Protein AF-A0A9Q0I2R9-F1 (afdb_monomer_lite)

pLDDT: mean 84.95, std 15.35, range [30.67, 98.88]

Foldseek 3Di:
DLLVVLLLLQLVVLLVVQQFDDDDDDDDDDTDGLVLQDFFFFKWFDDLVPLDDDDQLVVVVCVVVDDPVPTDTDGLQCQQPDDPPDPDGFAEEEEAEDPPLCQVSSVSVSSNCVSVVVGDVQASEEAEDELVNVVVCQVFKFFLQRVCCVVRVSCVVSVDPDDLVGAYEYEYEELVPHPAQLPLPPQDQDQDSHDIGGSSSVVSNVLQCSPHVNYHYYYYYYSNRSNSDDSVSGPTYMYGPRDDPVSQLVSLCSVPVDNVVSVFVVQAQCPPVVNVCVVVVVVVLVVLLVVLLVLLVVLLVVLLVVLLVCQVVVVDDQVSVVQLLQADDAVLNLQLQLQSSLLSSVVSVCVVCVPPNVDDQDLSSLVSSCVVSVLVVVPDQDQPPPPPPLLQFADLQRQCLQVVGRCFLGFFAFFDAPDQFAAPVSFAHFQCLPQPDDDVNHGFFQLLVCCVQFQEDALVPFDFDQWWFLLLLLVLVQVLLQAFDFHFNSGQAASPPRHGLQQDPHRGPQWDWRFDDPPDPLCVVPVPDGTHTDGFTRWGRCGGVNVVSPVGDRHTTTGGRHGLFLQSLQAQASHNVLNVVQFDPVAFLLAGDFDPPFAAVPFTAAHFDPCSSAPQQCVCVLVVPVPPDGDGAGRGSRSCCLFFQLSVLVSGLLSRQLSVQSNVLCVQAVPDTNVRSNRVSSLLSSLLCLLCCLPFRVCLALNPVLCVVFVVDDPAADSPFRLRHHPCCSQALSCQSQQQARQWQAFADLVLHADPQQGIGGGLSRGSHNVCCRPVRHSVRSLSNRLAHTTGADDRRRGHYCCAAPRANPSDDHHHGNSSNSLVNLSSNSPFAQQVLCVVLVHDRDWDLVSLCVQLVHNVSSVSQCVNQVGSRRHRNRSSFSSGDDDVSHRTHSSSSSSVSVSSSRNQRNRSLHLVHPSNADPVLSVLSNLSAPQLSCLSRDPRQKGQRRSTTHDHPVPRIDGNVPRDDRDPNSSRDDDPDDDDDDDDDDDDDDDDDDDDDDDGHHDDWWWFKFFQQDQFDDAPAFRQGQGGPGQGVVQADNVRQKGFDAFFAKKKKKWKKKFFQDDKWKFKDKVRHTDDIFDWDDDDRMIITIDMDIDGDDGGIIITMGIHDGSRGIDRRIMMIMIGPDGD

InterPro domains:
  IPR001073 C1q domain [PF00386] (1011-1129)
  IPR001073 C1q domain [PR00007] (1020-1046)
  IPR001073 C1q domain [PR00007] (1047-1066)
  IPR001073 C1q domain [PR00007] (1091-1112)
  IPR001073 C1q domain [PR00007] (1120-1130)
  IPR001073 C1q domain [PS50871] (1005-1132)
  IPR001073 C1q domain [SM00110] (1006-1132)
  IPR007111 NACHT nucleoside triphosphatase [PF05729] (92-258)
  IPR007111 NACHT nucleoside triphosphatase [PS50837] (91-225)
  IPR008983 Tumour necrosis factor-like domain superfamily [G3DSA:2.60.120.40] (1001-1132)
  IPR008983 Tumour necrosis factor-like domain superfamily [SSF49842] (1008-1130)
  IPR010255 Haem peroxidase superfamily [SSF48113] (392-977)
  IPR019791 Haem peroxidase, animal-type [PF03098] (393-951)
  IPR019791 Haem peroxidase, animal-type [PR00457] (417-428)
  IPR019791 Haem peroxidase, animal-type [PR00457] (471-486)
  IPR019791 Haem peroxidase, animal-type [PR00457] (634-652)
  IPR019791 Haem peroxidase, animal-type [PR00457] (652-672)
  IPR019791 Haem peroxidase, animal-type [PR00457] (677-703)
  IPR019791 Haem peroxidase, animal-type [PR00457] (731-741)
  IPR019791 Haem peroxidase, animal-type [PR00457] (858-878)

Sequence (1132 aa):
MVAVECQRKLKSYLKKKFLFVFEGIAKAGQPTGLNDIYTELFITEGDSGEVNKEHEVRLIETAPRKLAKDEIPINCKDIFKPIPGHDQPIKTILTTGVAGIGKTILTHKFTLDWAEGNANHDIHFIFPFTFRELNLVKEKEFSLVELLHHFFIEIKEAGICRFDQFQVVFILDGLDECRLPLDFQNNQICTDVTESTSVDMLLTNLIRGNLLPSAHIWITTRPAAANQIPAECVSMVMEVRGFTDPQKKEYFRKKFGDDKLASKVISHIKTSRSLHIMCAHREFVEHIVKEAMAKVDQDYAYSRQESLARVRRNTVNPSDILRLVKQPTGTSRSAVRAADYMDHAIQLLQKRSLKEHPYLIREEDLTTIADITGCSARLRPPSCRNVPNLERFRTANSECNNKKNSRLGAANIPFTRWLPPKYQDGFSLPIGWDSKKKIHNHFLPLVRKVSNRILNTSNEDLPSDPLYTHLVTIFGQWTDHDLTFTPHIPVIRSFNDGIDCGKTCDTKEPCFPILYPKDDRRILKHPEVKCMPFFRSAAACGSGNTGYLFGGRAVRQQINSLTAFIDSGQVYGSDAGLAKSLRDLTSDEGLLRVNPLYNDSGRELLPFTTMTDNICTNRARITGAKDAKEVPCFLAGDARVSENIALSSLHTLLLREHNRLARALAKLNPHWSGERLYQEARKIMGAYFQVITFRDYLRHIVGPKIIAKRLSTYPGYAENVDPTISNVFATAAYRFAHLAIQPSIFRLDENFKEHSRFGNVKLHTAFYTPWRVIFEGGLDPIIRGLVGQKAKLNTQDHMMNNDLRDRLFEFVDLALDLAALNLQRGRDHGLPGYNDWRKFCKLSQPKDLRELAKVLNNTDLAKDLLDLYGTPDNIDVFVGGVAEPFVQGGRVGELFACIISIQFQRIRQGDRLWWENGGVFTGAQRKSMTKASLARIICDNTGIVEVPQRPFEYRPRGSGYTKCEDIPGFDLSPWKEDVDGVMPPPGERDPPGPPGPRGPPGPPGYTPSVAFSVRLGEKYPKSNVPLVFREVIYNGQGAYDVKKGWFICAIPGVYEFEFRCTFHRISGNVDLLHNGKLVLHSYTTKQNDYVTASGSTLIQLKKGDKVYLVAKFSGNGLSTYSYFTGHLLFTA

Radius of gyration: 38.92 Å; chains: 1; bounding box: 110×74×100 Å

Organism: NCBI:txid630683

Secondary structure (DSSP, 8-state):
-HHHHHHHHHHHHHHHHHSEE-SSSSSSPPPEEHHHH-PPPEEEEE-TT-SS---HHHHHHHGGGS-TTSPPBPPTTSTTSPPTT--S---EEEEE--TTSSHHHHHHHHHHHHHHTSS-TT--EEEEEEHHHHHTSTTSEE-HHHHHHHH-HHHHHTT----TTS-EEEEEE-GGG--S---TTTS-----TTS-EEHHHHHHHHHHTSS-TT-EEEEE--HHHHTTS-GGG-SEEEEEEE--HHHHHHHHHHHHS-HHHHHHHHHHHHT-HHHHHHT-HHHHHHHHHHHHHHHHHHHHHHHHHHHHHHHHTT---HHHHHHHHT---HHHHHHHHHHHHHHHHHHHHHHHHHHH--PPPPHHHHHHHHHHTTHHHHHSPPP-TT-TTTTTS--SS-TTSSSSSTTTT-TTEEPB-SS----SSSSSPPTTSSTT--BTTBPPPPHHHHHHHTSB--SSS-PEEEEEETHHHHHHHHHHHHH---PBPS-SB-TTT--BTTS----BTTB--EEPPTT-HHHHH-TT--EE--BPBPBPTT-GGGGGGGTS-SS--BEE-S-SS-S-HHHH-SSHHHHHHHB--SSSS-PBP--SS--BTTB--PPBPPTTS-SS--HHHHH--TT----PPB--SSTTTTSBHHHHHHHHHHHHHHHHHHHHHHHH-TT--HHHHHHHHHHHHHHHHHHHIIIIIHHHHT-HHHIIIIISS-----TTS--SPBHHHHHTGGGGGGGG--SEE--B-TTSSB-TTS-PEEGGGTBT-THHHHHTT-SHHHHHHHHHSEEEPP-SSS-B-HHHHT-BT-SSS--B-HHHHHHHHHHHTTPPPHHHHHHHTT-----SHHHHHHHHT-HHHHHHHHHHHSSGGGS-HHHHHHHSPPPTTSSS-HHHHHHHHHHHHHHHHT-TT-TTSTTTS-HHHHHHHTT--HHHHHHHHSS--EEESSTTB---TTSSEEETTTSPPP--GGG-----S--PPPPP-PPP-----------------EEEEEE---S-PPTTSB----EEEEEGGG-EETTTTEEE-SS-EEEEEEEEEEEESS---EEEEETTEEEEEPEEEEETTEEEEEEEEEEEE-TT-EEEEEESS--TTB-TT-EEEEEEEEE-

Structure (mmCIF, N/CA/C/O backbone):
data_AF-A0A9Q0I2R9-F1
#
_entry.id   AF-A0A9Q0I2R9-F1
#
loop_
_atom_site.group_PDB
_atom_site.id
_atom_site.type_symbol
_atom_site.label_atom_id
_atom_site.label_alt_id
_atom_site.label_comp_id
_atom_site.label_asym_id
_atom_site.label_entity_id
_atom_site.label_seq_id
_atom_site.pdbx_PDB_ins_code
_atom_site.Cartn_x
_atom_site.Cartn_y
_atom_site.Cartn_z
_atom_site.occupancy
_atom_site.B_iso_or_equiv
_atom_site.auth_seq_id
_atom_site.auth_comp_id
_atom_site.auth_asym_id
_atom_site.auth_atom_id
_atom_site.pdbx_PDB_model_num
ATOM 1 N N . MET A 1 1 ? 73.646 -31.253 -21.928 1.00 52.38 1 MET A N 1
ATOM 2 C CA . MET A 1 1 ? 73.914 -30.741 -23.294 1.00 52.38 1 MET A CA 1
ATOM 3 C C . MET A 1 1 ? 72.635 -30.664 -24.130 1.00 52.38 1 MET A C 1
ATOM 5 O O . MET A 1 1 ? 72.187 -29.554 -24.373 1.00 52.38 1 MET A O 1
ATOM 9 N N . VAL A 1 2 ? 71.993 -31.793 -24.476 1.00 62.22 2 VAL A N 1
ATOM 10 C CA . VAL A 1 2 ? 70.785 -31.855 -25.340 1.00 62.22 2 VAL A CA 1
ATOM 11 C C . VAL A 1 2 ? 69.671 -30.867 -24.948 1.00 62.22 2 VAL A C 1
ATOM 13 O O . VAL A 1 2 ? 69.203 -30.115 -25.797 1.00 62.22 2 VAL A O 1
ATOM 16 N N . ALA A 1 3 ? 69.302 -30.791 -23.663 1.00 64.38 3 ALA A N 1
ATOM 17 C CA . ALA A 1 3 ? 68.243 -29.889 -23.191 1.00 64.38 3 ALA A CA 1
ATOM 18 C C . ALA A 1 3 ? 68.512 -28.395 -23.467 1.00 64.38 3 ALA A C 1
ATOM 20 O O . ALA A 1 3 ? 67.586 -27.663 -23.802 1.00 64.38 3 ALA A O 1
ATOM 21 N N . VAL A 1 4 ? 69.773 -27.951 -23.395 1.00 70.75 4 VAL A N 1
ATOM 22 C CA . VAL A 1 4 ? 70.164 -26.552 -23.657 1.00 70.75 4 VAL A CA 1
ATOM 23 C C . VAL A 1 4 ? 70.052 -26.229 -25.149 1.00 70.75 4 VAL A C 1
ATOM 25 O O . VAL A 1 4 ? 69.542 -25.176 -25.520 1.00 70.75 4 VAL A O 1
ATOM 28 N N . GLU A 1 5 ? 70.459 -27.157 -26.017 1.00 74.25 5 GLU A N 1
ATOM 29 C CA . GLU A 1 5 ? 70.306 -27.014 -27.470 1.00 74.25 5 GLU A CA 1
ATOM 30 C C . GLU A 1 5 ? 68.825 -27.027 -27.887 1.00 74.25 5 GLU A C 1
ATOM 32 O O . GLU A 1 5 ? 68.399 -26.214 -28.707 1.00 74.25 5 GLU A O 1
ATOM 37 N N . CYS A 1 6 ? 68.006 -27.872 -27.254 1.00 76.12 6 CYS A N 1
ATOM 38 C CA . CYS A 1 6 ? 66.557 -27.870 -27.436 1.00 76.12 6 CYS A CA 1
ATOM 39 C C . CYS A 1 6 ? 65.913 -26.552 -26.988 1.00 76.12 6 CYS A C 1
ATOM 41 O O . CYS A 1 6 ? 65.110 -25.974 -27.720 1.00 76.12 6 CYS A O 1
ATOM 43 N N . GLN A 1 7 ? 66.277 -26.048 -25.804 1.00 80.75 7 GLN A N 1
ATOM 44 C CA . GLN A 1 7 ? 65.801 -24.761 -25.301 1.00 80.75 7 GLN A CA 1
ATOM 45 C C . GLN A 1 7 ? 66.193 -23.629 -26.261 1.00 80.75 7 GLN A C 1
ATOM 47 O O . GLN A 1 7 ? 65.362 -22.782 -26.581 1.00 80.75 7 GLN A O 1
ATOM 52 N N . ARG A 1 8 ? 67.423 -23.643 -26.792 1.00 82.75 8 ARG A N 1
ATOM 53 C CA . ARG A 1 8 ? 67.906 -22.681 -27.795 1.00 82.75 8 ARG A CA 1
ATOM 54 C C . ARG A 1 8 ? 67.094 -22.741 -29.097 1.00 82.75 8 ARG A C 1
ATOM 56 O O . ARG A 1 8 ? 66.732 -21.687 -29.625 1.00 82.75 8 ARG A O 1
ATOM 63 N N . LYS A 1 9 ? 66.763 -23.942 -29.592 1.00 82.94 9 LYS A N 1
ATOM 64 C CA . LYS A 1 9 ? 65.861 -24.134 -30.744 1.00 82.94 9 LYS A CA 1
ATOM 65 C C . LYS A 1 9 ? 64.457 -23.589 -30.462 1.00 82.94 9 LYS A C 1
ATOM 67 O O . LYS A 1 9 ? 63.990 -22.741 -31.221 1.00 82.94 9 LYS A O 1
ATOM 72 N N . LEU A 1 10 ? 63.825 -23.988 -29.352 1.00 85.00 10 LEU A N 1
ATOM 73 C CA . LEU A 1 10 ? 62.479 -23.530 -28.984 1.00 85.00 10 LEU A CA 1
ATOM 74 C C . LEU A 1 10 ? 62.432 -22.006 -28.798 1.00 85.00 10 LEU A C 1
ATOM 76 O O . LEU A 1 10 ? 61.540 -21.359 -29.338 1.00 85.00 10 LEU A O 1
ATOM 80 N N . LYS A 1 11 ? 63.416 -21.401 -28.117 1.00 87.56 11 LYS A N 1
ATOM 81 C CA . LYS A 1 11 ? 63.527 -19.936 -28.008 1.00 87.56 11 LYS A CA 1
ATOM 82 C C . LYS A 1 11 ? 63.651 -19.275 -29.384 1.00 87.56 11 LYS A C 1
ATOM 84 O O . LYS A 1 11 ? 62.993 -18.268 -29.627 1.00 87.56 11 LYS A O 1
ATOM 89 N N . SER A 1 12 ? 64.405 -19.855 -30.323 1.00 87.06 12 SER A N 1
ATOM 90 C CA . SER A 1 12 ? 64.471 -19.346 -31.703 1.00 87.06 12 SER A CA 1
ATOM 91 C C . SER A 1 12 ? 63.123 -19.437 -32.436 1.00 87.06 12 SER A C 1
ATOM 93 O O . SER A 1 12 ? 62.744 -18.486 -33.122 1.00 87.06 12 SER A O 1
ATOM 95 N N . TYR A 1 13 ? 62.380 -20.536 -32.272 1.00 87.56 13 TYR A N 1
ATOM 96 C CA . TYR A 1 13 ? 61.043 -20.713 -32.850 1.00 87.56 13 TYR A CA 1
ATOM 97 C C . TYR A 1 13 ? 60.016 -19.748 -32.246 1.00 87.56 13 TYR A C 1
ATOM 99 O O . TYR A 1 13 ? 59.385 -18.994 -32.983 1.00 87.56 13 TYR A O 1
ATOM 107 N N . LEU A 1 14 ? 59.888 -19.690 -30.917 1.00 88.44 14 LEU A N 1
ATOM 108 C CA . LEU A 1 14 ? 58.912 -18.820 -30.253 1.00 88.44 14 LEU A CA 1
ATOM 109 C C . LEU A 1 14 ? 59.252 -17.334 -30.424 1.00 88.44 14 LEU A C 1
ATOM 111 O O . LEU A 1 14 ? 58.341 -16.535 -30.636 1.00 88.44 14 LEU A O 1
ATOM 115 N N . LYS A 1 15 ? 60.542 -16.959 -30.470 1.00 87.94 15 LYS A N 1
ATOM 116 C CA . LYS A 1 15 ? 60.947 -15.615 -30.907 1.00 87.94 15 LYS A CA 1
ATOM 117 C C . LYS A 1 15 ? 60.432 -15.338 -32.321 1.00 87.94 15 LYS A C 1
ATOM 119 O O . LYS A 1 15 ? 59.792 -14.319 -32.526 1.00 87.94 15 LYS A O 1
ATOM 124 N N . LYS A 1 16 ? 60.608 -16.242 -33.291 1.00 84.94 16 LYS A N 1
ATOM 125 C CA . LYS A 1 16 ? 60.047 -16.059 -34.648 1.00 84.94 16 LYS A CA 1
ATOM 126 C C . LYS A 1 16 ? 58.506 -16.026 -34.675 1.00 84.94 16 LYS A C 1
ATOM 128 O O . LYS A 1 16 ? 57.964 -15.266 -35.470 1.00 84.94 16 LYS A O 1
ATOM 133 N N . LYS A 1 17 ? 57.809 -16.798 -33.823 1.00 84.12 17 LYS A N 1
ATOM 134 C CA . LYS A 1 17 ? 56.329 -16.837 -33.742 1.00 84.12 17 LYS A CA 1
ATOM 135 C C . LYS A 1 17 ? 55.731 -15.556 -33.135 1.00 84.12 17 LYS A C 1
ATOM 137 O O . LYS A 1 17 ? 54.643 -15.172 -33.551 1.00 84.12 17 LYS A O 1
ATOM 142 N N . PHE A 1 18 ? 56.422 -14.892 -32.196 1.00 87.31 18 PHE A N 1
ATOM 143 C CA . PHE A 1 18 ? 55.859 -13.774 -31.412 1.00 87.31 18 PHE A CA 1
ATOM 144 C C . PHE A 1 18 ? 56.611 -12.433 -31.481 1.00 87.31 18 PHE A C 1
ATOM 146 O O . PHE A 1 18 ? 56.078 -11.435 -31.002 1.00 87.31 18 PHE A O 1
ATOM 153 N N . LEU A 1 19 ? 57.804 -12.357 -32.090 1.00 81.81 19 LEU A N 1
ATOM 154 C CA . LEU A 1 19 ? 58.538 -11.091 -32.294 1.00 81.81 19 LEU A CA 1
ATOM 155 C C . LEU A 1 19 ? 57.717 -10.067 -33.085 1.00 81.81 19 LEU A C 1
ATOM 157 O O . LEU A 1 19 ? 57.893 -8.866 -32.903 1.00 81.81 19 LEU A O 1
ATOM 161 N N . PHE A 1 20 ? 56.810 -10.547 -33.933 1.00 78.44 20 PHE A N 1
ATOM 162 C CA . PHE A 1 20 ? 55.960 -9.734 -34.783 1.00 78.44 20 PHE A CA 1
ATOM 163 C C . PHE A 1 20 ? 54.481 -10.016 -34.538 1.00 78.44 20 PHE A C 1
ATOM 165 O O . PHE A 1 20 ? 54.082 -11.161 -34.328 1.00 78.44 20 PHE A O 1
ATOM 172 N N . VAL A 1 21 ? 53.657 -8.974 -34.641 1.00 71.44 21 VAL A N 1
ATOM 173 C CA . VAL A 1 21 ? 52.193 -9.082 -34.612 1.00 71.44 21 VAL A CA 1
ATOM 174 C C . VAL A 1 21 ? 51.574 -8.357 -35.806 1.00 71.44 21 VAL A C 1
ATOM 176 O O . VAL A 1 21 ? 52.127 -7.390 -36.329 1.00 71.44 21 VAL A O 1
ATOM 179 N N . PHE A 1 22 ? 50.418 -8.845 -36.256 1.00 59.81 22 PHE A N 1
ATOM 180 C CA . PHE A 1 22 ? 49.693 -8.287 -37.396 1.00 59.81 22 PHE A CA 1
ATOM 181 C C . PHE A 1 22 ? 48.541 -7.405 -36.917 1.00 59.81 22 PHE A C 1
ATOM 183 O O . PHE A 1 22 ? 47.644 -7.871 -36.212 1.00 59.81 22 PHE A O 1
ATOM 190 N N . GLU A 1 23 ? 48.532 -6.139 -37.331 1.00 50.16 23 GLU A N 1
ATOM 191 C CA . GLU A 1 23 ? 47.399 -5.250 -37.079 1.00 50.16 23 GLU A CA 1
ATOM 192 C C . GLU A 1 23 ? 46.245 -5.543 -38.054 1.00 50.16 23 GLU A C 1
ATOM 194 O O . GLU A 1 23 ? 46.217 -5.055 -39.182 1.00 50.16 23 GLU A O 1
ATOM 199 N N . GLY A 1 24 ? 45.272 -6.342 -37.607 1.00 48.12 24 GLY A N 1
ATOM 200 C CA . GLY A 1 24 ? 44.018 -6.595 -38.326 1.00 48.12 24 GLY A CA 1
ATOM 201 C C . GLY A 1 24 ? 43.947 -7.948 -39.042 1.00 48.12 24 GLY A C 1
ATOM 202 O O . GLY A 1 24 ? 44.563 -8.931 -38.633 1.00 48.12 24 GLY A O 1
ATOM 203 N N . ILE A 1 25 ? 43.125 -8.027 -40.095 1.00 35.53 25 ILE A N 1
ATOM 204 C CA . ILE A 1 25 ? 42.903 -9.269 -40.852 1.00 35.53 25 ILE A CA 1
ATOM 205 C C . ILE A 1 25 ? 44.159 -9.597 -41.671 1.00 35.53 25 ILE A C 1
ATOM 207 O O . ILE A 1 25 ? 44.632 -8.771 -42.448 1.00 35.53 25 ILE A O 1
ATOM 211 N N . ALA A 1 26 ? 44.676 -10.819 -41.528 1.00 35.38 26 ALA A N 1
ATOM 212 C CA . ALA A 1 26 ? 45.965 -11.240 -42.075 1.00 35.38 26 ALA A CA 1
ATOM 213 C C . ALA A 1 26 ? 46.028 -11.265 -43.622 1.00 35.38 26 ALA A C 1
ATOM 215 O O . ALA A 1 26 ? 45.866 -12.309 -44.257 1.00 35.38 26 ALA A O 1
ATOM 216 N N . LYS A 1 27 ? 46.332 -10.112 -44.231 1.00 39.31 27 LYS A N 1
ATOM 217 C CA . LYS A 1 27 ? 46.838 -9.978 -45.606 1.00 39.31 27 LYS A CA 1
ATOM 218 C C . LYS A 1 27 ? 47.922 -8.897 -45.689 1.00 39.31 27 LYS A C 1
ATOM 220 O O . LYS A 1 27 ? 47.611 -7.716 -45.713 1.00 39.31 27 LYS A O 1
ATOM 225 N N . ALA A 1 28 ? 49.178 -9.333 -45.799 1.00 41.19 28 ALA A N 1
ATOM 226 C CA . ALA A 1 28 ? 50.309 -8.571 -46.352 1.00 41.19 28 ALA A CA 1
ATOM 227 C C . ALA A 1 28 ? 50.501 -7.107 -45.872 1.00 41.19 28 ALA A C 1
ATOM 229 O O . ALA A 1 28 ? 50.826 -6.232 -46.674 1.00 41.19 28 ALA A O 1
ATOM 230 N N . GLY A 1 29 ? 50.366 -6.850 -44.568 1.00 45.28 29 GLY A N 1
ATOM 231 C CA . GLY A 1 29 ? 50.994 -5.686 -43.928 1.00 45.28 29 GLY A CA 1
ATOM 232 C C . GLY A 1 29 ? 52.466 -5.967 -43.601 1.00 45.28 29 GLY A C 1
ATOM 233 O O . GLY A 1 29 ? 52.852 -7.133 -43.474 1.00 45.28 29 GLY A O 1
ATOM 234 N N . GLN A 1 30 ? 53.293 -4.926 -43.442 1.00 52.25 30 GLN A N 1
ATOM 235 C CA . GLN A 1 30 ? 54.619 -5.116 -42.843 1.00 52.25 30 GLN A CA 1
ATOM 236 C C . GLN A 1 30 ? 54.450 -5.580 -41.383 1.00 52.25 30 GLN A C 1
ATOM 238 O O . GLN A 1 30 ? 53.634 -5.000 -40.667 1.00 52.25 30 GLN A O 1
ATOM 243 N N . PRO A 1 31 ? 55.168 -6.627 -40.943 1.00 60.69 31 PRO A N 1
ATOM 244 C CA . PRO A 1 31 ? 55.051 -7.135 -39.582 1.00 60.69 31 PRO A CA 1
ATOM 245 C C . PRO A 1 31 ? 55.656 -6.140 -38.580 1.00 60.69 31 PRO A C 1
ATOM 247 O O . PRO A 1 31 ? 56.856 -5.869 -38.624 1.00 60.69 31 PRO A O 1
ATOM 250 N N . THR A 1 32 ? 54.838 -5.608 -37.671 1.00 69.62 32 THR A N 1
ATOM 251 C CA . THR A 1 32 ? 55.290 -4.673 -36.628 1.00 69.62 32 THR A CA 1
ATOM 252 C C . THR A 1 32 ? 55.913 -5.445 -35.470 1.00 69.62 32 THR A C 1
ATOM 254 O O . THR A 1 32 ? 55.346 -6.448 -35.025 1.00 69.62 32 THR A O 1
ATOM 257 N N . GLY A 1 33 ? 57.067 -4.994 -34.970 1.00 80.88 33 GLY A N 1
ATOM 258 C CA . GLY A 1 33 ? 57.711 -5.606 -33.813 1.00 80.88 33 GLY A CA 1
ATOM 259 C C . GLY A 1 33 ? 56.843 -5.454 -32.565 1.00 80.88 33 GLY A C 1
ATOM 260 O O . GLY A 1 33 ? 56.408 -4.355 -32.219 1.00 80.88 33 GLY A O 1
ATOM 261 N N . LEU A 1 34 ? 56.578 -6.561 -31.868 1.00 82.56 34 LEU A N 1
ATOM 262 C CA . LEU A 1 34 ? 55.734 -6.559 -30.671 1.00 82.56 34 LEU A CA 1
ATOM 263 C C . LEU A 1 34 ? 56.318 -5.642 -29.585 1.00 82.56 34 LEU A C 1
ATOM 265 O O . LEU A 1 34 ? 55.577 -4.916 -28.930 1.00 82.56 34 LEU A O 1
ATOM 269 N N . ASN A 1 35 ? 57.644 -5.617 -29.441 1.00 81.56 35 ASN A N 1
ATOM 270 C CA . ASN A 1 35 ? 58.344 -4.742 -28.499 1.00 81.56 35 ASN A CA 1
ATOM 271 C C . ASN A 1 35 ? 58.148 -3.242 -28.792 1.00 81.56 35 ASN A C 1
ATOM 273 O O . ASN A 1 35 ? 58.158 -2.447 -27.853 1.00 81.56 35 ASN A O 1
ATOM 277 N N . ASP A 1 36 ? 57.932 -2.864 -30.055 1.00 77.25 36 ASP A N 1
ATOM 278 C CA . ASP A 1 36 ? 57.848 -1.463 -30.484 1.00 77.25 36 ASP A CA 1
ATOM 279 C C . ASP A 1 36 ? 56.483 -0.844 -30.139 1.00 77.25 36 ASP A C 1
ATOM 281 O O . ASP A 1 36 ? 56.400 0.326 -29.765 1.00 77.25 36 ASP A O 1
ATOM 285 N N . ILE A 1 37 ? 55.411 -1.647 -30.209 1.00 75.06 37 ILE A N 1
ATOM 286 C CA . ILE A 1 37 ? 54.027 -1.215 -29.935 1.00 75.06 37 ILE A CA 1
ATOM 287 C C . ILE A 1 37 ? 53.453 -1.707 -28.599 1.00 75.06 37 ILE A C 1
ATOM 289 O O . ILE A 1 37 ? 52.359 -1.285 -28.218 1.00 75.06 37 ILE A O 1
ATOM 293 N N . TYR A 1 38 ? 54.150 -2.583 -27.867 1.00 83.12 38 TYR A N 1
ATOM 294 C CA . TYR A 1 38 ? 53.685 -3.046 -26.559 1.00 83.12 38 TYR A CA 1
ATOM 295 C C . TYR A 1 38 ? 53.783 -1.930 -25.512 1.00 83.12 38 TYR A C 1
ATOM 297 O O . TYR A 1 38 ? 54.872 -1.530 -25.091 1.00 83.12 38 TYR A O 1
ATOM 305 N N . THR A 1 39 ? 52.626 -1.476 -25.038 1.00 83.06 39 THR A N 1
ATOM 306 C CA . THR A 1 39 ? 52.478 -0.773 -23.760 1.00 83.06 39 THR A CA 1
ATOM 307 C C . THR A 1 39 ? 52.018 -1.765 -22.706 1.00 83.06 39 THR A C 1
ATOM 309 O O . THR A 1 39 ? 51.217 -2.656 -22.986 1.00 83.06 39 THR A O 1
ATOM 312 N N . GLU A 1 40 ? 52.531 -1.607 -21.489 1.00 83.12 40 GLU A N 1
ATOM 313 C CA . GLU A 1 40 ? 52.156 -2.455 -20.367 1.00 83.12 40 GLU A CA 1
ATOM 314 C C . GLU A 1 40 ? 50.663 -2.300 -20.043 1.00 83.12 40 GLU A C 1
ATOM 316 O O . GLU A 1 40 ? 50.139 -1.188 -19.950 1.00 83.12 40 GLU A O 1
ATOM 321 N N . LEU A 1 41 ? 49.970 -3.430 -19.916 1.00 83.50 41 LEU A N 1
ATOM 322 C CA . LEU A 1 41 ? 48.560 -3.475 -19.542 1.00 83.50 41 LEU A CA 1
ATOM 323 C C . LEU A 1 41 ? 48.423 -3.307 -18.025 1.00 83.50 41 LEU A C 1
ATOM 325 O O . LEU A 1 41 ? 49.245 -3.805 -17.259 1.00 83.50 41 LEU A O 1
ATOM 329 N N . PHE A 1 42 ? 47.364 -2.635 -17.582 1.00 80.56 42 PHE A N 1
ATOM 330 C CA . PHE A 1 42 ? 46.994 -2.598 -16.173 1.00 80.56 42 PHE A CA 1
ATOM 331 C C . PHE A 1 42 ? 46.318 -3.920 -15.797 1.00 80.56 42 PHE A C 1
ATOM 333 O O . PHE A 1 42 ? 45.262 -4.269 -16.338 1.00 80.56 42 PHE A O 1
ATOM 340 N N . ILE A 1 43 ? 46.965 -4.660 -14.901 1.00 84.44 43 ILE A N 1
ATOM 341 C CA . ILE A 1 43 ? 46.548 -5.979 -14.428 1.00 84.44 43 ILE A CA 1
ATOM 342 C C . ILE A 1 43 ? 46.389 -5.886 -12.915 1.00 84.44 43 ILE A C 1
ATOM 344 O O . ILE A 1 43 ? 47.297 -5.421 -12.225 1.00 84.44 43 ILE A O 1
ATOM 348 N N . THR A 1 44 ? 45.244 -6.332 -12.410 1.00 81.81 44 THR A N 1
ATOM 349 C CA . THR A 1 44 ? 44.938 -6.363 -10.975 1.00 81.81 44 THR A CA 1
ATOM 350 C C . THR A 1 44 ? 44.626 -7.784 -10.533 1.00 81.81 44 THR A C 1
ATOM 352 O O . THR A 1 44 ? 44.071 -8.564 -11.312 1.00 81.81 44 THR A O 1
ATOM 355 N N . GLU A 1 45 ? 44.916 -8.101 -9.274 1.00 77.62 45 GLU A N 1
ATOM 356 C CA . GLU A 1 45 ? 44.404 -9.314 -8.631 1.00 77.62 45 GLU A CA 1
ATOM 357 C C . GLU A 1 45 ? 42.860 -9.319 -8.610 1.00 77.62 45 GLU A C 1
ATOM 359 O O . GLU A 1 45 ? 42.219 -8.275 -8.445 1.00 77.62 45 GLU A O 1
ATOM 364 N N . GLY A 1 46 ? 42.259 -10.488 -8.838 1.00 66.69 46 GLY A N 1
ATOM 365 C CA . GLY A 1 46 ? 40.813 -10.713 -8.785 1.00 66.69 46 GLY A CA 1
ATOM 366 C C . GLY A 1 46 ? 40.417 -11.532 -7.557 1.00 66.69 46 GLY A C 1
ATOM 367 O O . GLY A 1 46 ? 41.186 -12.373 -7.099 1.00 66.69 46 GLY A O 1
ATOM 368 N N . ASP A 1 47 ? 39.207 -11.317 -7.032 1.00 58.59 47 ASP A N 1
ATOM 369 C CA . ASP A 1 47 ? 38.718 -12.063 -5.868 1.00 58.59 47 ASP A CA 1
ATOM 370 C C . ASP A 1 47 ? 38.597 -13.563 -6.181 1.00 58.59 47 ASP A C 1
ATOM 372 O O . ASP A 1 47 ? 37.800 -13.989 -7.020 1.00 58.59 47 ASP A O 1
ATOM 376 N N . SER A 1 48 ? 39.359 -14.384 -5.455 1.00 50.47 48 SER A N 1
ATOM 377 C CA . SER A 1 48 ? 39.413 -15.844 -5.629 1.00 50.47 48 SER A CA 1
ATOM 378 C C . SER A 1 48 ? 38.069 -16.553 -5.401 1.00 50.47 48 SER A C 1
ATOM 380 O O . SER A 1 48 ? 37.873 -17.676 -5.860 1.00 50.47 48 SER A O 1
ATOM 382 N N . GLY A 1 49 ? 37.110 -15.889 -4.746 1.00 49.16 49 GLY A N 1
ATOM 383 C CA . GLY A 1 49 ? 35.740 -16.377 -4.570 1.00 49.16 49 GLY A CA 1
ATOM 384 C C . GLY A 1 49 ? 34.815 -16.224 -5.789 1.00 49.16 49 GLY A C 1
ATOM 385 O O . GLY A 1 49 ? 33.724 -16.793 -5.772 1.00 49.16 49 GLY A O 1
ATOM 386 N N . GLU A 1 50 ? 35.199 -15.483 -6.838 1.00 50.06 50 GLU A N 1
ATOM 387 C CA . GLU A 1 50 ? 34.291 -15.071 -7.931 1.00 50.06 50 GLU A CA 1
ATOM 388 C C . GLU A 1 50 ? 34.453 -15.842 -9.261 1.00 50.06 50 GLU A C 1
ATOM 390 O O . GLU A 1 50 ? 34.055 -15.362 -10.322 1.00 50.06 50 GLU A O 1
ATOM 395 N N . VAL A 1 51 ? 34.950 -17.085 -9.242 1.00 48.09 51 VAL A N 1
ATOM 396 C CA . VAL A 1 51 ? 35.163 -17.916 -10.459 1.00 48.09 51 VAL A CA 1
ATOM 397 C C . VAL A 1 51 ? 33.847 -18.308 -11.191 1.00 48.09 51 VAL A C 1
ATOM 399 O O . VAL A 1 51 ? 33.862 -19.095 -12.136 1.00 48.09 51 VAL A O 1
ATOM 402 N N . ASN A 1 52 ? 32.664 -17.785 -10.816 1.00 47.69 52 ASN A N 1
ATOM 403 C CA . ASN A 1 52 ? 31.410 -18.099 -11.521 1.00 47.69 52 ASN A CA 1
ATOM 404 C C . ASN A 1 52 ? 30.274 -17.046 -11.404 1.00 47.69 52 ASN A C 1
ATOM 406 O O . ASN A 1 52 ? 29.903 -16.643 -10.305 1.00 47.69 52 ASN A O 1
ATOM 410 N N . LYS A 1 53 ? 29.592 -16.797 -12.543 1.00 46.31 53 LYS A N 1
ATOM 411 C CA . LYS A 1 53 ? 28.243 -16.184 -12.728 1.00 46.31 53 LYS A CA 1
ATOM 412 C C . LYS A 1 53 ? 28.087 -14.674 -13.003 1.00 46.31 53 LYS A C 1
ATOM 414 O O . LYS A 1 53 ? 26.972 -14.166 -12.875 1.00 46.31 53 LYS A O 1
ATOM 419 N N . GLU A 1 54 ? 29.105 -13.989 -13.520 1.00 48.22 54 GLU A N 1
ATOM 420 C CA . GLU A 1 54 ? 28.956 -12.633 -14.092 1.00 48.22 54 GLU A CA 1
ATOM 421 C C . GLU A 1 54 ? 28.995 -12.660 -15.640 1.00 48.22 54 GLU A C 1
ATOM 423 O O . GLU A 1 54 ? 29.758 -13.407 -16.252 1.00 48.22 54 GLU A O 1
ATOM 428 N N . HIS A 1 55 ? 28.149 -11.855 -16.295 1.00 43.91 55 HIS A N 1
ATOM 429 C CA . HIS A 1 55 ? 28.121 -11.695 -17.762 1.00 43.91 55 HIS A CA 1
ATOM 430 C C . HIS A 1 55 ? 29.086 -10.572 -18.194 1.00 43.91 55 HIS A C 1
ATOM 432 O O . HIS A 1 55 ? 29.380 -9.703 -17.374 1.00 43.91 55 HIS A O 1
ATOM 438 N N . GLU A 1 56 ? 29.543 -10.526 -19.459 1.00 41.19 56 GLU A N 1
ATOM 439 C CA . GLU A 1 56 ? 30.546 -9.528 -19.917 1.00 41.19 56 GLU A CA 1
ATOM 440 C C . GLU A 1 56 ? 30.162 -8.073 -19.562 1.00 41.19 56 GLU A C 1
ATOM 442 O O . GLU A 1 56 ? 31.023 -7.279 -19.190 1.00 41.19 56 GLU A O 1
ATOM 447 N N . VAL A 1 57 ? 28.864 -7.750 -19.590 1.00 36.00 57 VAL A N 1
ATOM 448 C CA . VAL A 1 57 ? 28.311 -6.435 -19.217 1.00 36.00 57 VAL A CA 1
ATOM 449 C C . VAL A 1 57 ? 28.591 -6.064 -17.752 1.00 36.00 57 VAL A C 1
ATOM 451 O O . VAL A 1 57 ? 28.926 -4.915 -17.465 1.00 36.00 57 VAL A O 1
ATOM 454 N N . ARG A 1 58 ? 28.496 -7.014 -16.810 1.00 38.25 58 ARG A N 1
ATOM 455 C CA . ARG A 1 58 ? 28.570 -6.703 -15.372 1.00 38.25 58 ARG A CA 1
ATOM 456 C C . ARG A 1 58 ? 29.973 -6.414 -14.863 1.00 38.25 58 ARG A C 1
ATOM 458 O O . ARG A 1 58 ? 30.113 -5.576 -13.982 1.00 38.25 58 ARG A O 1
ATOM 465 N N . LEU A 1 59 ? 31.017 -7.004 -15.437 1.00 41.47 59 LEU A N 1
ATOM 466 C CA . LEU A 1 59 ? 32.388 -6.656 -15.033 1.00 41.47 59 LEU A CA 1
ATOM 467 C C . LEU A 1 59 ? 32.777 -5.233 -15.472 1.00 41.47 59 LEU A C 1
ATOM 469 O O . LEU A 1 59 ? 33.546 -4.553 -14.796 1.00 41.47 59 LEU A O 1
ATOM 473 N N . ILE A 1 60 ? 32.112 -4.706 -16.507 1.00 40.31 60 ILE A N 1
ATOM 474 C CA . ILE A 1 60 ? 32.144 -3.279 -16.864 1.00 40.31 60 ILE A CA 1
ATOM 475 C C . ILE A 1 60 ? 31.313 -2.432 -15.860 1.00 40.31 60 ILE A C 1
ATOM 477 O O . ILE A 1 60 ? 31.540 -1.233 -15.711 1.00 40.31 60 ILE A O 1
ATOM 481 N N . GLU A 1 61 ? 30.352 -3.016 -15.131 1.00 35.88 61 GLU A N 1
ATOM 482 C CA . GLU A 1 61 ? 29.582 -2.362 -14.053 1.00 35.88 61 GLU A CA 1
ATOM 483 C C . GLU A 1 61 ? 30.228 -2.415 -12.659 1.00 35.88 61 GLU A C 1
ATOM 485 O O . GLU A 1 61 ? 29.939 -1.532 -11.844 1.00 35.88 61 GLU A O 1
ATOM 490 N N . THR A 1 62 ? 31.058 -3.419 -12.361 1.00 38.25 62 THR A N 1
ATOM 491 C CA . THR A 1 62 ? 31.709 -3.592 -11.050 1.00 38.25 62 THR A CA 1
ATOM 492 C C . THR A 1 62 ? 33.083 -2.935 -10.971 1.00 38.25 62 THR A C 1
ATOM 494 O O . THR A 1 62 ? 33.410 -2.411 -9.906 1.00 38.25 62 THR A O 1
ATOM 497 N N . ALA A 1 63 ? 33.834 -2.843 -12.077 1.00 40.06 63 ALA A N 1
ATOM 498 C CA . ALA A 1 63 ? 35.134 -2.161 -12.119 1.00 40.06 63 ALA A CA 1
ATOM 499 C C . ALA A 1 63 ? 35.142 -0.740 -11.491 1.00 40.06 63 ALA A C 1
ATOM 501 O O . ALA A 1 63 ? 36.076 -0.433 -10.756 1.00 40.06 63 ALA A O 1
ATOM 502 N N . PRO A 1 64 ? 34.110 0.122 -11.652 1.00 43.16 64 PRO A N 1
ATOM 503 C CA . PRO A 1 64 ? 34.085 1.448 -11.018 1.00 43.16 64 PRO A CA 1
ATOM 504 C C . PRO A 1 64 ? 33.732 1.453 -9.517 1.00 43.16 64 PRO A C 1
ATOM 506 O O . PRO A 1 64 ? 33.572 2.532 -8.943 1.00 43.16 64 PRO A O 1
ATOM 509 N N . ARG A 1 65 ? 33.503 0.287 -8.888 1.00 40.12 65 ARG A N 1
ATOM 510 C CA . ARG A 1 65 ? 33.035 0.176 -7.490 1.00 40.12 65 ARG A CA 1
ATOM 511 C C . ARG A 1 65 ? 34.141 -0.136 -6.484 1.00 40.12 65 ARG A C 1
ATOM 513 O O . ARG A 1 65 ? 33.979 0.240 -5.322 1.00 40.12 65 ARG A O 1
ATOM 520 N N . LYS A 1 66 ? 35.239 -0.783 -6.895 1.00 42.75 66 LYS A N 1
ATOM 521 C CA . LYS A 1 66 ? 36.452 -0.852 -6.065 1.00 42.75 66 LYS A CA 1
ATOM 522 C C . LYS A 1 66 ? 37.105 0.532 -6.022 1.00 42.75 66 LYS A C 1
ATOM 524 O O . LYS A 1 66 ? 37.015 1.313 -6.968 1.00 42.75 66 LYS A O 1
ATOM 529 N N . LEU A 1 67 ? 37.710 0.873 -4.888 1.00 39.97 67 LEU A N 1
ATOM 530 C CA . LEU A 1 67 ? 38.434 2.131 -4.737 1.00 39.97 67 LEU A CA 1
ATOM 531 C C . LEU A 1 67 ? 39.876 1.909 -5.188 1.00 39.97 67 LEU A C 1
ATOM 533 O O . LEU A 1 67 ? 40.507 0.946 -4.768 1.00 39.97 67 LEU A O 1
ATOM 537 N N . ALA A 1 68 ? 40.433 2.850 -5.952 1.00 45.47 68 ALA A N 1
ATOM 538 C CA . ALA A 1 68 ? 41.816 2.813 -6.451 1.00 45.47 68 ALA A CA 1
ATOM 539 C C . ALA A 1 68 ? 42.905 2.988 -5.356 1.00 45.47 68 ALA A C 1
ATOM 541 O O . ALA A 1 68 ? 43.980 3.527 -5.613 1.00 45.47 68 ALA A O 1
ATOM 542 N N . LYS A 1 69 ? 42.603 2.591 -4.115 1.00 42.19 69 LYS A N 1
ATOM 543 C CA . LYS A 1 69 ? 43.546 2.374 -3.009 1.00 42.19 69 LYS A CA 1
ATOM 544 C C . LYS A 1 69 ? 43.701 0.894 -2.640 1.00 42.19 69 LYS A C 1
ATOM 546 O O . LYS A 1 69 ? 44.678 0.564 -1.980 1.00 42.19 69 LYS A O 1
ATOM 551 N N . ASP A 1 70 ? 42.765 0.047 -3.068 1.00 48.88 70 ASP A N 1
ATOM 552 C CA . ASP A 1 70 ? 42.627 -1.341 -2.615 1.00 48.88 70 ASP A CA 1
ATOM 553 C C . ASP A 1 70 ? 42.957 -2.348 -3.744 1.00 48.88 70 ASP A C 1
ATOM 555 O O . ASP A 1 70 ? 42.712 -3.544 -3.613 1.00 48.88 70 ASP A O 1
ATOM 559 N N . GLU A 1 71 ? 43.483 -1.868 -4.879 1.00 62.56 71 GLU A N 1
ATOM 560 C CA . GLU A 1 71 ? 43.888 -2.686 -6.029 1.00 62.56 71 GLU A CA 1
ATOM 561 C C . GLU A 1 71 ? 45.409 -2.901 -6.030 1.00 62.56 71 GLU A C 1
ATOM 563 O O . GLU A 1 71 ? 46.173 -1.939 -6.130 1.00 62.56 71 GLU A O 1
ATOM 568 N N . ILE A 1 72 ? 45.850 -4.161 -5.958 1.00 65.88 72 ILE A N 1
ATOM 569 C CA . ILE A 1 72 ? 47.264 -4.538 -6.092 1.00 65.88 72 ILE A CA 1
ATOM 570 C C . ILE A 1 72 ? 47.594 -4.682 -7.591 1.00 65.88 72 ILE A C 1
ATOM 572 O O . ILE A 1 72 ? 47.004 -5.543 -8.255 1.00 65.88 72 ILE A O 1
ATOM 576 N N . PRO A 1 73 ? 48.506 -3.863 -8.155 1.00 74.56 73 PRO A N 1
ATOM 577 C CA . PRO A 1 73 ? 48.928 -3.995 -9.544 1.00 74.56 73 PRO A CA 1
ATOM 578 C C . PRO A 1 73 ? 49.942 -5.135 -9.697 1.00 74.56 73 PRO A C 1
ATOM 580 O O . PRO A 1 73 ? 50.967 -5.159 -9.016 1.00 74.56 73 PRO A O 1
ATOM 583 N N . ILE A 1 74 ? 49.688 -6.056 -10.627 1.00 79.31 74 ILE A N 1
ATOM 584 C CA . ILE A 1 74 ? 50.571 -7.196 -10.913 1.00 79.31 74 ILE A CA 1
ATOM 585 C C . ILE A 1 74 ? 51.415 -6.881 -12.154 1.00 79.31 74 ILE A C 1
ATOM 587 O O . ILE A 1 74 ? 50.870 -6.564 -13.213 1.00 79.31 74 ILE A O 1
ATOM 591 N N . ASN A 1 75 ? 52.745 -6.996 -12.062 1.00 80.12 75 ASN A N 1
ATOM 592 C CA . ASN A 1 75 ? 53.607 -6.893 -13.241 1.00 80.12 75 ASN A CA 1
ATOM 593 C C . ASN A 1 75 ? 53.632 -8.217 -14.025 1.00 80.12 75 ASN A C 1
ATOM 595 O O . ASN A 1 75 ? 53.738 -9.295 -13.442 1.00 80.12 75 ASN A O 1
ATOM 599 N N . CYS A 1 76 ? 53.618 -8.142 -15.359 1.00 78.19 76 CYS A N 1
ATOM 600 C CA . CYS A 1 76 ? 53.667 -9.315 -16.242 1.00 78.19 76 CYS A CA 1
ATOM 601 C C . CYS A 1 76 ? 54.906 -10.214 -16.008 1.00 78.19 76 CYS A C 1
ATOM 603 O O . CYS A 1 76 ? 54.843 -11.423 -16.221 1.00 78.19 76 CYS A O 1
ATOM 605 N N . LYS A 1 77 ? 56.026 -9.654 -15.533 1.00 77.00 77 LYS A N 1
ATOM 606 C CA . LYS A 1 77 ? 57.278 -10.385 -15.245 1.00 77.00 77 LYS A CA 1
ATOM 607 C C . LYS A 1 77 ? 57.316 -11.060 -13.869 1.00 77.00 77 LYS A C 1
ATOM 609 O O . LYS A 1 77 ? 58.272 -11.771 -13.560 1.00 77.00 77 LYS A O 1
ATOM 614 N N . ASP A 1 78 ? 56.296 -10.829 -13.046 1.00 78.25 78 ASP A N 1
ATOM 615 C CA . ASP A 1 78 ? 56.234 -11.282 -11.655 1.00 78.25 78 ASP A CA 1
ATOM 616 C C . ASP A 1 78 ? 55.019 -12.187 -11.378 1.00 78.25 78 ASP A C 1
ATOM 618 O O . ASP A 1 78 ? 54.830 -12.617 -10.249 1.00 78.25 78 ASP A O 1
ATOM 622 N N . ILE A 1 79 ? 54.227 -12.538 -12.402 1.00 84.38 79 ILE A N 1
ATOM 623 C CA . ILE A 1 79 ? 52.932 -13.240 -12.266 1.00 84.38 79 ILE A CA 1
ATOM 624 C C . ILE A 1 79 ? 52.981 -14.580 -11.506 1.00 84.38 79 ILE A C 1
ATOM 626 O O . ILE A 1 79 ? 51.993 -14.951 -10.884 1.00 84.38 79 ILE A O 1
ATOM 630 N N . PHE A 1 80 ? 54.111 -15.295 -11.534 1.00 82.19 80 PHE A N 1
ATOM 631 C CA . PHE A 1 80 ? 54.309 -16.563 -10.812 1.00 82.19 80 PHE A CA 1
ATOM 632 C C . PHE A 1 80 ? 55.090 -16.409 -9.491 1.00 82.19 80 PHE A C 1
ATOM 634 O O . PHE A 1 80 ? 55.369 -17.405 -8.824 1.00 82.19 80 PHE A O 1
ATOM 641 N N . LYS A 1 81 ? 55.462 -15.183 -9.100 1.00 77.94 81 LYS A N 1
ATOM 642 C CA . LYS A 1 81 ? 56.203 -14.904 -7.859 1.00 77.94 81 LYS A CA 1
ATOM 643 C C . LYS A 1 81 ? 55.230 -14.619 -6.706 1.00 77.94 81 LYS A C 1
ATOM 645 O O . LYS A 1 81 ? 54.196 -14.001 -6.950 1.00 77.94 81 LYS A O 1
ATOM 650 N N . PRO A 1 82 ? 55.542 -15.013 -5.457 1.00 66.44 82 PRO A N 1
ATOM 651 C CA . PRO A 1 82 ? 54.658 -14.768 -4.317 1.00 66.44 82 PRO A CA 1
ATOM 652 C C . PRO A 1 82 ? 54.323 -13.281 -4.133 1.00 66.44 82 PRO A C 1
ATOM 654 O O . PRO A 1 82 ? 55.220 -12.436 -4.090 1.00 66.44 82 PRO A O 1
ATOM 657 N N . ILE A 1 83 ? 53.033 -12.969 -3.984 1.00 65.44 83 ILE A N 1
ATOM 658 C CA . ILE A 1 83 ? 52.563 -11.632 -3.600 1.00 65.44 83 ILE A CA 1
ATOM 659 C C . ILE A 1 83 ? 52.791 -11.448 -2.085 1.00 65.44 83 ILE A C 1
ATOM 661 O O . ILE A 1 83 ? 52.550 -12.390 -1.323 1.00 65.44 83 ILE A O 1
ATOM 665 N N . PRO A 1 84 ? 53.241 -10.267 -1.606 1.00 57.59 84 PRO A N 1
ATOM 666 C CA . PRO A 1 84 ? 53.453 -10.023 -0.179 1.00 57.59 84 PRO A CA 1
ATOM 667 C C . PRO A 1 84 ? 52.193 -10.295 0.661 1.00 57.59 84 PRO A C 1
ATOM 669 O O . PRO A 1 84 ? 51.219 -9.551 0.586 1.00 57.59 84 PRO A O 1
ATOM 672 N N . GLY A 1 85 ? 52.234 -11.355 1.475 1.00 57.78 85 GLY A N 1
ATOM 673 C CA . GLY A 1 85 ? 51.116 -11.807 2.314 1.00 57.78 85 GLY A CA 1
ATOM 674 C C . GLY A 1 85 ? 50.488 -13.149 1.912 1.00 57.78 85 GLY A C 1
ATOM 675 O O . GLY A 1 85 ? 49.606 -13.618 2.626 1.00 57.78 85 GLY A O 1
ATOM 676 N N . HIS A 1 86 ? 50.931 -13.785 0.820 1.00 59.28 86 HIS A N 1
ATOM 677 C CA . HIS A 1 86 ? 50.493 -15.128 0.414 1.00 59.28 86 HIS A CA 1
ATOM 678 C C . HIS A 1 86 ? 51.652 -16.142 0.441 1.00 59.28 86 HIS A C 1
ATOM 680 O O . HIS A 1 86 ? 52.516 -16.135 -0.433 1.00 59.28 86 HIS A O 1
ATOM 686 N N . ASP A 1 87 ? 51.623 -17.065 1.408 1.00 54.50 87 ASP A N 1
ATOM 687 C CA . ASP A 1 87 ? 52.659 -18.097 1.608 1.00 54.50 87 ASP A CA 1
ATOM 688 C C . ASP A 1 87 ? 52.508 -19.342 0.700 1.00 54.50 87 ASP A C 1
ATOM 690 O O . ASP A 1 87 ? 53.301 -20.281 0.793 1.00 54.50 87 ASP A O 1
ATOM 694 N N . GLN A 1 88 ? 51.490 -19.397 -0.169 1.00 62.34 88 GLN A N 1
ATOM 695 C CA . GLN A 1 88 ? 51.253 -20.544 -1.060 1.00 62.34 88 GLN A CA 1
ATOM 696 C C . GLN A 1 88 ? 51.852 -20.335 -2.466 1.00 62.34 88 GLN A C 1
ATOM 698 O O . GLN A 1 88 ? 51.724 -19.247 -3.031 1.00 62.34 88 GLN A O 1
ATOM 703 N N . PRO A 1 89 ? 52.465 -21.370 -3.078 1.00 70.19 89 PRO A N 1
ATOM 704 C CA . PRO A 1 89 ? 53.070 -21.263 -4.404 1.00 70.19 89 PRO A CA 1
ATOM 705 C C . PRO A 1 89 ? 52.014 -21.131 -5.514 1.00 70.19 89 PRO A C 1
ATOM 707 O O . PRO A 1 89 ? 51.084 -21.933 -5.615 1.00 70.19 89 PRO A O 1
ATOM 710 N N . ILE A 1 90 ? 52.190 -20.141 -6.394 1.00 81.75 90 ILE A N 1
ATOM 711 C CA . ILE A 1 90 ? 51.273 -19.859 -7.507 1.00 81.75 90 ILE A CA 1
ATOM 712 C C . ILE A 1 90 ? 51.490 -20.885 -8.626 1.00 81.75 90 ILE A C 1
ATOM 714 O O . ILE A 1 90 ? 52.455 -20.803 -9.388 1.00 81.75 90 ILE A O 1
ATOM 718 N N . LYS A 1 91 ? 50.577 -21.853 -8.753 1.00 85.06 91 LYS A N 1
ATOM 719 C CA . LYS A 1 91 ? 50.638 -22.891 -9.792 1.00 85.06 91 LYS A CA 1
ATOM 720 C C . LYS A 1 91 ? 49.823 -22.532 -11.033 1.00 85.06 91 LYS A C 1
ATOM 722 O O . LYS A 1 91 ? 50.377 -22.500 -12.131 1.00 85.06 91 LYS A O 1
ATOM 727 N N . THR A 1 92 ? 48.538 -22.229 -10.853 1.00 90.25 92 THR A N 1
ATOM 728 C CA . THR A 1 92 ? 47.599 -21.965 -11.955 1.00 90.25 92 THR A CA 1
ATOM 729 C C . THR A 1 92 ? 47.048 -20.545 -11.885 1.00 90.25 92 THR A C 1
ATOM 731 O O . THR A 1 92 ? 46.461 -20.153 -10.876 1.00 90.25 92 THR A O 1
ATOM 734 N N . ILE A 1 93 ? 47.191 -19.794 -12.975 1.00 91.31 93 ILE A N 1
ATOM 735 C CA . ILE A 1 93 ? 46.698 -18.423 -13.139 1.00 91.31 93 ILE A CA 1
ATOM 736 C C . ILE A 1 93 ? 45.544 -18.409 -14.142 1.00 91.31 93 ILE A C 1
ATOM 738 O O . ILE A 1 93 ? 45.699 -18.876 -15.273 1.00 91.31 93 ILE A O 1
ATOM 742 N N . LEU A 1 94 ? 44.415 -17.809 -13.761 1.00 91.69 94 LEU A N 1
ATOM 743 C CA . LEU A 1 94 ? 43.276 -17.566 -14.647 1.00 91.69 94 LEU A CA 1
ATOM 744 C C . LEU A 1 94 ? 43.133 -16.065 -14.941 1.00 91.69 94 LEU A C 1
ATOM 746 O O . LEU A 1 94 ? 42.774 -15.273 -14.069 1.00 91.69 94 LEU A O 1
ATOM 750 N N . THR A 1 95 ? 43.402 -15.667 -16.185 1.00 91.44 95 THR A N 1
ATOM 751 C CA . THR A 1 95 ? 43.321 -14.275 -16.643 1.00 91.44 95 THR A CA 1
ATOM 752 C C . THR A 1 95 ? 42.005 -13.991 -17.345 1.00 91.44 95 THR A C 1
ATOM 754 O O . THR A 1 95 ? 41.734 -14.497 -18.439 1.00 91.44 95 THR A O 1
ATOM 757 N N . THR A 1 96 ? 41.215 -13.108 -16.746 1.00 86.81 96 THR A N 1
ATOM 758 C CA . THR A 1 96 ? 39.925 -12.661 -17.273 1.00 86.81 96 THR A CA 1
ATOM 759 C C . THR A 1 96 ? 40.013 -11.263 -17.900 1.00 86.81 96 THR A C 1
ATOM 761 O O . THR A 1 96 ? 40.983 -10.522 -17.722 1.00 86.81 96 THR A O 1
ATOM 764 N N . GLY A 1 97 ? 39.007 -10.915 -18.701 1.00 76.88 97 GLY A N 1
ATOM 765 C CA . GLY A 1 97 ? 38.868 -9.603 -19.339 1.00 76.88 97 GLY A CA 1
ATOM 766 C C . GLY A 1 97 ? 38.026 -9.678 -20.613 1.00 76.88 97 GLY A C 1
ATOM 767 O O . GLY A 1 97 ? 37.861 -10.756 -21.193 1.00 76.88 97 GLY A O 1
ATOM 768 N N . VAL A 1 98 ? 37.485 -8.545 -21.061 1.00 70.94 98 VAL A N 1
ATOM 769 C CA . VAL A 1 98 ? 36.565 -8.472 -22.215 1.00 70.94 98 VAL A CA 1
ATOM 770 C C . VAL A 1 98 ? 37.236 -8.828 -23.556 1.00 70.94 98 VAL A C 1
ATOM 772 O O . VAL A 1 98 ? 38.449 -9.065 -23.641 1.00 70.94 98 VAL A O 1
ATOM 775 N N . ALA A 1 99 ? 36.446 -8.921 -24.628 1.00 67.56 99 ALA A N 1
ATOM 776 C CA . ALA A 1 99 ? 36.969 -9.121 -25.979 1.00 67.56 99 ALA A CA 1
ATOM 777 C C . ALA A 1 99 ? 37.906 -7.965 -26.397 1.00 67.56 99 ALA A C 1
ATOM 779 O O . ALA A 1 99 ? 37.647 -6.803 -26.099 1.00 67.56 99 ALA A O 1
ATOM 780 N N . GLY A 1 100 ? 39.015 -8.279 -27.075 1.00 66.38 100 GLY A N 1
ATOM 781 C CA . GLY A 1 100 ? 39.960 -7.280 -27.598 1.00 66.38 100 GLY A CA 1
ATOM 782 C C . GLY A 1 100 ? 40.848 -6.554 -26.571 1.00 66.38 100 GLY A C 1
ATOM 783 O O . GLY A 1 100 ? 41.759 -5.847 -26.985 1.00 66.38 100 GLY A O 1
ATOM 784 N N . ILE A 1 101 ? 40.667 -6.755 -25.257 1.00 76.31 101 ILE A N 1
ATOM 785 C CA . ILE A 1 101 ? 41.342 -5.973 -24.193 1.00 76.31 101 ILE A CA 1
ATOM 786 C C . ILE A 1 101 ? 42.865 -6.207 -24.047 1.00 76.31 101 ILE A C 1
ATOM 788 O O . ILE A 1 101 ? 43.504 -5.589 -23.203 1.00 76.31 101 ILE A O 1
ATOM 792 N N . GLY A 1 102 ? 43.455 -7.100 -24.852 1.00 80.50 102 GLY A N 1
ATOM 793 C CA . GLY A 1 102 ? 44.906 -7.338 -24.895 1.00 80.50 102 GLY A CA 1
ATOM 794 C C . GLY A 1 102 ? 45.408 -8.666 -24.312 1.00 80.50 102 GLY A C 1
ATOM 795 O O . GLY A 1 102 ? 46.609 -8.902 -24.361 1.00 80.50 102 GLY A O 1
ATOM 796 N N . LYS A 1 103 ? 44.535 -9.563 -23.821 1.00 88.94 103 LYS A N 1
ATOM 797 C CA . LYS A 1 103 ? 44.928 -10.850 -23.188 1.00 88.94 103 LYS A CA 1
ATOM 798 C C . LYS A 1 103 ? 45.957 -11.667 -23.996 1.00 88.94 103 LYS A C 1
ATOM 800 O O . LYS A 1 103 ? 47.014 -11.993 -23.474 1.00 88.94 103 LYS A O 1
ATOM 805 N N . THR A 1 104 ? 45.697 -11.912 -25.280 1.00 87.06 104 THR A N 1
ATOM 806 C CA . THR A 1 104 ? 46.611 -12.647 -26.178 1.00 87.06 104 THR A CA 1
ATOM 807 C C . THR A 1 104 ? 47.923 -11.891 -26.448 1.00 87.06 104 THR A C 1
ATOM 809 O O . THR A 1 104 ? 48.975 -12.486 -26.646 1.00 87.06 104 THR A O 1
ATOM 812 N N . ILE A 1 105 ? 47.900 -10.553 -26.423 1.00 86.50 105 ILE A N 1
ATOM 813 C CA . ILE A 1 105 ? 49.110 -9.729 -26.584 1.00 86.50 105 ILE A CA 1
ATOM 814 C C . ILE A 1 105 ? 50.001 -9.822 -25.335 1.00 86.50 105 ILE A C 1
ATOM 816 O O . ILE A 1 105 ? 51.225 -9.843 -25.455 1.00 86.50 105 ILE A O 1
ATOM 820 N N . LEU A 1 106 ? 49.397 -9.947 -24.149 1.00 88.69 106 LEU A N 1
ATOM 821 C CA . LEU A 1 106 ? 50.093 -10.157 -22.880 1.00 88.69 106 LEU A CA 1
ATOM 822 C C . LEU A 1 106 ? 50.846 -11.501 -22.859 1.00 88.69 106 LEU A C 1
ATOM 824 O O . LEU A 1 106 ? 52.041 -11.531 -22.558 1.00 88.69 106 LEU A O 1
ATOM 828 N N . THR A 1 107 ? 50.183 -12.595 -23.248 1.00 91.19 107 THR A N 1
ATOM 829 C CA . THR A 1 107 ? 50.790 -13.938 -23.312 1.00 91.19 107 THR A CA 1
ATOM 830 C C . THR A 1 107 ? 51.867 -14.046 -24.396 1.00 91.19 107 THR A C 1
ATOM 832 O O . THR A 1 107 ? 52.932 -14.628 -24.157 1.00 91.19 107 THR A O 1
ATOM 835 N N . HIS A 1 108 ? 51.657 -13.416 -25.558 1.00 90.31 108 HIS A N 1
ATOM 836 C CA . HIS A 1 108 ? 52.685 -13.286 -26.597 1.00 90.31 108 HIS A CA 1
ATOM 837 C C . HIS A 1 108 ? 53.920 -12.526 -26.082 1.00 90.31 108 HIS A C 1
ATOM 839 O O . HIS A 1 108 ? 55.045 -12.982 -26.287 1.00 90.31 108 HIS A O 1
ATOM 845 N N . LYS A 1 109 ? 53.735 -11.398 -25.377 1.00 90.31 109 LYS A N 1
ATOM 846 C CA . LYS A 1 109 ? 54.842 -10.577 -24.858 1.00 90.31 109 LYS A CA 1
ATOM 847 C C . LYS A 1 109 ? 55.654 -11.301 -23.782 1.00 90.31 109 LYS A C 1
ATOM 849 O O . LYS A 1 109 ? 56.880 -11.293 -23.860 1.00 90.31 109 LYS A O 1
ATOM 854 N N . PHE A 1 110 ? 55.000 -11.973 -22.834 1.00 91.25 110 PHE A N 1
ATOM 855 C CA . PHE A 1 110 ? 55.674 -12.800 -21.824 1.00 91.25 110 PHE A CA 1
ATOM 856 C C . PHE A 1 110 ? 56.542 -13.895 -22.465 1.00 91.25 110 PHE A C 1
ATOM 858 O O . PHE A 1 110 ? 57.701 -14.087 -22.094 1.00 91.25 110 PHE A O 1
ATOM 865 N N . THR A 1 111 ? 55.995 -14.575 -23.479 1.00 92.06 111 THR A N 1
ATOM 866 C CA . THR A 1 111 ? 56.712 -15.621 -24.220 1.00 92.06 111 THR A CA 1
ATOM 867 C C . THR A 1 111 ? 57.888 -15.048 -25.012 1.00 92.06 111 THR A C 1
ATOM 869 O O . THR A 1 111 ? 58.961 -15.653 -25.041 1.00 92.06 111 THR A O 1
ATOM 872 N N . LEU A 1 112 ? 57.718 -13.872 -25.628 1.00 91.19 112 LEU A N 1
ATOM 873 C CA . LEU A 1 112 ? 58.784 -13.184 -26.352 1.00 91.19 112 LEU A CA 1
ATOM 874 C C . LEU A 1 112 ? 59.920 -12.764 -25.412 1.00 91.19 112 LEU A C 1
ATOM 876 O O . LEU A 1 112 ? 61.063 -13.113 -25.684 1.00 91.19 112 LEU A O 1
ATOM 880 N N . ASP A 1 113 ? 59.637 -12.097 -24.289 1.00 89.38 113 ASP A N 1
ATOM 881 C CA . ASP A 1 113 ? 60.685 -11.663 -23.350 1.00 89.38 113 ASP A CA 1
ATOM 882 C C . ASP A 1 113 ? 61.493 -12.845 -22.792 1.00 89.38 113 ASP A C 1
ATOM 884 O O . ASP A 1 113 ? 62.715 -12.749 -22.663 1.00 89.38 113 ASP A O 1
ATOM 888 N N . TRP A 1 114 ? 60.851 -13.989 -22.543 1.00 91.94 114 TRP A N 1
ATOM 889 C CA . TRP A 1 114 ? 61.550 -15.229 -22.201 1.00 91.94 114 TRP A CA 1
ATOM 890 C C . TRP A 1 114 ? 62.418 -15.764 -23.352 1.00 91.94 114 TRP A C 1
ATOM 892 O O . TRP A 1 114 ? 63.560 -16.184 -23.135 1.00 91.94 114 TRP A O 1
ATOM 902 N N . ALA A 1 115 ? 61.896 -15.756 -24.582 1.00 89.56 115 ALA A N 1
ATOM 903 C CA . ALA A 1 115 ? 62.589 -16.244 -25.773 1.00 89.56 115 ALA A CA 1
ATOM 904 C C . ALA A 1 115 ? 63.776 -15.356 -26.191 1.00 89.56 115 ALA A C 1
ATOM 906 O O . ALA A 1 115 ? 64.755 -15.857 -26.743 1.00 89.56 115 ALA A O 1
ATOM 907 N N . GLU A 1 116 ? 63.716 -14.056 -25.898 1.00 89.25 116 GLU A N 1
ATOM 908 C CA . GLU A 1 116 ? 64.816 -13.106 -26.091 1.00 89.25 116 GLU A CA 1
ATOM 909 C C . GLU A 1 116 ? 65.842 -13.121 -24.949 1.00 89.25 116 GLU A C 1
ATOM 911 O O . GLU A 1 116 ? 66.995 -12.762 -25.176 1.00 89.25 116 GLU A O 1
ATOM 916 N N . GLY A 1 117 ? 65.455 -13.576 -23.751 1.00 85.50 117 GLY A N 1
ATOM 917 C CA . GLY A 1 117 ? 66.296 -13.530 -22.550 1.00 85.50 117 GLY A CA 1
ATOM 918 C C . GLY A 1 117 ? 66.190 -12.216 -21.765 1.00 85.50 117 GLY A C 1
ATOM 919 O O . GLY A 1 117 ? 67.078 -11.907 -20.974 1.00 85.50 117 GLY A O 1
ATOM 920 N N . ASN A 1 118 ? 65.105 -11.460 -21.956 1.00 85.00 118 ASN A N 1
ATOM 921 C CA . ASN A 1 118 ? 64.822 -10.184 -21.289 1.00 85.00 118 ASN A CA 1
ATOM 922 C C . ASN A 1 118 ? 64.187 -10.360 -19.890 1.00 85.00 118 ASN A C 1
ATOM 924 O O . ASN A 1 118 ? 64.152 -9.408 -19.106 1.00 85.00 118 ASN A O 1
ATOM 928 N N . ALA A 1 119 ? 63.614 -11.534 -19.600 1.00 84.38 119 ALA A N 1
ATOM 929 C CA . ALA A 1 119 ? 62.937 -11.874 -18.344 1.00 84.38 119 ALA A CA 1
ATOM 930 C C . ALA A 1 119 ? 62.840 -13.403 -18.154 1.00 84.38 119 ALA A C 1
ATOM 932 O O . ALA A 1 119 ? 63.162 -14.166 -19.070 1.00 84.38 119 ALA A O 1
ATOM 933 N N . ASN A 1 120 ? 62.307 -13.831 -17.002 1.00 85.00 120 ASN A N 1
ATOM 934 C CA . ASN A 1 120 ? 61.845 -15.202 -16.738 1.00 85.00 120 ASN A CA 1
ATOM 935 C C . ASN A 1 120 ? 62.949 -16.278 -16.862 1.00 85.00 120 ASN A C 1
ATOM 937 O O . ASN A 1 120 ? 62.714 -17.375 -17.371 1.00 85.00 120 ASN A O 1
ATOM 941 N N . HIS A 1 121 ? 64.184 -15.952 -16.465 1.00 83.31 121 HIS A N 1
ATOM 942 C CA . HIS A 1 121 ? 65.372 -16.808 -16.636 1.00 83.31 121 HIS A CA 1
ATOM 943 C C . HIS A 1 121 ? 65.324 -18.133 -15.857 1.00 83.31 121 HIS A C 1
ATOM 945 O O . HIS A 1 121 ? 66.047 -19.065 -16.197 1.00 83.31 121 HIS A O 1
ATOM 951 N N . ASP A 1 122 ? 64.465 -18.208 -14.846 1.00 83.88 122 ASP A N 1
ATOM 952 C CA . ASP A 1 122 ? 64.105 -19.377 -14.040 1.00 83.88 122 ASP A CA 1
ATOM 953 C C . ASP A 1 122 ? 63.287 -20.433 -14.815 1.00 83.88 122 ASP A C 1
ATOM 955 O O . ASP A 1 122 ? 63.387 -21.638 -14.556 1.00 83.88 122 ASP A O 1
ATOM 959 N N . ILE A 1 123 ? 62.513 -20.003 -15.815 1.00 89.00 123 ILE A N 1
ATOM 960 C CA . ILE A 1 123 ? 61.659 -20.883 -16.613 1.00 89.00 123 ILE A CA 1
ATOM 961 C C . ILE A 1 123 ? 62.485 -21.589 -17.694 1.00 89.00 123 ILE A C 1
ATOM 963 O O . ILE A 1 123 ? 63.168 -20.972 -18.517 1.00 89.00 123 ILE A O 1
ATOM 967 N N . HIS A 1 124 ? 62.391 -22.915 -17.723 1.00 89.75 124 HIS A N 1
ATOM 968 C CA . HIS A 1 124 ? 63.172 -23.777 -18.605 1.00 89.75 124 HIS A CA 1
ATOM 969 C C . HIS A 1 124 ? 62.508 -23.988 -19.970 1.00 89.75 124 HIS A C 1
ATOM 971 O O . HIS A 1 124 ? 63.216 -24.004 -20.977 1.00 89.75 124 HIS A O 1
ATOM 977 N N . PHE A 1 125 ? 61.176 -24.088 -20.026 1.00 90.94 125 PHE A N 1
ATOM 978 C CA . PHE A 1 125 ? 60.401 -24.189 -21.270 1.00 90.94 125 PHE A CA 1
ATOM 979 C C . PHE A 1 125 ? 59.052 -23.463 -21.141 1.00 90.94 125 PHE A C 1
ATOM 981 O O . PHE A 1 125 ? 58.432 -23.491 -20.080 1.00 90.94 125 PHE A O 1
ATOM 988 N N . ILE A 1 126 ? 58.577 -22.852 -22.232 1.00 93.12 126 ILE A N 1
ATOM 989 C CA . ILE A 1 126 ? 57.215 -22.305 -22.346 1.00 93.12 126 ILE A CA 1
ATOM 990 C C . ILE A 1 126 ? 56.524 -22.976 -23.532 1.00 93.12 126 ILE A C 1
ATOM 992 O O . ILE A 1 126 ? 57.068 -22.978 -24.635 1.00 93.12 126 ILE A O 1
ATOM 996 N N . PHE A 1 127 ? 55.318 -23.500 -23.319 1.00 94.69 127 PHE A N 1
ATOM 997 C CA . PHE A 1 127 ? 54.493 -24.134 -24.347 1.00 94.69 127 PHE A CA 1
ATOM 998 C C . PHE A 1 127 ? 53.157 -23.388 -24.501 1.00 94.69 127 PHE A C 1
ATOM 1000 O O . PHE A 1 127 ? 52.215 -23.641 -23.744 1.00 94.69 127 PHE A O 1
ATOM 1007 N N . PRO A 1 128 ? 53.073 -22.428 -25.444 1.00 94.31 128 PRO A N 1
ATOM 1008 C CA . PRO A 1 128 ? 51.863 -21.658 -25.693 1.00 94.31 128 PRO A CA 1
ATOM 1009 C C . PRO A 1 128 ? 50.966 -22.326 -26.741 1.00 94.31 128 PRO A C 1
ATOM 1011 O O . PRO A 1 128 ? 51.326 -22.426 -27.917 1.00 94.31 128 PRO A O 1
ATOM 1014 N N . PHE A 1 129 ? 49.773 -22.718 -26.308 1.00 94.38 129 PHE A N 1
ATOM 1015 C CA . PHE A 1 129 ? 48.689 -23.235 -27.133 1.00 94.38 129 PHE A CA 1
ATOM 1016 C C . PHE A 1 129 ? 47.524 -22.241 -27.143 1.00 94.38 129 PHE A C 1
ATOM 1018 O O . PHE A 1 129 ? 47.141 -21.708 -26.102 1.00 94.38 129 PHE A O 1
ATOM 1025 N N . THR A 1 130 ? 46.887 -22.045 -28.293 1.00 92.44 130 THR A N 1
ATOM 1026 C CA . THR A 1 130 ? 45.531 -21.484 -28.342 1.00 92.44 130 THR A CA 1
ATOM 1027 C C . THR A 1 130 ? 44.495 -22.607 -28.293 1.00 92.44 130 THR A C 1
ATOM 1029 O O . THR A 1 130 ? 44.695 -23.679 -28.872 1.00 92.44 130 THR A O 1
ATOM 1032 N N . PHE A 1 131 ? 43.325 -22.360 -27.699 1.00 92.31 131 PHE A N 1
ATOM 1033 C CA . PHE A 1 131 ? 42.211 -23.313 -27.807 1.00 92.31 131 PHE A CA 1
ATOM 1034 C C . PHE A 1 131 ? 41.750 -23.509 -29.262 1.00 92.31 131 PHE A C 1
ATOM 1036 O O . PHE A 1 131 ? 41.237 -24.573 -29.600 1.00 92.31 131 PHE A O 1
ATOM 1043 N N . ARG A 1 132 ? 42.015 -22.551 -30.167 1.00 86.75 132 ARG A N 1
ATOM 1044 C CA . ARG A 1 132 ? 41.844 -22.742 -31.620 1.00 86.75 132 ARG A CA 1
ATOM 1045 C C . ARG A 1 132 ? 42.731 -23.857 -32.173 1.00 86.75 132 ARG A C 1
ATOM 1047 O O . ARG A 1 132 ? 42.217 -24.699 -32.899 1.00 86.75 132 ARG A O 1
ATOM 1054 N N . GLU A 1 133 ? 44.023 -23.866 -31.843 1.00 89.12 133 GLU A N 1
ATOM 1055 C CA . GLU A 1 133 ? 44.969 -24.917 -32.250 1.00 89.12 133 GLU A CA 1
ATOM 1056 C C . GLU A 1 133 ? 44.561 -26.281 -31.657 1.00 89.12 133 GLU A C 1
ATOM 1058 O O . GLU A 1 133 ? 44.475 -27.266 -32.389 1.00 89.12 133 GLU A O 1
ATOM 1063 N N . LEU A 1 134 ? 44.201 -26.331 -30.368 1.00 91.38 134 LEU A N 1
ATOM 1064 C CA . LEU A 1 134 ? 43.765 -27.559 -29.681 1.00 91.38 134 LEU A CA 1
ATOM 1065 C C . LEU A 1 134 ? 42.447 -28.128 -30.249 1.00 91.38 134 LEU A C 1
ATOM 1067 O O . LEU A 1 134 ? 42.316 -29.336 -30.449 1.00 91.38 134 LEU A O 1
ATOM 1071 N N . ASN A 1 135 ? 41.488 -27.267 -30.606 1.00 89.75 135 ASN A N 1
ATOM 1072 C CA . ASN A 1 135 ? 40.224 -27.672 -31.233 1.00 89.75 135 ASN A CA 1
ATOM 1073 C C . ASN A 1 135 ? 40.405 -28.392 -32.586 1.00 89.75 135 ASN A C 1
ATOM 1075 O O . ASN A 1 135 ? 39.505 -29.127 -32.992 1.00 89.75 135 ASN A O 1
ATOM 1079 N N . LEU A 1 136 ? 41.524 -28.191 -33.297 1.00 88.75 136 LEU A N 1
ATOM 1080 C CA . LEU A 1 136 ? 41.806 -28.869 -34.574 1.00 88.75 136 LEU A CA 1
ATOM 1081 C C . LEU A 1 136 ? 42.223 -30.335 -34.395 1.00 88.75 136 LEU A C 1
ATOM 1083 O O . LEU A 1 136 ? 42.175 -31.106 -35.353 1.00 88.75 136 LEU A O 1
ATOM 1087 N N . VAL A 1 137 ? 42.631 -30.723 -33.184 1.00 91.00 137 VAL A N 1
ATOM 1088 C CA . VAL A 1 137 ? 43.134 -32.068 -32.869 1.00 91.00 137 VAL A CA 1
ATOM 1089 C C . VAL A 1 137 ? 42.247 -32.832 -31.879 1.00 91.00 137 VAL A C 1
ATOM 1091 O O . VAL A 1 137 ? 42.589 -33.940 -31.489 1.00 91.00 137 VAL A O 1
ATOM 1094 N N . LYS A 1 138 ? 41.078 -32.283 -31.525 1.00 84.25 138 LYS A N 1
ATOM 1095 C CA . LYS A 1 138 ? 40.163 -32.823 -30.502 1.00 84.25 138 LYS A CA 1
ATOM 1096 C C . LYS A 1 138 ? 39.588 -34.223 -30.767 1.00 84.25 138 LYS A C 1
ATOM 1098 O O . LYS A 1 138 ? 39.116 -34.854 -29.834 1.00 84.25 138 LYS A O 1
ATOM 1103 N N . GLU A 1 139 ? 39.603 -34.681 -32.020 1.00 86.00 139 GLU A N 1
ATOM 1104 C CA . GLU A 1 139 ? 39.131 -36.017 -32.443 1.00 86.00 139 GLU A CA 1
ATOM 1105 C C . GLU A 1 139 ? 40.277 -37.053 -32.484 1.00 86.00 139 GLU A C 1
ATOM 1107 O O . GLU A 1 139 ? 40.198 -38.049 -33.201 1.00 86.00 139 GLU A O 1
ATOM 1112 N N . LYS A 1 140 ? 41.397 -36.775 -31.805 1.00 89.56 140 LYS A N 1
ATOM 1113 C CA . LYS A 1 140 ? 42.586 -37.629 -31.751 1.00 89.56 140 LYS A CA 1
ATOM 1114 C C . LYS A 1 140 ? 43.036 -37.822 -30.311 1.00 89.56 140 LYS A C 1
ATOM 1116 O O . LYS A 1 140 ? 42.853 -36.943 -29.469 1.00 89.56 140 LYS A O 1
ATOM 1121 N N . GLU A 1 141 ? 43.690 -38.946 -30.078 1.00 91.75 141 GLU A N 1
ATOM 1122 C CA . GLU A 1 141 ? 44.370 -39.250 -28.826 1.00 91.75 141 GLU A CA 1
ATOM 1123 C C . GLU A 1 141 ? 45.863 -38.926 -28.950 1.00 91.75 141 GLU A C 1
ATOM 1125 O O . GLU A 1 141 ? 46.445 -39.010 -30.036 1.00 91.75 141 GLU A O 1
ATOM 1130 N N . PHE A 1 142 ? 46.452 -38.489 -27.841 1.00 92.50 142 PHE A N 1
ATOM 1131 C CA . PHE A 1 142 ? 47.869 -38.183 -27.686 1.00 92.50 142 PHE A CA 1
ATOM 1132 C C . PHE A 1 142 ? 48.279 -38.466 -26.244 1.00 92.50 142 PHE A C 1
ATOM 1134 O O . PHE A 1 142 ? 47.494 -38.278 -25.316 1.00 92.50 142 PHE A O 1
ATOM 1141 N N . SER A 1 143 ? 49.544 -38.797 -26.026 1.00 93.19 143 SER A N 1
ATOM 1142 C CA . SER A 1 143 ? 50.193 -38.546 -24.740 1.00 93.19 143 SER A CA 1
ATOM 1143 C C . SER A 1 143 ? 50.623 -37.081 -24.625 1.00 93.19 143 SER A C 1
ATOM 1145 O O . SER A 1 143 ? 50.707 -36.362 -25.625 1.00 93.19 143 SER A O 1
ATOM 1147 N N . LEU A 1 144 ? 50.933 -36.601 -23.416 1.00 91.00 144 LEU A N 1
ATOM 1148 C CA . LEU A 1 144 ? 51.398 -35.218 -23.238 1.00 91.00 144 LEU A CA 1
ATOM 1149 C C . LEU A 1 144 ? 52.714 -34.962 -23.998 1.00 91.00 144 LEU A C 1
ATOM 1151 O O . LEU A 1 144 ? 52.899 -33.884 -24.567 1.00 91.00 144 LEU A O 1
ATOM 1155 N N . VAL A 1 145 ? 53.597 -35.968 -24.069 1.00 89.38 145 VAL A N 1
ATOM 1156 C CA . VAL A 1 145 ? 54.819 -35.924 -24.890 1.00 89.38 145 VAL A CA 1
ATOM 1157 C C . VAL A 1 145 ? 54.481 -35.812 -26.382 1.00 89.38 145 VAL A C 1
ATOM 1159 O O . VAL A 1 145 ? 55.031 -34.949 -27.066 1.00 89.38 145 VAL A O 1
ATOM 1162 N N . GLU A 1 146 ? 53.557 -36.628 -26.898 1.00 90.12 146 GLU A N 1
ATOM 1163 C CA . GLU A 1 146 ? 53.169 -36.597 -28.316 1.00 90.12 146 GLU A CA 1
ATOM 1164 C C . GLU A 1 146 ? 52.454 -35.300 -28.710 1.00 90.12 146 GLU A C 1
ATOM 1166 O O . GLU A 1 146 ? 52.706 -34.772 -29.795 1.00 90.12 146 GLU A O 1
ATOM 1171 N N . LEU A 1 147 ? 51.608 -34.748 -27.832 1.00 91.94 147 LEU A N 1
ATOM 1172 C CA . LEU A 1 147 ? 50.938 -33.466 -28.052 1.00 91.94 147 LEU A CA 1
ATOM 1173 C C . LEU A 1 147 ? 51.963 -32.323 -28.151 1.00 91.94 147 LEU A C 1
ATOM 1175 O O . LEU A 1 147 ? 51.893 -31.500 -29.065 1.00 91.94 147 LEU A O 1
ATOM 1179 N N . LEU A 1 148 ? 52.966 -32.308 -27.265 1.00 90.50 148 LEU A N 1
ATOM 1180 C CA . LEU A 1 148 ? 54.087 -31.365 -27.339 1.00 90.50 148 LEU A CA 1
ATOM 1181 C C . LEU A 1 148 ? 54.902 -31.552 -28.625 1.00 90.50 148 LEU A C 1
ATOM 1183 O O . LEU A 1 148 ? 55.178 -30.578 -29.322 1.00 90.50 148 LEU A O 1
ATOM 1187 N N . HIS A 1 149 ? 55.228 -32.793 -28.991 1.00 89.06 149 HIS A N 1
ATOM 1188 C CA . HIS A 1 149 ? 55.946 -33.125 -30.228 1.00 89.06 149 HIS A CA 1
ATOM 1189 C C . HIS A 1 149 ? 55.159 -32.784 -31.507 1.00 89.06 149 HIS A C 1
ATOM 1191 O O . HIS A 1 149 ? 55.772 -32.625 -32.563 1.00 89.06 149 HIS A O 1
ATOM 1197 N N . HIS A 1 150 ? 53.827 -32.681 -31.438 1.00 89.88 150 HIS A N 1
ATOM 1198 C CA . HIS A 1 150 ? 52.974 -32.307 -32.569 1.00 89.88 150 HIS A CA 1
ATOM 1199 C C . HIS A 1 150 ? 52.996 -30.799 -32.855 1.00 89.88 150 HIS A C 1
ATOM 1201 O O . HIS A 1 150 ? 53.059 -30.402 -34.018 1.00 89.88 150 HIS A O 1
ATOM 1207 N N . PHE A 1 151 ? 52.971 -29.963 -31.811 1.00 87.69 151 PHE A N 1
ATOM 1208 C CA . PHE A 1 151 ? 52.943 -28.498 -31.939 1.00 87.69 151 PHE A CA 1
ATOM 1209 C C . PHE A 1 151 ? 54.331 -27.828 -31.855 1.00 87.69 151 PHE A C 1
ATOM 1211 O O . PHE A 1 151 ? 54.484 -26.690 -32.307 1.00 87.69 151 PHE A O 1
ATOM 1218 N N . PHE A 1 152 ? 55.341 -28.530 -31.326 1.00 88.81 152 PHE A N 1
ATOM 1219 C CA . PHE A 1 152 ? 56.721 -28.058 -31.156 1.00 88.81 152 PHE A CA 1
ATOM 1220 C C . PHE A 1 152 ? 57.710 -29.138 -31.633 1.00 88.81 152 PHE A C 1
ATOM 1222 O O . PHE A 1 152 ? 58.265 -29.912 -30.845 1.00 88.81 152 PHE A O 1
ATOM 1229 N N . ILE A 1 153 ? 57.921 -29.215 -32.950 1.00 83.44 153 ILE A N 1
ATOM 1230 C CA . ILE A 1 153 ? 58.752 -30.251 -33.588 1.00 83.44 153 ILE A CA 1
ATOM 1231 C C . ILE A 1 153 ? 60.213 -30.222 -33.102 1.00 83.44 153 ILE A C 1
ATOM 1233 O O . ILE A 1 153 ? 60.866 -31.261 -33.027 1.00 83.44 153 ILE A O 1
ATOM 1237 N N . GLU A 1 154 ? 60.700 -29.058 -32.669 1.00 81.44 154 GLU A N 1
ATOM 1238 C CA . GLU A 1 154 ? 62.027 -28.845 -32.085 1.00 81.44 154 GLU A CA 1
ATOM 1239 C C . GLU A 1 154 ? 62.277 -29.712 -30.838 1.00 81.44 154 GLU A C 1
ATOM 1241 O O . GLU A 1 154 ? 63.416 -30.098 -30.572 1.00 81.44 154 GLU A O 1
ATOM 1246 N N . ILE A 1 155 ? 61.215 -30.042 -30.092 1.00 80.94 155 ILE A N 1
ATOM 1247 C CA . ILE A 1 155 ? 61.258 -30.911 -28.907 1.00 80.94 155 ILE A CA 1
ATOM 1248 C C . ILE A 1 155 ? 61.434 -32.379 -29.318 1.00 80.94 155 ILE A C 1
ATOM 1250 O O . ILE A 1 155 ? 62.210 -33.115 -28.701 1.00 80.94 155 ILE A O 1
ATOM 1254 N N . LYS A 1 156 ? 60.764 -32.782 -30.407 1.00 79.88 156 LYS A N 1
ATOM 1255 C CA . LYS A 1 156 ? 60.876 -34.117 -31.005 1.00 79.88 156 LYS A CA 1
ATOM 1256 C C . LYS A 1 156 ? 62.259 -34.346 -31.610 1.00 79.88 156 LYS A C 1
ATOM 1258 O O . LYS A 1 156 ? 62.870 -35.378 -31.352 1.00 79.88 156 LYS A O 1
ATOM 1263 N N . GLU A 1 157 ? 62.782 -33.369 -32.356 1.00 77.50 157 GLU A N 1
ATOM 1264 C CA . GLU A 1 157 ? 64.146 -33.407 -32.911 1.00 77.50 157 GLU A CA 1
ATOM 1265 C C . GLU A 1 157 ? 65.230 -33.553 -31.835 1.00 77.50 157 GLU A C 1
ATOM 1267 O O . GLU A 1 157 ? 66.286 -34.123 -32.096 1.00 77.50 157 GLU A O 1
ATOM 1272 N N . ALA A 1 158 ? 64.990 -33.020 -30.635 1.00 70.56 158 ALA A N 1
ATOM 1273 C CA . ALA A 1 158 ? 65.909 -33.124 -29.509 1.00 70.56 158 ALA A CA 1
ATOM 1274 C C . ALA A 1 158 ? 65.723 -34.399 -28.665 1.00 70.56 158 ALA A C 1
ATOM 1276 O O . ALA A 1 158 ? 66.466 -34.595 -27.704 1.00 70.56 158 ALA A O 1
ATOM 1277 N N . GLY A 1 159 ? 64.740 -35.251 -28.979 1.00 68.81 159 GLY A N 1
ATOM 1278 C CA . GLY A 1 159 ? 64.466 -36.482 -28.232 1.00 68.81 159 GLY A CA 1
ATOM 1279 C C . GLY A 1 159 ? 64.034 -36.259 -26.777 1.00 68.81 159 GLY A C 1
ATOM 1280 O O . GLY A 1 159 ? 64.242 -37.139 -25.943 1.00 68.81 159 GLY A O 1
ATOM 1281 N N . ILE A 1 160 ? 63.471 -35.091 -26.438 1.00 71.44 160 ILE A N 1
ATOM 1282 C CA . ILE A 1 160 ? 63.023 -34.819 -25.066 1.00 71.44 160 ILE A CA 1
ATOM 1283 C C . ILE A 1 160 ? 61.644 -35.443 -24.846 1.00 71.44 160 ILE A C 1
ATOM 1285 O O . ILE A 1 160 ? 60.641 -34.991 -25.400 1.00 71.44 160 ILE A O 1
ATOM 1289 N N . CYS A 1 161 ? 61.619 -36.470 -23.996 1.00 65.25 161 CYS A N 1
ATOM 1290 C CA . CYS A 1 161 ? 60.418 -37.211 -23.594 1.00 65.25 161 CYS A CA 1
ATOM 1291 C C . CYS A 1 161 ? 60.141 -37.128 -22.079 1.00 65.25 161 CYS A C 1
ATOM 1293 O O . CYS A 1 161 ? 59.319 -37.878 -21.562 1.00 65.25 161 CYS A O 1
ATOM 1295 N N . ARG A 1 162 ? 60.850 -36.251 -21.355 1.00 72.69 162 ARG A N 1
ATOM 1296 C CA . ARG A 1 162 ? 60.694 -36.018 -19.912 1.00 72.69 162 ARG A CA 1
ATOM 1297 C C . ARG A 1 162 ? 60.748 -34.525 -19.604 1.00 72.69 162 ARG A C 1
ATOM 1299 O O . ARG A 1 162 ? 61.658 -33.833 -20.058 1.00 72.69 162 ARG A O 1
ATOM 1306 N N . PHE A 1 163 ? 59.754 -34.056 -18.854 1.00 78.25 163 PHE A N 1
ATOM 1307 C CA . PHE A 1 163 ? 59.520 -32.639 -18.541 1.00 78.25 163 PHE A CA 1
ATOM 1308 C C . PHE A 1 163 ? 59.412 -32.369 -17.030 1.00 78.25 163 PHE A C 1
ATOM 1310 O O . PHE A 1 163 ? 59.426 -31.218 -16.612 1.00 78.25 163 PHE A O 1
ATOM 1317 N N . ASP A 1 164 ? 59.379 -33.430 -16.222 1.00 75.50 164 ASP A N 1
ATOM 1318 C CA . ASP A 1 164 ? 59.389 -33.449 -14.756 1.00 75.50 164 ASP A CA 1
ATOM 1319 C C . ASP A 1 164 ? 60.609 -32.739 -14.145 1.00 75.50 164 ASP A C 1
ATOM 1321 O O . ASP A 1 164 ? 60.510 -32.130 -13.082 1.00 75.50 164 ASP A O 1
ATOM 1325 N N . GLN A 1 165 ? 61.748 -32.775 -14.843 1.00 79.88 165 GLN A N 1
ATOM 1326 C CA . GLN A 1 165 ? 63.037 -32.233 -14.391 1.00 79.88 165 GLN A CA 1
ATOM 1327 C C . GLN A 1 165 ? 63.250 -30.745 -14.732 1.00 79.88 165 GLN A C 1
ATOM 1329 O O . GLN A 1 165 ? 64.353 -30.227 -14.558 1.00 79.88 165 GLN A O 1
ATOM 1334 N N . PHE A 1 166 ? 62.232 -30.057 -15.255 1.00 85.31 166 PHE A N 1
ATOM 1335 C CA . PHE A 1 166 ? 62.343 -28.694 -15.776 1.00 85.31 166 PHE A CA 1
ATOM 1336 C C . PHE A 1 166 ? 61.206 -27.804 -15.268 1.00 85.31 166 PHE A C 1
ATOM 1338 O O . PHE A 1 166 ? 60.072 -28.259 -15.138 1.00 85.31 166 PHE A O 1
ATOM 1345 N N . GLN A 1 167 ? 61.473 -26.508 -15.064 1.00 88.12 167 GLN A N 1
ATOM 1346 C CA . GLN A 1 167 ? 60.400 -25.553 -14.773 1.00 88.12 167 GLN A CA 1
ATOM 1347 C C . GLN A 1 167 ? 59.673 -25.178 -16.069 1.00 88.12 167 GLN A C 1
ATOM 1349 O O . GLN A 1 167 ? 60.200 -24.431 -16.898 1.00 88.12 167 GLN A O 1
ATOM 1354 N N . VAL A 1 168 ? 58.480 -25.738 -16.269 1.00 91.69 168 VAL A N 1
ATOM 1355 C CA . VAL A 1 168 ? 57.684 -25.584 -17.496 1.00 91.69 168 VAL A CA 1
ATOM 1356 C C . VAL A 1 168 ? 56.480 -24.675 -17.251 1.00 91.69 168 VAL A C 1
ATOM 1358 O O . VAL A 1 168 ? 55.783 -24.834 -16.251 1.00 91.69 168 VAL A O 1
ATOM 1361 N N . VAL A 1 169 ? 56.208 -23.760 -18.185 1.00 94.25 169 VAL A N 1
ATOM 1362 C CA . VAL A 1 169 ? 54.962 -22.976 -18.232 1.00 94.25 169 VAL A CA 1
ATOM 1363 C C . VAL A 1 169 ? 54.112 -23.429 -19.417 1.00 94.25 169 VAL A C 1
ATOM 1365 O O . VAL A 1 169 ? 54.552 -23.352 -20.565 1.00 94.25 169 VAL A O 1
ATOM 1368 N N . PHE A 1 170 ? 52.872 -23.829 -19.158 1.00 96.06 170 PHE A N 1
ATOM 1369 C CA . PHE A 1 170 ? 51.851 -24.013 -20.190 1.00 96.06 170 PHE A CA 1
ATOM 1370 C C . PHE A 1 170 ? 50.979 -22.763 -20.272 1.00 96.06 170 PHE A C 1
ATOM 1372 O O . PHE A 1 170 ? 50.443 -22.317 -19.259 1.00 96.06 170 PHE A O 1
ATOM 1379 N N . ILE A 1 171 ? 50.817 -22.205 -21.472 1.00 96.56 171 ILE A N 1
ATOM 1380 C CA . ILE A 1 171 ? 49.895 -21.088 -21.712 1.00 96.56 171 ILE A CA 1
ATOM 1381 C C . ILE A 1 171 ? 48.749 -21.599 -22.584 1.00 96.56 171 ILE A C 1
ATOM 1383 O O . ILE A 1 171 ? 48.999 -22.156 -23.650 1.00 96.56 171 ILE A O 1
ATOM 1387 N N . LEU A 1 172 ? 47.510 -21.415 -22.127 1.00 96.38 172 LEU A N 1
ATOM 1388 C CA . LEU A 1 172 ? 46.275 -21.859 -22.774 1.00 96.38 172 LEU A CA 1
ATOM 1389 C C . LEU A 1 172 ? 45.413 -20.626 -23.101 1.00 96.38 172 LEU A C 1
ATOM 1391 O O . LEU A 1 172 ? 44.623 -20.159 -22.277 1.00 96.38 172 LEU A O 1
ATOM 1395 N N . ASP A 1 173 ? 45.612 -20.050 -24.287 1.00 94.31 173 ASP A N 1
ATOM 1396 C CA . ASP A 1 173 ? 44.998 -18.776 -24.681 1.00 94.31 173 ASP A CA 1
ATOM 1397 C C . ASP A 1 173 ? 43.621 -18.966 -25.349 1.00 94.31 173 ASP A C 1
ATOM 1399 O O . ASP A 1 173 ? 43.459 -19.783 -26.265 1.00 94.31 173 ASP A O 1
ATOM 1403 N N . GLY A 1 174 ? 42.626 -18.190 -24.905 1.00 91.62 174 GLY A N 1
ATOM 1404 C CA . GLY A 1 174 ? 41.296 -18.126 -25.521 1.00 91.62 174 GLY A CA 1
ATOM 1405 C C . GLY A 1 174 ? 40.333 -19.253 -25.131 1.00 91.62 174 GLY A C 1
ATOM 1406 O O . GLY A 1 174 ? 39.682 -19.823 -26.004 1.00 91.62 174 GLY A O 1
ATOM 1407 N N . LEU A 1 175 ? 40.204 -19.566 -23.836 1.00 92.75 175 LEU A N 1
ATOM 1408 C CA . LEU A 1 175 ? 39.241 -20.549 -23.300 1.00 92.75 175 LEU A CA 1
ATOM 1409 C C . LEU A 1 175 ? 37.782 -20.258 -23.712 1.00 92.75 175 LEU A C 1
ATOM 1411 O O . LEU A 1 175 ? 36.995 -21.186 -23.882 1.00 92.75 175 LEU A O 1
ATOM 1415 N N . ASP A 1 176 ? 37.423 -18.995 -23.974 1.00 84.50 176 ASP A N 1
ATOM 1416 C CA . ASP A 1 176 ? 36.117 -18.622 -24.542 1.00 84.50 176 ASP A CA 1
ATOM 1417 C C . ASP A 1 176 ? 35.864 -19.149 -25.969 1.00 84.50 176 ASP A C 1
ATOM 1419 O O . ASP A 1 176 ? 34.742 -19.062 -26.468 1.00 84.50 176 ASP A O 1
ATOM 1423 N N . GLU A 1 177 ? 36.874 -19.743 -26.609 1.00 86.38 177 GLU A N 1
ATOM 1424 C CA . GLU A 1 177 ? 36.773 -20.433 -27.896 1.00 86.38 177 GLU A CA 1
ATOM 1425 C C . GLU A 1 177 ? 36.955 -21.962 -27.790 1.00 86.38 177 GLU A C 1
ATOM 1427 O O . GLU A 1 177 ? 37.018 -22.647 -28.815 1.00 86.38 177 GLU A O 1
ATOM 1432 N N . CYS A 1 178 ? 37.019 -22.520 -26.576 1.00 90.12 178 CYS A N 1
ATOM 1433 C CA . CYS A 1 178 ? 37.119 -23.961 -26.338 1.00 90.12 178 CYS A CA 1
ATOM 1434 C C . CYS A 1 178 ? 35.913 -24.738 -26.910 1.00 90.12 178 CYS A C 1
ATOM 1436 O O . CYS A 1 178 ? 34.770 -24.278 -26.872 1.00 90.12 178 CYS A O 1
ATOM 1438 N N . ARG A 1 179 ? 36.171 -25.935 -27.457 1.00 88.12 179 ARG A N 1
ATOM 1439 C CA . ARG A 1 179 ? 35.156 -26.913 -27.910 1.00 88.12 179 ARG A CA 1
ATOM 1440 C C . ARG A 1 179 ? 35.431 -28.329 -27.389 1.00 88.12 179 ARG A C 1
ATOM 1442 O O . ARG A 1 179 ? 34.931 -29.302 -27.956 1.00 88.12 179 ARG A O 1
ATOM 1449 N N . LEU A 1 180 ? 36.260 -28.429 -26.355 1.00 89.56 180 LEU A N 1
ATOM 1450 C CA . LEU A 1 180 ? 36.503 -29.635 -25.572 1.00 89.56 180 LEU A CA 1
ATOM 1451 C C . LEU A 1 180 ? 35.520 -29.651 -24.380 1.00 89.56 180 LEU A C 1
ATOM 1453 O O . LEU A 1 180 ? 35.159 -28.569 -23.914 1.00 89.56 180 LEU A O 1
ATOM 1457 N N . PRO A 1 181 ? 35.047 -30.820 -23.905 1.00 87.81 181 PRO A N 1
ATOM 1458 C CA . PRO A 1 181 ? 34.127 -30.905 -22.762 1.00 87.81 181 PRO A CA 1
ATOM 1459 C C . PRO A 1 181 ? 34.641 -30.270 -21.460 1.00 87.81 181 PRO A C 1
ATOM 1461 O O . PRO A 1 181 ? 33.841 -29.748 -20.687 1.00 87.81 181 PRO A O 1
ATOM 1464 N N . LEU A 1 182 ? 35.955 -30.336 -21.236 1.00 91.12 182 LEU A N 1
ATOM 1465 C CA . LEU A 1 182 ? 36.677 -30.050 -19.997 1.00 91.12 182 LEU A CA 1
ATOM 1466 C C . LEU A 1 182 ? 36.029 -30.730 -18.782 1.00 91.12 182 LEU A C 1
ATOM 1468 O O . LEU A 1 182 ? 35.763 -30.093 -17.761 1.00 91.12 182 LEU A O 1
ATOM 1472 N N . ASP A 1 183 ? 35.766 -32.039 -18.882 1.00 90.69 183 ASP A N 1
ATOM 1473 C CA . ASP A 1 183 ? 35.059 -32.777 -17.830 1.00 90.69 183 ASP A CA 1
ATOM 1474 C C . ASP A 1 183 ? 35.978 -33.146 -16.657 1.00 90.69 183 ASP A C 1
ATOM 1476 O O . ASP A 1 183 ? 36.413 -34.284 -16.470 1.00 90.69 183 ASP A O 1
ATOM 1480 N N . PHE A 1 184 ? 36.245 -32.160 -15.804 1.00 89.88 184 PHE A N 1
ATOM 1481 C CA . PHE A 1 184 ? 36.951 -32.378 -14.547 1.00 89.88 184 PHE A CA 1
ATOM 1482 C C . PHE A 1 184 ? 36.235 -33.379 -13.618 1.00 89.88 184 PHE A C 1
ATOM 1484 O O . PHE A 1 184 ? 36.894 -33.964 -12.763 1.00 89.88 184 PHE A O 1
ATOM 1491 N N . GLN A 1 185 ? 34.922 -33.604 -13.708 1.00 85.38 185 GLN A N 1
ATOM 1492 C CA . GLN A 1 185 ? 34.243 -34.487 -12.748 1.00 85.38 185 GLN A CA 1
ATOM 1493 C C . GLN A 1 185 ? 34.397 -35.969 -13.101 1.00 85.38 185 GLN A C 1
ATOM 1495 O O . GLN A 1 185 ? 34.599 -36.772 -12.191 1.00 85.38 185 GLN A O 1
ATOM 1500 N N . ASN A 1 186 ? 34.346 -36.320 -14.388 1.00 88.44 186 ASN A N 1
ATOM 1501 C CA . ASN A 1 186 ? 34.301 -37.714 -14.837 1.00 88.44 186 ASN A CA 1
ATOM 1502 C C . ASN A 1 186 ? 35.585 -38.207 -15.532 1.00 88.44 186 ASN A C 1
ATOM 1504 O O . ASN A 1 186 ? 35.767 -39.421 -15.641 1.00 88.44 186 ASN A O 1
ATOM 1508 N N . ASN A 1 187 ? 36.484 -37.319 -15.981 1.00 90.69 187 ASN A N 1
ATOM 1509 C CA . ASN A 1 187 ? 37.753 -37.741 -16.587 1.00 90.69 187 ASN A CA 1
ATOM 1510 C C . ASN A 1 187 ? 38.639 -38.491 -15.578 1.00 90.69 187 ASN A C 1
ATOM 1512 O O . ASN A 1 187 ? 38.808 -38.070 -14.429 1.00 90.69 187 ASN A O 1
ATOM 1516 N N . GLN A 1 188 ? 39.231 -39.599 -16.031 1.00 89.44 188 GLN A N 1
ATOM 1517 C CA . GLN A 1 188 ? 40.082 -40.461 -15.209 1.00 89.44 188 GLN A CA 1
ATOM 1518 C C . GLN A 1 188 ? 41.396 -39.757 -14.839 1.00 89.44 188 GLN A C 1
ATOM 1520 O O . GLN A 1 188 ? 41.866 -38.865 -15.548 1.00 89.44 188 GLN A O 1
ATOM 1525 N N . ILE A 1 189 ? 41.991 -40.153 -13.711 1.00 88.50 189 ILE A N 1
ATOM 1526 C CA . ILE A 1 189 ? 43.259 -39.588 -13.237 1.00 88.50 189 ILE A CA 1
ATOM 1527 C C . ILE A 1 189 ? 44.406 -40.178 -14.062 1.00 88.50 189 ILE A C 1
ATOM 1529 O O . ILE A 1 189 ? 44.735 -41.350 -13.915 1.00 88.50 189 ILE A O 1
ATOM 1533 N N . CYS A 1 190 ? 45.018 -39.341 -14.898 1.00 87.62 190 CYS A N 1
ATOM 1534 C CA . CYS A 1 190 ? 46.179 -39.673 -15.720 1.00 87.62 190 CYS A CA 1
ATOM 1535 C C . CYS A 1 190 ? 47.425 -39.014 -15.112 1.00 87.62 190 CYS A C 1
ATOM 1537 O O . CYS A 1 190 ? 47.445 -37.793 -14.922 1.00 87.62 190 CYS A O 1
ATOM 1539 N N . THR A 1 191 ? 48.452 -39.806 -14.800 1.00 87.75 191 THR A N 1
ATOM 1540 C CA . THR A 1 191 ? 49.713 -39.329 -14.190 1.00 87.75 191 THR A CA 1
ATOM 1541 C C . THR A 1 191 ? 50.954 -39.630 -15.024 1.00 87.75 191 THR A C 1
ATOM 1543 O O . THR A 1 191 ? 51.992 -39.017 -14.791 1.00 87.75 191 THR A O 1
ATOM 1546 N N . ASP A 1 192 ? 50.881 -40.549 -15.990 1.00 87.19 192 ASP A N 1
ATOM 1547 C CA . ASP A 1 192 ? 51.983 -40.793 -16.920 1.00 87.19 192 ASP A CA 1
ATOM 1548 C C . ASP A 1 192 ? 51.887 -39.827 -18.113 1.00 87.19 192 ASP A C 1
ATOM 1550 O O . ASP A 1 192 ? 50.856 -39.715 -18.773 1.00 87.19 192 ASP A O 1
ATOM 1554 N N . VAL A 1 193 ? 52.976 -39.110 -18.399 1.00 86.44 193 VAL A N 1
ATOM 1555 C CA . VAL A 1 193 ? 53.057 -38.161 -19.525 1.00 86.44 193 VAL A CA 1
ATOM 1556 C C . VAL A 1 193 ? 53.183 -38.844 -20.892 1.00 86.44 193 VAL A C 1
ATOM 1558 O O . VAL A 1 193 ? 53.082 -38.163 -21.914 1.00 86.44 193 VAL A O 1
ATOM 1561 N N . THR A 1 194 ? 53.413 -40.161 -20.911 1.00 87.69 194 THR A N 1
ATOM 1562 C CA . THR A 1 194 ? 53.549 -41.021 -22.098 1.00 87.69 194 THR A CA 1
ATOM 1563 C C . THR A 1 194 ? 52.310 -41.878 -22.385 1.00 87.69 194 THR A C 1
ATOM 1565 O O . THR A 1 194 ? 52.234 -42.489 -23.449 1.00 87.69 194 THR A O 1
ATOM 1568 N N . GLU A 1 195 ? 51.311 -41.884 -21.497 1.00 89.88 195 GLU A N 1
ATOM 1569 C CA . GLU A 1 195 ? 50.030 -42.565 -21.716 1.00 89.88 195 GLU A CA 1
ATOM 1570 C C . GLU A 1 195 ? 49.165 -41.781 -22.716 1.00 89.88 195 GLU A C 1
ATOM 1572 O O . GLU A 1 195 ? 48.936 -40.581 -22.551 1.00 89.88 195 GLU A O 1
ATOM 1577 N N . SER A 1 196 ? 48.714 -42.443 -23.787 1.00 92.81 196 SER A N 1
ATOM 1578 C CA . SER A 1 196 ? 47.961 -41.792 -24.866 1.00 92.81 196 SER A CA 1
ATOM 1579 C C . SER A 1 196 ? 46.469 -41.739 -24.534 1.00 92.81 196 SER A C 1
ATOM 1581 O O . SER A 1 196 ? 45.847 -42.769 -24.285 1.00 92.81 196 SER A O 1
ATOM 1583 N N . THR A 1 197 ? 45.904 -40.532 -24.489 1.00 92.88 197 THR A N 1
ATOM 1584 C CA . THR A 1 197 ? 44.538 -40.254 -24.019 1.00 92.88 197 THR A CA 1
ATOM 1585 C C . THR A 1 197 ? 43.888 -39.134 -24.839 1.00 92.88 197 THR A C 1
ATOM 1587 O O . THR A 1 197 ? 44.522 -38.522 -25.702 1.00 92.88 197 THR A O 1
ATOM 1590 N N . SER A 1 198 ? 42.606 -38.837 -24.605 1.00 94.25 198 SER A N 1
ATOM 1591 C CA . SER A 1 198 ? 41.944 -37.715 -25.282 1.00 94.25 198 SER A CA 1
ATOM 1592 C C . SER A 1 198 ? 42.560 -36.366 -24.881 1.00 94.25 198 SER A C 1
ATOM 1594 O O . SER A 1 198 ? 42.968 -36.161 -23.736 1.00 94.25 198 SER A O 1
ATOM 1596 N N . VAL A 1 199 ? 42.566 -35.397 -25.805 1.00 92.94 199 VAL A N 1
ATOM 1597 C CA . VAL A 1 199 ? 43.047 -34.023 -25.531 1.00 92.94 199 VAL A CA 1
ATOM 1598 C C . VAL A 1 199 ? 42.299 -33.383 -24.348 1.00 92.94 199 VAL A C 1
ATOM 1600 O O . VAL A 1 199 ? 42.872 -32.584 -23.611 1.00 92.94 199 VAL A O 1
ATOM 1603 N N . ASP A 1 200 ? 41.042 -33.772 -24.119 1.00 93.56 200 ASP A N 1
ATOM 1604 C CA . ASP A 1 200 ? 40.263 -33.350 -22.952 1.00 93.56 200 ASP A CA 1
ATOM 1605 C C . ASP A 1 200 ? 40.829 -33.899 -21.632 1.00 93.56 200 ASP A C 1
ATOM 1607 O O . ASP A 1 200 ? 41.097 -33.151 -20.684 1.00 93.56 200 ASP A O 1
ATOM 1611 N N . MET A 1 201 ? 41.082 -35.211 -21.587 1.00 91.69 201 MET A N 1
ATOM 1612 C CA . MET A 1 201 ? 41.624 -35.873 -20.405 1.00 91.69 201 MET A CA 1
ATOM 1613 C C . MET A 1 201 ? 43.047 -35.390 -20.098 1.00 91.69 201 MET A C 1
ATOM 1615 O O . MET A 1 201 ? 43.345 -35.118 -18.932 1.00 91.69 201 MET A O 1
ATOM 1619 N N . LEU A 1 202 ? 43.879 -35.161 -21.124 1.00 93.81 202 LEU A N 1
ATOM 1620 C CA . LEU A 1 202 ? 45.177 -34.493 -20.978 1.00 93.81 202 LEU A CA 1
ATOM 1621 C C . LEU A 1 202 ? 45.046 -33.111 -20.321 1.00 93.81 202 LEU A C 1
ATOM 1623 O O . LEU A 1 202 ? 45.708 -32.851 -19.319 1.00 93.81 202 LEU A O 1
ATOM 1627 N N . LEU A 1 203 ? 44.205 -32.216 -20.855 1.00 93.88 203 LEU A N 1
ATOM 1628 C CA . LEU A 1 203 ? 44.101 -30.846 -20.336 1.00 93.88 203 LEU A CA 1
ATOM 1629 C C . LEU A 1 203 ? 43.538 -30.807 -18.912 1.00 93.88 203 LEU A C 1
ATOM 1631 O O . LEU A 1 203 ? 44.087 -30.100 -18.069 1.00 93.88 203 LEU A O 1
ATOM 1635 N N . THR A 1 204 ? 42.501 -31.589 -18.604 1.00 94.50 204 THR A N 1
ATOM 1636 C CA . THR A 1 204 ? 41.944 -31.642 -17.238 1.00 94.50 204 THR A CA 1
ATOM 1637 C C . THR A 1 204 ? 42.945 -32.188 -16.210 1.00 94.50 204 THR A C 1
ATOM 1639 O O . THR A 1 204 ? 43.046 -31.639 -15.110 1.00 94.50 204 THR A O 1
ATOM 1642 N N . ASN A 1 205 ? 43.745 -33.205 -16.558 1.00 93.62 205 ASN A N 1
ATOM 1643 C CA . ASN A 1 205 ? 44.789 -33.738 -15.676 1.00 93.62 205 ASN A CA 1
ATOM 1644 C C . ASN A 1 205 ? 46.022 -32.831 -15.588 1.00 93.62 205 ASN A C 1
ATOM 1646 O O . ASN A 1 205 ? 46.647 -32.757 -14.530 1.00 93.62 205 ASN A O 1
ATOM 1650 N N . LEU A 1 206 ? 46.358 -32.103 -16.655 1.00 92.81 206 LEU A N 1
ATOM 1651 C CA . LEU A 1 206 ? 47.408 -31.089 -16.629 1.00 92.81 206 LEU A CA 1
ATOM 1652 C C . LEU A 1 206 ? 47.008 -29.919 -15.721 1.00 92.81 206 LEU A C 1
ATOM 1654 O O . LEU A 1 206 ? 47.772 -29.580 -14.827 1.00 92.81 206 LEU A O 1
ATOM 1658 N N . ILE A 1 207 ? 45.796 -29.371 -15.876 1.00 93.38 207 ILE A N 1
ATOM 1659 C CA . ILE A 1 207 ? 45.275 -28.240 -15.080 1.00 93.38 207 ILE A CA 1
ATOM 1660 C C . ILE A 1 207 ? 45.130 -28.600 -13.593 1.00 93.38 207 ILE A C 1
ATOM 1662 O O . ILE A 1 207 ? 45.438 -27.779 -12.731 1.00 93.38 207 ILE A O 1
ATOM 1666 N N . ARG A 1 208 ? 44.757 -29.848 -13.277 1.00 90.75 208 ARG A N 1
ATOM 1667 C CA . ARG A 1 208 ? 44.829 -30.401 -11.909 1.00 90.75 208 ARG A CA 1
ATOM 1668 C C . ARG A 1 208 ? 46.253 -30.589 -11.390 1.00 90.75 208 ARG A C 1
ATOM 1670 O O . ARG A 1 208 ? 46.469 -30.655 -10.184 1.00 90.75 208 ARG A O 1
ATOM 1677 N N . GLY A 1 209 ? 47.227 -30.689 -12.289 1.00 88.38 209 GLY A N 1
ATOM 1678 C CA . GLY A 1 209 ? 48.617 -30.954 -11.952 1.00 88.38 209 GLY A CA 1
ATOM 1679 C C . GLY A 1 209 ? 48.948 -32.424 -11.708 1.00 88.38 209 GLY A C 1
ATOM 1680 O O . GLY A 1 209 ? 49.970 -32.681 -11.079 1.00 88.38 209 GLY A O 1
ATOM 1681 N N . ASN A 1 210 ? 48.123 -33.357 -12.193 1.00 90.31 210 ASN A N 1
ATOM 1682 C CA . ASN A 1 210 ? 48.349 -34.803 -12.102 1.00 90.31 210 ASN A CA 1
ATOM 1683 C C . ASN A 1 210 ? 49.475 -35.261 -13.051 1.00 90.31 210 ASN A C 1
ATOM 1685 O O . ASN A 1 210 ? 50.307 -36.072 -12.662 1.00 90.31 210 ASN A O 1
ATOM 1689 N N . LEU A 1 211 ? 49.523 -34.709 -14.273 1.00 88.50 211 LEU A N 1
ATOM 1690 C CA . LEU A 1 211 ? 50.516 -35.072 -15.301 1.00 88.50 211 LEU A CA 1
ATOM 1691 C C . LEU A 1 211 ? 51.895 -34.434 -15.080 1.00 88.50 211 LEU A C 1
ATOM 1693 O O . LEU A 1 211 ? 52.917 -35.077 -15.286 1.00 88.50 211 LEU A O 1
ATOM 1697 N N . LEU A 1 212 ? 51.940 -33.158 -14.683 1.00 88.44 212 LEU A N 1
ATOM 1698 C CA . LEU A 1 212 ? 53.184 -32.441 -14.376 1.00 88.44 212 LEU A CA 1
ATOM 1699 C C . LEU A 1 212 ? 52.998 -31.600 -13.101 1.00 88.44 212 LEU A C 1
ATOM 1701 O O . LEU A 1 212 ? 52.605 -30.433 -13.178 1.00 88.44 212 LEU A O 1
ATOM 1705 N N . PRO A 1 213 ? 53.268 -32.168 -11.909 1.00 86.31 213 PRO A N 1
ATOM 1706 C CA . PRO A 1 213 ? 53.032 -31.489 -10.635 1.00 86.31 213 PRO A CA 1
ATOM 1707 C C . PRO A 1 213 ? 53.816 -30.183 -10.433 1.00 86.31 213 PRO A C 1
ATOM 1709 O O . PRO A 1 213 ? 53.328 -29.307 -9.720 1.00 86.31 213 PRO A O 1
ATOM 1712 N N . SER A 1 214 ? 54.983 -30.041 -11.067 1.00 84.75 214 SER A N 1
ATOM 1713 C CA . SER A 1 214 ? 55.872 -28.870 -11.000 1.00 84.75 214 SER A CA 1
ATOM 1714 C C . SER A 1 214 ? 55.549 -27.757 -12.007 1.00 84.75 214 SER A C 1
ATOM 1716 O O . SER A 1 214 ? 56.074 -26.652 -11.872 1.00 84.75 214 SER A O 1
ATOM 1718 N N . ALA A 1 215 ? 54.708 -28.021 -13.013 1.00 90.25 215 ALA A N 1
ATOM 1719 C CA . ALA A 1 215 ? 54.446 -27.065 -14.084 1.00 90.25 215 ALA A CA 1
ATOM 1720 C C . ALA A 1 215 ? 53.530 -25.913 -13.638 1.00 90.25 215 ALA A C 1
ATOM 1722 O O . ALA A 1 215 ? 52.522 -26.124 -12.956 1.00 90.25 215 ALA A O 1
ATOM 1723 N N . HIS A 1 216 ? 53.857 -24.705 -14.095 1.00 93.19 216 HIS A N 1
ATOM 1724 C CA . HIS A 1 216 ? 52.978 -23.542 -14.028 1.00 93.19 216 HIS A CA 1
ATOM 1725 C C . HIS A 1 216 ? 51.997 -23.539 -15.202 1.00 93.19 216 HIS A C 1
ATOM 1727 O O . HIS A 1 216 ? 52.331 -23.959 -16.315 1.00 93.19 216 HIS A O 1
ATOM 1733 N N . ILE A 1 217 ? 50.793 -23.017 -14.975 1.00 94.94 217 ILE A N 1
ATOM 1734 C CA . ILE A 1 217 ? 49.716 -23.000 -15.968 1.00 94.94 217 ILE A CA 1
ATOM 1735 C C . ILE A 1 217 ? 49.084 -21.613 -16.007 1.00 94.94 217 ILE A C 1
ATOM 1737 O O . ILE A 1 217 ? 48.734 -21.050 -14.973 1.00 94.94 217 ILE A O 1
ATOM 1741 N N . TRP A 1 218 ? 48.919 -21.061 -17.206 1.00 95.19 218 TRP A N 1
ATOM 1742 C CA . TRP A 1 218 ? 48.322 -19.748 -17.429 1.00 95.19 218 TRP A CA 1
ATOM 1743 C C . TRP A 1 218 ? 47.205 -19.841 -18.463 1.00 95.19 218 TRP A C 1
ATOM 1745 O O . TRP A 1 218 ? 47.448 -20.156 -19.624 1.00 95.19 218 TRP A O 1
ATOM 1755 N N . ILE A 1 219 ? 45.972 -19.572 -18.045 1.00 95.44 219 ILE A N 1
ATOM 1756 C CA . ILE A 1 219 ? 44.775 -19.695 -18.878 1.00 95.44 219 ILE A CA 1
ATOM 1757 C C . ILE A 1 219 ? 44.212 -18.297 -19.136 1.00 95.44 219 ILE A C 1
ATOM 1759 O O . ILE A 1 219 ? 43.989 -17.551 -18.183 1.00 95.44 219 ILE A O 1
ATOM 1763 N N . THR A 1 220 ? 43.943 -17.931 -20.393 1.00 94.19 220 THR A N 1
ATOM 1764 C CA . THR A 1 220 ? 43.256 -16.664 -20.713 1.00 94.19 220 THR A CA 1
ATOM 1765 C C . THR A 1 220 ? 41.834 -16.913 -21.200 1.00 94.19 220 THR A C 1
ATOM 1767 O O . THR A 1 220 ? 41.565 -17.853 -21.947 1.00 94.19 220 THR A O 1
ATOM 1770 N N . THR A 1 221 ? 40.895 -16.073 -20.763 1.00 90.19 221 THR A N 1
ATOM 1771 C CA . THR A 1 221 ? 39.465 -16.272 -21.029 1.00 90.19 221 THR A CA 1
ATOM 1772 C C . THR A 1 221 ? 38.683 -14.963 -21.024 1.00 90.19 221 THR A C 1
ATOM 1774 O O . THR A 1 221 ? 39.118 -13.945 -20.474 1.00 90.19 221 THR A O 1
ATOM 1777 N N . ARG A 1 222 ? 37.476 -14.970 -21.588 1.00 82.94 222 ARG A N 1
ATOM 1778 C CA . ARG A 1 222 ? 36.438 -14.009 -21.192 1.00 82.94 222 ARG A CA 1
ATOM 1779 C C . ARG A 1 222 ? 35.726 -14.468 -19.916 1.00 82.94 222 ARG A C 1
ATOM 1781 O O . ARG A 1 222 ? 35.609 -15.676 -19.699 1.00 82.94 222 ARG A O 1
ATOM 1788 N N . PRO A 1 223 ? 35.198 -13.546 -19.090 1.00 75.25 223 PRO A N 1
ATOM 1789 C CA . PRO A 1 223 ? 34.583 -13.908 -17.811 1.00 75.25 223 PRO A CA 1
ATOM 1790 C C . PRO A 1 223 ? 33.428 -14.909 -17.933 1.00 75.25 223 PRO A C 1
ATOM 1792 O O . PRO A 1 223 ? 33.326 -15.831 -17.132 1.00 75.25 223 PRO A O 1
ATOM 1795 N N . ALA A 1 224 ? 32.623 -14.799 -18.996 1.00 68.19 224 ALA A N 1
ATOM 1796 C CA . ALA A 1 224 ? 31.504 -15.703 -19.270 1.00 68.19 224 ALA A CA 1
ATOM 1797 C C . ALA A 1 224 ? 31.910 -17.174 -19.533 1.00 68.19 224 ALA A C 1
ATOM 1799 O O . ALA A 1 224 ? 31.037 -18.037 -19.546 1.00 68.19 224 ALA A O 1
ATOM 1800 N N . ALA A 1 225 ? 33.205 -17.449 -19.738 1.00 77.81 225 ALA A N 1
ATOM 1801 C CA . ALA A 1 225 ? 33.785 -18.784 -19.914 1.00 77.81 225 ALA A CA 1
ATOM 1802 C C . ALA A 1 225 ? 34.821 -19.151 -18.828 1.00 77.81 225 ALA A C 1
ATOM 1804 O O . ALA A 1 225 ? 35.362 -20.253 -18.846 1.00 77.81 225 ALA A O 1
ATOM 1805 N N . ALA A 1 226 ? 35.092 -18.263 -17.860 1.00 82.31 226 ALA A N 1
ATOM 1806 C CA . ALA A 1 226 ? 36.049 -18.526 -16.778 1.00 82.31 226 ALA A CA 1
ATOM 1807 C C . ALA A 1 226 ? 35.637 -19.718 -15.897 1.00 82.31 226 ALA A C 1
ATOM 1809 O O . ALA A 1 226 ? 36.480 -20.459 -15.403 1.00 82.31 226 ALA A O 1
ATOM 1810 N N . ASN A 1 227 ? 34.329 -19.940 -15.779 1.00 77.19 227 ASN A N 1
ATOM 1811 C CA . ASN A 1 227 ? 33.714 -21.013 -15.006 1.00 77.19 227 ASN A CA 1
ATOM 1812 C C . ASN A 1 227 ? 33.824 -22.421 -15.621 1.00 77.19 227 ASN A C 1
ATOM 1814 O O . ASN A 1 227 ? 33.284 -23.361 -15.040 1.00 77.19 227 ASN A O 1
ATOM 1818 N N . GLN A 1 228 ? 34.487 -22.578 -16.772 1.00 84.06 228 GLN A N 1
ATOM 1819 C CA . GLN A 1 228 ? 34.865 -23.896 -17.297 1.00 84.06 228 GLN A CA 1
ATOM 1820 C C . GLN A 1 228 ? 36.027 -24.518 -16.500 1.00 84.06 228 GLN A C 1
ATOM 1822 O O . GLN A 1 228 ? 36.235 -25.725 -16.575 1.00 84.06 228 GLN A O 1
ATOM 1827 N N . ILE A 1 229 ? 36.770 -23.716 -15.724 1.00 88.88 229 ILE A N 1
ATOM 1828 C CA . ILE A 1 229 ? 37.825 -24.191 -14.822 1.00 88.88 229 ILE A CA 1
ATOM 1829 C C . ILE A 1 229 ? 37.290 -24.190 -13.377 1.00 88.88 229 ILE A C 1
ATOM 1831 O O . ILE A 1 229 ? 36.780 -23.158 -12.931 1.00 88.88 229 ILE A O 1
ATOM 1835 N N . PRO A 1 230 ? 37.396 -25.301 -12.622 1.00 87.06 230 PRO A N 1
ATOM 1836 C CA . PRO A 1 230 ? 37.021 -25.338 -11.211 1.00 87.06 230 PRO A CA 1
ATOM 1837 C C . PRO A 1 230 ? 37.890 -24.398 -10.364 1.00 87.06 230 PRO A C 1
ATOM 1839 O O . PRO A 1 230 ? 39.096 -24.287 -10.593 1.00 87.06 230 PRO A O 1
ATOM 1842 N N . ALA A 1 231 ? 37.296 -23.742 -9.364 1.00 81.31 231 ALA A N 1
ATOM 1843 C CA . ALA A 1 231 ? 37.993 -22.755 -8.533 1.00 81.31 231 ALA A CA 1
ATOM 1844 C C . ALA A 1 231 ? 39.156 -23.381 -7.744 1.00 81.31 231 ALA A C 1
ATOM 1846 O O . ALA A 1 231 ? 40.222 -22.789 -7.624 1.00 81.31 231 ALA A O 1
ATOM 1847 N N . GLU A 1 232 ? 38.986 -24.623 -7.291 1.00 82.50 232 GLU A N 1
ATOM 1848 C CA . GLU A 1 232 ? 39.998 -25.436 -6.615 1.00 82.50 232 GLU A CA 1
ATOM 1849 C C . GLU A 1 232 ? 41.220 -25.781 -7.489 1.00 82.50 232 GLU A C 1
ATOM 1851 O O . GLU A 1 232 ? 42.239 -26.227 -6.967 1.00 82.50 232 GLU A O 1
ATOM 1856 N N . CYS A 1 233 ? 41.141 -25.571 -8.808 1.00 86.00 233 CYS A N 1
ATOM 1857 C CA . CYS A 1 233 ? 42.257 -25.740 -9.744 1.00 86.00 233 CYS A CA 1
ATOM 1858 C C . CYS A 1 233 ? 42.982 -24.418 -10.067 1.00 86.00 233 CYS A C 1
ATOM 1860 O O . CYS A 1 233 ? 43.933 -24.429 -10.850 1.00 86.00 233 CYS A O 1
ATOM 1862 N N . VAL A 1 234 ? 42.552 -23.283 -9.500 1.00 87.62 234 VAL A N 1
ATOM 1863 C CA . VAL A 1 234 ? 43.091 -21.940 -9.772 1.00 87.62 234 VAL A CA 1
ATOM 1864 C C . VAL A 1 234 ? 43.776 -21.391 -8.519 1.00 87.62 234 VAL A C 1
ATOM 1866 O O . VAL A 1 234 ? 43.134 -21.157 -7.502 1.00 87.62 234 VAL A O 1
ATOM 1869 N N . SER A 1 235 ? 45.086 -21.145 -8.594 1.00 85.00 235 SER A N 1
ATOM 1870 C CA . SER A 1 235 ? 45.859 -20.537 -7.498 1.00 85.00 235 SER A CA 1
ATOM 1871 C C . SER A 1 235 ? 45.664 -19.022 -7.412 1.00 85.00 235 SER A C 1
ATOM 1873 O O . SER A 1 235 ? 45.752 -18.456 -6.328 1.00 85.00 235 SER A O 1
ATOM 1875 N N . MET A 1 236 ? 45.432 -18.362 -8.552 1.00 84.12 236 MET A N 1
ATOM 1876 C CA . MET A 1 236 ? 45.251 -16.912 -8.643 1.00 84.12 236 MET A CA 1
ATOM 1877 C C . MET A 1 236 ? 44.333 -16.539 -9.811 1.00 84.12 236 MET A C 1
ATOM 1879 O O . MET A 1 236 ? 44.486 -17.045 -10.926 1.00 84.12 236 MET A O 1
ATOM 1883 N N . VAL A 1 237 ? 43.419 -15.597 -9.574 1.00 85.44 237 VAL A N 1
ATOM 1884 C CA . VAL A 1 237 ? 42.660 -14.915 -10.629 1.00 85.44 237 VAL A CA 1
ATOM 1885 C C . VAL A 1 237 ? 43.277 -13.536 -10.848 1.00 85.44 237 VAL A C 1
ATOM 1887 O O . VAL A 1 237 ? 43.574 -12.827 -9.890 1.00 85.44 237 VAL A O 1
ATOM 1890 N N . MET A 1 238 ? 43.439 -13.129 -12.104 1.00 86.25 238 MET A N 1
ATOM 1891 C CA . MET A 1 238 ? 43.819 -11.757 -12.458 1.00 86.25 238 MET A CA 1
ATOM 1892 C C . MET A 1 238 ? 42.897 -11.197 -13.541 1.00 86.25 238 MET A C 1
ATOM 1894 O O . MET A 1 238 ? 42.352 -11.942 -14.362 1.00 86.25 238 MET A O 1
ATOM 1898 N N . GLU A 1 239 ? 42.736 -9.878 -13.573 1.00 85.25 239 GLU A N 1
ATOM 1899 C CA . GLU A 1 239 ? 41.894 -9.195 -14.555 1.00 85.25 239 GLU A CA 1
ATOM 1900 C C . GLU A 1 239 ? 42.693 -8.160 -15.357 1.00 85.25 239 GLU A C 1
ATOM 1902 O O . GLU A 1 239 ? 43.376 -7.302 -14.796 1.00 85.25 239 GLU A O 1
ATOM 1907 N N . VAL A 1 240 ? 42.588 -8.224 -16.689 1.00 82.12 240 VAL A N 1
ATOM 1908 C CA . VAL A 1 240 ? 43.181 -7.232 -17.599 1.00 82.12 240 VAL A CA 1
ATOM 1909 C C . VAL A 1 240 ? 42.213 -6.062 -17.762 1.00 82.12 240 VAL A C 1
ATOM 1911 O O . VAL A 1 240 ? 41.239 -6.144 -18.512 1.00 82.12 240 VAL A O 1
ATOM 1914 N N . ARG A 1 241 ? 42.517 -4.942 -17.098 1.00 73.31 241 ARG A N 1
ATOM 1915 C CA . ARG A 1 241 ? 41.739 -3.689 -17.145 1.00 73.31 241 ARG A CA 1
ATOM 1916 C C . ARG A 1 241 ? 41.983 -2.861 -18.419 1.00 73.31 241 ARG A C 1
ATOM 1918 O O . ARG A 1 241 ? 41.324 -1.844 -18.628 1.00 73.31 241 ARG A O 1
ATOM 1925 N N . GLY A 1 242 ? 42.931 -3.264 -19.268 1.00 76.06 242 GLY A N 1
ATOM 1926 C CA . GLY A 1 242 ? 43.361 -2.508 -20.448 1.00 76.06 242 GLY A CA 1
ATOM 1927 C C . GLY A 1 242 ? 44.463 -1.506 -20.100 1.00 76.06 242 GLY A C 1
ATOM 1928 O O . GLY A 1 242 ? 45.472 -1.886 -19.517 1.00 76.06 242 GLY A O 1
ATOM 1929 N N . PHE A 1 243 ? 44.288 -0.228 -20.447 1.00 76.38 243 PHE A N 1
ATOM 1930 C CA . PHE A 1 243 ? 45.270 0.833 -20.181 1.00 76.38 243 PHE A CA 1
ATOM 1931 C C . PHE A 1 243 ? 44.725 1.892 -19.209 1.00 76.38 243 PHE A C 1
ATOM 1933 O O . PHE A 1 243 ? 43.621 2.408 -19.398 1.00 76.38 243 PHE A O 1
ATOM 1940 N N . THR A 1 244 ? 45.538 2.309 -18.234 1.00 69.25 244 THR A N 1
ATOM 1941 C CA . THR A 1 244 ? 45.338 3.559 -17.469 1.00 69.25 244 THR A CA 1
ATOM 1942 C C . THR A 1 244 ? 45.499 4.801 -18.364 1.00 69.25 244 THR A C 1
ATOM 1944 O O . THR A 1 244 ? 46.060 4.719 -19.454 1.00 69.25 244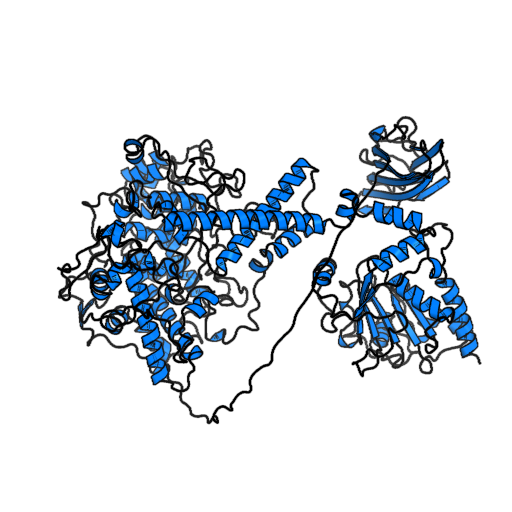 THR A O 1
ATOM 1947 N N . ASP A 1 245 ? 45.046 5.989 -17.941 1.00 64.12 245 ASP A N 1
ATOM 1948 C CA . ASP A 1 245 ? 45.192 7.218 -18.753 1.00 64.12 245 ASP A CA 1
ATOM 1949 C C . ASP A 1 245 ? 46.657 7.598 -19.108 1.00 64.12 245 ASP A C 1
ATOM 1951 O O . ASP A 1 245 ? 46.870 8.118 -20.208 1.00 64.12 245 ASP A O 1
ATOM 1955 N N . PRO A 1 246 ? 47.683 7.320 -18.273 1.00 71.69 246 PRO A N 1
ATOM 1956 C CA . PRO A 1 246 ? 49.089 7.368 -18.686 1.00 71.69 246 PRO A CA 1
ATOM 1957 C C . PRO A 1 246 ? 49.449 6.331 -19.761 1.00 71.69 246 PRO A C 1
ATOM 1959 O O . PRO A 1 246 ? 50.004 6.708 -20.793 1.00 71.69 246 PRO A O 1
ATOM 1962 N N . GLN A 1 247 ? 49.075 5.059 -19.581 1.00 76.88 247 GLN A N 1
ATOM 1963 C CA . GLN A 1 247 ? 49.340 3.992 -20.558 1.00 76.88 247 GLN A CA 1
ATOM 1964 C C . GLN A 1 247 ? 48.619 4.242 -21.895 1.00 76.88 247 GLN A C 1
ATOM 1966 O O . GLN A 1 247 ? 49.203 4.018 -22.945 1.00 76.88 247 GLN A O 1
ATOM 1971 N N . LYS A 1 248 ? 47.407 4.817 -21.912 1.00 71.69 248 LYS A N 1
ATOM 1972 C CA . LYS A 1 248 ? 46.734 5.236 -23.161 1.00 71.69 248 LYS A CA 1
ATOM 1973 C C . LYS A 1 248 ? 47.590 6.235 -23.946 1.00 71.69 248 LYS A C 1
ATOM 1975 O O . LYS A 1 248 ? 47.701 6.120 -25.163 1.00 71.69 248 LYS A O 1
ATOM 1980 N N . LYS A 1 249 ? 48.215 7.205 -23.262 1.00 73.06 249 LYS A N 1
ATOM 1981 C CA . LYS A 1 249 ? 49.144 8.157 -23.897 1.00 73.06 249 LYS A CA 1
ATOM 1982 C C . LYS A 1 249 ? 50.379 7.442 -24.433 1.00 73.06 249 LYS A C 1
ATOM 1984 O O . LYS A 1 249 ? 50.764 7.691 -25.568 1.00 73.06 249 LYS A O 1
ATOM 1989 N N . GLU A 1 250 ? 50.983 6.565 -23.636 1.00 77.94 250 GLU A N 1
ATOM 1990 C CA . GLU A 1 250 ? 52.152 5.775 -24.037 1.00 77.94 250 GLU A CA 1
ATOM 1991 C C . GLU A 1 250 ? 51.865 4.888 -25.259 1.00 77.94 250 GLU A C 1
ATOM 1993 O O . GLU A 1 250 ? 52.639 4.903 -26.212 1.00 77.94 250 GLU A O 1
ATOM 1998 N N . TYR A 1 251 ? 50.719 4.206 -25.281 1.00 77.88 251 TYR A N 1
ATOM 1999 C CA . TYR A 1 251 ? 50.284 3.358 -26.387 1.00 77.88 251 TYR A CA 1
ATOM 2000 C C . TYR A 1 251 ? 50.143 4.152 -27.686 1.00 77.88 251 TYR A C 1
ATOM 2002 O O . TYR A 1 251 ? 50.703 3.764 -28.708 1.00 77.88 251 TYR A O 1
ATOM 2010 N N . PHE A 1 252 ? 49.460 5.303 -27.663 1.00 72.56 252 PHE A N 1
ATOM 2011 C CA . PHE A 1 252 ? 49.356 6.145 -28.858 1.00 72.56 252 PHE A CA 1
ATOM 2012 C C . PHE A 1 252 ? 50.707 6.749 -29.275 1.00 72.56 252 PHE A C 1
ATOM 2014 O O . PHE A 1 252 ? 50.958 6.875 -30.470 1.00 72.56 252 PHE A O 1
ATOM 2021 N N . ARG A 1 253 ? 51.604 7.066 -28.331 1.00 77.50 253 ARG A N 1
ATOM 2022 C CA . ARG A 1 253 ? 52.981 7.499 -28.637 1.00 77.50 253 ARG A CA 1
ATOM 2023 C C . ARG A 1 253 ? 53.772 6.405 -29.351 1.00 77.50 253 ARG A C 1
ATOM 2025 O O . ARG A 1 253 ? 54.291 6.652 -30.432 1.00 77.50 253 ARG A O 1
ATOM 2032 N N . LYS A 1 254 ? 53.803 5.189 -28.796 1.00 76.62 254 LYS A N 1
ATOM 2033 C CA . LYS A 1 254 ? 54.464 4.019 -29.398 1.00 76.62 254 LYS A CA 1
ATOM 2034 C C . LYS A 1 254 ? 53.876 3.665 -30.764 1.00 76.62 254 LYS A C 1
ATOM 2036 O O . LYS A 1 254 ? 54.617 3.493 -31.723 1.00 76.62 254 LYS A O 1
ATOM 2041 N N . LYS A 1 255 ? 52.545 3.642 -30.879 1.00 71.44 255 LYS A N 1
ATOM 2042 C CA . LYS A 1 255 ? 51.835 3.318 -32.125 1.00 71.44 255 LYS A CA 1
ATOM 2043 C C . LYS A 1 255 ? 52.076 4.328 -33.256 1.00 71.44 255 LYS A C 1
ATOM 2045 O O . LYS A 1 255 ? 52.063 3.933 -34.417 1.00 71.44 255 LYS A O 1
ATOM 2050 N N . PHE A 1 256 ? 52.258 5.615 -32.944 1.00 69.94 256 PHE A N 1
ATOM 2051 C CA . PHE A 1 256 ? 52.394 6.672 -33.958 1.00 69.94 256 PHE A CA 1
ATOM 2052 C C . PHE A 1 256 ? 53.813 7.240 -34.121 1.00 69.94 256 PHE A C 1
ATOM 2054 O O . PHE A 1 256 ? 54.044 7.981 -35.074 1.00 69.94 256 PHE A O 1
ATOM 2061 N N . GLY A 1 257 ? 54.754 6.937 -33.224 1.00 62.25 257 GLY A N 1
ATOM 2062 C CA . GLY A 1 257 ? 56.157 7.379 -33.271 1.00 62.25 257 GLY A CA 1
ATOM 2063 C C . GLY A 1 257 ? 56.401 8.874 -33.001 1.00 62.25 257 GLY A C 1
ATOM 2064 O O . GLY A 1 257 ? 57.462 9.231 -32.495 1.00 62.25 257 GLY A O 1
ATOM 2065 N N . ASP A 1 258 ? 55.434 9.750 -33.294 1.00 70.75 258 ASP A N 1
ATOM 2066 C CA . ASP A 1 258 ? 55.492 11.193 -33.035 1.00 70.75 258 ASP A CA 1
ATOM 2067 C C . ASP A 1 258 ? 54.625 11.604 -31.832 1.00 70.75 258 ASP A C 1
ATOM 2069 O O . ASP A 1 258 ? 53.398 11.458 -31.817 1.00 70.75 258 ASP A O 1
ATOM 2073 N N . ASP A 1 259 ? 55.282 12.207 -30.841 1.00 68.00 259 ASP A N 1
ATOM 2074 C CA . ASP A 1 259 ? 54.685 12.737 -29.615 1.00 68.00 259 ASP A CA 1
ATOM 2075 C C . ASP A 1 259 ? 53.648 13.844 -29.884 1.00 68.00 259 ASP A C 1
ATOM 2077 O O . ASP A 1 259 ? 52.651 13.961 -29.159 1.00 68.00 259 ASP A O 1
ATOM 2081 N N . LYS A 1 260 ? 53.840 14.640 -30.948 1.00 66.81 260 LYS A N 1
ATOM 2082 C CA . LYS A 1 260 ? 52.895 15.689 -31.362 1.00 66.81 260 LYS A CA 1
ATOM 2083 C C . LYS A 1 260 ? 51.657 15.082 -32.009 1.00 66.81 260 LYS A C 1
ATOM 2085 O O . LYS A 1 260 ? 50.548 15.453 -31.620 1.00 66.81 260 LYS A O 1
ATOM 2090 N N . LEU A 1 261 ? 51.816 14.141 -32.941 1.00 63.66 261 LEU A N 1
ATOM 2091 C CA . LEU A 1 261 ? 50.707 13.415 -33.560 1.00 63.66 261 LEU A CA 1
ATOM 2092 C C . LEU A 1 261 ? 49.877 12.658 -32.515 1.00 63.66 261 LEU A C 1
ATOM 2094 O O . LEU A 1 261 ? 48.662 12.845 -32.465 1.00 63.66 261 LEU A O 1
ATOM 2098 N N . ALA A 1 262 ? 50.515 11.899 -31.618 1.00 68.12 262 ALA A N 1
ATOM 2099 C CA . ALA A 1 262 ? 49.829 11.187 -30.538 1.00 68.12 262 ALA A CA 1
ATOM 2100 C C . ALA A 1 262 ? 49.046 12.142 -29.616 1.00 68.12 262 ALA A C 1
ATOM 2102 O O . ALA A 1 262 ? 47.865 11.918 -29.341 1.00 68.12 262 ALA A O 1
ATOM 2103 N N . SER A 1 263 ? 49.655 13.257 -29.198 1.00 66.25 263 SER A N 1
ATOM 2104 C CA . SER A 1 263 ? 48.981 14.277 -28.377 1.00 66.25 263 SER A CA 1
ATOM 2105 C C . SER A 1 263 ? 47.792 14.922 -29.102 1.00 66.25 263 SER A C 1
ATOM 2107 O O . SER A 1 263 ? 46.742 15.159 -28.496 1.00 66.25 263 SER A O 1
ATOM 2109 N N . LYS A 1 264 ? 47.929 15.174 -30.410 1.00 62.75 264 LYS A N 1
ATOM 2110 C CA . LYS A 1 264 ? 46.883 15.761 -31.255 1.00 62.75 264 LYS A CA 1
ATOM 2111 C C . LYS A 1 264 ? 45.714 14.793 -31.457 1.00 62.75 264 LYS A C 1
ATOM 2113 O O . LYS A 1 264 ? 44.575 15.222 -31.313 1.00 62.75 264 LYS A O 1
ATOM 2118 N N . VAL A 1 265 ? 45.977 13.501 -31.683 1.00 63.09 265 VAL A N 1
ATOM 2119 C CA . VAL A 1 265 ? 44.949 12.443 -31.756 1.00 63.09 265 VAL A CA 1
ATOM 2120 C C . VAL A 1 265 ? 44.215 12.282 -30.422 1.00 63.09 265 VAL A C 1
ATOM 2122 O O . VAL A 1 265 ? 42.994 12.202 -30.418 1.00 63.09 265 VAL A O 1
ATOM 2125 N N . ILE A 1 266 ? 44.910 12.308 -29.280 1.00 63.03 266 ILE A N 1
ATOM 2126 C CA . ILE A 1 266 ? 44.263 12.186 -27.958 1.00 63.03 266 ILE A CA 1
ATOM 2127 C C . ILE A 1 266 ? 43.350 13.385 -27.664 1.00 63.03 266 ILE A C 1
ATOM 2129 O O . ILE A 1 266 ? 42.228 13.199 -27.186 1.00 63.03 266 ILE A O 1
ATOM 2133 N N . SER A 1 267 ? 43.786 14.608 -27.990 1.00 63.91 267 SER A N 1
ATOM 2134 C CA . SER A 1 267 ? 42.906 15.788 -27.973 1.00 63.91 267 SER A CA 1
ATOM 2135 C C . SER A 1 267 ? 41.706 15.579 -28.909 1.00 63.91 267 SER A C 1
ATOM 2137 O O . SER A 1 267 ? 40.560 15.709 -28.487 1.00 63.91 267 SER A O 1
ATOM 2139 N N . HIS A 1 268 ? 41.957 15.102 -30.133 1.00 53.91 268 HIS A N 1
ATOM 2140 C CA . HIS A 1 268 ? 40.953 14.747 -31.143 1.00 53.91 268 HIS A CA 1
ATOM 2141 C C . HIS A 1 268 ? 40.160 13.447 -30.847 1.00 53.91 268 HIS A C 1
ATOM 2143 O O . HIS A 1 268 ? 39.424 12.960 -31.697 1.00 53.91 268 HIS A O 1
ATOM 2149 N N . ILE A 1 269 ? 40.200 12.920 -29.618 1.00 57.28 269 ILE A N 1
ATOM 2150 C CA . ILE A 1 269 ? 39.236 11.915 -29.133 1.00 57.28 269 ILE A CA 1
ATOM 2151 C C . ILE A 1 269 ? 38.357 12.487 -28.013 1.00 57.28 269 ILE A C 1
ATOM 2153 O O . ILE A 1 269 ? 37.153 12.236 -27.992 1.00 57.28 269 ILE A O 1
ATOM 2157 N N . LYS A 1 270 ? 38.913 13.291 -27.093 1.00 51.53 270 LYS A N 1
ATOM 2158 C CA . LYS A 1 270 ? 38.255 13.603 -25.807 1.00 51.53 270 LYS A CA 1
ATOM 2159 C C . LYS A 1 270 ? 36.967 14.439 -25.877 1.00 51.53 270 LYS A C 1
ATOM 2161 O O . LYS A 1 270 ? 36.306 14.561 -24.853 1.00 51.53 270 LYS A O 1
ATOM 2166 N N . THR A 1 271 ? 36.610 15.069 -27.000 1.00 48.12 271 THR A N 1
ATOM 2167 C CA . THR A 1 271 ? 35.446 15.991 -27.037 1.00 48.12 271 THR A CA 1
ATOM 2168 C C . THR A 1 271 ? 34.795 16.187 -28.428 1.00 48.12 271 THR A C 1
ATOM 2170 O O . THR A 1 271 ? 33.965 17.074 -28.628 1.00 48.12 271 THR A O 1
ATOM 2173 N N . SER A 1 272 ? 35.004 15.249 -29.366 1.00 43.31 272 SER A N 1
ATOM 2174 C CA . SER A 1 272 ? 33.983 14.980 -30.390 1.00 43.31 272 SER A CA 1
ATOM 2175 C C . SER A 1 272 ? 32.889 14.284 -29.629 1.00 43.31 272 SER A C 1
ATOM 2177 O O . SER A 1 272 ? 33.069 13.148 -29.192 1.00 43.31 272 SER A O 1
ATOM 2179 N N . ARG A 1 273 ? 31.771 14.977 -29.419 1.00 40.53 273 ARG A N 1
ATOM 2180 C CA . ARG A 1 273 ? 30.678 14.435 -28.614 1.00 40.53 273 ARG A CA 1
ATOM 2181 C C . ARG A 1 273 ? 30.215 13.081 -29.163 1.00 40.53 273 ARG A C 1
ATOM 2183 O O . ARG A 1 273 ? 29.887 12.215 -28.372 1.00 40.53 273 ARG A O 1
ATOM 2190 N N . SER A 1 274 ? 30.282 12.863 -30.478 1.00 36.06 274 SER A N 1
ATOM 2191 C CA . SER A 1 274 ? 29.900 11.606 -31.134 1.00 36.06 274 SER A CA 1
ATOM 2192 C C . SER A 1 274 ? 30.908 10.469 -30.929 1.00 36.06 274 SER A C 1
ATOM 2194 O O . SER A 1 274 ? 30.497 9.370 -30.576 1.00 36.06 274 SER A O 1
ATOM 2196 N N . LEU A 1 275 ? 32.215 10.706 -31.111 1.00 41.00 275 LEU A N 1
ATOM 2197 C CA . LEU A 1 275 ? 33.239 9.671 -30.877 1.00 41.00 275 LEU A CA 1
ATOM 2198 C C . LEU A 1 275 ? 33.388 9.371 -29.381 1.00 41.00 275 LEU A C 1
ATOM 2200 O O . LEU A 1 275 ? 33.482 8.211 -28.990 1.00 41.00 275 LEU A O 1
ATOM 2204 N N . HIS A 1 276 ? 33.308 10.405 -28.541 1.00 42.34 276 HIS A N 1
ATOM 2205 C CA . HIS A 1 276 ? 33.243 10.252 -27.095 1.00 42.34 276 HIS A CA 1
ATOM 2206 C C . HIS A 1 276 ? 32.003 9.441 -26.695 1.00 42.34 276 HIS A C 1
ATOM 2208 O O . HIS A 1 276 ? 32.180 8.457 -25.992 1.00 42.34 276 HIS A O 1
ATOM 2214 N N . ILE A 1 277 ? 30.793 9.758 -27.187 1.00 38.31 277 ILE A N 1
ATOM 2215 C CA . ILE A 1 277 ? 29.568 8.983 -26.899 1.00 38.31 277 ILE A CA 1
ATOM 2216 C C . ILE A 1 277 ? 29.621 7.565 -27.477 1.00 38.31 277 ILE A C 1
ATOM 2218 O O . ILE A 1 277 ? 29.120 6.661 -26.828 1.00 38.31 277 ILE A O 1
ATOM 2222 N N . MET A 1 278 ? 30.244 7.288 -28.624 1.00 38.00 278 MET A N 1
ATOM 2223 C CA . MET A 1 278 ? 30.376 5.890 -29.074 1.00 38.00 278 MET A CA 1
ATOM 2224 C C . MET A 1 278 ? 31.318 5.075 -28.172 1.00 38.00 278 MET A C 1
ATOM 2226 O O . MET A 1 278 ? 31.049 3.904 -27.918 1.00 38.00 278 MET A O 1
ATOM 2230 N N . CYS A 1 279 ? 32.339 5.711 -27.591 1.00 45.12 279 CYS A N 1
ATOM 2231 C CA . CYS A 1 279 ? 33.178 5.131 -26.536 1.00 45.12 279 CYS A CA 1
ATOM 2232 C C . CYS A 1 279 ? 32.579 5.250 -25.115 1.00 45.12 279 CYS A C 1
ATOM 2234 O O . CYS A 1 279 ? 33.174 4.747 -24.165 1.00 45.12 279 CYS A O 1
ATOM 2236 N N . ALA A 1 280 ? 31.435 5.924 -24.952 1.00 50.69 280 ALA A N 1
ATOM 2237 C CA . ALA A 1 280 ? 30.853 6.304 -23.661 1.00 50.69 280 ALA A CA 1
ATOM 2238 C C . ALA A 1 280 ? 29.310 6.358 -23.703 1.00 50.69 280 ALA A C 1
ATOM 2240 O O . ALA A 1 280 ? 28.675 7.210 -23.082 1.00 50.69 280 ALA A O 1
ATOM 2241 N N . HIS A 1 281 ? 28.676 5.445 -24.446 1.00 60.91 281 HIS A N 1
ATOM 2242 C CA . HIS A 1 281 ? 27.218 5.456 -24.674 1.00 60.91 281 HIS A CA 1
ATOM 2243 C C . HIS A 1 281 ? 26.462 5.282 -23.352 1.00 60.91 281 HIS A C 1
ATOM 2245 O O . HIS A 1 281 ? 25.487 5.974 -23.059 1.00 60.91 281 HIS A O 1
ATOM 2251 N N . ARG A 1 282 ? 27.033 4.445 -22.485 1.00 62.41 282 ARG A N 1
ATOM 2252 C CA . ARG A 1 282 ? 26.659 4.307 -21.083 1.00 62.41 282 ARG A CA 1
ATOM 2253 C C . ARG A 1 282 ? 26.750 5.620 -20.299 1.00 62.41 282 ARG A C 1
ATOM 2255 O O . ARG A 1 282 ? 25.836 5.898 -19.536 1.00 62.41 282 ARG A O 1
ATOM 2262 N N . GLU A 1 283 ? 27.781 6.448 -20.488 1.00 65.12 283 GLU A N 1
ATOM 2263 C CA . GLU A 1 283 ? 27.884 7.750 -19.806 1.00 65.12 283 GLU A CA 1
ATOM 2264 C C . GLU A 1 283 ? 26.780 8.717 -20.258 1.00 65.12 283 GLU A C 1
ATOM 2266 O O . GLU A 1 283 ? 26.263 9.475 -19.440 1.00 65.12 283 GLU A O 1
ATOM 2271 N N . PHE A 1 284 ? 26.357 8.661 -21.527 1.00 71.75 284 PHE A N 1
ATOM 2272 C CA . PHE A 1 284 ? 25.214 9.433 -22.032 1.00 71.75 284 PHE A CA 1
ATOM 2273 C C . PHE A 1 284 ? 23.884 8.978 -21.407 1.00 71.75 284 PHE A C 1
ATOM 2275 O O . PHE A 1 284 ? 23.113 9.820 -20.938 1.00 71.75 284 PHE A O 1
ATOM 2282 N N . VAL A 1 285 ? 23.636 7.664 -21.330 1.00 74.25 285 VAL A N 1
ATOM 2283 C CA . VAL A 1 285 ? 22.465 7.106 -20.629 1.00 74.25 285 VAL A CA 1
ATOM 2284 C C . VAL A 1 285 ? 22.510 7.475 -19.142 1.00 74.25 285 VAL A C 1
ATOM 2286 O O . VAL A 1 285 ? 21.554 8.046 -18.621 1.00 74.25 285 VAL A O 1
ATOM 2289 N N . GLU A 1 286 ? 23.641 7.249 -18.470 1.00 79.00 286 GLU A N 1
ATOM 2290 C CA . GLU A 1 286 ? 23.866 7.633 -17.074 1.00 79.00 286 GLU A CA 1
ATOM 2291 C C . GLU A 1 286 ? 23.649 9.135 -16.836 1.00 79.00 286 GLU A C 1
ATOM 2293 O O . GLU A 1 286 ? 23.084 9.510 -15.810 1.00 79.00 286 GLU A O 1
ATOM 2298 N N . HIS A 1 287 ? 24.066 10.003 -17.760 1.00 81.94 287 HIS A N 1
ATOM 2299 C CA . HIS A 1 287 ? 23.857 11.448 -17.673 1.00 81.94 287 HIS A CA 1
ATOM 2300 C C . HIS A 1 287 ? 22.369 11.817 -17.760 1.00 81.94 287 HIS A C 1
ATOM 2302 O O . HIS A 1 287 ? 21.900 12.594 -16.929 1.00 81.94 287 HIS A O 1
ATOM 2308 N N . ILE A 1 288 ? 21.601 11.220 -18.684 1.00 83.81 288 ILE A N 1
ATOM 2309 C CA . ILE A 1 288 ? 20.146 11.448 -18.756 1.00 83.81 288 ILE A CA 1
ATOM 2310 C C . ILE A 1 288 ? 19.442 10.925 -17.498 1.00 83.81 288 ILE A C 1
ATOM 2312 O O . ILE A 1 288 ? 18.546 11.595 -16.988 1.00 83.81 288 ILE A O 1
ATOM 2316 N N . VAL A 1 289 ? 19.855 9.777 -16.948 1.00 86.44 289 VAL A N 1
ATOM 2317 C CA . VAL A 1 289 ? 19.285 9.270 -15.687 1.00 86.44 289 VAL A CA 1
ATOM 2318 C C . VAL A 1 289 ? 19.606 10.207 -14.520 1.00 86.44 289 VAL A C 1
ATOM 2320 O O . VAL A 1 289 ? 18.709 10.544 -13.750 1.00 86.44 289 VAL A O 1
ATOM 2323 N N . LYS A 1 290 ? 20.849 10.694 -14.409 1.00 88.50 290 LYS A N 1
ATOM 2324 C CA . LYS A 1 290 ? 21.260 11.657 -13.371 1.00 88.50 290 LYS A CA 1
ATOM 2325 C C . LYS A 1 290 ? 20.495 12.987 -13.498 1.00 88.50 290 LYS A C 1
ATOM 2327 O O . LYS A 1 290 ? 20.081 13.541 -12.483 1.00 88.50 290 LYS A O 1
ATOM 2332 N N . GLU A 1 291 ? 20.225 13.460 -14.718 1.00 89.75 291 GLU A N 1
ATOM 2333 C CA . GLU A 1 291 ? 19.371 14.630 -14.978 1.00 89.75 291 GLU A CA 1
ATOM 2334 C C . GLU A 1 291 ? 17.900 14.381 -14.595 1.00 89.75 291 GLU A C 1
ATOM 2336 O O . GLU A 1 291 ? 17.291 15.209 -13.914 1.00 89.75 291 GLU A O 1
ATOM 2341 N N . ALA A 1 292 ? 17.338 13.224 -14.964 1.00 89.25 292 ALA A N 1
ATOM 2342 C CA . ALA A 1 292 ? 15.978 12.823 -14.601 1.00 89.25 292 ALA A CA 1
ATOM 2343 C C . ALA A 1 292 ? 15.793 12.765 -13.077 1.00 89.25 292 ALA A C 1
ATOM 2345 O O . ALA A 1 292 ? 14.841 13.334 -12.541 1.00 89.25 292 ALA A O 1
ATOM 2346 N N . MET A 1 293 ? 16.738 12.132 -12.375 1.00 91.56 293 MET A N 1
ATOM 2347 C CA . MET A 1 293 ? 16.765 12.058 -10.914 1.00 91.56 293 MET A CA 1
ATOM 2348 C C . MET A 1 293 ? 16.842 13.451 -10.284 1.00 91.56 293 MET A C 1
ATOM 2350 O O . MET A 1 293 ? 16.049 13.755 -9.397 1.00 91.56 293 MET A O 1
ATOM 2354 N N . ALA A 1 294 ? 17.731 14.322 -10.775 1.00 90.81 294 ALA A N 1
ATOM 2355 C CA . ALA A 1 294 ? 17.864 15.689 -10.275 1.00 90.81 294 ALA A CA 1
ATOM 2356 C C . ALA A 1 294 ? 16.576 16.515 -10.461 1.00 90.81 294 ALA A C 1
ATOM 2358 O O . ALA A 1 294 ? 16.185 17.247 -9.550 1.00 90.81 294 ALA A O 1
ATOM 2359 N N . LYS A 1 295 ? 15.881 16.372 -11.599 1.00 88.88 295 LYS A N 1
ATOM 2360 C CA . LYS A 1 295 ? 14.612 17.070 -11.857 1.00 88.88 295 LYS A CA 1
ATOM 2361 C C . LYS A 1 295 ? 13.483 16.573 -10.953 1.00 88.88 295 LYS A C 1
ATOM 2363 O O . LYS A 1 295 ? 12.798 17.392 -10.342 1.00 88.88 295 LYS A O 1
ATOM 2368 N N . VAL A 1 296 ? 13.318 15.254 -10.826 1.00 89.69 296 VAL A N 1
ATOM 2369 C CA . VAL A 1 296 ? 12.327 14.651 -9.916 1.00 89.69 296 VAL A CA 1
ATOM 2370 C C . VAL A 1 296 ? 12.605 15.074 -8.471 1.00 89.69 296 VAL A C 1
ATOM 2372 O O . VAL A 1 296 ? 11.686 15.480 -7.764 1.00 89.69 296 VAL A O 1
ATOM 2375 N N . ASP A 1 297 ? 13.868 15.085 -8.042 1.00 91.00 297 ASP A N 1
ATOM 2376 C CA . ASP A 1 297 ? 14.247 15.510 -6.692 1.00 91.00 297 ASP A CA 1
ATOM 2377 C C . ASP A 1 297 ? 14.005 16.998 -6.432 1.00 91.00 297 ASP A C 1
ATOM 2379 O O . ASP A 1 297 ? 13.531 17.358 -5.350 1.00 91.00 297 ASP A O 1
ATOM 2383 N N . GLN A 1 298 ? 14.252 17.860 -7.420 1.00 89.19 298 GLN A N 1
ATOM 2384 C CA . GLN A 1 298 ? 13.910 19.281 -7.354 1.00 89.19 298 GLN A CA 1
ATOM 2385 C C . GLN A 1 298 ? 12.392 19.486 -7.210 1.00 89.19 298 GLN A C 1
ATOM 2387 O O . GLN A 1 298 ? 11.953 20.254 -6.349 1.00 89.19 298 GLN A O 1
ATOM 2392 N N . ASP A 1 299 ? 11.586 18.770 -7.997 1.00 86.62 299 ASP A N 1
ATOM 2393 C CA . ASP A 1 299 ? 10.122 18.854 -7.959 1.00 86.62 299 ASP A CA 1
ATOM 2394 C C . ASP A 1 299 ? 9.543 18.312 -6.640 1.00 86.62 299 ASP A C 1
ATOM 2396 O O . ASP A 1 299 ? 8.619 18.904 -6.068 1.00 86.62 299 ASP A O 1
ATOM 2400 N N . TYR A 1 300 ? 10.109 17.223 -6.111 1.00 88.75 300 TYR A N 1
ATOM 2401 C CA . TYR A 1 300 ? 9.790 16.668 -4.792 1.00 88.75 300 TYR A CA 1
ATOM 2402 C C . TYR A 1 300 ? 10.154 17.642 -3.664 1.00 88.75 300 TYR A C 1
ATOM 2404 O O . TYR A 1 300 ? 9.348 17.870 -2.757 1.00 88.75 300 TYR A O 1
ATOM 2412 N N . ALA A 1 301 ? 11.355 18.228 -3.708 1.00 87.56 301 ALA A N 1
ATOM 2413 C CA . ALA A 1 301 ? 11.825 19.184 -2.711 1.00 87.56 301 ALA A CA 1
ATOM 2414 C C . ALA A 1 301 ? 10.945 20.441 -2.692 1.00 87.56 301 ALA A C 1
ATOM 2416 O O . ALA A 1 301 ? 10.471 20.829 -1.621 1.00 87.56 301 ALA A O 1
ATOM 2417 N N . TYR A 1 302 ? 10.648 21.010 -3.865 1.00 87.81 302 TYR A N 1
ATOM 2418 C CA . TYR A 1 302 ? 9.713 22.126 -4.014 1.00 87.81 302 TYR A CA 1
ATOM 2419 C C . TYR A 1 302 ? 8.326 21.778 -3.454 1.00 87.81 302 TYR A C 1
ATOM 2421 O O . TYR A 1 302 ? 7.797 22.491 -2.601 1.00 87.81 302 TYR A O 1
ATOM 2429 N N . SER A 1 303 ? 7.763 20.636 -3.861 1.00 85.50 303 SER A N 1
ATOM 2430 C CA . SER A 1 303 ? 6.435 20.191 -3.418 1.00 85.50 303 SER A CA 1
ATOM 2431 C C . SER A 1 303 ? 6.367 20.018 -1.898 1.00 85.50 303 SER A C 1
ATOM 2433 O O . SER A 1 303 ? 5.389 20.428 -1.267 1.00 85.50 303 SER A O 1
ATOM 2435 N N . ARG A 1 304 ? 7.422 19.480 -1.269 1.00 82.44 304 ARG A N 1
ATOM 2436 C CA . ARG A 1 304 ? 7.524 19.375 0.194 1.00 82.44 304 ARG A CA 1
ATOM 2437 C C . ARG A 1 304 ? 7.645 20.748 0.863 1.00 82.44 304 ARG A C 1
ATOM 2439 O O . ARG A 1 304 ? 6.959 20.984 1.854 1.00 82.44 304 ARG A O 1
ATOM 2446 N N . GLN A 1 305 ? 8.478 21.648 0.339 1.00 83.94 305 GLN A N 1
ATOM 2447 C CA . GLN A 1 305 ? 8.654 23.000 0.886 1.00 83.94 305 GLN A CA 1
ATOM 2448 C C . GLN A 1 305 ? 7.350 23.809 0.842 1.00 83.94 305 GLN A C 1
ATOM 2450 O O . GLN A 1 305 ? 6.964 24.380 1.859 1.00 83.94 305 GLN A O 1
ATOM 2455 N N . GLU A 1 306 ? 6.621 23.779 -0.277 1.00 83.38 306 GLU A N 1
ATOM 2456 C CA . GLU A 1 306 ? 5.281 24.370 -0.408 1.00 83.38 306 GLU A CA 1
ATOM 2457 C C . GLU A 1 306 ? 4.289 23.791 0.599 1.00 83.38 306 GLU A C 1
ATOM 2459 O O . GLU A 1 306 ? 3.583 24.541 1.269 1.00 83.38 306 GLU A O 1
ATOM 2464 N N . SER A 1 307 ? 4.265 22.462 0.751 1.00 77.81 307 SER A N 1
ATOM 2465 C CA . SER A 1 307 ? 3.395 21.786 1.724 1.00 77.81 307 SER A CA 1
ATOM 2466 C C . SER A 1 307 ? 3.620 22.332 3.136 1.00 77.81 307 SER A C 1
ATOM 2468 O O . SER A 1 307 ? 2.679 22.734 3.816 1.00 77.81 307 SER A O 1
ATOM 2470 N N . LEU A 1 308 ? 4.889 22.400 3.549 1.00 76.19 308 LEU A N 1
ATOM 2471 C CA . LEU A 1 308 ? 5.295 22.897 4.861 1.00 76.19 308 LEU A CA 1
ATOM 2472 C C . LEU A 1 308 ? 5.050 24.407 5.010 1.00 76.19 308 LEU A C 1
ATOM 2474 O O . LEU A 1 308 ? 4.718 24.860 6.102 1.00 76.19 308 LEU A O 1
ATOM 2478 N N . ALA A 1 309 ? 5.165 25.190 3.935 1.00 80.25 309 ALA A N 1
ATOM 2479 C CA . ALA A 1 309 ? 4.852 26.617 3.941 1.00 80.25 309 ALA A CA 1
ATOM 2480 C C . ALA A 1 309 ? 3.344 26.884 4.091 1.00 80.25 309 ALA A C 1
ATOM 2482 O O . ALA A 1 309 ? 2.967 27.749 4.879 1.00 80.25 309 ALA A O 1
ATOM 2483 N N . ARG A 1 310 ? 2.481 26.127 3.395 1.00 77.62 310 ARG A N 1
ATOM 2484 C CA . ARG A 1 310 ? 1.011 26.204 3.532 1.00 77.62 310 ARG A CA 1
ATOM 2485 C C . ARG A 1 310 ? 0.567 25.808 4.943 1.00 77.62 310 ARG A C 1
ATOM 2487 O O . ARG A 1 310 ? -0.226 26.516 5.556 1.00 77.62 310 ARG A O 1
ATOM 2494 N N . VAL A 1 311 ? 1.161 24.746 5.495 1.00 73.31 311 VAL A N 1
ATOM 2495 C CA . VAL A 1 311 ? 0.980 24.321 6.897 1.00 73.31 311 VAL A CA 1
ATOM 2496 C C . VAL A 1 311 ? 1.381 25.423 7.880 1.00 73.31 311 VAL A C 1
ATOM 2498 O O . VAL A 1 311 ? 0.551 25.870 8.666 1.00 73.31 311 VAL A O 1
ATOM 2501 N N . ARG A 1 312 ? 2.616 25.935 7.801 1.00 73.38 312 ARG A N 1
ATOM 2502 C CA . ARG A 1 312 ? 3.126 26.980 8.714 1.00 73.38 312 ARG A CA 1
ATOM 2503 C C . ARG A 1 312 ? 2.350 28.298 8.645 1.00 73.38 312 ARG A C 1
ATOM 2505 O O . ARG A 1 312 ? 2.326 29.028 9.627 1.00 73.38 312 ARG A O 1
ATOM 2512 N N . ARG A 1 313 ? 1.736 28.611 7.500 1.00 73.38 313 ARG A N 1
ATOM 2513 C CA . ARG A 1 313 ? 0.893 29.803 7.300 1.00 73.38 313 ARG A CA 1
ATOM 2514 C C . ARG A 1 313 ? -0.580 29.586 7.678 1.00 73.38 313 ARG A C 1
ATOM 2516 O O . ARG A 1 313 ? -1.357 30.521 7.539 1.00 73.38 313 ARG A O 1
ATOM 2523 N N . ASN A 1 314 ? -0.973 28.385 8.120 1.00 68.00 314 ASN A N 1
ATOM 2524 C CA . ASN A 1 314 ? -2.372 27.985 8.340 1.00 68.00 314 ASN A CA 1
ATOM 2525 C C . ASN A 1 314 ? -3.266 28.194 7.090 1.00 68.00 314 ASN A C 1
ATOM 2527 O O . ASN A 1 314 ? -4.454 28.480 7.195 1.00 68.00 314 ASN A O 1
ATOM 2531 N N . THR A 1 315 ? -2.694 28.036 5.890 1.00 69.56 315 THR A N 1
ATOM 2532 C CA . THR A 1 315 ? -3.376 28.171 4.586 1.00 69.56 315 THR A CA 1
ATOM 2533 C C . THR A 1 315 ? -3.592 26.816 3.898 1.00 69.56 315 THR A C 1
ATOM 2535 O O . THR A 1 315 ? -3.617 26.706 2.671 1.00 69.56 315 THR A O 1
ATOM 2538 N N . VAL A 1 316 ? -3.723 25.751 4.693 1.00 73.62 316 VAL A N 1
ATOM 2539 C CA . VAL A 1 316 ? -3.921 24.379 4.208 1.00 73.62 316 VAL A CA 1
ATOM 2540 C C . VAL A 1 316 ? -5.355 24.199 3.717 1.00 73.62 316 VAL A C 1
ATOM 2542 O O . VAL A 1 316 ? -6.293 24.230 4.511 1.00 73.62 316 VAL A O 1
ATOM 2545 N N . ASN A 1 317 ? -5.523 23.962 2.416 1.00 76.25 317 ASN A N 1
ATOM 2546 C CA . ASN A 1 317 ? -6.810 23.561 1.849 1.00 76.25 317 ASN A CA 1
ATOM 2547 C C . ASN A 1 317 ? -7.039 22.034 1.992 1.00 76.25 317 ASN A C 1
ATOM 2549 O O . ASN A 1 317 ? -6.086 21.276 2.206 1.00 76.25 317 ASN A O 1
ATOM 2553 N N . PRO A 1 318 ? -8.277 21.544 1.811 1.00 81.88 318 PRO A N 1
ATOM 2554 C CA . PRO A 1 318 ? -8.630 20.136 2.012 1.00 81.88 318 PRO A CA 1
ATOM 2555 C C . PRO A 1 318 ? -7.872 19.151 1.107 1.00 81.88 318 PRO A C 1
ATOM 2557 O O . PRO A 1 318 ? -7.567 18.032 1.525 1.00 81.88 318 PRO A O 1
ATOM 2560 N N . SER A 1 319 ? -7.499 19.566 -0.112 1.00 80.69 319 SER A N 1
ATOM 2561 C CA . SER A 1 319 ? -6.709 18.727 -1.028 1.00 80.69 319 SER A CA 1
ATOM 2562 C C . SER A 1 319 ? -5.251 18.574 -0.575 1.00 80.69 319 SER A C 1
ATOM 2564 O O . SER A 1 319 ? -4.669 17.500 -0.739 1.00 80.69 319 SER A O 1
ATOM 2566 N N . ASP A 1 320 ? -4.684 19.598 0.074 1.00 79.06 320 ASP A N 1
ATOM 2567 C CA . ASP A 1 320 ? -3.352 19.530 0.675 1.00 79.06 320 ASP A CA 1
ATOM 2568 C C . ASP A 1 320 ? -3.321 18.601 1.901 1.00 79.06 320 ASP A C 1
ATOM 2570 O O . ASP A 1 320 ? -2.338 17.881 2.065 1.00 79.06 320 ASP A O 1
ATOM 2574 N N . ILE A 1 321 ? -4.402 18.508 2.693 1.00 79.19 321 ILE A N 1
ATOM 2575 C CA . ILE A 1 321 ? -4.532 17.496 3.766 1.00 79.19 321 ILE A CA 1
ATOM 2576 C C . ILE A 1 321 ? -4.513 16.084 3.168 1.00 79.19 321 ILE A C 1
ATOM 2578 O O . ILE A 1 321 ? -3.651 15.276 3.517 1.00 79.19 321 ILE A O 1
ATOM 2582 N N . LEU A 1 322 ? -5.404 15.798 2.209 1.00 82.62 322 LEU A N 1
ATOM 2583 C CA . LEU A 1 322 ? -5.475 14.487 1.547 1.00 82.62 322 LEU A CA 1
ATOM 2584 C C . LEU A 1 322 ? -4.137 14.086 0.898 1.00 82.62 322 LEU A C 1
ATOM 2586 O O . LEU A 1 322 ? -3.770 12.910 0.892 1.00 82.62 322 LEU A O 1
ATOM 2590 N N . ARG A 1 323 ? -3.399 15.058 0.350 1.00 82.12 323 ARG A N 1
ATOM 2591 C CA . ARG A 1 323 ? -2.088 14.847 -0.272 1.00 82.12 323 ARG A CA 1
ATOM 2592 C C . ARG A 1 323 ? -0.962 14.653 0.744 1.00 82.12 323 ARG A C 1
ATOM 2594 O O . ARG A 1 323 ? -0.092 13.826 0.479 1.00 82.12 323 ARG A O 1
ATOM 2601 N N . LEU A 1 324 ? -0.966 15.380 1.866 1.00 80.81 324 LEU A N 1
ATOM 2602 C CA . LEU A 1 324 ? -0.010 15.222 2.973 1.00 80.81 324 LEU A CA 1
ATOM 2603 C C . LEU A 1 324 ? -0.126 13.831 3.600 1.00 80.81 324 LEU A C 1
ATOM 2605 O O . LEU A 1 324 ? 0.866 13.114 3.698 1.00 80.81 324 LEU A O 1
ATOM 2609 N N . VAL A 1 325 ? -1.354 13.424 3.925 1.00 83.19 325 VAL A N 1
ATOM 2610 C CA . VAL A 1 325 ? -1.675 12.111 4.507 1.00 83.19 325 VAL A CA 1
ATOM 2611 C C . VAL A 1 325 ? -1.236 10.970 3.588 1.00 83.19 325 VAL A C 1
ATOM 2613 O O . VAL A 1 325 ? -0.817 9.927 4.072 1.00 83.19 325 VAL A O 1
ATOM 2616 N N . LYS A 1 326 ? -1.283 11.172 2.264 1.00 88.19 326 LYS A N 1
ATOM 2617 C CA . LYS A 1 326 ? -0.876 10.191 1.243 1.00 88.19 326 LYS A CA 1
ATOM 2618 C C . LYS A 1 326 ? 0.527 10.406 0.666 1.00 88.19 326 LYS A C 1
ATOM 2620 O O . LYS A 1 326 ? 0.835 9.855 -0.396 1.00 88.19 326 LYS A O 1
ATOM 2625 N N . GLN A 1 327 ? 1.386 11.171 1.345 1.00 86.06 327 GLN A N 1
ATOM 2626 C CA . GLN A 1 327 ? 2.811 11.215 1.011 1.00 86.06 327 GLN A CA 1
ATOM 2627 C C . GLN A 1 327 ? 3.486 9.881 1.356 1.00 86.06 327 GLN A C 1
ATOM 2629 O O . GLN A 1 327 ? 3.321 9.381 2.469 1.00 86.06 327 GLN A O 1
ATOM 2634 N N . PRO A 1 328 ? 4.320 9.318 0.467 1.00 89.81 328 PRO A N 1
ATOM 2635 C CA . PRO A 1 328 ? 5.100 8.141 0.798 1.00 89.81 328 PRO A CA 1
ATOM 2636 C C . PRO A 1 328 ? 6.241 8.495 1.774 1.00 89.81 328 PRO A C 1
ATOM 2638 O O . PRO A 1 328 ? 6.978 9.481 1.619 1.00 89.81 328 PRO A O 1
ATOM 2641 N N . THR A 1 329 ? 6.397 7.657 2.794 1.00 86.19 329 THR A N 1
ATOM 2642 C CA . THR A 1 329 ? 7.411 7.723 3.860 1.00 86.19 329 THR A CA 1
ATOM 2643 C C . THR A 1 329 ? 8.333 6.495 3.794 1.00 86.19 329 THR A C 1
ATOM 2645 O O . THR A 1 329 ? 8.150 5.648 2.922 1.00 86.19 329 THR A O 1
ATOM 2648 N N . GLY A 1 330 ? 9.356 6.415 4.656 1.00 87.56 330 GLY A N 1
ATOM 2649 C CA . GLY A 1 330 ? 10.212 5.224 4.802 1.00 87.56 330 GLY A CA 1
ATOM 2650 C C . GLY A 1 330 ? 10.750 4.648 3.484 1.00 87.56 330 GLY A C 1
ATOM 2651 O O . GLY A 1 330 ? 11.106 5.387 2.559 1.00 87.56 330 GLY A O 1
ATOM 2652 N N . THR A 1 331 ? 10.772 3.317 3.380 1.00 90.00 331 THR A N 1
ATOM 2653 C CA . THR A 1 331 ? 11.108 2.607 2.134 1.00 90.00 331 THR A CA 1
ATOM 2654 C C . THR A 1 331 ? 10.119 2.870 0.997 1.00 90.00 331 THR A C 1
ATOM 2656 O O . THR A 1 331 ? 10.539 2.871 -0.163 1.00 90.00 331 THR A O 1
ATOM 2659 N N . SER A 1 332 ? 8.852 3.170 1.299 1.00 92.31 332 SER A N 1
ATOM 2660 C CA . SER A 1 332 ? 7.801 3.482 0.321 1.00 92.31 332 SER A CA 1
ATOM 2661 C C . SER A 1 332 ? 8.153 4.710 -0.521 1.00 92.31 332 SER A C 1
ATOM 2663 O O . SER A 1 332 ? 7.980 4.710 -1.739 1.00 92.31 332 SER A O 1
ATOM 2665 N N . ARG A 1 333 ? 8.758 5.740 0.089 1.00 91.94 333 ARG A N 1
ATOM 2666 C CA . ARG A 1 333 ? 9.276 6.922 -0.627 1.00 91.94 333 ARG A CA 1
ATOM 2667 C C . ARG A 1 333 ? 10.340 6.548 -1.652 1.00 91.94 333 ARG A C 1
ATOM 2669 O O . ARG A 1 333 ? 10.344 7.086 -2.756 1.00 91.94 333 ARG A O 1
ATOM 2676 N N . SER A 1 334 ? 11.219 5.621 -1.290 1.00 91.44 334 SER A N 1
ATOM 2677 C CA . SER A 1 334 ? 12.297 5.125 -2.148 1.00 91.44 334 SER A CA 1
ATOM 2678 C C . SER A 1 334 ? 11.829 4.075 -3.166 1.00 91.44 334 SER A C 1
ATOM 2680 O O . SER A 1 334 ? 12.601 3.716 -4.050 1.00 91.44 334 SER A O 1
ATOM 2682 N N . ALA A 1 335 ? 10.599 3.563 -3.054 1.00 91.94 335 ALA A N 1
ATOM 2683 C CA . ALA A 1 335 ? 9.946 2.765 -4.092 1.00 91.94 335 ALA A CA 1
ATOM 2684 C C . ALA A 1 335 ? 9.258 3.668 -5.128 1.00 91.94 335 ALA A C 1
ATOM 2686 O O . ALA A 1 335 ? 9.469 3.491 -6.324 1.00 91.94 335 ALA A O 1
ATOM 2687 N N . VAL A 1 336 ? 8.521 4.690 -4.671 1.00 93.00 336 VAL A N 1
ATOM 2688 C CA . VAL A 1 336 ? 7.859 5.666 -5.555 1.00 93.00 336 VAL A CA 1
ATOM 2689 C C . VAL A 1 336 ? 8.881 6.516 -6.323 1.00 93.00 336 VAL A C 1
ATOM 2691 O O . VAL A 1 336 ? 8.764 6.629 -7.535 1.00 93.00 336 VAL A O 1
ATOM 2694 N N . ARG A 1 337 ? 9.935 7.041 -5.667 1.00 92.44 337 ARG A N 1
ATOM 2695 C CA . ARG A 1 337 ? 11.003 7.798 -6.364 1.00 92.44 337 ARG A CA 1
ATOM 2696 C C . ARG A 1 337 ? 11.675 6.983 -7.465 1.00 92.44 337 ARG A C 1
ATOM 2698 O O . ARG A 1 337 ? 11.901 7.522 -8.534 1.00 92.44 337 ARG A O 1
ATOM 2705 N N . ALA A 1 338 ? 11.947 5.697 -7.232 1.00 91.88 338 ALA A N 1
ATOM 2706 C CA . ALA A 1 338 ? 12.541 4.830 -8.250 1.00 91.88 338 ALA A CA 1
ATOM 2707 C C . ALA A 1 338 ? 11.651 4.729 -9.504 1.00 91.88 338 ALA A C 1
ATOM 2709 O O . ALA A 1 338 ? 12.147 4.872 -10.620 1.00 91.88 338 ALA A O 1
ATOM 2710 N N . ALA A 1 339 ? 10.338 4.546 -9.321 1.00 91.00 339 ALA A N 1
ATOM 2711 C CA . ALA A 1 339 ? 9.377 4.486 -10.422 1.00 91.00 339 ALA A CA 1
ATOM 2712 C C . ALA A 1 339 ? 9.285 5.820 -11.186 1.00 91.00 339 ALA A C 1
ATOM 2714 O O . ALA A 1 339 ? 9.362 5.820 -12.416 1.00 91.00 339 ALA A O 1
ATOM 2715 N N . ASP A 1 340 ? 9.197 6.943 -10.466 1.00 90.44 340 ASP A N 1
ATOM 2716 C CA . ASP A 1 340 ? 9.160 8.282 -11.062 1.00 90.44 340 ASP A CA 1
ATOM 2717 C C . ASP A 1 340 ? 10.473 8.598 -11.809 1.00 90.44 340 ASP A C 1
ATOM 2719 O O . ASP A 1 340 ? 10.421 9.112 -12.926 1.00 90.44 340 ASP A O 1
ATOM 2723 N N . TYR A 1 341 ? 11.646 8.242 -11.262 1.00 91.31 341 TYR A N 1
ATOM 2724 C CA . TYR A 1 341 ? 12.935 8.385 -11.954 1.00 91.31 341 TYR A CA 1
ATOM 2725 C C . TYR A 1 341 ? 12.986 7.574 -13.255 1.00 91.31 341 TYR A C 1
ATOM 2727 O O . TYR A 1 341 ? 13.481 8.075 -14.262 1.00 91.31 341 TYR A O 1
ATOM 2735 N N . MET A 1 342 ? 12.493 6.328 -13.236 1.00 88.50 342 MET A N 1
ATOM 2736 C CA . MET A 1 342 ? 12.483 5.441 -14.401 1.00 88.50 342 MET A CA 1
ATOM 2737 C C . MET A 1 342 ? 11.654 6.051 -15.537 1.00 88.50 342 MET A C 1
ATOM 2739 O O . MET A 1 342 ? 12.159 6.205 -16.648 1.00 88.50 342 MET A O 1
ATOM 2743 N N . ASP A 1 343 ? 10.408 6.447 -15.251 1.00 86.44 343 ASP A N 1
ATOM 2744 C CA . ASP A 1 343 ? 9.499 7.037 -16.243 1.00 86.44 343 ASP A CA 1
ATOM 2745 C C . ASP A 1 343 ? 10.067 8.353 -16.808 1.00 86.44 343 ASP A C 1
ATOM 2747 O O . ASP A 1 343 ? 10.101 8.541 -18.025 1.00 86.44 343 ASP A O 1
ATOM 2751 N N . HIS A 1 344 ? 10.643 9.215 -15.961 1.00 86.81 344 HIS A N 1
ATOM 2752 C CA . HIS A 1 344 ? 11.296 10.450 -16.412 1.00 86.81 344 HIS A CA 1
ATOM 2753 C C . HIS A 1 344 ? 12.554 10.208 -17.251 1.00 86.81 344 HIS A C 1
ATOM 2755 O O . HIS A 1 344 ? 12.740 10.883 -18.264 1.00 86.81 344 HIS A O 1
ATOM 2761 N N . ALA A 1 345 ? 13.406 9.251 -16.878 1.00 88.19 345 ALA A N 1
ATOM 2762 C CA . ALA A 1 345 ? 14.604 8.922 -17.647 1.00 88.19 345 ALA A CA 1
ATOM 2763 C C . ALA A 1 345 ? 14.244 8.407 -19.049 1.00 88.19 345 ALA A C 1
ATOM 2765 O O . ALA A 1 345 ? 14.828 8.858 -20.034 1.00 88.19 345 ALA A O 1
ATOM 2766 N N . ILE A 1 346 ? 13.236 7.534 -19.153 1.00 83.75 346 ILE A N 1
ATOM 2767 C CA . ILE A 1 346 ? 12.734 7.017 -20.434 1.00 83.75 346 ILE A CA 1
ATOM 2768 C C . ILE A 1 346 ? 12.112 8.142 -21.266 1.00 83.75 346 ILE A C 1
ATOM 2770 O O . ILE A 1 346 ? 12.441 8.275 -22.444 1.00 83.75 346 ILE A O 1
ATOM 2774 N N . GLN A 1 347 ? 11.263 8.988 -20.671 1.00 81.12 347 GLN A N 1
ATOM 2775 C CA . GLN A 1 347 ? 10.651 10.119 -21.374 1.00 81.12 347 GLN A CA 1
ATOM 2776 C C . GLN A 1 347 ? 11.701 11.122 -21.875 1.00 81.12 347 GLN A C 1
ATOM 2778 O O . GLN A 1 347 ? 11.578 11.622 -22.993 1.00 81.12 347 GLN A O 1
ATOM 2783 N N . LEU A 1 348 ? 12.762 11.394 -21.105 1.00 83.12 348 LEU A N 1
ATOM 2784 C CA . LEU A 1 348 ? 13.872 12.245 -21.544 1.00 83.12 348 LEU A CA 1
ATOM 2785 C C . LEU A 1 348 ? 14.721 11.583 -22.641 1.00 83.12 348 LEU A C 1
ATOM 2787 O O . LEU A 1 348 ? 15.055 12.266 -23.612 1.00 83.12 348 LEU A O 1
ATOM 2791 N N . LEU A 1 349 ? 15.007 10.275 -22.553 1.00 78.88 349 LEU A N 1
ATOM 2792 C CA . LEU A 1 349 ? 15.668 9.521 -23.630 1.00 78.88 349 LEU A CA 1
ATOM 2793 C C . LEU A 1 349 ? 14.856 9.592 -24.930 1.00 78.88 349 LEU A C 1
ATOM 2795 O O . LEU A 1 349 ? 15.388 9.990 -25.964 1.00 78.88 349 LEU A O 1
ATOM 2799 N N . GLN A 1 350 ? 13.558 9.277 -24.874 1.00 75.62 350 GLN A N 1
ATOM 2800 C CA . GLN A 1 350 ? 12.655 9.332 -26.027 1.00 75.62 350 GLN A CA 1
ATOM 2801 C C . GLN A 1 350 ? 12.570 10.751 -26.606 1.00 75.62 350 GLN A C 1
ATOM 2803 O O . GLN A 1 350 ? 12.685 10.933 -27.815 1.00 75.62 350 GLN A O 1
ATOM 2808 N N . LYS A 1 351 ? 12.437 11.779 -25.760 1.00 74.12 351 LYS A N 1
ATOM 2809 C CA . LYS A 1 351 ? 12.325 13.188 -26.177 1.00 74.12 351 LYS A CA 1
ATOM 2810 C C . LYS A 1 351 ? 13.617 13.755 -26.776 1.00 74.12 351 LYS A C 1
ATOM 2812 O O . LYS A 1 351 ? 13.531 14.636 -27.629 1.00 74.12 351 LYS A O 1
ATOM 2817 N N . ARG A 1 352 ? 14.795 13.274 -26.355 1.00 71.75 352 ARG A N 1
ATOM 2818 C CA . ARG A 1 352 ? 16.087 13.627 -26.976 1.00 71.75 352 ARG A CA 1
ATOM 2819 C C . ARG A 1 352 ? 16.340 12.832 -28.248 1.00 71.75 352 ARG A C 1
ATOM 2821 O O . ARG A 1 352 ? 16.721 13.426 -29.250 1.00 71.75 352 ARG A O 1
ATOM 2828 N N . SER A 1 353 ? 16.016 11.542 -28.259 1.00 61.31 353 SER A N 1
ATOM 2829 C CA . SER A 1 353 ? 16.040 10.733 -29.475 1.00 61.31 353 SER A CA 1
ATOM 2830 C C . SER A 1 353 ? 15.166 11.349 -30.580 1.00 61.31 353 SER A C 1
ATOM 2832 O O . SER A 1 353 ? 15.657 11.659 -31.660 1.00 61.31 353 SER A O 1
ATOM 2834 N N . LEU A 1 354 ? 13.903 11.664 -30.294 1.00 53.47 354 LEU A N 1
ATOM 2835 C CA . LEU A 1 354 ? 12.984 12.289 -31.256 1.00 53.47 354 LEU A CA 1
ATOM 2836 C C . LEU A 1 354 ? 13.391 13.707 -31.712 1.00 53.47 354 LEU A C 1
ATOM 2838 O O . LEU A 1 354 ? 12.744 14.251 -32.605 1.00 53.47 354 LEU A O 1
ATOM 2842 N N . LYS A 1 355 ? 14.425 14.319 -31.115 1.00 50.91 355 LYS A N 1
ATOM 2843 C CA . LYS A 1 355 ? 14.930 15.654 -31.483 1.00 50.91 355 LYS A C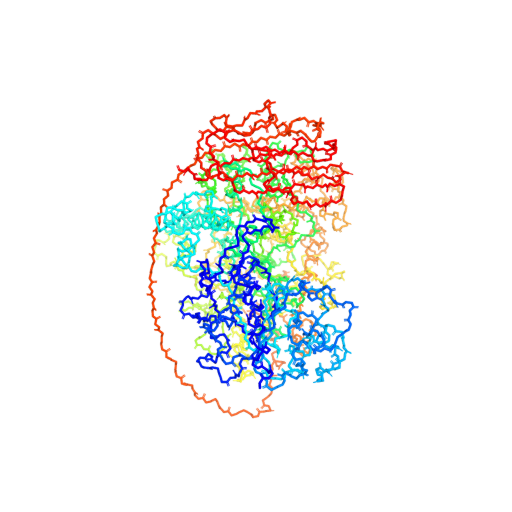A 1
ATOM 2844 C C . LYS A 1 355 ? 16.313 15.665 -32.129 1.00 50.91 355 LYS A C 1
ATOM 2846 O O . LYS A 1 355 ? 16.553 16.536 -32.956 1.00 50.91 355 LYS A O 1
ATOM 2851 N N . GLU A 1 356 ? 17.210 14.764 -31.733 1.00 45.28 356 GLU A N 1
ATOM 2852 C CA . GLU A 1 356 ? 18.606 14.760 -32.191 1.00 45.28 356 GLU A CA 1
ATOM 2853 C C . GLU A 1 356 ? 18.866 13.612 -33.184 1.00 45.28 356 GLU A C 1
ATOM 2855 O O . GLU A 1 356 ? 19.323 13.880 -34.290 1.00 45.28 356 GLU A O 1
ATOM 2860 N N . HIS A 1 357 ? 18.490 12.365 -32.859 1.00 41.25 357 HIS A N 1
ATOM 2861 C CA . HIS A 1 357 ? 18.477 11.221 -33.791 1.00 41.25 357 HIS A CA 1
ATOM 2862 C C . HIS A 1 357 ? 17.532 10.098 -33.297 1.00 41.25 357 HIS A C 1
ATOM 2864 O O . HIS A 1 357 ? 17.576 9.754 -32.108 1.00 41.25 357 HIS A O 1
ATOM 2870 N N . PRO A 1 358 ? 16.729 9.456 -34.175 1.00 40.06 358 PRO A N 1
ATOM 2871 C CA . PRO A 1 358 ? 15.791 8.388 -33.805 1.00 40.06 358 PRO A CA 1
ATOM 2872 C C . PRO A 1 358 ? 16.501 7.063 -33.450 1.00 40.06 358 PRO A C 1
ATOM 2874 O O . PRO A 1 358 ? 16.475 6.088 -34.199 1.00 40.06 358 PRO A O 1
ATOM 2877 N N . TYR A 1 359 ? 17.152 7.036 -32.289 1.00 47.38 359 TYR A N 1
ATOM 2878 C CA . TYR A 1 359 ? 17.715 5.862 -31.639 1.00 47.38 359 TYR A CA 1
ATOM 2879 C C . TYR A 1 359 ? 16.630 4.957 -31.046 1.00 47.38 359 TYR A C 1
ATOM 2881 O O . TYR A 1 359 ? 15.776 5.388 -30.270 1.00 47.38 359 TYR A O 1
ATOM 2889 N N . LEU A 1 360 ? 16.726 3.663 -31.348 1.00 51.56 360 LEU A N 1
ATOM 2890 C CA . LEU A 1 360 ? 16.030 2.625 -30.597 1.00 51.56 360 LEU A CA 1
ATOM 2891 C C . LEU A 1 360 ? 16.754 2.428 -29.255 1.00 51.56 360 LEU A C 1
ATOM 2893 O O . LEU A 1 360 ? 17.966 2.211 -29.247 1.00 51.56 360 LEU A O 1
ATOM 2897 N N . ILE A 1 361 ? 16.032 2.508 -28.135 1.00 63.59 361 ILE A N 1
ATOM 2898 C CA . ILE A 1 361 ? 16.616 2.293 -26.802 1.00 63.59 361 ILE A CA 1
ATOM 2899 C C . ILE A 1 361 ? 16.940 0.799 -26.644 1.00 63.59 361 ILE A C 1
ATOM 2901 O O . ILE A 1 361 ? 16.076 -0.043 -26.899 1.00 63.59 361 ILE A O 1
ATOM 2905 N N . ARG A 1 362 ? 18.174 0.461 -26.255 1.00 65.00 362 ARG A N 1
ATOM 2906 C CA . ARG A 1 362 ? 18.654 -0.929 -26.159 1.00 65.00 362 ARG A CA 1
ATOM 2907 C C . ARG A 1 362 ? 18.245 -1.571 -24.840 1.00 65.00 362 ARG A C 1
ATOM 2909 O O . ARG A 1 362 ? 18.157 -0.896 -23.822 1.00 65.00 362 ARG A O 1
ATOM 2916 N N . GLU A 1 363 ? 18.097 -2.892 -24.818 1.00 64.88 363 GLU A N 1
ATOM 2917 C CA . GLU A 1 363 ? 17.825 -3.655 -23.586 1.00 64.88 363 GLU A CA 1
ATOM 2918 C C . GLU A 1 363 ? 18.914 -3.440 -22.506 1.00 64.88 363 GLU A C 1
ATOM 2920 O O . GLU A 1 363 ? 18.614 -3.361 -21.313 1.00 64.88 363 GLU A O 1
ATOM 2925 N N . GLU A 1 364 ? 20.158 -3.206 -22.934 1.00 68.12 364 GLU A N 1
ATOM 2926 C CA . GLU A 1 364 ? 21.301 -2.788 -22.104 1.00 68.12 364 GLU A CA 1
ATOM 2927 C C . GLU A 1 364 ? 21.076 -1.414 -21.444 1.00 68.12 364 GLU A C 1
ATOM 2929 O O . GLU A 1 364 ? 21.272 -1.261 -20.236 1.00 68.12 364 GLU A O 1
ATOM 2934 N N . ASP A 1 365 ? 20.608 -0.419 -22.209 1.00 72.00 365 ASP A N 1
ATOM 2935 C CA . ASP A 1 365 ? 20.284 0.926 -21.709 1.00 72.00 365 ASP A CA 1
ATOM 2936 C C . ASP A 1 365 ? 19.164 0.848 -20.669 1.00 72.00 365 ASP A C 1
ATOM 2938 O O . ASP A 1 365 ? 19.202 1.501 -19.631 1.00 72.00 365 ASP A O 1
ATOM 2942 N N . LEU A 1 366 ? 18.158 0.019 -20.944 1.00 75.00 366 LEU A N 1
ATOM 2943 C CA . LEU A 1 366 ? 16.964 -0.152 -20.122 1.00 75.00 366 LEU A CA 1
ATOM 2944 C C . LEU A 1 366 ? 17.298 -0.864 -18.804 1.00 75.00 366 LEU A C 1
ATOM 2946 O O . LEU A 1 366 ? 16.834 -0.437 -17.745 1.00 75.00 366 LEU A O 1
ATOM 2950 N N . THR A 1 367 ? 18.181 -1.864 -18.852 1.00 76.31 367 THR A N 1
ATOM 2951 C CA . THR A 1 367 ? 18.793 -2.487 -17.666 1.00 76.31 367 THR A CA 1
ATOM 2952 C C . THR A 1 367 ? 19.608 -1.468 -16.864 1.00 76.31 367 THR A C 1
ATOM 2954 O O . THR A 1 367 ? 19.417 -1.339 -15.654 1.00 76.31 367 THR A O 1
ATOM 2957 N N . THR A 1 368 ? 20.438 -0.668 -17.540 1.00 79.50 368 THR A N 1
ATOM 2958 C CA . THR A 1 368 ? 21.261 0.392 -16.934 1.00 79.50 368 THR A CA 1
ATOM 2959 C C . THR A 1 368 ? 20.394 1.422 -16.198 1.00 79.50 368 THR A C 1
ATOM 2961 O O . THR A 1 368 ? 20.620 1.698 -15.018 1.00 79.50 368 THR A O 1
ATOM 2964 N N . ILE A 1 369 ? 19.339 1.939 -16.840 1.00 84.19 369 ILE A N 1
ATOM 2965 C CA . ILE A 1 369 ? 18.364 2.851 -16.219 1.00 84.19 369 ILE A CA 1
ATOM 2966 C C . ILE A 1 369 ? 17.696 2.171 -15.012 1.00 84.19 369 ILE A C 1
ATOM 2968 O O . ILE A 1 369 ? 17.573 2.789 -13.953 1.00 84.19 369 ILE A O 1
ATOM 2972 N N . ALA A 1 370 ? 17.302 0.899 -15.120 1.00 84.25 370 ALA A N 1
ATOM 2973 C CA . ALA A 1 370 ? 16.635 0.174 -14.040 1.00 84.25 370 ALA A CA 1
ATOM 2974 C C . ALA A 1 370 ? 17.506 -0.034 -12.791 1.00 84.25 370 ALA A C 1
ATOM 2976 O O . ALA A 1 370 ? 16.983 0.043 -11.674 1.00 84.25 370 ALA A O 1
ATOM 2977 N N . ASP A 1 371 ? 18.803 -0.307 -12.951 1.00 83.75 371 ASP A N 1
ATOM 2978 C CA . ASP A 1 371 ? 19.728 -0.455 -11.823 1.00 83.75 371 ASP A CA 1
ATOM 2979 C C . ASP A 1 371 ? 20.109 0.909 -11.211 1.00 83.75 371 ASP A C 1
ATOM 2981 O O . ASP A 1 371 ? 20.068 1.039 -9.987 1.00 83.75 371 ASP A O 1
ATOM 2985 N N . ILE A 1 372 ? 20.353 1.962 -12.009 1.00 86.75 372 ILE A N 1
ATOM 2986 C CA . ILE A 1 372 ? 20.675 3.311 -11.484 1.00 86.75 372 ILE A CA 1
ATOM 2987 C C . ILE A 1 372 ? 19.489 3.938 -10.735 1.00 86.75 372 ILE A C 1
ATOM 2989 O O . ILE A 1 372 ? 19.657 4.512 -9.660 1.00 86.75 372 ILE A O 1
ATOM 2993 N N . THR A 1 373 ? 18.274 3.825 -11.281 1.00 89.00 373 THR A N 1
ATOM 2994 C CA . THR A 1 373 ? 17.053 4.348 -10.635 1.00 89.00 373 THR A CA 1
ATOM 2995 C C . THR A 1 373 ? 16.626 3.529 -9.415 1.00 89.00 373 THR A C 1
ATOM 2997 O O . THR A 1 373 ? 15.781 3.972 -8.637 1.00 89.00 373 THR A O 1
ATOM 3000 N N . GLY A 1 374 ? 17.196 2.333 -9.231 1.00 87.94 374 GLY A N 1
ATOM 3001 C CA . GLY A 1 374 ? 16.853 1.400 -8.162 1.00 87.94 374 GLY A CA 1
ATOM 3002 C C . GLY A 1 374 ? 15.579 0.583 -8.410 1.00 87.94 374 GLY A C 1
ATOM 3003 O O . GLY A 1 374 ? 15.205 -0.215 -7.548 1.00 87.94 374 GLY A O 1
ATOM 3004 N N . CYS A 1 375 ? 14.914 0.723 -9.564 1.00 87.62 375 CYS A N 1
ATOM 3005 C CA . CYS A 1 375 ? 13.734 -0.084 -9.899 1.00 87.62 375 CYS A CA 1
ATOM 3006 C C . CYS A 1 375 ? 14.046 -1.581 -10.011 1.00 87.62 375 CYS A C 1
ATOM 3008 O O . CYS A 1 375 ? 13.258 -2.415 -9.567 1.00 87.62 375 CYS A O 1
ATOM 3010 N N . SER A 1 376 ? 15.224 -1.929 -10.520 1.00 85.06 376 SER A N 1
ATOM 3011 C CA . SER A 1 376 ? 15.733 -3.301 -10.572 1.00 85.06 376 SER A CA 1
ATOM 3012 C C . SER A 1 376 ? 15.741 -3.971 -9.185 1.00 85.06 376 SER A C 1
ATOM 3014 O O . SER A 1 376 ? 15.219 -5.075 -9.019 1.00 85.06 376 SER A O 1
ATOM 3016 N N . ALA A 1 377 ? 16.194 -3.266 -8.141 1.00 82.69 377 ALA A N 1
ATOM 3017 C CA . ALA A 1 377 ? 16.179 -3.763 -6.761 1.00 82.69 377 ALA A CA 1
ATOM 3018 C C . ALA A 1 377 ? 14.759 -3.941 -6.175 1.00 82.69 377 ALA A C 1
ATOM 3020 O O . ALA A 1 377 ? 14.572 -4.724 -5.241 1.00 82.69 377 ALA A O 1
ATOM 3021 N N . ARG A 1 378 ? 13.744 -3.254 -6.725 1.00 84.69 378 ARG A N 1
ATOM 3022 C CA . ARG A 1 378 ? 12.324 -3.448 -6.363 1.00 84.69 378 ARG A CA 1
ATOM 3023 C C . ARG A 1 378 ? 11.717 -4.697 -6.998 1.00 84.69 378 ARG A C 1
ATOM 3025 O O . ARG A 1 378 ? 10.797 -5.267 -6.423 1.00 84.69 378 ARG A O 1
ATOM 3032 N N . LEU A 1 379 ? 12.226 -5.117 -8.156 1.00 79.75 379 LEU A N 1
ATOM 3033 C CA . LEU A 1 379 ? 11.719 -6.270 -8.905 1.00 79.75 379 LEU A CA 1
ATOM 3034 C C . LEU A 1 379 ? 12.470 -7.569 -8.570 1.00 79.75 379 LEU A C 1
ATOM 3036 O O . LEU A 1 379 ? 11.851 -8.630 -8.517 1.00 79.75 379 LEU A O 1
ATOM 3040 N N . ARG A 1 380 ? 13.776 -7.499 -8.267 1.00 82.62 380 ARG A N 1
ATOM 3041 C CA . ARG A 1 380 ? 14.570 -8.647 -7.786 1.00 82.62 380 ARG A CA 1
ATOM 3042 C C . ARG A 1 380 ? 13.979 -9.196 -6.465 1.00 82.62 380 ARG A C 1
ATOM 3044 O O . ARG A 1 380 ? 13.788 -8.409 -5.528 1.00 82.62 380 ARG A O 1
ATOM 3051 N N . PRO A 1 381 ? 13.676 -10.507 -6.352 1.00 83.56 381 PRO A N 1
ATOM 3052 C CA . PRO A 1 381 ? 13.217 -11.107 -5.096 1.00 83.56 381 PRO A CA 1
ATOM 3053 C C . PRO A 1 381 ? 14.313 -11.091 -4.011 1.00 83.56 381 PRO A C 1
ATOM 3055 O O . PRO A 1 381 ? 15.461 -11.415 -4.320 1.00 83.56 381 PRO A O 1
ATOM 3058 N N . PRO A 1 382 ? 14.003 -10.740 -2.748 1.00 86.88 382 PRO A N 1
ATOM 3059 C CA . PRO A 1 382 ? 14.971 -10.773 -1.653 1.00 86.88 382 PRO A CA 1
ATOM 3060 C C . PRO A 1 382 ? 15.324 -12.212 -1.245 1.00 86.88 382 PRO A C 1
ATOM 3062 O O . PRO A 1 382 ? 14.499 -13.125 -1.340 1.00 86.88 382 PRO A O 1
ATOM 3065 N N . SER A 1 383 ? 16.547 -12.414 -0.747 1.00 87.31 383 SER A N 1
ATOM 3066 C CA . SER A 1 383 ? 16.996 -13.706 -0.212 1.00 87.31 383 SER A CA 1
ATOM 3067 C C . SER A 1 383 ? 16.502 -13.914 1.219 1.00 87.31 383 SER A C 1
ATOM 3069 O O . SER A 1 383 ? 16.806 -13.121 2.108 1.00 87.31 383 SER A O 1
ATOM 3071 N N . CYS A 1 384 ? 15.805 -15.023 1.462 1.00 91.25 384 CYS A N 1
ATOM 3072 C CA . CYS A 1 384 ? 15.292 -15.376 2.788 1.00 91.25 384 CYS A CA 1
ATOM 3073 C C . CYS A 1 384 ? 16.310 -16.099 3.687 1.00 91.25 384 CYS A C 1
ATOM 3075 O O . CYS A 1 384 ? 16.023 -16.323 4.859 1.00 91.25 384 CYS A O 1
ATOM 3077 N N . ARG A 1 385 ? 17.487 -16.477 3.158 1.00 86.50 385 ARG A N 1
ATOM 3078 C CA . ARG A 1 385 ? 18.458 -17.354 3.850 1.00 86.50 385 ARG A CA 1
ATOM 3079 C C . ARG A 1 385 ? 18.973 -16.786 5.175 1.00 86.50 385 ARG A C 1
ATOM 3081 O O . ARG A 1 385 ? 19.222 -17.547 6.099 1.00 86.50 385 ARG A O 1
ATOM 3088 N N . ASN A 1 386 ? 19.104 -15.462 5.261 1.00 84.19 386 ASN A N 1
ATOM 3089 C CA . ASN A 1 386 ? 19.745 -14.777 6.385 1.00 84.19 386 ASN A CA 1
ATOM 3090 C C . ASN A 1 386 ? 18.721 -14.062 7.292 1.00 84.19 386 ASN A C 1
ATOM 3092 O O . ASN A 1 386 ? 19.095 -13.186 8.068 1.00 84.19 386 ASN A O 1
ATOM 3096 N N . VAL A 1 387 ? 17.424 -14.378 7.170 1.00 86.38 387 VAL A N 1
ATOM 3097 C CA . VAL A 1 387 ? 16.359 -13.738 7.958 1.00 86.38 387 VAL A CA 1
ATOM 3098 C C . VAL A 1 387 ? 16.166 -14.506 9.276 1.00 86.38 387 VAL A C 1
ATOM 3100 O O . VAL A 1 387 ? 15.706 -15.651 9.243 1.00 86.38 387 VAL A O 1
ATOM 3103 N N . PRO A 1 388 ? 16.496 -13.922 10.444 1.00 85.12 388 PRO A N 1
ATOM 3104 C CA . PRO A 1 388 ? 16.444 -14.637 11.716 1.00 85.12 388 PRO A CA 1
ATOM 3105 C C . PRO A 1 388 ? 15.004 -14.980 12.114 1.00 85.12 388 PRO A C 1
ATOM 3107 O O . PRO A 1 388 ? 14.085 -14.185 11.923 1.00 85.12 388 PRO A O 1
ATOM 3110 N N . ASN A 1 389 ? 14.815 -16.161 12.712 1.00 86.56 389 ASN A N 1
ATOM 3111 C CA . ASN A 1 389 ? 13.537 -16.641 13.258 1.00 86.56 389 ASN A CA 1
ATOM 3112 C C . ASN A 1 389 ? 12.344 -16.637 12.274 1.00 86.56 389 ASN A C 1
ATOM 3114 O O . ASN A 1 389 ? 11.189 -16.645 12.706 1.00 86.56 389 ASN A O 1
ATOM 3118 N N . LEU A 1 390 ? 12.607 -16.685 10.961 1.00 90.25 390 LEU A N 1
ATOM 3119 C CA . LEU A 1 390 ? 11.605 -16.606 9.888 1.00 90.25 390 LEU A CA 1
ATOM 3120 C C . LEU A 1 390 ? 10.494 -17.675 9.971 1.00 90.25 390 LEU A C 1
ATOM 3122 O O . LEU A 1 390 ? 9.388 -17.470 9.465 1.00 90.25 390 LEU A O 1
ATOM 3126 N N . GLU A 1 391 ? 10.764 -18.815 10.610 1.00 86.81 391 GLU A N 1
ATOM 3127 C CA . GLU A 1 391 ? 9.770 -19.867 10.863 1.00 86.81 391 GLU A CA 1
ATOM 3128 C C . GLU A 1 391 ? 8.793 -19.522 11.999 1.00 86.81 391 GLU A C 1
ATOM 3130 O O . GLU A 1 391 ? 7.651 -19.973 11.970 1.00 86.81 391 GLU A O 1
ATOM 3135 N N . ARG A 1 392 ? 9.207 -18.704 12.980 1.00 90.62 392 ARG A N 1
ATOM 3136 C CA . ARG A 1 392 ? 8.421 -18.379 14.187 1.00 90.62 392 ARG A CA 1
ATOM 3137 C C . ARG A 1 392 ? 7.730 -17.012 14.108 1.00 90.62 392 ARG A C 1
ATOM 3139 O O . ARG A 1 392 ? 6.656 -16.876 14.701 1.00 90.62 392 ARG A O 1
ATOM 3146 N N . PHE A 1 393 ? 8.313 -16.039 13.396 1.00 96.12 393 PHE A N 1
ATOM 3147 C CA . PHE A 1 393 ? 7.880 -14.631 13.366 1.00 96.12 393 PHE A CA 1
ATOM 3148 C C . PHE A 1 393 ? 7.848 -14.019 11.953 1.00 96.12 393 PHE A C 1
ATOM 3150 O O . PHE A 1 393 ? 8.526 -14.477 11.035 1.00 96.12 393 PHE A O 1
ATOM 3157 N N . ARG A 1 394 ? 7.063 -12.943 11.791 1.00 96.38 394 ARG A N 1
ATOM 3158 C CA . ARG A 1 394 ? 6.975 -12.147 10.553 1.00 96.38 394 ARG A CA 1
ATOM 3159 C C . ARG A 1 394 ? 8.094 -11.108 10.493 1.00 96.38 394 ARG A C 1
ATOM 3161 O O . ARG A 1 394 ? 8.372 -10.443 11.492 1.00 96.38 394 ARG A O 1
ATOM 3168 N N . THR A 1 395 ? 8.634 -10.857 9.306 1.00 96.06 395 THR A N 1
ATOM 3169 C CA . THR A 1 395 ? 9.362 -9.612 8.999 1.00 96.06 395 THR A CA 1
ATOM 3170 C C . THR A 1 395 ? 8.435 -8.392 9.173 1.00 96.06 395 THR A C 1
ATOM 3172 O O . THR A 1 395 ? 7.222 -8.537 9.332 1.00 96.06 395 THR A O 1
ATOM 3175 N N . ALA A 1 396 ? 8.976 -7.169 9.206 1.00 95.12 396 ALA A N 1
ATOM 3176 C CA . ALA A 1 396 ? 8.148 -5.960 9.356 1.00 95.12 396 ALA A CA 1
ATOM 3177 C C . ALA A 1 396 ? 7.334 -5.641 8.087 1.00 95.12 396 ALA A C 1
ATOM 3179 O O . ALA A 1 396 ? 6.196 -5.206 8.165 1.00 95.12 396 ALA A O 1
ATOM 3180 N N . ASN A 1 397 ? 7.907 -5.909 6.914 1.00 95.06 397 ASN A N 1
ATOM 3181 C CA . ASN A 1 397 ? 7.296 -5.710 5.597 1.00 95.06 397 ASN A CA 1
ATOM 3182 C C . ASN A 1 397 ? 6.637 -6.984 5.026 1.00 95.06 397 ASN A C 1
ATOM 3184 O O . ASN A 1 397 ? 6.247 -6.988 3.859 1.00 95.06 397 ASN A O 1
ATOM 3188 N N . SER A 1 398 ? 6.562 -8.064 5.812 1.00 96.12 398 SER A N 1
ATOM 3189 C CA . SER A 1 398 ? 6.112 -9.414 5.429 1.00 96.12 398 SER A CA 1
ATOM 3190 C C . SER A 1 398 ? 6.747 -10.006 4.151 1.00 96.12 398 SER A C 1
ATOM 3192 O O . SER A 1 398 ? 6.199 -10.936 3.554 1.00 96.12 398 SER A O 1
ATOM 3194 N N . GLU A 1 399 ? 7.952 -9.552 3.769 1.00 95.06 399 GLU A N 1
ATOM 3195 C CA . GLU A 1 399 ? 8.828 -10.305 2.857 1.00 95.06 399 GLU A CA 1
ATOM 3196 C C . GLU A 1 399 ? 9.168 -11.680 3.461 1.00 95.06 399 GLU A C 1
ATOM 3198 O O . GLU A 1 399 ? 9.273 -11.833 4.681 1.00 95.06 399 GLU A O 1
ATOM 3203 N N . CYS A 1 400 ? 9.353 -12.688 2.605 1.00 95.06 400 CYS A N 1
ATOM 3204 C CA . CYS A 1 400 ? 9.612 -14.082 2.987 1.00 95.06 400 CYS A CA 1
ATOM 3205 C C . CYS A 1 400 ? 8.474 -14.789 3.763 1.00 95.06 400 CYS A C 1
ATOM 3207 O O . CYS A 1 400 ? 8.698 -15.830 4.394 1.00 95.06 400 CYS A O 1
ATOM 3209 N N . ASN A 1 401 ? 7.231 -14.292 3.689 1.00 96.50 401 ASN A N 1
ATOM 3210 C CA . ASN A 1 401 ? 6.060 -15.085 4.083 1.00 96.50 401 ASN A CA 1
ATOM 3211 C C . ASN A 1 401 ? 5.959 -16.342 3.192 1.00 96.50 401 ASN A C 1
ATOM 3213 O O . ASN A 1 401 ? 6.139 -17.462 3.670 1.00 96.50 401 ASN A O 1
ATOM 3217 N N . ASN A 1 402 ? 5.815 -16.140 1.883 1.00 96.12 402 ASN A N 1
ATOM 3218 C CA . ASN A 1 402 ? 6.000 -17.167 0.860 1.00 96.12 402 ASN A CA 1
ATOM 3219 C C . ASN A 1 402 ? 7.513 -17.401 0.647 1.00 96.12 402 ASN A C 1
ATOM 3221 O O . ASN A 1 402 ? 8.260 -16.430 0.501 1.00 96.12 402 ASN A O 1
ATOM 3225 N N . LYS A 1 403 ? 7.995 -18.654 0.662 1.00 90.94 403 LYS A N 1
ATOM 3226 C CA . LYS A 1 403 ? 9.441 -18.949 0.562 1.00 90.94 403 LYS A CA 1
ATOM 3227 C C . LYS A 1 403 ? 9.898 -19.049 -0.891 1.00 90.94 403 LYS A C 1
ATOM 3229 O O . LYS A 1 403 ? 11.016 -18.647 -1.206 1.00 90.94 403 LYS A O 1
ATOM 3234 N N . LYS A 1 404 ? 9.028 -19.540 -1.778 1.00 91.00 404 LYS A N 1
ATOM 3235 C CA . LYS A 1 404 ? 9.277 -19.641 -3.225 1.00 91.00 404 LYS A CA 1
ATOM 3236 C C . LYS A 1 404 ? 9.236 -18.291 -3.950 1.00 91.00 404 LYS A C 1
ATOM 3238 O O . LYS A 1 404 ? 9.985 -18.093 -4.903 1.00 91.00 404 LYS A O 1
ATOM 3243 N N . ASN A 1 405 ? 8.380 -17.364 -3.519 1.00 93.25 405 ASN A N 1
ATOM 3244 C CA . ASN A 1 405 ? 8.291 -16.002 -4.049 1.00 93.25 405 ASN A CA 1
ATOM 3245 C C . ASN A 1 405 ? 8.282 -14.983 -2.901 1.00 93.25 405 ASN A C 1
ATOM 3247 O O . ASN A 1 405 ? 7.236 -14.558 -2.416 1.00 93.25 405 ASN A O 1
ATOM 3251 N N . SER A 1 406 ? 9.476 -14.576 -2.480 1.00 94.19 406 SER A N 1
ATOM 3252 C CA . SER A 1 406 ? 9.719 -13.817 -1.250 1.00 94.19 406 SER A CA 1
ATOM 3253 C C . SER A 1 406 ? 9.165 -12.386 -1.210 1.00 94.19 406 SER A C 1
ATOM 3255 O O . SER A 1 406 ? 9.125 -11.798 -0.130 1.00 94.19 406 SER A O 1
ATOM 3257 N N . ARG A 1 407 ? 8.696 -11.827 -2.337 1.00 93.00 407 ARG A N 1
ATOM 3258 C CA . ARG A 1 407 ? 7.961 -10.543 -2.374 1.00 93.00 407 ARG A CA 1
ATOM 3259 C C . ARG A 1 407 ? 6.448 -10.695 -2.250 1.00 93.00 407 ARG A C 1
ATOM 3261 O O . ARG A 1 407 ? 5.750 -9.694 -2.127 1.00 93.00 407 ARG A O 1
ATOM 3268 N N . LEU A 1 408 ? 5.914 -11.906 -2.353 1.00 95.19 408 LEU A N 1
ATOM 3269 C CA . LEU A 1 408 ? 4.486 -12.099 -2.556 1.00 95.19 408 LEU A CA 1
ATOM 3270 C C . LEU A 1 408 ? 3.713 -11.831 -1.251 1.00 95.19 408 LEU A C 1
ATOM 3272 O O . LEU A 1 408 ? 3.942 -12.479 -0.232 1.00 95.19 408 LEU A O 1
ATOM 3276 N N . GLY A 1 409 ? 2.808 -10.847 -1.294 1.00 95.75 409 GLY A N 1
ATOM 3277 C CA . GLY A 1 409 ? 2.091 -10.324 -0.124 1.00 95.75 409 GLY A CA 1
ATOM 3278 C C . GLY A 1 409 ? 2.886 -9.333 0.744 1.00 95.75 409 GLY A C 1
ATOM 3279 O O . GLY A 1 409 ? 2.369 -8.869 1.761 1.00 95.75 409 GLY A O 1
ATOM 3280 N N . ALA A 1 410 ? 4.117 -8.990 0.357 1.00 96.94 410 ALA A N 1
ATOM 3281 C CA . ALA A 1 410 ? 4.947 -8.018 1.064 1.00 96.94 410 ALA A CA 1
ATOM 3282 C C . ALA A 1 410 ? 4.519 -6.561 0.801 1.00 96.94 410 ALA A C 1
ATOM 3284 O O . ALA A 1 410 ? 3.794 -6.263 -0.148 1.00 96.94 410 ALA A O 1
ATOM 3285 N N . ALA A 1 411 ? 5.015 -5.636 1.620 1.00 96.62 411 ALA A N 1
ATOM 3286 C CA . ALA A 1 411 ? 4.790 -4.206 1.438 1.00 96.62 411 ALA A CA 1
ATOM 3287 C C . ALA A 1 411 ? 5.587 -3.606 0.262 1.00 96.62 411 ALA A C 1
ATOM 3289 O O . ALA A 1 411 ? 6.677 -4.063 -0.084 1.00 96.62 411 ALA A O 1
ATOM 3290 N N . ASN A 1 412 ? 5.058 -2.521 -0.312 1.00 94.94 412 ASN A N 1
ATOM 3291 C CA . ASN A 1 412 ? 5.622 -1.775 -1.446 1.00 94.94 412 ASN A CA 1
ATOM 3292 C C . ASN A 1 412 ? 5.717 -2.558 -2.771 1.00 94.94 412 ASN A C 1
ATOM 3294 O O . ASN A 1 412 ? 6.600 -2.303 -3.593 1.00 94.94 412 ASN A O 1
ATOM 3298 N N . ILE A 1 413 ? 4.762 -3.463 -3.005 1.00 93.06 413 ILE A N 1
ATOM 3299 C CA . ILE A 1 413 ? 4.587 -4.206 -4.266 1.00 93.06 413 ILE A CA 1
ATOM 3300 C C . ILE A 1 413 ? 3.348 -3.706 -5.042 1.00 93.06 413 ILE A C 1
ATOM 3302 O O . ILE A 1 413 ? 2.501 -3.016 -4.468 1.00 93.06 413 ILE A O 1
ATOM 3306 N N . PRO A 1 414 ? 3.194 -4.027 -6.342 1.00 94.38 414 PRO A N 1
ATOM 3307 C CA . PRO A 1 414 ? 1.977 -3.706 -7.087 1.00 94.38 414 PRO A CA 1
ATOM 3308 C C . PRO A 1 414 ? 0.758 -4.489 -6.570 1.00 94.38 414 PRO A C 1
ATOM 3310 O O . PRO A 1 414 ? 0.875 -5.671 -6.251 1.00 94.38 414 PRO A O 1
ATOM 3313 N N . PHE A 1 415 ? -0.435 -3.883 -6.572 1.00 97.00 415 PHE A N 1
ATOM 3314 C CA . PHE A 1 415 ? -1.681 -4.634 -6.344 1.00 97.00 415 PHE A CA 1
ATOM 3315 C C . PHE A 1 415 ? -1.887 -5.722 -7.415 1.00 97.00 415 PHE A C 1
ATOM 3317 O O . PHE A 1 415 ? -1.727 -5.459 -8.610 1.00 97.00 415 PHE A O 1
ATOM 3324 N N . THR A 1 416 ? -2.348 -6.914 -7.018 1.00 96.25 416 THR A N 1
ATOM 3325 C CA . THR A 1 416 ? -2.648 -8.000 -7.970 1.00 96.25 416 THR A CA 1
ATOM 3326 C C . THR A 1 416 ? -3.874 -7.670 -8.836 1.00 96.25 416 THR A C 1
ATOM 3328 O O . THR A 1 416 ? -4.791 -6.936 -8.438 1.00 96.25 416 THR A O 1
ATOM 3331 N N . ARG A 1 417 ? -3.899 -8.202 -10.063 1.00 95.56 417 ARG A N 1
ATOM 3332 C CA . ARG A 1 417 ? -4.916 -7.916 -11.089 1.00 95.56 417 ARG A CA 1
ATOM 3333 C C . ARG A 1 417 ? -5.666 -9.191 -11.464 1.00 95.56 417 ARG A C 1
ATOM 3335 O O . ARG A 1 417 ? -5.211 -9.965 -12.298 1.00 95.56 417 ARG A O 1
ATOM 3342 N N . TRP A 1 418 ? -6.841 -9.394 -10.867 1.00 97.88 418 TRP A N 1
ATOM 3343 C CA . TRP A 1 418 ? -7.715 -10.534 -11.191 1.00 97.88 418 TRP A CA 1
ATOM 3344 C C . TRP A 1 418 ? -8.401 -10.409 -12.562 1.00 97.88 418 TRP A C 1
ATOM 3346 O O . TRP A 1 418 ? -8.789 -11.416 -13.145 1.00 97.88 418 TRP A O 1
ATOM 3356 N N . LEU A 1 419 ? -8.516 -9.183 -13.080 1.00 97.62 419 LEU A N 1
ATOM 3357 C CA . LEU A 1 419 ? -8.900 -8.868 -14.455 1.00 97.62 419 LEU A CA 1
ATOM 3358 C C . LEU A 1 419 ? -7.875 -7.887 -15.052 1.00 97.62 419 LEU A C 1
ATOM 3360 O O . LEU A 1 419 ? -7.301 -7.091 -14.297 1.00 97.62 419 LEU A O 1
ATOM 3364 N N . PRO A 1 420 ? -7.650 -7.896 -16.382 1.00 94.88 420 PRO A N 1
ATOM 3365 C CA . PRO A 1 420 ? -6.813 -6.899 -17.041 1.00 94.88 420 PRO A CA 1
ATOM 3366 C C . PRO A 1 420 ? -7.338 -5.472 -16.793 1.00 94.88 420 PRO A C 1
ATOM 3368 O O . PRO A 1 420 ? -8.545 -5.253 -16.917 1.00 94.88 420 PRO A O 1
ATOM 3371 N N . PRO A 1 421 ? -6.474 -4.497 -16.456 1.00 94.69 421 PRO A N 1
ATOM 3372 C CA . PRO A 1 421 ? -6.884 -3.101 -16.315 1.00 94.69 421 PRO A CA 1
ATOM 3373 C C . PRO A 1 421 ? -7.433 -2.508 -17.622 1.00 94.69 421 PRO A C 1
ATOM 3375 O O . PRO A 1 421 ? -6.991 -2.866 -18.714 1.00 94.69 421 PRO A O 1
ATOM 3378 N N . LYS A 1 422 ? -8.372 -1.564 -17.498 1.00 94.88 422 LYS A N 1
ATOM 3379 C CA . LYS A 1 422 ? -8.961 -0.791 -18.602 1.00 94.88 422 LYS A CA 1
ATOM 3380 C C . LYS A 1 422 ? -8.472 0.661 -18.511 1.00 94.88 422 LYS A C 1
ATOM 3382 O O . LYS A 1 422 ? -8.886 1.397 -17.621 1.00 94.88 422 LYS A O 1
ATOM 3387 N N . TYR A 1 423 ? -7.608 1.066 -19.437 1.00 94.12 423 TYR A N 1
ATOM 3388 C CA . TYR A 1 423 ? -7.145 2.449 -19.614 1.00 94.12 423 TYR A CA 1
ATOM 3389 C C . TYR A 1 423 ? -7.557 2.966 -21.001 1.00 94.12 423 TYR A C 1
ATOM 3391 O O . TYR A 1 423 ? -7.759 2.171 -21.917 1.00 94.12 423 TYR A O 1
ATOM 3399 N N . GLN A 1 424 ? -7.707 4.283 -21.167 1.00 91.88 424 GLN A N 1
ATOM 3400 C CA . GLN A 1 424 ? -8.236 4.912 -22.388 1.00 91.88 424 GLN A CA 1
ATOM 3401 C C . GLN A 1 424 ? -7.265 4.854 -23.581 1.00 91.88 424 GLN A C 1
ATOM 3403 O O . GLN A 1 424 ? -7.690 4.895 -24.732 1.00 91.88 424 GLN A O 1
ATOM 3408 N N . ASP A 1 425 ? -5.968 4.769 -23.296 1.00 88.06 425 ASP A N 1
ATOM 3409 C CA . ASP A 1 425 ? -4.877 4.493 -24.238 1.00 88.06 425 ASP A CA 1
ATOM 3410 C C . ASP A 1 425 ? -4.525 2.992 -24.316 1.00 88.06 425 ASP A C 1
ATOM 3412 O O . ASP A 1 425 ? -3.777 2.589 -25.199 1.00 88.06 425 ASP A O 1
ATOM 3416 N N . GLY A 1 426 ? -5.040 2.171 -23.393 1.00 86.38 426 GLY A N 1
ATOM 3417 C CA . GLY A 1 426 ? -4.636 0.777 -23.179 1.00 86.38 426 GLY A CA 1
ATOM 3418 C C . GLY A 1 426 ? -3.423 0.577 -22.254 1.00 86.38 426 GLY A C 1
ATOM 3419 O O . GLY A 1 426 ? -3.141 -0.562 -21.888 1.00 86.38 426 GLY A O 1
ATOM 3420 N N . PHE A 1 427 ? -2.744 1.647 -21.820 1.00 84.06 427 PHE A N 1
ATOM 3421 C CA . PHE A 1 427 ? -1.441 1.585 -21.139 1.00 84.06 427 PHE A CA 1
ATOM 3422 C C . PHE A 1 427 ? -1.400 2.329 -19.793 1.00 84.06 427 PHE A C 1
ATOM 3424 O O . PHE A 1 427 ? -0.907 1.784 -18.802 1.00 84.06 427 PHE A O 1
ATOM 3431 N N . SER A 1 428 ? -1.878 3.573 -19.719 1.00 89.06 428 SER A N 1
ATOM 3432 C CA . SER A 1 428 ? -1.619 4.454 -18.570 1.00 89.06 428 SER A CA 1
ATOM 3433 C C . SER A 1 428 ? -2.656 5.554 -18.316 1.00 89.06 428 SER A C 1
ATOM 3435 O O . SER A 1 428 ? -2.783 5.992 -17.165 1.00 89.06 428 SER A O 1
ATOM 3437 N N . LEU A 1 429 ? -3.375 6.020 -19.343 1.00 92.25 429 LEU A N 1
ATOM 3438 C CA . LEU A 1 429 ? -4.282 7.165 -19.256 1.00 92.25 429 LEU A CA 1
ATOM 3439 C C . LEU A 1 429 ? -5.663 6.729 -18.732 1.00 92.25 429 LEU A C 1
ATOM 3441 O O . LEU A 1 429 ? -6.299 5.872 -19.349 1.00 92.25 429 LEU A O 1
ATOM 3445 N N . PRO A 1 430 ? -6.155 7.286 -17.608 1.00 95.00 430 PRO A N 1
ATOM 3446 C CA . PRO A 1 430 ? -7.451 6.949 -17.016 1.00 95.00 430 PRO A CA 1
ATOM 3447 C C . PRO A 1 430 ? -8.620 6.993 -18.007 1.00 95.00 430 PRO A C 1
ATOM 3449 O O . PRO A 1 430 ? -8.665 7.829 -18.910 1.00 95.00 430 PRO A O 1
ATOM 3452 N N . ILE A 1 431 ? -9.622 6.134 -17.812 1.00 93.00 431 ILE A N 1
ATOM 3453 C CA . ILE A 1 431 ? -10.877 6.260 -18.566 1.00 93.00 431 ILE A CA 1
ATOM 3454 C C . ILE A 1 431 ? -11.563 7.592 -18.221 1.00 93.00 431 ILE A C 1
ATOM 3456 O O . ILE A 1 431 ? -11.754 7.927 -17.054 1.00 93.00 431 ILE A O 1
ATOM 3460 N N . GLY A 1 432 ? -11.885 8.380 -19.251 1.00 90.31 432 GLY A N 1
ATOM 3461 C CA . GLY A 1 432 ? -12.367 9.758 -19.100 1.00 90.31 432 GLY A CA 1
ATOM 3462 C C . GLY A 1 432 ? -11.274 10.836 -19.029 1.00 90.31 432 GLY A C 1
ATOM 3463 O O . GLY A 1 432 ? -11.609 11.979 -18.741 1.00 90.31 432 GLY A O 1
ATOM 3464 N N . TRP A 1 433 ? -10.002 10.506 -19.298 1.00 93.75 433 TRP A N 1
ATOM 3465 C CA . TRP A 1 433 ? -8.907 11.482 -19.428 1.00 93.75 433 TRP A CA 1
ATOM 3466 C C . TRP A 1 433 ? -9.152 12.477 -20.574 1.00 93.75 433 TRP A C 1
ATOM 3468 O O . TRP A 1 433 ? -9.216 13.683 -20.355 1.00 93.75 433 TRP A O 1
ATOM 3478 N N . ASP A 1 434 ? -9.372 11.972 -21.790 1.00 92.44 434 ASP A N 1
ATOM 3479 C CA . ASP A 1 434 ? -9.998 12.730 -22.874 1.00 92.44 434 ASP A CA 1
ATOM 3480 C C . ASP A 1 434 ? -11.522 12.581 -22.768 1.00 92.44 434 ASP A C 1
ATOM 3482 O O . ASP A 1 434 ? -12.072 11.497 -22.992 1.00 92.44 434 ASP A O 1
ATOM 3486 N N . SER A 1 435 ? -12.204 13.674 -22.426 1.00 86.81 435 SER A N 1
ATOM 3487 C CA . SER A 1 435 ? -13.661 13.735 -22.270 1.00 86.81 435 SER A CA 1
ATOM 3488 C C . SER A 1 435 ? -14.435 13.679 -23.593 1.00 86.81 435 SER A C 1
ATOM 3490 O O . SER A 1 435 ? -15.649 13.477 -23.577 1.00 86.81 435 SER A O 1
ATOM 3492 N N . LYS A 1 436 ? -13.759 13.814 -24.745 1.00 89.50 436 LYS A N 1
ATOM 3493 C CA . LYS A 1 436 ? -14.369 13.709 -26.082 1.00 89.50 436 LYS A CA 1
ATOM 3494 C C . LYS A 1 436 ? -14.426 12.267 -26.596 1.00 89.50 436 LYS A C 1
ATOM 3496 O O . LYS A 1 436 ? -15.114 12.003 -27.582 1.00 89.50 436 LYS A O 1
ATOM 3501 N N . LYS A 1 437 ? -13.738 11.321 -25.946 1.00 92.75 437 LYS A N 1
ATOM 3502 C CA . LYS A 1 437 ? -13.774 9.897 -26.313 1.00 92.75 437 LYS A CA 1
ATOM 3503 C C . LYS A 1 437 ? -14.946 9.180 -25.651 1.00 92.75 437 LYS A C 1
ATOM 3505 O O . LYS A 1 437 ? -15.089 9.173 -24.430 1.00 92.75 437 LYS A O 1
ATOM 3510 N N . LYS A 1 438 ? -15.749 8.518 -26.481 1.00 93.19 438 LYS A N 1
ATOM 3511 C CA . LYS A 1 438 ? -16.828 7.625 -26.053 1.00 93.19 438 LYS A CA 1
ATOM 3512 C C . LYS A 1 438 ? -16.275 6.263 -25.622 1.00 93.19 438 LYS A C 1
ATOM 3514 O O . LYS A 1 438 ? -15.367 5.739 -26.261 1.00 93.19 438 LYS A O 1
ATOM 3519 N N . ILE A 1 439 ? -16.871 5.672 -24.589 1.00 93.75 439 ILE A N 1
ATOM 3520 C CA . ILE A 1 439 ? -16.640 4.297 -24.132 1.00 93.75 439 ILE A CA 1
ATOM 3521 C C . ILE A 1 439 ? -17.958 3.534 -24.320 1.00 93.75 439 ILE A C 1
ATOM 3523 O O . ILE A 1 439 ? -19.016 4.012 -23.908 1.00 93.75 439 ILE A O 1
ATOM 3527 N N . HIS A 1 440 ? -17.912 2.398 -25.024 1.00 93.88 440 HIS A N 1
ATOM 3528 C CA . HIS A 1 440 ? -19.104 1.658 -25.475 1.00 93.88 440 HIS A CA 1
ATOM 3529 C C . HIS A 1 440 ? -20.166 2.574 -26.135 1.00 93.88 440 HIS A C 1
ATOM 3531 O O . HIS A 1 440 ? -21.345 2.501 -25.822 1.00 93.88 440 HIS A O 1
ATOM 3537 N N . ASN A 1 441 ? -19.740 3.481 -27.027 1.00 94.38 441 ASN A N 1
ATOM 3538 C CA . ASN A 1 441 ? -20.561 4.487 -27.734 1.00 94.38 441 ASN A CA 1
ATOM 3539 C C . ASN A 1 441 ? -21.215 5.614 -26.895 1.00 94.38 441 ASN A C 1
ATOM 3541 O O . ASN A 1 441 ? -21.763 6.557 -27.486 1.00 94.38 441 ASN A O 1
ATOM 3545 N N . HIS A 1 442 ? -21.063 5.613 -25.568 1.00 95.25 442 HIS A N 1
ATOM 3546 C CA . HIS A 1 442 ? -21.538 6.674 -24.667 1.00 95.25 442 HIS A CA 1
ATOM 3547 C C . HIS A 1 442 ? -20.382 7.513 -24.099 1.00 95.25 442 HIS A C 1
ATOM 3549 O O . HIS A 1 442 ? -19.236 7.071 -24.056 1.00 95.25 442 HIS A O 1
ATOM 3555 N N . PHE A 1 443 ? -20.660 8.742 -23.661 1.00 94.75 443 PHE A N 1
ATOM 3556 C CA . PHE A 1 443 ? -19.700 9.526 -22.873 1.00 94.75 443 PHE A CA 1
ATOM 3557 C C . PHE A 1 443 ? -19.784 9.095 -21.404 1.00 94.75 443 PHE A C 1
ATOM 3559 O O . PHE A 1 443 ? -20.883 8.875 -20.902 1.00 94.75 443 PHE A O 1
ATOM 3566 N N . LEU A 1 444 ? -18.649 8.988 -20.705 1.00 95.88 444 LEU A N 1
ATOM 3567 C CA . LEU A 1 444 ? -18.666 8.702 -19.267 1.00 95.88 444 LEU A CA 1
ATOM 3568 C C . LEU A 1 444 ? -19.149 9.933 -18.476 1.00 95.88 444 LEU A C 1
ATOM 3570 O O . LEU A 1 444 ? -18.729 11.052 -18.782 1.00 95.88 444 LEU A O 1
ATOM 3574 N N . PRO A 1 445 ? -19.969 9.756 -17.424 1.00 96.88 445 PRO A N 1
ATOM 3575 C CA . PRO A 1 445 ? -20.454 10.870 -16.622 1.00 96.88 445 PRO A CA 1
ATOM 3576 C C . PRO A 1 445 ? -19.328 11.479 -15.780 1.00 96.88 445 PRO A C 1
ATOM 3578 O O . PRO A 1 445 ? -18.410 10.779 -15.328 1.00 96.88 445 PRO A O 1
ATOM 3581 N N . LEU A 1 446 ? -19.436 12.783 -15.502 1.00 97.31 446 LEU A N 1
ATOM 3582 C CA . LEU A 1 446 ? -18.618 13.441 -14.482 1.00 97.31 446 LEU A CA 1
ATOM 3583 C C . LEU A 1 446 ? -18.883 12.779 -13.127 1.00 97.31 446 LEU A C 1
ATOM 3585 O O . LEU A 1 446 ? -20.032 12.689 -12.696 1.00 97.31 446 LEU A O 1
ATOM 3589 N N . VAL A 1 447 ? -17.829 12.358 -12.430 1.00 97.69 447 VAL A N 1
ATOM 3590 C CA . VAL A 1 447 ? -17.953 11.611 -11.165 1.00 97.69 447 VAL A CA 1
ATOM 3591 C C . VAL A 1 447 ? -18.704 12.387 -10.077 1.00 97.69 447 VAL A C 1
ATOM 3593 O O . VAL A 1 447 ? -19.448 11.791 -9.305 1.00 97.69 447 VAL A O 1
ATOM 3596 N N . ARG A 1 448 ? -18.606 13.723 -10.067 1.00 96.81 448 ARG A N 1
ATOM 3597 C CA . ARG A 1 448 ? -19.405 14.588 -9.187 1.00 96.81 448 ARG A CA 1
ATOM 3598 C C . ARG A 1 448 ? -20.893 14.605 -9.564 1.00 96.81 448 ARG A C 1
ATOM 3600 O O . ARG A 1 448 ? -21.729 14.674 -8.675 1.00 96.81 448 ARG A O 1
ATOM 3607 N N . LYS A 1 449 ? -21.260 14.467 -10.845 1.00 97.25 449 LYS A N 1
ATOM 3608 C CA . LYS A 1 449 ? -22.676 14.346 -11.242 1.00 97.25 449 LYS A CA 1
ATOM 3609 C C . LYS A 1 449 ? -23.277 13.009 -10.792 1.00 97.25 449 LYS A C 1
ATOM 3611 O O . LYS A 1 449 ? -24.414 12.988 -10.335 1.00 97.25 449 LYS A O 1
ATOM 3616 N N . VAL A 1 450 ? -22.496 11.924 -10.840 1.00 98.19 450 VAL A N 1
ATOM 3617 C CA . VAL A 1 450 ? -22.873 10.633 -10.230 1.00 98.19 450 VAL A CA 1
ATOM 3618 C C . VAL A 1 450 ? -23.005 10.779 -8.710 1.00 98.19 450 VAL A C 1
ATOM 3620 O O . VAL A 1 450 ? -23.997 10.335 -8.143 1.00 98.19 450 VAL A O 1
ATOM 3623 N N . SER A 1 451 ? -22.057 11.466 -8.062 1.00 97.88 451 SER A N 1
ATOM 3624 C CA . SER A 1 451 ? -22.111 11.778 -6.626 1.00 97.88 451 SER A CA 1
ATOM 3625 C C . SER A 1 451 ? -23.406 12.510 -6.237 1.00 97.88 451 SER A C 1
ATOM 3627 O O . SER A 1 451 ? -24.116 12.074 -5.335 1.00 97.88 451 SER A O 1
ATOM 3629 N N . ASN A 1 452 ? -23.764 13.566 -6.975 1.00 96.50 452 ASN A N 1
ATOM 3630 C CA . ASN A 1 452 ? -24.934 14.401 -6.698 1.00 96.50 452 ASN A CA 1
ATOM 3631 C C . ASN A 1 452 ? -26.282 13.703 -6.968 1.00 96.50 452 ASN A C 1
ATOM 3633 O O . ASN A 1 452 ? -27.234 13.975 -6.241 1.00 96.50 452 ASN A O 1
ATOM 3637 N N . ARG A 1 453 ? -26.383 12.848 -8.003 1.00 96.12 453 ARG A N 1
ATOM 3638 C CA . ARG A 1 453 ? -27.643 12.170 -8.387 1.00 96.12 453 ARG A CA 1
ATOM 3639 C C . ARG A 1 453 ? -27.850 10.820 -7.690 1.00 96.12 453 ARG A C 1
ATOM 3641 O O . ARG A 1 453 ? -28.976 10.514 -7.338 1.00 96.12 453 ARG A O 1
ATOM 3648 N N . ILE A 1 454 ? -26.789 10.029 -7.497 1.00 97.81 454 ILE A N 1
ATOM 3649 C CA . ILE A 1 454 ? -26.884 8.636 -7.016 1.00 97.81 454 ILE A CA 1
ATOM 3650 C C . ILE A 1 454 ? -26.451 8.483 -5.556 1.00 97.81 454 ILE A C 1
ATOM 3652 O O . ILE A 1 454 ? -27.084 7.769 -4.791 1.00 97.81 454 ILE A O 1
ATOM 3656 N N . LEU A 1 455 ? -25.338 9.112 -5.166 1.00 97.06 455 LEU A N 1
ATOM 3657 C CA . LEU A 1 455 ? -24.695 8.848 -3.871 1.00 97.06 455 LEU A CA 1
ATOM 3658 C C . LEU A 1 455 ? -25.107 9.849 -2.777 1.00 97.06 455 LEU A C 1
ATOM 3660 O O . LEU A 1 455 ? -24.611 9.757 -1.660 1.00 97.06 455 LEU A O 1
ATOM 3664 N N . ASN A 1 456 ? -25.980 10.809 -3.081 1.00 94.50 456 ASN A N 1
ATOM 3665 C CA . ASN A 1 456 ? -26.369 11.891 -2.181 1.00 94.50 456 ASN A CA 1
ATOM 3666 C C . ASN A 1 456 ? -27.367 11.453 -1.097 1.00 94.50 456 ASN A C 1
ATOM 3668 O O . ASN A 1 456 ? -28.311 10.720 -1.370 1.00 94.50 456 ASN A O 1
ATOM 3672 N N . THR A 1 457 ? -27.202 11.951 0.129 1.00 93.50 457 THR A N 1
ATOM 3673 C CA . THR A 1 457 ? -28.179 11.795 1.215 1.00 93.50 457 THR A CA 1
ATOM 3674 C C . THR A 1 457 ? -28.077 12.960 2.198 1.00 93.50 457 THR A C 1
ATOM 3676 O O . THR A 1 457 ? -26.975 13.419 2.508 1.00 93.50 457 THR A O 1
ATOM 3679 N N . SER A 1 458 ? -29.216 13.428 2.722 1.00 92.06 458 SER A N 1
ATOM 3680 C CA . SER A 1 458 ? -29.234 14.368 3.850 1.00 92.06 458 SER A CA 1
ATOM 3681 C C . SER A 1 458 ? -28.556 13.775 5.091 1.00 92.06 458 SER A C 1
ATOM 3683 O O . SER A 1 458 ? -28.419 12.562 5.219 1.00 92.06 458 SER A O 1
ATOM 3685 N N . ASN A 1 459 ? -28.162 14.629 6.036 1.00 91.62 459 ASN A N 1
ATOM 3686 C CA . ASN A 1 459 ? -27.733 14.178 7.364 1.00 91.62 459 ASN A CA 1
ATOM 3687 C C . ASN A 1 459 ? -28.920 13.909 8.308 1.00 91.62 459 ASN A C 1
ATOM 3689 O O . ASN A 1 459 ? -28.723 13.299 9.357 1.00 91.62 459 ASN A O 1
ATOM 3693 N N . GLU A 1 460 ? -30.115 14.388 7.957 1.00 88.06 460 GLU A N 1
ATOM 3694 C CA . GLU A 1 460 ? -31.338 14.283 8.765 1.00 88.06 460 GLU A CA 1
ATOM 3695 C C . GLU A 1 460 ? -32.091 12.971 8.479 1.00 88.06 460 GLU A C 1
ATOM 3697 O O . GLU A 1 460 ? -32.546 12.309 9.408 1.00 88.06 460 GLU A O 1
ATOM 3702 N N . ASP A 1 461 ? -32.101 12.524 7.221 1.00 81.88 461 ASP A N 1
ATOM 3703 C CA . ASP A 1 461 ? -32.846 11.347 6.744 1.00 81.88 461 ASP A CA 1
ATOM 3704 C C . ASP A 1 461 ? -32.093 10.006 6.921 1.00 81.88 461 ASP A C 1
ATOM 3706 O O . ASP A 1 461 ? -32.343 9.039 6.207 1.00 81.88 461 ASP A O 1
ATOM 3710 N N . LEU A 1 462 ? -31.097 9.921 7.810 1.00 91.19 462 LEU A N 1
ATOM 3711 C CA . LEU A 1 462 ? -30.176 8.775 7.838 1.00 91.19 462 LEU A CA 1
ATOM 3712 C C . LEU A 1 462 ? -30.731 7.545 8.588 1.00 91.19 462 LEU A C 1
ATOM 3714 O O . LEU A 1 462 ? -30.835 7.576 9.819 1.00 91.19 462 LEU A O 1
ATOM 3718 N N . PRO A 1 463 ? -30.975 6.401 7.910 1.00 94.50 463 PRO A N 1
ATOM 3719 C CA . PRO A 1 463 ? -31.381 5.180 8.591 1.00 94.50 463 PRO A CA 1
ATOM 3720 C C . PRO A 1 463 ? -30.227 4.620 9.433 1.00 94.50 463 PRO A C 1
ATOM 3722 O O . PRO A 1 463 ? -29.113 4.398 8.951 1.00 94.50 463 PRO A O 1
ATOM 3725 N N . SER A 1 464 ? -30.504 4.350 10.707 1.00 95.06 464 SER A N 1
ATOM 3726 C CA . SER A 1 464 ? -29.575 3.656 11.605 1.00 95.06 464 SER A CA 1
ATOM 3727 C C . SER A 1 464 ? -29.696 2.140 11.462 1.00 95.06 464 SER A C 1
ATOM 3729 O O .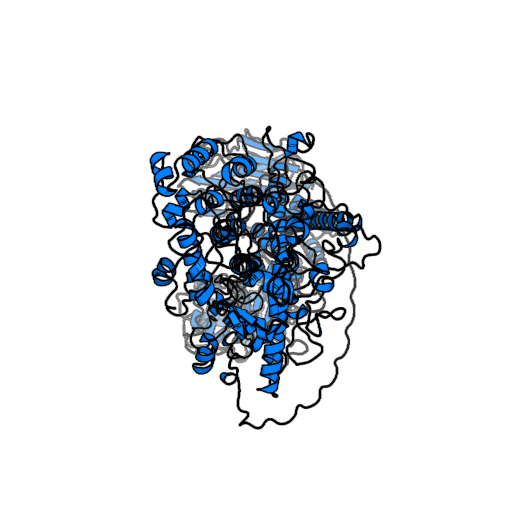 SER A 1 464 ? -30.796 1.606 11.324 1.00 95.06 464 SER A O 1
ATOM 3731 N N . ASP A 1 465 ? -28.575 1.431 11.558 1.00 95.94 465 ASP A N 1
ATOM 3732 C CA . ASP A 1 465 ? -28.534 -0.028 11.510 1.00 95.94 465 ASP A CA 1
ATOM 3733 C C . ASP A 1 465 ? -29.202 -0.636 12.763 1.00 95.94 465 ASP A C 1
ATOM 3735 O O . ASP A 1 465 ? -28.774 -0.351 13.883 1.00 95.94 465 ASP A O 1
ATOM 3739 N N . PRO A 1 466 ? -30.253 -1.468 12.630 1.00 94.69 466 PRO A N 1
ATOM 3740 C CA . PRO A 1 466 ? -30.927 -2.055 13.785 1.00 94.69 466 PRO A CA 1
ATOM 3741 C C . PRO A 1 466 ? -30.166 -3.238 14.407 1.00 94.69 466 PRO A C 1
ATOM 3743 O O . PRO A 1 466 ? -30.526 -3.660 15.503 1.00 94.69 466 PRO A O 1
ATOM 3746 N N . LEU A 1 467 ? -29.153 -3.790 13.725 1.00 94.94 467 LEU A N 1
ATOM 3747 C CA . LEU A 1 467 ? -28.426 -4.994 14.143 1.00 94.94 467 LEU A CA 1
ATOM 3748 C C . LEU A 1 467 ? -26.986 -4.723 14.582 1.00 94.94 467 LEU A C 1
ATOM 3750 O O . LEU A 1 467 ? -26.457 -5.516 15.360 1.00 94.94 467 LEU A O 1
ATOM 3754 N N . TYR A 1 468 ? -26.341 -3.667 14.073 1.00 96.12 468 TYR A N 1
ATOM 3755 C CA . TYR A 1 468 ? -24.890 -3.478 14.192 1.00 96.12 468 TYR A CA 1
ATOM 3756 C C . TYR A 1 468 ? -24.472 -2.146 14.818 1.00 96.12 468 TYR A C 1
ATOM 3758 O O . TYR A 1 468 ? -25.052 -1.087 14.564 1.00 96.12 468 TYR A O 1
ATOM 3766 N N . THR A 1 469 ? -23.436 -2.215 15.652 1.00 96.62 469 THR A N 1
ATOM 3767 C CA . THR A 1 469 ? -22.853 -1.063 16.349 1.00 96.62 469 THR A CA 1
ATOM 3768 C C . THR A 1 469 ? -21.986 -0.222 15.413 1.00 96.62 469 THR A C 1
ATOM 3770 O O . THR A 1 469 ? -21.485 -0.708 14.397 1.00 96.62 469 THR A O 1
ATOM 3773 N N . HIS A 1 470 ? -21.747 1.043 15.765 1.00 96.50 470 HIS A N 1
ATOM 3774 C CA . HIS A 1 470 ? -20.880 1.941 14.996 1.00 96.50 470 HIS A CA 1
ATOM 3775 C C . HIS A 1 470 ? -19.433 1.414 14.896 1.00 96.50 470 HIS A C 1
ATOM 3777 O O . HIS A 1 470 ? -18.738 1.685 13.914 1.00 96.50 470 HIS A O 1
ATOM 3783 N N . LEU A 1 471 ? -19.006 0.574 15.849 1.00 97.62 471 LEU A N 1
ATOM 3784 C CA . LEU A 1 471 ? -17.746 -0.163 15.787 1.00 97.62 471 LEU A CA 1
ATOM 3785 C C . LEU A 1 471 ? -17.607 -1.012 14.513 1.00 97.62 471 LEU A C 1
ATOM 3787 O O . LEU A 1 471 ? -16.491 -1.136 14.028 1.00 97.62 471 LEU A O 1
ATOM 3791 N N . VAL A 1 472 ? -18.681 -1.554 13.921 1.00 96.38 472 VAL A N 1
ATOM 3792 C CA . VAL A 1 472 ? -18.577 -2.312 12.653 1.00 96.38 472 VAL A CA 1
ATOM 3793 C C . VAL A 1 472 ? -18.009 -1.444 11.526 1.00 96.38 472 VAL A C 1
ATOM 3795 O O . VAL A 1 472 ? -17.182 -1.912 10.744 1.00 96.38 472 VAL A O 1
ATOM 3798 N N . THR A 1 473 ? -18.372 -0.163 11.463 1.00 94.81 473 THR A N 1
ATOM 3799 C CA . THR A 1 473 ? -17.831 0.745 10.445 1.00 94.81 473 THR A CA 1
ATOM 3800 C C . THR A 1 473 ? -16.360 1.070 10.705 1.00 94.81 473 THR A C 1
ATOM 3802 O O . THR A 1 473 ? -15.529 0.928 9.807 1.00 94.81 473 THR A O 1
ATOM 3805 N N . ILE A 1 474 ? -16.016 1.454 11.939 1.00 97.00 474 ILE A N 1
ATOM 3806 C CA . ILE A 1 474 ? -14.642 1.855 12.292 1.00 97.00 474 ILE A CA 1
ATOM 3807 C C . ILE A 1 474 ? -13.688 0.647 12.311 1.00 97.00 474 ILE A C 1
ATOM 3809 O O . ILE A 1 474 ? -12.519 0.782 11.962 1.00 97.00 474 ILE A O 1
ATOM 3813 N N . PHE A 1 475 ? -14.175 -0.560 12.610 1.00 97.44 475 PHE A N 1
ATOM 3814 C CA . PHE A 1 475 ? -13.401 -1.794 12.459 1.00 97.44 475 PHE A CA 1
ATOM 3815 C C . PHE A 1 475 ? -13.197 -2.167 10.982 1.00 97.44 475 PHE A C 1
ATOM 3817 O O . PHE A 1 475 ? -12.145 -2.681 10.622 1.00 97.44 475 PHE A O 1
ATOM 3824 N N . GLY A 1 476 ? -14.142 -1.833 10.095 1.00 96.56 476 GLY A N 1
ATOM 3825 C CA . GLY A 1 476 ? -13.923 -1.920 8.648 1.00 96.56 476 GLY A CA 1
ATOM 3826 C C . GLY A 1 476 ? -12.765 -1.035 8.181 1.00 96.56 476 GLY A C 1
ATOM 3827 O O . GLY A 1 476 ? -11.887 -1.511 7.463 1.00 96.56 476 GLY A O 1
ATOM 3828 N N . GLN A 1 477 ? -12.719 0.214 8.660 1.00 96.94 477 GLN A N 1
ATOM 3829 C CA . GLN A 1 477 ? -11.592 1.128 8.441 1.00 96.94 477 GLN A CA 1
ATOM 3830 C C . GLN A 1 477 ? -10.286 0.577 9.039 1.00 96.94 477 GLN A C 1
ATOM 3832 O O . GLN A 1 477 ? -9.273 0.529 8.348 1.00 96.94 477 GLN A O 1
ATOM 3837 N N . TRP A 1 478 ? -10.313 0.085 10.282 1.00 97.31 478 TRP A N 1
ATOM 3838 C CA . TRP A 1 478 ? -9.169 -0.565 10.933 1.00 97.31 478 TRP A CA 1
ATOM 3839 C C . TRP A 1 478 ? -8.590 -1.717 10.096 1.00 97.31 478 TRP A C 1
ATOM 3841 O O . TRP A 1 478 ? -7.381 -1.781 9.876 1.00 97.31 478 TRP A O 1
ATOM 3851 N N . THR A 1 479 ? -9.442 -2.615 9.592 1.00 96.94 479 THR A N 1
ATOM 3852 C CA . THR A 1 479 ? -9.014 -3.748 8.758 1.00 96.94 479 THR A CA 1
ATOM 3853 C C . THR A 1 479 ? -8.535 -3.303 7.371 1.00 96.94 479 THR A C 1
ATOM 3855 O O . THR A 1 479 ? -7.595 -3.897 6.851 1.00 96.94 479 THR A O 1
ATOM 3858 N N . ASP A 1 480 ? -9.111 -2.253 6.768 1.00 97.94 480 ASP A N 1
ATOM 3859 C CA . ASP A 1 480 ? -8.552 -1.673 5.532 1.00 97.94 480 ASP A CA 1
ATOM 3860 C C . ASP A 1 480 ? -7.143 -1.132 5.783 1.00 97.94 480 ASP A C 1
ATOM 3862 O O . ASP A 1 480 ? -6.255 -1.321 4.960 1.00 97.94 480 ASP A O 1
ATOM 3866 N N . HIS A 1 481 ? -6.919 -0.525 6.948 1.00 97.88 481 HIS A N 1
ATOM 3867 C CA . HIS A 1 481 ? -5.641 0.076 7.308 1.00 97.88 481 HIS A CA 1
ATOM 3868 C C . HIS A 1 481 ? -4.552 -0.948 7.692 1.00 97.88 481 HIS A C 1
ATOM 3870 O O . HIS A 1 481 ? -3.403 -0.544 7.830 1.00 97.88 481 HIS A O 1
ATOM 3876 N N . ASP A 1 482 ? -4.872 -2.244 7.823 1.00 98.19 482 ASP A N 1
ATOM 3877 C CA . ASP A 1 482 ? -3.875 -3.340 7.812 1.00 98.19 482 ASP A CA 1
ATOM 3878 C C . ASP A 1 482 ? -3.433 -3.633 6.370 1.00 98.19 482 ASP A C 1
ATOM 3880 O O . ASP A 1 482 ? -2.252 -3.728 6.054 1.00 98.19 482 ASP A O 1
ATOM 3884 N N . LEU A 1 483 ? -4.421 -3.769 5.478 1.00 98.38 483 LEU A N 1
ATOM 3885 C CA . LEU A 1 483 ? -4.261 -4.429 4.184 1.00 98.38 483 LEU A CA 1
ATOM 3886 C C . LEU A 1 483 ? -3.932 -3.463 3.040 1.00 98.38 483 LEU A C 1
ATOM 3888 O O . LEU A 1 483 ? -3.310 -3.861 2.056 1.00 98.38 483 LEU A O 1
ATOM 3892 N N . THR A 1 484 ? -4.419 -2.220 3.086 1.00 97.31 484 THR A N 1
ATOM 3893 C CA . THR A 1 484 ? -4.438 -1.327 1.920 1.00 97.31 484 THR A CA 1
ATOM 3894 C C . THR A 1 484 ? -3.993 0.099 2.239 1.00 97.31 484 THR A C 1
ATOM 3896 O O . THR A 1 484 ? -4.541 0.795 3.096 1.00 97.31 484 THR A O 1
ATOM 3899 N N . PHE A 1 485 ? -2.981 0.565 1.503 1.00 97.19 485 PHE A N 1
ATOM 3900 C CA . PHE A 1 485 ? -2.640 1.980 1.393 1.00 97.19 485 PHE A CA 1
ATOM 3901 C C . PHE A 1 485 ? -2.013 2.262 0.027 1.00 97.19 485 PHE A C 1
ATOM 3903 O O . PHE A 1 485 ? -1.028 1.635 -0.363 1.00 97.19 485 PHE A O 1
ATOM 3910 N N . THR A 1 486 ? -2.583 3.220 -0.707 1.00 96.62 486 THR A N 1
ATOM 3911 C CA . THR A 1 486 ? -2.045 3.684 -1.994 1.00 96.62 486 THR A CA 1
ATOM 3912 C C . THR A 1 486 ? -1.509 5.110 -1.845 1.00 96.62 486 THR A C 1
ATOM 3914 O O . THR A 1 486 ? -2.322 6.033 -1.690 1.00 96.62 486 THR A O 1
ATOM 3917 N N . PRO A 1 487 ? -0.181 5.327 -1.907 1.00 94.00 487 PRO A N 1
ATOM 3918 C CA . PRO A 1 487 ? 0.387 6.669 -1.901 1.00 94.00 487 PRO A CA 1
ATOM 3919 C C . PRO A 1 487 ? 0.048 7.423 -3.195 1.00 94.00 487 PRO A C 1
ATOM 3921 O O . PRO A 1 487 ? -0.141 6.835 -4.265 1.00 94.00 487 PRO A O 1
ATOM 3924 N N . HIS A 1 488 ? -0.023 8.749 -3.107 1.00 90.25 488 HIS A N 1
ATOM 3925 C CA . HIS A 1 488 ? -0.119 9.615 -4.284 1.00 90.25 488 HIS A CA 1
ATOM 3926 C C . HIS A 1 488 ? 1.270 9.865 -4.887 1.00 90.25 488 HIS A C 1
ATOM 3928 O O . HIS A 1 488 ? 2.286 9.706 -4.204 1.00 90.25 488 HIS A O 1
ATOM 3934 N N . ILE A 1 489 ? 1.314 10.316 -6.146 1.00 86.38 489 ILE A N 1
ATOM 3935 C CA . ILE A 1 489 ? 2.518 10.970 -6.677 1.00 86.38 489 ILE A CA 1
ATOM 3936 C C . ILE A 1 489 ? 2.841 12.179 -5.767 1.00 86.38 489 ILE A C 1
ATOM 3938 O O . ILE A 1 489 ? 1.941 12.980 -5.495 1.00 86.38 489 ILE A O 1
ATOM 3942 N N . PRO A 1 490 ? 4.077 12.326 -5.248 1.00 83.12 490 PRO A N 1
ATOM 3943 C CA . PRO A 1 490 ? 4.402 13.367 -4.261 1.00 83.12 490 PRO A CA 1
ATOM 3944 C C . PRO A 1 490 ? 4.334 14.806 -4.785 1.00 83.12 490 PRO A C 1
ATOM 3946 O O . PRO A 1 490 ? 4.166 15.744 -4.000 1.00 83.12 490 PRO A O 1
ATOM 3949 N N . VAL A 1 491 ? 4.483 14.972 -6.099 1.00 83.50 491 VAL A N 1
ATOM 3950 C CA . VAL A 1 491 ? 4.674 16.261 -6.768 1.00 83.50 491 VAL A CA 1
ATOM 3951 C C . VAL A 1 491 ? 3.352 17.007 -6.974 1.00 83.50 491 VAL A C 1
ATOM 3953 O O . VAL A 1 491 ? 2.367 16.431 -7.431 1.00 83.50 491 VAL A O 1
ATOM 3956 N N . ILE A 1 492 ? 3.334 18.308 -6.652 1.00 78.69 492 ILE A N 1
ATOM 3957 C CA . ILE A 1 492 ? 2.137 19.164 -6.804 1.00 78.69 492 ILE A CA 1
ATOM 3958 C C . ILE A 1 492 ? 2.000 19.820 -8.181 1.00 78.69 492 ILE A C 1
ATOM 3960 O O . ILE A 1 492 ? 0.946 20.365 -8.499 1.00 78.69 492 ILE A O 1
ATOM 3964 N N . ARG A 1 493 ? 3.068 19.798 -8.982 1.00 79.69 493 ARG A N 1
ATOM 3965 C CA . ARG A 1 493 ? 3.139 20.382 -10.324 1.00 79.69 493 ARG A CA 1
ATOM 3966 C C . ARG A 1 493 ? 3.139 19.304 -11.408 1.00 79.69 493 ARG A C 1
ATOM 3968 O O . ARG A 1 493 ? 3.664 18.216 -11.203 1.00 79.69 493 ARG A O 1
ATOM 3975 N N . SER A 1 494 ? 2.624 19.637 -12.586 1.00 73.31 494 SER A N 1
ATOM 3976 C CA . SER A 1 494 ? 2.897 18.880 -13.810 1.00 73.31 494 SER A CA 1
ATOM 3977 C C . SER A 1 494 ? 4.400 18.897 -14.106 1.00 73.31 494 SER A C 1
ATOM 3979 O O . SER A 1 494 ? 5.029 19.959 -14.141 1.00 73.31 494 SER A O 1
ATOM 3981 N N . PHE A 1 495 ? 4.979 17.719 -14.339 1.00 64.19 495 PHE A N 1
ATOM 3982 C CA . PHE A 1 495 ? 6.413 17.562 -14.605 1.00 64.19 495 PHE A CA 1
ATOM 3983 C C . PHE A 1 495 ? 6.863 18.230 -15.920 1.00 64.19 495 PHE A C 1
ATOM 3985 O O . PHE A 1 495 ? 8.031 18.594 -16.062 1.00 64.19 495 PHE A O 1
ATOM 3992 N N . ASN A 1 496 ? 5.939 18.408 -16.875 1.00 64.44 496 ASN A N 1
ATOM 3993 C CA . ASN A 1 496 ? 6.228 18.896 -18.228 1.00 64.44 496 ASN A CA 1
ATOM 3994 C C . ASN A 1 496 ? 6.224 20.427 -18.364 1.00 64.44 496 ASN A C 1
ATOM 3996 O O . ASN A 1 496 ? 7.009 20.959 -19.147 1.00 64.44 496 ASN A O 1
ATOM 4000 N N . ASP A 1 497 ? 5.332 21.119 -17.649 1.00 71.56 497 ASP A N 1
ATOM 4001 C CA . ASP A 1 497 ? 5.099 22.570 -17.774 1.00 71.56 497 ASP A CA 1
ATOM 4002 C C . ASP A 1 497 ? 5.071 23.319 -16.424 1.00 71.56 497 ASP A C 1
ATOM 4004 O O . ASP A 1 497 ? 4.926 24.538 -16.392 1.00 71.56 497 ASP A O 1
ATOM 4008 N N . GLY A 1 498 ? 5.257 22.621 -15.296 1.00 74.88 498 GLY A N 1
ATOM 4009 C CA . GLY A 1 498 ? 5.386 23.231 -13.970 1.00 74.88 498 GLY A CA 1
ATOM 4010 C C . GLY A 1 498 ? 4.084 23.772 -13.367 1.00 74.88 498 GLY A C 1
ATOM 4011 O O . GLY A 1 498 ? 4.135 24.433 -12.328 1.00 74.88 498 GLY A O 1
ATOM 4012 N N . ILE A 1 499 ? 2.923 23.504 -13.973 1.00 79.62 499 ILE A N 1
ATOM 4013 C CA . ILE A 1 499 ? 1.627 24.009 -13.495 1.00 79.62 499 ILE A CA 1
ATOM 4014 C C . ILE A 1 499 ? 1.189 23.260 -12.228 1.00 79.62 499 ILE A C 1
ATOM 4016 O O . ILE A 1 499 ? 1.131 22.034 -12.225 1.00 79.62 499 ILE A O 1
ATOM 4020 N N . ASP A 1 500 ? 0.860 23.993 -11.158 1.00 82.19 500 ASP A N 1
ATOM 4021 C CA . ASP A 1 500 ? 0.313 23.455 -9.897 1.00 82.19 500 ASP A CA 1
ATOM 4022 C C . ASP A 1 500 ? -1.100 22.881 -10.130 1.00 82.19 500 ASP A C 1
ATOM 4024 O O . ASP A 1 500 ? -2.005 23.609 -10.545 1.00 82.19 500 ASP A O 1
ATOM 4028 N N . CYS A 1 501 ? -1.308 21.590 -9.846 1.00 83.38 501 CYS A N 1
ATOM 4029 C CA . CYS A 1 501 ? -2.601 20.915 -10.015 1.00 83.38 501 CYS A CA 1
ATOM 4030 C C . CYS A 1 501 ? -3.714 21.501 -9.126 1.00 83.38 501 CYS A C 1
ATOM 4032 O O . CYS A 1 501 ? -4.891 21.271 -9.389 1.00 83.38 501 CYS A O 1
ATOM 4034 N N . GLY A 1 502 ? -3.367 22.243 -8.069 1.00 81.31 502 GLY A N 1
ATOM 4035 C CA . GLY A 1 502 ? -4.316 23.000 -7.252 1.00 81.31 502 GLY A CA 1
ATOM 4036 C C . GLY A 1 502 ? -4.783 24.314 -7.892 1.00 81.31 502 GLY A C 1
ATOM 4037 O O . GLY A 1 502 ? -5.644 24.982 -7.327 1.00 81.31 502 GLY A O 1
ATOM 4038 N N . LYS A 1 503 ? -4.214 24.705 -9.043 1.00 83.88 503 LYS A N 1
ATOM 4039 C CA . LYS A 1 503 ? -4.475 25.978 -9.741 1.00 83.88 503 LYS A CA 1
ATOM 4040 C C . LYS A 1 503 ? -4.970 25.809 -11.182 1.00 83.88 503 LYS A C 1
ATOM 4042 O O . LYS A 1 503 ? -5.138 26.804 -11.880 1.00 83.88 503 LYS A O 1
ATOM 4047 N N . THR A 1 504 ? -5.196 24.578 -11.641 1.00 86.88 504 THR A N 1
ATOM 4048 C CA . THR A 1 504 ? -5.740 24.294 -12.976 1.00 86.88 504 THR A CA 1
ATOM 4049 C C . THR A 1 504 ? -6.805 23.202 -12.928 1.00 86.88 504 THR A C 1
ATOM 4051 O O . THR A 1 504 ? -6.775 22.326 -12.067 1.00 86.88 504 THR A O 1
ATOM 4054 N N . CYS A 1 505 ? -7.725 23.246 -13.891 1.00 90.75 505 CYS A N 1
ATOM 4055 C CA . CYS A 1 505 ? -8.653 22.156 -14.191 1.00 90.75 505 CYS A CA 1
ATOM 4056 C C . CYS A 1 505 ? -8.253 21.382 -15.463 1.00 90.75 505 CYS A C 1
ATOM 4058 O O . CYS A 1 505 ? -9.009 20.526 -15.924 1.00 90.75 505 CYS A O 1
ATOM 4060 N N . ASP A 1 506 ? -7.066 21.658 -16.018 1.00 90.06 506 ASP A N 1
ATOM 4061 C CA . ASP A 1 506 ? -6.454 20.852 -17.074 1.00 90.06 506 ASP A CA 1
ATOM 4062 C C . ASP A 1 506 ? -6.152 19.433 -16.574 1.00 90.06 506 ASP A C 1
ATOM 4064 O O . ASP A 1 506 ? -5.732 19.218 -15.436 1.00 90.06 506 ASP A O 1
ATOM 4068 N N . THR A 1 507 ? -6.288 18.457 -17.467 1.00 90.62 507 THR A N 1
ATOM 4069 C CA . THR A 1 507 ? -5.897 17.067 -17.212 1.00 90.62 507 THR A CA 1
ATOM 4070 C C . THR A 1 507 ? -4.522 16.802 -17.840 1.00 90.62 507 THR A C 1
ATOM 4072 O O . THR A 1 507 ? -4.386 16.778 -19.063 1.00 90.62 507 THR A O 1
ATOM 4075 N N . LYS A 1 508 ? -3.491 16.683 -16.991 1.00 88.25 508 LYS A N 1
ATOM 4076 C CA . LYS A 1 508 ? -2.049 16.610 -17.319 1.00 88.25 508 LYS A CA 1
ATOM 4077 C C . LYS A 1 508 ? -1.332 15.878 -16.183 1.00 88.25 508 LYS A C 1
ATOM 4079 O O . LYS A 1 508 ? -1.564 16.238 -15.040 1.00 88.25 508 LYS A O 1
ATOM 4084 N N . GLU A 1 509 ? -0.457 14.903 -16.434 1.00 85.06 509 GLU A N 1
ATOM 4085 C CA . GLU A 1 509 ? 0.169 14.111 -15.349 1.00 85.06 509 GLU A CA 1
ATOM 4086 C C . GLU A 1 509 ? 0.953 15.014 -14.359 1.00 85.06 509 GLU A C 1
ATOM 4088 O O . GLU A 1 509 ? 1.776 15.810 -14.821 1.00 85.06 509 GLU A O 1
ATOM 4093 N N . PRO A 1 510 ? 0.745 14.924 -13.023 1.00 88.06 510 PRO A N 1
ATOM 4094 C CA . PRO A 1 510 ? -0.074 13.957 -12.269 1.00 88.06 510 PRO A CA 1
ATOM 4095 C C . PRO A 1 510 ? -1.501 14.438 -11.902 1.00 88.06 510 PRO A C 1
ATOM 4097 O O . PRO A 1 510 ? -2.179 13.800 -11.091 1.00 88.06 510 PRO A O 1
ATOM 4100 N N . CYS A 1 511 ? -1.958 15.558 -12.464 1.00 90.50 511 CYS A N 1
ATOM 4101 C CA . CYS A 1 511 ? -3.283 16.151 -12.285 1.00 90.50 511 CYS A CA 1
ATOM 4102 C C . CYS A 1 511 ? -4.365 15.402 -13.097 1.00 90.50 511 CYS A C 1
ATOM 4104 O O . CYS A 1 511 ? -4.318 15.356 -14.328 1.00 90.50 511 CYS A O 1
ATOM 4106 N N . PHE A 1 512 ? -5.398 14.881 -12.429 1.00 94.06 512 PHE A N 1
ATOM 4107 C CA . PHE A 1 512 ? -6.597 14.319 -13.077 1.00 94.06 512 PHE A CA 1
ATOM 4108 C C . PHE A 1 512 ? -7.873 14.859 -12.395 1.00 94.06 512 PHE A C 1
ATOM 4110 O O . PHE A 1 512 ? -8.574 14.106 -11.713 1.00 94.06 512 PHE A O 1
ATOM 4117 N N . PRO A 1 513 ? -8.131 16.181 -12.490 1.00 94.88 513 PRO A N 1
ATOM 4118 C CA . PRO A 1 513 ? -9.096 16.897 -11.655 1.00 94.88 513 PRO A CA 1
ATOM 4119 C C . PRO A 1 513 ? -10.544 16.428 -11.837 1.00 94.88 513 PRO A C 1
ATOM 4121 O O . PRO A 1 513 ? -10.974 16.017 -12.915 1.00 94.88 513 PRO A O 1
ATOM 4124 N N . ILE A 1 514 ? -11.324 16.542 -10.763 1.00 95.75 514 ILE A N 1
ATOM 4125 C CA . ILE A 1 514 ? -12.756 16.237 -10.761 1.00 95.75 514 ILE A CA 1
ATOM 4126 C C . ILE A 1 514 ? -13.508 17.500 -11.182 1.00 95.75 514 ILE A C 1
ATOM 4128 O O . ILE A 1 514 ? -13.658 18.432 -10.393 1.00 95.75 514 ILE A O 1
ATOM 4132 N N . LEU A 1 515 ? -13.970 17.547 -12.432 1.00 95.06 515 LEU A N 1
ATOM 4133 C CA . LEU A 1 515 ? -14.764 18.668 -12.941 1.00 95.06 515 LEU A CA 1
ATOM 4134 C C . LEU A 1 515 ? -16.146 18.716 -12.272 1.00 95.06 515 LEU A C 1
ATOM 4136 O O . LEU A 1 515 ? -16.807 17.684 -12.110 1.00 95.06 515 LEU A O 1
ATOM 4140 N N . TYR A 1 516 ? -16.598 19.921 -11.929 1.00 94.44 516 TYR A N 1
ATOM 4141 C CA . TYR A 1 516 ? -17.949 20.148 -11.424 1.00 94.44 516 TYR A CA 1
ATOM 4142 C C . TYR A 1 516 ? -18.956 20.267 -12.589 1.00 94.44 516 TYR A C 1
ATOM 4144 O O . TYR A 1 516 ? -18.638 20.881 -13.612 1.00 94.44 516 TYR A O 1
ATOM 4152 N N . PRO A 1 517 ? -20.166 19.680 -12.487 1.00 93.81 517 PRO A N 1
ATOM 4153 C CA . PRO A 1 517 ? -21.234 19.927 -13.455 1.00 93.81 517 PRO A CA 1
ATOM 4154 C C . PRO A 1 517 ? -21.740 21.378 -13.338 1.00 93.81 517 PRO A C 1
ATOM 4156 O O . PRO A 1 517 ? -21.640 21.982 -12.273 1.00 93.81 517 PRO A O 1
ATOM 4159 N N . LYS A 1 518 ? -22.281 21.950 -14.426 1.00 89.81 518 LYS A N 1
ATOM 4160 C CA . LYS A 1 518 ? -22.680 23.379 -14.499 1.00 89.81 518 LYS A CA 1
ATOM 4161 C C . LYS A 1 518 ? -23.704 23.791 -13.430 1.00 89.81 518 LYS A C 1
ATOM 4163 O O . LYS A 1 518 ? -23.763 24.953 -13.053 1.00 89.81 518 LYS A O 1
ATOM 4168 N N . ASP A 1 519 ? -24.502 22.827 -12.994 1.00 89.38 519 ASP A N 1
ATOM 4169 C CA . ASP A 1 519 ? -25.574 22.892 -12.006 1.00 89.38 519 ASP A CA 1
ATOM 4170 C C . ASP A 1 519 ? -25.109 22.612 -10.557 1.00 89.38 519 ASP A C 1
ATOM 4172 O O . ASP A 1 519 ? -25.931 22.583 -9.641 1.00 89.38 519 ASP A O 1
ATOM 4176 N N . ASP A 1 520 ? -23.807 22.415 -10.304 1.00 92.00 520 ASP A N 1
ATOM 4177 C CA . ASP A 1 520 ? -23.318 22.152 -8.947 1.00 92.00 520 ASP A CA 1
ATOM 4178 C C . ASP A 1 520 ? -23.447 23.378 -8.034 1.00 92.00 520 ASP A C 1
ATOM 4180 O O . ASP A 1 520 ? -22.934 24.463 -8.326 1.00 92.00 520 ASP A O 1
ATOM 4184 N N . ARG A 1 521 ? -24.037 23.166 -6.852 1.00 86.31 521 ARG A N 1
ATOM 4185 C CA . ARG A 1 521 ? -24.165 24.166 -5.779 1.00 86.31 521 ARG A CA 1
ATOM 4186 C C . ARG A 1 521 ? -22.826 24.807 -5.388 1.00 86.31 521 ARG A C 1
ATOM 4188 O O . ARG A 1 521 ? -22.825 25.923 -4.879 1.00 86.31 521 ARG A O 1
ATOM 4195 N N . ARG A 1 522 ? -21.696 24.130 -5.630 1.00 84.50 522 ARG A N 1
ATOM 4196 C CA . ARG A 1 522 ? -20.347 24.673 -5.414 1.00 84.50 522 ARG A CA 1
ATOM 4197 C C . ARG A 1 522 ? -19.976 25.759 -6.429 1.00 84.50 522 ARG A C 1
ATOM 4199 O O . ARG A 1 522 ? -19.479 26.793 -6.002 1.00 84.50 522 ARG A O 1
ATOM 4206 N N . ILE A 1 523 ? -20.293 25.593 -7.720 1.00 83.12 523 ILE A N 1
ATOM 4207 C CA . ILE A 1 523 ? -20.080 26.649 -8.734 1.00 83.12 523 ILE A CA 1
ATOM 4208 C C . ILE A 1 523 ? -21.004 27.842 -8.457 1.00 83.12 523 ILE A C 1
ATOM 4210 O O . ILE A 1 523 ? -20.583 28.985 -8.577 1.00 83.12 523 ILE A O 1
ATOM 4214 N N . LEU A 1 524 ? -22.249 27.590 -8.032 1.00 79.69 524 LEU A N 1
ATOM 4215 C CA . LEU A 1 524 ? -23.208 28.658 -7.708 1.00 79.69 524 LEU A CA 1
ATOM 4216 C C . LEU A 1 524 ? -22.760 29.551 -6.534 1.00 79.69 524 LEU A C 1
ATOM 4218 O O . LEU A 1 524 ? -23.203 30.692 -6.446 1.00 79.69 524 LEU A O 1
ATOM 4222 N N . LYS A 1 525 ? -21.890 29.046 -5.647 1.00 80.00 525 LYS A N 1
ATOM 4223 C CA . LYS A 1 525 ? -21.238 29.830 -4.584 1.00 80.00 525 LYS A CA 1
ATOM 4224 C C . LYS A 1 525 ? -19.880 30.407 -4.999 1.00 80.00 525 LYS A C 1
ATOM 4226 O O . LYS A 1 525 ? -19.539 31.498 -4.562 1.00 80.00 525 LYS A O 1
ATOM 4231 N N . HIS A 1 526 ? -19.129 29.672 -5.821 1.00 82.12 526 HIS A N 1
ATOM 4232 C CA . HIS A 1 526 ? -17.748 29.965 -6.211 1.00 82.12 526 HIS A CA 1
ATOM 4233 C C . HIS A 1 526 ? -17.568 29.810 -7.736 1.00 82.12 526 HIS A C 1
ATOM 4235 O O . HIS A 1 526 ? -17.029 28.792 -8.191 1.00 82.12 526 HIS A O 1
ATOM 4241 N N . PRO A 1 527 ? -18.036 30.771 -8.562 1.00 80.75 527 PRO A N 1
ATOM 4242 C CA . PRO A 1 527 ? -18.007 30.667 -10.028 1.00 80.75 527 PRO A CA 1
ATOM 4243 C C . PRO A 1 527 ? -16.596 30.541 -10.629 1.00 80.75 527 PRO A C 1
ATOM 4245 O O . PRO A 1 527 ? -16.420 30.058 -11.752 1.00 80.75 527 PRO A O 1
ATOM 4248 N N . GLU A 1 528 ? -15.579 30.970 -9.884 1.00 83.06 528 GLU A N 1
ATOM 4249 C CA . GLU A 1 528 ? -14.161 30.824 -10.196 1.00 83.06 528 GLU A CA 1
ATOM 4250 C C . GLU A 1 528 ? -13.663 29.370 -10.079 1.00 83.06 528 GLU A C 1
ATOM 4252 O O . GLU A 1 528 ? -12.759 28.966 -10.819 1.00 83.06 528 GLU A O 1
ATOM 4257 N N . VAL A 1 529 ? -14.278 28.552 -9.216 1.00 84.12 529 VAL A N 1
ATOM 4258 C CA . VAL A 1 529 ? -13.856 27.173 -8.932 1.00 84.12 529 VAL A CA 1
ATOM 4259 C C . VAL A 1 529 ? -14.594 26.176 -9.829 1.00 84.12 529 VAL A C 1
ATOM 4261 O O . VAL A 1 529 ? -15.709 25.739 -9.555 1.00 84.12 529 VAL A O 1
ATOM 4264 N N . LYS A 1 530 ? -13.929 25.745 -10.905 1.00 90.25 530 LYS A N 1
ATOM 4265 C CA . LYS A 1 530 ? -14.513 24.855 -11.932 1.00 90.25 530 LYS A CA 1
ATOM 4266 C C . LYS A 1 530 ? -14.293 23.355 -11.674 1.00 90.25 530 LYS A C 1
ATOM 4268 O O . LYS A 1 530 ? -14.862 22.516 -12.376 1.00 90.25 530 LYS A O 1
ATOM 4273 N N . CYS A 1 531 ? -13.461 23.000 -10.697 1.00 92.31 531 CYS A N 1
ATOM 4274 C CA . CYS A 1 531 ? -13.115 21.618 -10.377 1.00 92.31 531 CYS A CA 1
ATOM 4275 C C . CYS A 1 531 ? -12.585 21.455 -8.945 1.00 92.31 531 CYS A C 1
ATOM 4277 O O . CYS A 1 531 ? -12.240 22.422 -8.270 1.00 92.31 531 CYS A O 1
ATOM 4279 N N . MET A 1 532 ? -12.466 20.200 -8.515 1.00 91.75 532 MET A N 1
ATOM 4280 C CA . MET A 1 532 ? -11.734 19.777 -7.324 1.00 91.75 532 MET A CA 1
ATOM 4281 C C . MET A 1 532 ? -10.380 19.162 -7.730 1.00 91.75 532 MET A C 1
ATOM 4283 O O . MET A 1 532 ? -10.364 18.262 -8.581 1.00 91.75 532 MET A O 1
ATOM 4287 N N . PRO A 1 533 ? -9.251 19.584 -7.125 1.00 90.38 533 PRO A N 1
ATOM 4288 C CA . PRO A 1 533 ? -7.942 18.995 -7.396 1.00 90.38 533 PRO A CA 1
ATOM 4289 C C . PRO A 1 533 ? -7.893 17.502 -7.054 1.00 90.38 533 PRO A C 1
ATOM 4291 O O . PRO A 1 533 ? -8.330 17.073 -5.986 1.00 90.38 533 PRO A O 1
ATOM 4294 N N . PHE A 1 534 ? -7.310 16.706 -7.949 1.00 92.06 534 PHE A N 1
ATOM 4295 C CA . PHE A 1 534 ? -7.089 15.275 -7.748 1.00 92.06 534 PHE A CA 1
ATOM 4296 C C . PHE A 1 534 ? -5.720 14.888 -8.311 1.00 92.06 534 PHE A C 1
ATOM 4298 O O . PHE A 1 534 ? -5.414 15.144 -9.477 1.00 92.06 534 PHE A O 1
ATOM 4305 N N . PHE A 1 535 ? -4.921 14.236 -7.467 1.00 90.88 535 PHE A N 1
ATOM 4306 C CA . PHE A 1 535 ? -3.593 13.721 -7.792 1.00 90.88 535 PHE A CA 1
ATOM 4307 C C . PHE A 1 535 ? -3.662 12.210 -7.998 1.00 90.88 535 PHE A C 1
ATOM 4309 O O . PHE A 1 535 ? -4.235 11.492 -7.166 1.00 90.88 535 PHE A O 1
ATOM 4316 N N . ARG A 1 536 ? -3.070 11.724 -9.089 1.00 93.75 536 ARG A N 1
ATOM 4317 C CA . ARG A 1 536 ? -3.018 10.294 -9.407 1.00 93.75 536 ARG A CA 1
ATOM 4318 C C . ARG A 1 536 ? -2.226 9.484 -8.379 1.00 93.75 536 ARG A C 1
ATOM 4320 O O . ARG A 1 536 ? -1.331 9.986 -7.696 1.00 93.75 536 ARG A O 1
ATOM 4327 N N . SER A 1 537 ? -2.579 8.210 -8.267 1.00 95.44 537 SER A N 1
ATOM 4328 C CA . SER A 1 537 ? -1.850 7.234 -7.458 1.00 95.44 537 SER A CA 1
ATOM 4329 C C . SER A 1 537 ? -0.459 6.975 -8.036 1.00 95.44 537 SER A C 1
ATOM 4331 O O . SER A 1 537 ? -0.285 6.914 -9.261 1.00 95.44 537 SER A O 1
ATOM 4333 N N . ALA A 1 538 ? 0.518 6.786 -7.148 1.00 93.56 538 ALA A N 1
ATOM 4334 C CA . ALA A 1 538 ? 1.887 6.452 -7.520 1.00 93.56 538 ALA A CA 1
ATOM 4335 C C . ALA A 1 538 ? 1.949 5.148 -8.334 1.00 93.56 538 ALA A C 1
ATOM 4337 O O . ALA A 1 538 ? 1.242 4.177 -8.035 1.00 93.56 538 ALA A O 1
ATOM 4338 N N . ALA A 1 539 ? 2.793 5.136 -9.366 1.00 90.44 539 ALA A N 1
ATOM 4339 C CA . ALA A 1 539 ? 3.029 3.961 -10.195 1.00 90.44 539 ALA A CA 1
ATOM 4340 C C . ALA A 1 539 ? 4.062 3.021 -9.554 1.00 90.44 539 ALA A C 1
ATOM 4342 O O . ALA A 1 539 ? 4.935 3.451 -8.802 1.00 90.44 539 ALA A O 1
ATOM 4343 N N . ALA A 1 540 ? 3.983 1.733 -9.879 1.00 90.19 540 ALA A N 1
ATOM 4344 C CA . ALA A 1 540 ? 5.042 0.777 -9.588 1.00 90.19 540 ALA A CA 1
ATOM 4345 C C . ALA A 1 540 ? 6.117 0.779 -10.687 1.00 90.19 540 ALA A C 1
ATOM 4347 O O . ALA A 1 540 ? 5.795 0.918 -11.872 1.00 90.19 540 ALA A O 1
ATOM 4348 N N . CYS A 1 541 ? 7.372 0.551 -10.286 1.00 87.06 541 CYS A N 1
ATOM 4349 C CA . CYS A 1 541 ? 8.489 0.250 -11.184 1.00 87.06 541 CYS A CA 1
ATOM 4350 C C . CYS A 1 541 ? 8.112 -0.825 -12.209 1.00 87.06 541 CYS A C 1
ATOM 4352 O O . CYS A 1 541 ? 7.519 -1.841 -11.846 1.00 87.06 541 CYS A O 1
ATOM 4354 N N . GLY A 1 542 ? 8.478 -0.613 -13.474 1.00 75.06 542 GLY A N 1
ATOM 4355 C CA . GLY A 1 542 ? 8.180 -1.559 -14.547 1.00 75.06 542 GLY A CA 1
ATOM 4356 C C . GLY A 1 542 ? 6.690 -1.694 -14.850 1.00 75.06 542 GLY A C 1
ATOM 4357 O O . GLY A 1 542 ? 6.193 -2.795 -15.077 1.00 75.06 542 GLY A O 1
ATOM 4358 N N . SER A 1 543 ? 5.960 -0.577 -14.865 1.00 83.00 543 SER A N 1
ATOM 4359 C CA . SER A 1 543 ? 4.558 -0.537 -15.287 1.00 83.00 543 SER A CA 1
ATOM 4360 C C . SER A 1 543 ? 4.232 0.679 -16.163 1.00 83.00 543 SER A C 1
ATOM 4362 O O . SER A 1 543 ? 4.990 1.651 -16.225 1.00 83.00 543 SER A O 1
ATOM 4364 N N . GLY A 1 544 ? 3.108 0.609 -16.883 1.00 80.56 544 GLY A N 1
ATOM 4365 C CA . GLY A 1 544 ? 2.668 1.650 -17.822 1.00 80.56 544 GLY A CA 1
ATOM 4366 C C . GLY A 1 544 ? 3.698 1.883 -18.927 1.00 80.56 544 GLY A C 1
ATOM 4367 O O . GLY A 1 544 ? 4.219 0.920 -19.488 1.00 80.56 544 GLY A O 1
ATOM 4368 N N . ASN A 1 545 ? 4.055 3.149 -19.158 1.00 66.81 545 ASN A N 1
ATOM 4369 C CA . ASN A 1 545 ? 5.088 3.588 -20.109 1.00 66.81 545 ASN A CA 1
ATOM 4370 C C . ASN A 1 545 ? 6.451 2.890 -19.927 1.00 66.81 545 ASN A C 1
ATOM 4372 O O . ASN A 1 545 ? 7.259 2.880 -20.847 1.00 66.81 545 ASN A O 1
ATOM 4376 N N . THR A 1 546 ? 6.708 2.301 -18.754 1.00 66.06 546 THR A N 1
ATOM 4377 C CA . THR A 1 546 ? 7.956 1.594 -18.415 1.00 66.06 546 THR A CA 1
ATOM 4378 C C . THR A 1 546 ? 7.805 0.065 -18.405 1.00 66.06 546 THR A C 1
ATOM 4380 O O . THR A 1 546 ? 8.762 -0.654 -18.136 1.00 66.06 546 THR A O 1
ATOM 4383 N N . GLY A 1 547 ? 6.604 -0.470 -18.659 1.00 58.50 547 GLY A N 1
ATOM 4384 C CA . GLY A 1 547 ? 6.281 -1.875 -18.376 1.00 58.50 547 GLY A CA 1
ATOM 4385 C C . GLY A 1 547 ? 6.811 -2.901 -19.378 1.00 58.50 547 GLY A C 1
ATOM 4386 O O . GLY A 1 547 ? 7.095 -4.031 -18.988 1.00 58.50 547 GLY A O 1
ATOM 4387 N N . TYR A 1 548 ? 7.009 -2.510 -20.642 1.00 59.41 548 TYR A N 1
ATOM 4388 C CA . TYR A 1 548 ? 7.573 -3.394 -21.676 1.00 59.41 548 TYR A CA 1
ATOM 4389 C C . TYR A 1 548 ? 9.044 -3.770 -21.417 1.00 59.41 548 TYR A C 1
ATOM 4391 O O . TYR A 1 548 ? 9.550 -4.718 -22.005 1.00 59.41 548 TYR A O 1
ATOM 4399 N N . LEU A 1 549 ? 9.707 -3.055 -20.504 1.00 60.41 549 LEU A N 1
ATOM 4400 C CA . LEU A 1 549 ? 11.137 -3.150 -20.199 1.00 60.41 549 LEU A CA 1
ATOM 4401 C C . LEU A 1 549 ? 11.521 -4.317 -19.285 1.00 60.41 549 LEU A C 1
ATOM 4403 O O . LEU A 1 549 ? 12.694 -4.639 -19.160 1.00 60.41 549 LEU A O 1
ATOM 4407 N N . PHE A 1 550 ? 10.540 -4.919 -18.612 1.00 59.16 550 PHE A N 1
ATOM 4408 C CA . PHE A 1 550 ? 10.763 -5.911 -17.554 1.00 59.16 550 PHE A CA 1
ATOM 4409 C C . PHE A 1 550 ? 10.027 -7.231 -17.835 1.00 59.16 550 PHE A C 1
ATOM 4411 O O . PHE A 1 550 ? 9.612 -7.927 -16.910 1.00 59.16 550 PHE A O 1
ATOM 4418 N N . GLY A 1 551 ? 9.761 -7.531 -19.113 1.00 49.28 551 GLY A N 1
ATOM 4419 C CA . GLY A 1 551 ? 8.935 -8.673 -19.536 1.00 49.28 551 GLY A CA 1
ATOM 4420 C C . GLY A 1 551 ? 7.463 -8.595 -19.093 1.00 49.28 551 GLY A C 1
ATOM 4421 O O . GLY A 1 551 ? 6.712 -9.560 -19.239 1.00 49.28 551 GLY A O 1
ATOM 4422 N N . GLY A 1 552 ? 7.036 -7.463 -18.527 1.00 50.41 552 GLY A N 1
ATOM 4423 C CA . GLY A 1 552 ? 5.694 -7.260 -17.994 1.00 50.41 552 GLY A CA 1
ATOM 4424 C C . GLY A 1 552 ? 4.670 -6.896 -19.070 1.00 50.41 552 GLY A C 1
ATOM 4425 O O . GLY A 1 552 ? 4.985 -6.318 -20.110 1.00 50.41 552 GLY A O 1
ATOM 4426 N N . ARG A 1 553 ? 3.386 -7.158 -18.790 1.00 51.03 553 ARG A N 1
ATOM 4427 C CA . ARG A 1 553 ? 2.295 -6.540 -19.562 1.00 51.03 553 ARG A CA 1
ATOM 4428 C C . ARG A 1 553 ? 2.349 -5.027 -19.330 1.00 51.03 553 ARG A C 1
ATOM 4430 O O . ARG A 1 553 ? 2.222 -4.592 -18.188 1.00 51.03 553 ARG A O 1
ATOM 4437 N N . ALA A 1 554 ? 2.528 -4.254 -20.402 1.00 66.12 554 ALA A N 1
ATOM 4438 C CA . ALA A 1 554 ? 2.948 -2.845 -20.402 1.00 66.12 554 ALA A CA 1
ATOM 4439 C C . ALA A 1 554 ? 1.904 -1.820 -19.891 1.00 66.12 554 ALA A C 1
ATOM 4441 O O . ALA A 1 554 ? 1.668 -0.792 -20.513 1.00 66.12 554 ALA A O 1
ATOM 4442 N N . VAL A 1 555 ? 1.235 -2.099 -18.770 1.00 86.31 555 VAL A N 1
ATOM 4443 C CA . VAL A 1 555 ? 0.059 -1.351 -18.301 1.00 86.31 555 VAL A CA 1
ATOM 4444 C C . VAL A 1 555 ? 0.242 -0.911 -16.846 1.00 86.31 555 VAL A C 1
ATOM 4446 O O . VAL A 1 555 ? 0.801 -1.660 -16.043 1.00 86.31 555 VAL A O 1
ATOM 4449 N N . ARG A 1 556 ? -0.166 0.318 -16.499 1.00 91.81 556 ARG A N 1
ATOM 4450 C CA . ARG A 1 556 ? 0.151 0.973 -15.213 1.00 91.81 556 ARG A CA 1
ATOM 4451 C C . ARG A 1 556 ? -0.419 0.215 -14.014 1.00 91.81 556 ARG A C 1
ATOM 4453 O O . ARG A 1 556 ? -1.602 -0.130 -13.970 1.00 91.81 556 ARG A O 1
ATOM 4460 N N . GLN A 1 557 ? 0.434 -0.009 -13.017 1.00 93.19 557 GLN A N 1
ATOM 4461 C CA . GLN A 1 557 ? 0.066 -0.619 -11.742 1.00 93.19 557 GLN A CA 1
ATOM 4462 C C . GLN A 1 557 ? 0.310 0.363 -10.601 1.00 93.19 557 GLN A C 1
ATOM 4464 O O . GLN A 1 557 ? 1.280 1.115 -10.624 1.00 93.19 557 GLN A O 1
ATOM 4469 N N . GLN A 1 558 ? -0.570 0.346 -9.603 1.00 95.38 558 GLN A N 1
ATOM 4470 C CA . GLN A 1 558 ? -0.434 1.126 -8.375 1.00 95.38 558 GLN A CA 1
ATOM 4471 C C . GLN A 1 558 ? 0.212 0.269 -7.282 1.00 95.38 558 GLN A C 1
ATOM 4473 O O . GLN A 1 558 ? -0.021 -0.941 -7.221 1.00 95.38 558 GLN A O 1
ATOM 4478 N N . ILE A 1 559 ? 1.007 0.906 -6.423 1.00 93.81 559 ILE A N 1
ATOM 4479 C CA . ILE A 1 559 ? 1.672 0.264 -5.280 1.00 93.81 559 ILE A CA 1
ATOM 4480 C C . ILE A 1 559 ? 0.692 0.119 -4.104 1.00 93.81 559 ILE A C 1
ATOM 4482 O O . ILE A 1 559 ? -0.021 1.073 -3.780 1.00 93.81 559 ILE A O 1
ATOM 4486 N N . ASN A 1 560 ? 0.719 -1.033 -3.428 1.00 97.31 560 ASN A N 1
ATOM 4487 C CA . ASN A 1 560 ? 0.286 -1.151 -2.037 1.00 97.31 560 ASN A CA 1
ATOM 4488 C C . ASN A 1 560 ? 1.497 -0.953 -1.122 1.00 97.31 560 ASN A C 1
ATOM 4490 O O . ASN A 1 560 ? 2.456 -1.720 -1.205 1.00 97.31 560 ASN A O 1
ATOM 4494 N N . SER A 1 561 ? 1.486 0.059 -0.258 1.00 96.25 561 SER A N 1
ATOM 4495 C CA . SER A 1 561 ? 2.612 0.326 0.654 1.00 96.25 561 SER A CA 1
ATOM 4496 C C . SER A 1 561 ? 2.492 -0.358 2.022 1.00 96.25 561 SER A C 1
ATOM 4498 O O . SER A 1 561 ? 3.349 -0.135 2.872 1.00 96.25 561 SER A O 1
ATOM 4500 N N . LEU A 1 562 ? 1.459 -1.184 2.223 1.00 97.69 562 LEU A N 1
ATOM 4501 C CA . LEU A 1 562 ? 1.279 -2.053 3.391 1.00 97.69 562 LEU A CA 1
ATOM 4502 C C . LEU A 1 562 ? 1.447 -3.533 3.029 1.00 97.69 562 LEU A C 1
ATOM 4504 O O . LEU A 1 562 ? 1.479 -3.898 1.850 1.00 97.69 562 LEU A O 1
ATOM 4508 N N . THR A 1 563 ? 1.544 -4.373 4.056 1.00 98.19 563 THR A N 1
ATOM 4509 C CA . THR A 1 563 ? 1.484 -5.836 3.955 1.00 98.19 563 THR A CA 1
ATOM 4510 C C . THR A 1 563 ? 0.120 -6.293 3.411 1.00 98.19 563 THR A C 1
ATOM 4512 O O . THR A 1 563 ? -0.869 -5.566 3.452 1.00 98.19 563 THR A O 1
ATOM 4515 N N . ALA A 1 564 ? 0.049 -7.501 2.845 1.00 98.12 564 ALA A N 1
ATOM 4516 C CA . ALA A 1 564 ? -1.209 -8.083 2.358 1.00 98.12 564 ALA A CA 1
ATOM 4517 C C . ALA A 1 564 ? -1.900 -9.002 3.382 1.00 98.12 564 ALA A C 1
ATOM 4519 O O . ALA A 1 564 ? -2.844 -9.716 3.042 1.00 98.12 564 ALA A O 1
ATOM 4520 N N . PHE A 1 565 ? -1.408 -9.025 4.619 1.00 98.31 565 PHE A N 1
ATOM 4521 C CA . PHE A 1 565 ? -1.824 -9.953 5.664 1.00 98.31 565 PHE A CA 1
ATOM 4522 C C . PHE A 1 565 ? -2.495 -9.195 6.805 1.00 98.31 565 PHE A C 1
ATOM 4524 O O . PHE A 1 565 ? -2.206 -8.028 7.034 1.00 98.31 565 PHE A O 1
ATOM 4531 N N . ILE A 1 566 ? -3.348 -9.882 7.563 1.00 98.44 566 ILE A N 1
ATOM 4532 C CA . ILE A 1 566 ? -3.767 -9.385 8.875 1.00 98.44 566 ILE A CA 1
ATOM 4533 C C . ILE A 1 566 ? -2.598 -9.670 9.825 1.00 98.44 566 ILE A C 1
ATOM 4535 O O . ILE A 1 566 ? -2.481 -10.785 10.348 1.00 98.44 566 ILE A O 1
ATOM 4539 N N . ASP A 1 567 ? -1.678 -8.711 9.943 1.00 97.62 567 ASP A N 1
ATOM 4540 C CA . ASP A 1 567 ? -0.481 -8.790 10.791 1.00 97.62 567 ASP A CA 1
ATOM 4541 C C . ASP A 1 567 ? -0.301 -7.602 11.756 1.00 97.62 567 ASP A C 1
ATOM 4543 O O . ASP A 1 567 ? 0.746 -7.470 12.401 1.00 97.62 567 ASP A O 1
ATOM 4547 N N . SER A 1 568 ? -1.370 -6.820 11.945 1.00 97.19 568 SER A N 1
ATOM 4548 C CA . SER A 1 568 ? -1.445 -5.658 12.836 1.00 97.19 568 SER A CA 1
ATOM 4549 C C . SER A 1 568 ? -0.480 -4.530 12.439 1.00 97.19 568 SER A C 1
ATOM 4551 O O . SER A 1 568 ? 0.110 -3.847 13.286 1.00 97.19 568 SER A O 1
ATOM 4553 N N . GLY A 1 569 ? -0.310 -4.315 11.132 1.00 97.06 569 GLY A N 1
ATOM 4554 C CA . GLY A 1 569 ? 0.527 -3.272 10.541 1.00 97.06 569 GLY A CA 1
ATOM 4555 C C . GLY A 1 569 ? 0.135 -1.853 10.967 1.00 97.06 569 GLY A C 1
ATOM 4556 O O . GLY A 1 569 ? 1.000 -0.983 11.033 1.00 97.06 569 GLY A O 1
ATOM 4557 N N . GLN A 1 570 ? -1.116 -1.622 11.381 1.00 96.62 570 GLN A N 1
ATOM 4558 C CA . GLN A 1 570 ? -1.573 -0.348 11.959 1.00 96.62 570 GLN A CA 1
ATOM 4559 C C . GLN A 1 570 ? -0.876 -0.021 13.295 1.00 96.62 570 GLN A C 1
ATOM 4561 O O . GLN A 1 570 ? -0.752 1.152 13.665 1.00 96.62 570 GLN A O 1
ATOM 4566 N N . VAL A 1 571 ? -0.437 -1.052 14.026 1.00 98.56 571 VAL A N 1
ATOM 4567 C CA . VAL A 1 571 ? 0.283 -0.948 15.306 1.00 98.56 571 VAL A CA 1
ATOM 4568 C C . VAL A 1 571 ? 1.794 -0.998 15.076 1.00 98.56 571 VAL A C 1
ATOM 4570 O O . VAL A 1 571 ? 2.510 -0.131 15.569 1.00 98.56 571 VAL A O 1
ATOM 4573 N N . TYR A 1 572 ? 2.278 -1.977 14.303 1.00 98.44 572 TYR A N 1
ATOM 4574 C CA . TYR A 1 572 ? 3.713 -2.281 14.186 1.00 98.44 572 TYR A CA 1
ATOM 4575 C C . TYR A 1 572 ? 4.419 -1.640 12.985 1.00 98.44 572 TYR A C 1
ATOM 4577 O O . TYR A 1 572 ? 5.640 -1.518 13.000 1.00 98.44 572 TYR A O 1
ATOM 4585 N N . GLY A 1 573 ? 3.675 -1.212 11.965 1.00 96.62 573 GLY A N 1
ATOM 4586 C CA . GLY A 1 573 ? 4.195 -0.626 10.730 1.00 96.62 573 GLY A CA 1
ATOM 4587 C C . GLY A 1 573 ? 4.723 -1.654 9.727 1.00 96.62 573 GLY A C 1
ATOM 4588 O O . GLY A 1 573 ? 5.401 -2.614 10.083 1.00 96.62 573 GLY A O 1
ATOM 4589 N N . SER A 1 574 ? 4.462 -1.411 8.440 1.00 96.19 574 SER A N 1
ATOM 4590 C CA . SER A 1 574 ? 4.889 -2.279 7.326 1.00 96.19 574 SER A CA 1
ATOM 4591 C C . SER A 1 574 ? 6.329 -2.023 6.832 1.00 96.19 574 SER A C 1
ATOM 4593 O O . SER A 1 574 ? 6.687 -2.375 5.708 1.00 96.19 574 SER A O 1
ATOM 4595 N N . ASP A 1 575 ? 7.163 -1.371 7.647 1.00 91.38 575 ASP A N 1
ATOM 4596 C CA . ASP A 1 575 ? 8.528 -0.933 7.327 1.00 91.38 575 ASP A CA 1
ATOM 4597 C C . ASP A 1 575 ? 9.440 -1.168 8.541 1.00 91.38 575 ASP A C 1
ATOM 4599 O O . ASP A 1 575 ? 9.084 -0.820 9.665 1.00 91.38 575 ASP A O 1
ATOM 4603 N N . ALA A 1 576 ? 10.621 -1.759 8.335 1.00 92.81 576 ALA A N 1
ATOM 4604 C CA . ALA A 1 576 ? 11.512 -2.148 9.434 1.00 92.81 576 ALA A CA 1
ATOM 4605 C C . ALA A 1 576 ? 12.095 -0.956 10.220 1.00 92.81 576 ALA A C 1
ATOM 4607 O O . ALA A 1 576 ? 12.362 -1.081 11.416 1.00 92.81 576 ALA A O 1
ATOM 4608 N N . GLY A 1 577 ? 12.274 0.201 9.575 1.00 94.94 577 GLY A N 1
ATOM 4609 C CA . GLY A 1 577 ? 12.706 1.432 10.234 1.00 94.94 577 GLY A CA 1
ATOM 4610 C C . GLY A 1 577 ? 11.590 2.028 11.087 1.00 94.94 577 GLY A C 1
ATOM 4611 O O . GLY A 1 577 ? 11.825 2.369 12.248 1.00 94.94 577 GLY A O 1
ATOM 4612 N N . LEU A 1 578 ? 10.365 2.080 10.549 1.00 94.31 578 LEU A N 1
ATOM 4613 C CA . LEU A 1 578 ? 9.186 2.514 11.305 1.00 94.31 578 LEU A CA 1
ATOM 4614 C C . LEU A 1 578 ? 8.940 1.593 12.509 1.00 94.31 578 LEU A C 1
ATOM 4616 O O . LEU A 1 578 ? 8.894 2.086 13.635 1.00 94.31 578 LEU A O 1
ATOM 4620 N N . ALA A 1 579 ? 8.902 0.274 12.296 1.00 96.88 579 ALA A N 1
ATOM 4621 C CA . ALA A 1 579 ? 8.707 -0.728 13.344 1.00 96.88 579 ALA A CA 1
ATOM 4622 C C . ALA A 1 579 ? 9.747 -0.620 14.469 1.00 96.88 579 ALA A C 1
ATOM 4624 O O . ALA A 1 579 ? 9.397 -0.676 15.648 1.00 96.88 579 ALA A O 1
ATOM 4625 N N . LYS A 1 580 ? 11.025 -0.386 14.133 1.00 96.50 580 LYS A N 1
ATOM 4626 C CA . LYS A 1 580 ? 12.065 -0.130 15.139 1.00 96.50 580 LYS A CA 1
ATOM 4627 C C . LYS A 1 580 ? 11.846 1.197 15.877 1.00 96.50 580 LYS A C 1
ATOM 4629 O O . LYS A 1 580 ? 12.069 1.254 17.078 1.00 96.50 580 LYS A O 1
ATOM 4634 N N . SER A 1 581 ? 11.400 2.252 15.190 1.00 95.50 581 SER A N 1
ATOM 4635 C CA . SER A 1 581 ? 11.180 3.579 15.794 1.00 95.50 581 SER A CA 1
ATOM 4636 C C . SER A 1 581 ? 9.941 3.680 16.697 1.00 95.50 581 SER A C 1
ATOM 4638 O O . SER A 1 581 ? 9.860 4.598 17.517 1.00 95.50 581 SER A O 1
ATOM 4640 N N . LEU A 1 582 ? 8.985 2.755 16.553 1.00 97.81 582 LEU A N 1
ATOM 4641 C CA . LEU A 1 582 ? 7.780 2.648 17.384 1.00 97.81 582 LEU A CA 1
ATOM 4642 C C . LEU A 1 582 ? 8.023 1.878 18.690 1.00 97.81 582 LEU A C 1
ATOM 4644 O O . LEU A 1 582 ? 7.279 2.063 19.649 1.00 97.81 582 LEU A O 1
ATOM 4648 N N . ARG A 1 583 ? 9.056 1.034 18.745 1.00 98.25 583 ARG A N 1
ATOM 4649 C CA . ARG A 1 583 ? 9.426 0.257 19.935 1.00 98.25 583 ARG A CA 1
ATOM 4650 C C . ARG A 1 583 ? 10.103 1.106 20.990 1.00 98.25 583 ARG A C 1
ATOM 4652 O O . ARG A 1 583 ? 10.866 2.014 20.658 1.00 98.25 583 ARG A O 1
ATOM 4659 N N . ASP A 1 584 ? 9.859 0.767 22.252 1.00 97.75 584 ASP A N 1
ATOM 4660 C CA . ASP A 1 584 ? 10.779 1.169 23.303 1.00 97.75 584 ASP A CA 1
ATOM 4661 C C . ASP A 1 584 ? 12.047 0.320 23.177 1.00 97.75 584 ASP A C 1
ATOM 4663 O O . ASP A 1 584 ? 11.992 -0.879 22.898 1.00 97.75 584 ASP A O 1
ATOM 4667 N N . LEU A 1 585 ? 13.187 0.991 23.285 1.00 96.62 585 LEU A N 1
ATOM 4668 C CA . LEU A 1 585 ? 14.530 0.421 23.201 1.00 96.62 585 LEU A CA 1
ATOM 4669 C C . LEU A 1 585 ? 15.408 0.957 24.350 1.00 96.62 585 LEU A C 1
ATOM 4671 O O . LEU A 1 585 ? 16.632 0.883 24.275 1.00 96.62 585 LEU A O 1
ATOM 4675 N N . THR A 1 586 ? 14.782 1.553 25.373 1.00 95.75 586 THR A N 1
ATOM 4676 C CA . THR A 1 586 ? 15.430 2.041 26.600 1.00 95.75 586 THR A CA 1
ATOM 4677 C C . THR A 1 586 ? 15.355 1.022 27.740 1.00 95.75 586 THR A C 1
ATOM 4679 O O . THR A 1 586 ? 16.237 1.013 28.595 1.00 95.75 586 THR A O 1
ATOM 4682 N N . SER A 1 587 ? 14.372 0.115 27.703 1.00 92.50 587 SER A N 1
ATOM 4683 C CA . SER A 1 587 ? 14.311 -1.110 28.508 1.00 92.50 587 SER A CA 1
ATOM 4684 C C . SER A 1 587 ? 14.276 -2.354 27.610 1.00 92.50 587 SER A C 1
ATOM 4686 O O . SER A 1 587 ? 13.889 -2.280 26.441 1.00 92.50 587 SER A O 1
ATOM 4688 N N . ASP A 1 588 ? 14.648 -3.516 28.156 1.00 95.19 588 ASP A N 1
ATOM 4689 C CA . ASP A 1 588 ? 14.530 -4.812 27.465 1.00 95.19 588 ASP A CA 1
ATOM 4690 C C . ASP A 1 588 ? 13.174 -5.501 27.747 1.00 95.19 588 ASP A C 1
ATOM 4692 O O . ASP A 1 588 ? 13.056 -6.719 27.745 1.00 95.19 588 ASP A O 1
ATOM 4696 N N . GLU A 1 589 ? 12.112 -4.723 27.992 1.00 96.50 589 GLU A N 1
ATOM 4697 C CA . GLU A 1 589 ? 10.760 -5.237 28.286 1.00 96.50 589 GLU A CA 1
ATOM 4698 C C . GLU A 1 589 ? 9.916 -5.517 27.021 1.00 96.50 589 GLU A C 1
ATOM 4700 O O . GLU A 1 589 ? 8.795 -6.017 27.107 1.00 96.50 589 GLU A O 1
ATOM 4705 N N . GLY A 1 590 ? 10.421 -5.175 25.828 1.00 98.25 590 GLY A N 1
ATOM 4706 C CA . GLY A 1 590 ? 9.750 -5.440 24.542 1.00 98.25 590 GLY A CA 1
ATOM 4707 C C . GLY A 1 590 ? 8.530 -4.561 24.229 1.00 98.25 590 GLY A C 1
ATOM 4708 O O . GLY A 1 590 ? 7.685 -4.924 23.399 1.00 98.25 590 GLY A O 1
ATOM 4709 N N . LEU A 1 591 ? 8.426 -3.407 24.889 1.00 98.81 591 LEU A N 1
ATOM 4710 C CA . LEU A 1 591 ? 7.297 -2.481 24.785 1.00 98.81 591 LEU A CA 1
ATOM 4711 C C . LEU A 1 591 ? 7.280 -1.680 23.469 1.00 98.81 591 LEU A C 1
ATOM 4713 O O . LEU A 1 591 ? 8.271 -1.566 22.743 1.00 98.81 591 LEU A O 1
ATOM 4717 N N . LEU A 1 592 ? 6.130 -1.077 23.181 1.00 98.69 592 LEU A N 1
ATOM 4718 C CA . LEU A 1 592 ? 5.980 0.040 22.252 1.00 98.69 592 LEU A CA 1
ATOM 4719 C C . LEU A 1 592 ? 6.036 1.366 23.018 1.00 98.69 592 LEU A C 1
ATOM 4721 O O . LEU A 1 592 ? 5.511 1.477 24.129 1.00 98.69 592 LEU A O 1
ATOM 4725 N N . ARG A 1 593 ? 6.634 2.386 22.393 1.00 98.12 593 ARG A N 1
ATOM 4726 C CA . ARG A 1 593 ? 6.751 3.740 22.949 1.00 98.12 593 ARG A CA 1
ATOM 4727 C C . ARG A 1 593 ? 5.382 4.349 23.194 1.00 98.12 593 ARG A C 1
ATOM 4729 O O . ARG A 1 593 ? 4.478 4.240 22.370 1.00 98.12 593 ARG A O 1
ATOM 4736 N N . VAL A 1 594 ? 5.288 5.078 24.296 1.00 98.12 594 VAL A N 1
ATOM 4737 C CA . VAL A 1 594 ? 4.086 5.785 24.743 1.00 98.12 594 VAL A CA 1
ATOM 4738 C C . VAL A 1 594 ? 4.304 7.300 24.703 1.00 98.12 594 VAL A C 1
ATOM 4740 O O . VAL A 1 594 ? 5.410 7.784 24.456 1.00 98.12 594 VAL A O 1
ATOM 4743 N N . ASN A 1 595 ? 3.245 8.074 24.923 1.00 97.50 595 ASN A N 1
ATOM 4744 C CA . ASN A 1 595 ? 3.328 9.526 25.021 1.00 97.50 595 ASN A CA 1
ATOM 4745 C C . ASN A 1 595 ? 4.011 9.957 26.338 1.00 97.50 595 ASN A C 1
ATOM 4747 O O . ASN A 1 595 ? 3.498 9.631 27.406 1.00 97.50 595 ASN A O 1
ATOM 4751 N N . PRO A 1 596 ? 5.115 10.727 26.302 1.00 95.06 596 PRO A N 1
ATOM 4752 C CA . PRO A 1 596 ? 5.797 11.177 27.517 1.00 95.06 596 PRO A CA 1
ATOM 4753 C C . PRO A 1 596 ? 5.190 12.456 28.123 1.00 95.06 596 PRO A C 1
ATOM 4755 O O . PRO A 1 596 ? 5.645 12.901 29.170 1.00 95.06 596 PRO A O 1
ATOM 4758 N N . LEU A 1 597 ? 4.209 13.088 27.462 1.00 95.06 597 LEU A N 1
ATOM 4759 C CA . LEU A 1 597 ? 3.638 14.379 27.879 1.00 95.06 597 LEU A CA 1
ATOM 4760 C C . LEU A 1 597 ? 2.210 14.272 28.432 1.00 95.06 597 LEU A C 1
ATOM 4762 O O . LEU A 1 597 ? 1.764 15.180 29.131 1.00 95.06 597 LEU A O 1
ATOM 4766 N N . TYR A 1 598 ? 1.485 13.204 28.090 1.00 96.62 598 TYR A N 1
ATOM 4767 C CA . TYR A 1 598 ? 0.069 13.028 28.410 1.00 96.62 598 TYR A CA 1
ATOM 4768 C C . TYR A 1 598 ? -0.268 11.559 28.665 1.00 96.62 598 TYR A C 1
ATOM 4770 O O . TYR A 1 598 ? 0.169 10.680 27.927 1.00 96.62 598 TYR A O 1
ATOM 4778 N N . ASN A 1 599 ? -1.120 11.311 29.656 1.00 96.56 599 ASN A N 1
ATOM 4779 C CA . ASN A 1 599 ? -1.761 10.021 29.897 1.00 96.56 599 ASN A CA 1
ATOM 4780 C C . ASN A 1 599 ? -3.286 10.202 29.984 1.00 96.56 599 ASN A C 1
ATOM 4782 O O . ASN A 1 599 ? -3.785 11.321 30.096 1.00 96.56 599 ASN A O 1
ATOM 4786 N N . ASP A 1 600 ? -4.007 9.091 29.909 1.00 96.69 600 ASP A N 1
ATOM 4787 C CA . ASP A 1 600 ? -5.466 8.996 29.927 1.00 96.69 600 ASP A CA 1
ATOM 4788 C C . ASP A 1 600 ? -5.888 8.282 31.217 1.00 96.69 600 ASP A C 1
ATOM 4790 O O . ASP A 1 600 ? -5.904 7.051 31.286 1.00 96.69 600 ASP A O 1
ATOM 4794 N N . SER A 1 601 ? -6.110 9.057 32.284 1.00 93.25 601 SER A N 1
ATOM 4795 C CA . SER A 1 601 ? -6.385 8.544 33.637 1.00 93.25 601 SER A CA 1
ATOM 4796 C C . SER A 1 601 ? -5.395 7.449 34.067 1.00 93.25 601 SER A C 1
ATOM 4798 O O . SER A 1 601 ? -5.784 6.332 34.415 1.00 93.25 601 SER A O 1
ATOM 4800 N N . GLY A 1 602 ? -4.096 7.751 33.963 1.00 94.69 602 GLY A N 1
ATOM 4801 C CA . GLY A 1 602 ? -2.993 6.831 34.258 1.00 94.69 602 GLY A CA 1
ATOM 4802 C C . GLY A 1 602 ? -2.659 5.827 33.147 1.00 94.69 602 GLY A C 1
ATOM 4803 O O . GLY A 1 602 ? -1.648 5.138 33.252 1.00 94.69 602 GLY A O 1
ATOM 4804 N N . ARG A 1 603 ? -3.457 5.735 32.073 1.00 97.62 603 ARG A N 1
ATOM 4805 C CA . ARG A 1 603 ? -3.225 4.809 30.950 1.00 97.62 603 ARG A CA 1
ATOM 4806 C C . ARG A 1 603 ? -2.452 5.465 29.812 1.00 97.62 603 ARG A C 1
ATOM 4808 O O . ARG A 1 603 ? -2.508 6.673 29.590 1.00 97.62 603 ARG A O 1
ATOM 4815 N N . GLU A 1 604 ? -1.754 4.633 29.055 1.00 98.19 604 GLU A N 1
ATOM 4816 C CA . GLU A 1 604 ? -0.855 5.046 27.978 1.00 98.19 604 GLU A CA 1
ATOM 4817 C C . GLU A 1 604 ? -1.607 5.711 26.812 1.00 98.19 604 GLU A C 1
ATOM 4819 O O . GLU A 1 604 ? -2.730 5.329 26.470 1.00 98.19 604 GLU A O 1
ATOM 4824 N N . LEU A 1 605 ? -0.968 6.687 26.169 1.00 98.56 605 LEU A N 1
ATOM 4825 C CA . LEU A 1 605 ? -1.399 7.280 24.901 1.00 98.56 605 LEU A CA 1
ATOM 4826 C C . LEU A 1 605 ? -0.331 7.038 23.828 1.00 98.56 605 LEU A C 1
ATOM 4828 O O . LEU A 1 605 ? 0.838 6.822 24.152 1.00 98.56 605 LEU A O 1
ATOM 4832 N N . LEU A 1 606 ? -0.716 7.116 22.552 1.00 98.31 606 LEU A N 1
ATOM 4833 C CA . LEU A 1 606 ? 0.227 7.038 21.432 1.00 98.31 606 LEU A CA 1
ATOM 4834 C C . LEU A 1 606 ? 1.261 8.181 21.482 1.00 98.31 606 LEU A C 1
ATOM 4836 O O . LEU A 1 606 ? 0.906 9.315 21.827 1.00 98.31 606 LEU A O 1
ATOM 4840 N N . PRO A 1 607 ? 2.525 7.929 21.095 1.00 96.69 607 PRO A N 1
ATOM 4841 C CA . PRO A 1 607 ? 3.530 8.975 20.958 1.00 96.69 607 PRO A CA 1
ATOM 4842 C C . PRO A 1 607 ? 3.138 9.956 19.844 1.00 96.69 607 PRO A C 1
ATOM 4844 O O . PRO A 1 607 ? 2.292 9.665 18.999 1.00 96.69 607 PRO A O 1
ATOM 4847 N N . PHE A 1 608 ? 3.753 11.136 19.826 1.00 93.88 608 PHE A N 1
ATOM 4848 C CA . PHE A 1 608 ? 3.509 12.139 18.787 1.00 93.88 608 PHE A CA 1
ATOM 4849 C C . PHE A 1 608 ? 4.445 11.989 17.584 1.00 93.88 608 PHE A C 1
ATOM 4851 O O . PHE A 1 608 ? 5.594 11.561 17.717 1.00 93.88 608 PHE A O 1
ATOM 4858 N N . THR A 1 609 ? 3.981 12.433 16.415 1.00 88.31 609 THR A N 1
ATOM 4859 C CA . THR A 1 609 ? 4.859 12.783 15.293 1.00 88.31 609 THR A CA 1
ATOM 4860 C C . THR A 1 609 ? 5.714 14.002 15.651 1.00 88.31 609 THR A C 1
ATOM 4862 O O . THR A 1 609 ? 5.352 14.813 16.506 1.00 88.31 609 THR A O 1
ATOM 4865 N N . THR A 1 610 ? 6.833 14.203 14.954 1.00 74.00 610 THR A N 1
ATOM 4866 C CA . THR A 1 610 ? 7.558 15.478 15.026 1.00 74.00 610 THR A CA 1
ATOM 4867 C C . THR A 1 610 ? 6.674 16.634 14.538 1.00 74.00 610 THR A C 1
ATOM 4869 O O . THR A 1 610 ? 5.857 16.464 13.633 1.00 74.00 610 THR A O 1
ATOM 4872 N N . MET A 1 611 ? 6.872 17.835 15.097 1.00 57.19 611 MET A N 1
ATOM 4873 C CA . MET A 1 611 ? 6.134 19.077 14.765 1.00 57.19 611 MET A CA 1
ATOM 4874 C C . MET A 1 611 ? 6.305 19.569 13.306 1.00 57.19 611 MET A C 1
ATOM 4876 O O . MET A 1 611 ? 5.868 20.660 12.946 1.00 57.19 611 MET A O 1
ATOM 4880 N N . THR A 1 612 ? 6.959 18.784 12.450 1.00 50.69 612 THR A N 1
ATOM 4881 C CA . THR A 1 612 ? 7.139 19.037 11.019 1.00 50.69 612 THR A CA 1
ATOM 4882 C C . THR A 1 612 ? 5.851 18.865 10.218 1.00 50.69 612 THR A C 1
ATOM 4884 O O . THR A 1 612 ? 5.594 19.658 9.316 1.00 50.69 612 THR A O 1
ATOM 4887 N N . ASP A 1 613 ? 5.037 17.861 10.539 1.00 57.94 613 ASP A N 1
ATOM 4888 C CA . ASP A 1 613 ? 3.977 17.357 9.653 1.00 57.94 613 ASP A CA 1
ATOM 4889 C C . ASP A 1 613 ? 2.594 17.780 10.166 1.00 57.94 613 ASP A C 1
ATOM 4891 O O . ASP A 1 613 ? 1.730 16.986 10.537 1.00 57.94 613 ASP A O 1
ATOM 4895 N N . ASN A 1 614 ? 2.436 19.097 10.277 1.00 66.88 614 ASN A N 1
ATOM 4896 C CA . ASN A 1 614 ? 1.501 19.683 11.221 1.00 66.88 614 ASN A CA 1
ATOM 4897 C C . ASN A 1 614 ? 0.094 19.976 10.656 1.00 66.88 614 ASN A C 1
ATOM 4899 O O . ASN A 1 614 ? -0.297 21.126 10.471 1.00 66.88 614 ASN A O 1
ATOM 4903 N N . ILE A 1 615 ? -0.682 18.920 10.408 1.00 79.38 615 ILE A N 1
ATOM 4904 C CA . ILE A 1 615 ? -2.125 19.022 10.096 1.00 79.38 615 ILE A CA 1
ATOM 4905 C C . ILE A 1 615 ? -3.027 18.964 11.344 1.00 79.38 615 ILE A C 1
ATOM 4907 O O . ILE A 1 615 ? -4.205 19.320 11.270 1.00 79.38 615 ILE A O 1
ATOM 4911 N N . CYS A 1 616 ? -2.480 18.536 12.488 1.00 86.69 616 CYS A N 1
ATOM 4912 C CA . CYS A 1 616 ? -3.235 18.299 13.720 1.00 86.69 616 CYS A CA 1
ATOM 4913 C C . CYS A 1 616 ? -3.253 19.478 14.710 1.00 86.69 616 CYS A C 1
ATOM 4915 O O . CYS A 1 616 ? -4.154 19.509 15.553 1.00 86.69 616 CYS A O 1
ATOM 4917 N N . THR A 1 617 ? -2.351 20.473 14.606 1.00 84.12 617 THR A N 1
ATOM 4918 C CA . THR A 1 617 ? -2.507 21.715 15.386 1.00 84.12 617 THR A CA 1
ATOM 4919 C C . THR A 1 617 ? -3.555 22.619 14.741 1.00 84.12 617 THR A C 1
ATOM 4921 O O . THR A 1 617 ? -3.261 23.528 13.962 1.00 84.12 617 THR A O 1
ATOM 4924 N N . ASN A 1 618 ? -4.807 22.293 15.019 1.00 84.25 618 ASN A N 1
ATOM 4925 C CA . ASN A 1 618 ? -5.996 22.988 14.548 1.00 84.25 618 ASN A CA 1
ATOM 4926 C C . ASN A 1 618 ? -6.938 23.344 15.709 1.00 84.25 618 ASN A C 1
ATOM 4928 O O . ASN A 1 618 ? -8.050 23.813 15.463 1.00 84.25 618 ASN A O 1
ATOM 4932 N N . ARG A 1 619 ? -6.516 23.136 16.963 1.00 88.56 619 ARG A N 1
ATOM 4933 C CA . ARG A 1 619 ? -7.347 23.311 18.154 1.00 88.56 619 ARG A CA 1
ATOM 4934 C C . ARG A 1 619 ? -7.796 24.756 18.312 1.00 88.56 619 ARG A C 1
ATOM 4936 O O . ARG A 1 619 ? -8.997 24.985 18.372 1.00 88.56 619 ARG A O 1
ATOM 4943 N N . ALA A 1 620 ? -6.871 25.714 18.317 1.00 86.75 620 ALA A N 1
ATOM 4944 C CA . ALA A 1 620 ? -7.180 27.137 18.469 1.00 86.75 620 ALA A CA 1
ATOM 4945 C C . ALA A 1 620 ? -8.079 27.652 17.330 1.00 86.75 620 ALA A C 1
ATOM 4947 O O . ALA A 1 620 ? -8.952 28.490 17.549 1.00 86.75 620 ALA A O 1
ATOM 4948 N N . ARG A 1 621 ? -7.922 27.092 16.120 1.00 81.69 621 ARG A N 1
ATOM 4949 C CA . ARG A 1 621 ? -8.778 27.378 14.958 1.00 81.69 621 ARG A CA 1
ATOM 4950 C C . ARG A 1 621 ? -10.195 26.811 15.115 1.00 81.69 621 ARG A C 1
ATOM 4952 O O . ARG A 1 621 ? -11.146 27.488 14.750 1.00 81.69 621 ARG A O 1
ATOM 4959 N N . ILE A 1 622 ? -10.341 25.586 15.627 1.00 84.44 622 ILE A N 1
ATOM 4960 C CA . ILE A 1 622 ? -11.640 24.897 15.751 1.00 84.44 622 ILE A CA 1
ATOM 4961 C C . ILE A 1 622 ? -12.420 25.345 16.998 1.00 84.44 622 ILE A C 1
ATOM 4963 O O . ILE A 1 622 ? -13.646 25.371 16.962 1.00 84.44 622 ILE A O 1
ATOM 4967 N N . THR A 1 623 ? -11.746 25.709 18.094 1.00 86.19 623 THR A N 1
ATOM 4968 C CA . THR A 1 623 ? -12.403 26.180 19.330 1.00 86.19 623 THR A CA 1
ATOM 4969 C C . THR A 1 623 ? -12.526 27.702 19.426 1.00 86.19 623 THR A C 1
ATOM 4971 O O . THR A 1 623 ? -13.200 28.193 20.326 1.00 86.19 623 THR A O 1
ATOM 4974 N N . GLY A 1 624 ? -11.839 28.458 18.562 1.00 84.88 624 GLY A N 1
ATOM 4975 C CA . GLY A 1 624 ? -11.737 29.922 18.631 1.00 84.88 624 GLY A CA 1
ATOM 4976 C C . GLY A 1 624 ? -10.852 30.457 19.769 1.00 84.88 624 GLY A C 1
ATOM 4977 O O . GLY A 1 624 ? -10.576 31.656 19.822 1.00 84.88 624 GLY A O 1
ATOM 4978 N N . ALA A 1 625 ? -10.376 29.595 20.674 1.00 88.31 625 ALA A N 1
ATOM 4979 C CA . ALA A 1 625 ? -9.538 29.985 21.802 1.00 88.31 625 ALA A CA 1
ATOM 4980 C C . ALA A 1 625 ? -8.074 30.140 21.356 1.00 88.31 625 ALA A C 1
ATOM 4982 O O . ALA A 1 625 ? -7.364 29.150 21.181 1.00 88.31 625 ALA A O 1
ATOM 4983 N N . LYS A 1 626 ? -7.629 31.391 21.183 1.00 81.81 626 LYS A N 1
ATOM 4984 C CA . LYS A 1 626 ? -6.306 31.752 20.634 1.00 81.81 626 LYS A CA 1
ATOM 4985 C C . LYS A 1 626 ? -5.133 31.087 21.364 1.00 81.81 626 LYS A C 1
ATOM 4987 O O . LYS A 1 626 ? -4.207 30.619 20.713 1.00 81.81 626 LYS A O 1
ATOM 4992 N N . ASP A 1 627 ? -5.218 30.986 22.688 1.00 87.50 627 ASP A N 1
ATOM 4993 C CA . ASP A 1 627 ? -4.164 30.445 23.558 1.00 87.50 627 ASP A CA 1
ATOM 4994 C C . ASP A 1 627 ? -4.318 28.933 23.833 1.00 87.50 627 ASP A C 1
ATOM 4996 O O . ASP A 1 627 ? -3.696 28.375 24.741 1.00 87.50 627 ASP A O 1
ATOM 5000 N N . ALA A 1 628 ? -5.173 28.232 23.078 1.00 89.44 628 ALA A N 1
ATOM 5001 C CA . ALA A 1 628 ? -5.406 26.806 23.276 1.00 89.44 628 ALA A CA 1
ATOM 5002 C C . ALA A 1 628 ? -4.147 25.985 22.963 1.00 89.44 628 ALA A C 1
ATOM 5004 O O . ALA A 1 628 ? -3.722 25.901 21.813 1.00 89.44 628 ALA A O 1
ATOM 5005 N N . LYS A 1 629 ? -3.594 25.301 23.978 1.00 90.69 629 LYS A N 1
ATOM 5006 C CA . LYS A 1 629 ? -2.420 24.429 23.811 1.00 90.69 629 LYS A CA 1
ATOM 5007 C C . LYS A 1 629 ? -2.661 23.392 22.708 1.00 90.69 629 LYS A C 1
ATOM 5009 O O . LYS A 1 629 ? -3.517 22.512 22.849 1.00 90.69 629 LYS A O 1
ATOM 5014 N N . GLU A 1 630 ? -1.899 23.540 21.636 1.00 89.44 630 GLU A N 1
ATOM 5015 C CA . GLU A 1 630 ? -1.975 22.754 20.410 1.00 89.44 630 GLU A CA 1
ATOM 5016 C C . GLU A 1 630 ? -1.307 21.371 20.537 1.00 89.44 630 GLU A C 1
ATOM 5018 O O . GLU A 1 630 ? -0.495 21.139 21.437 1.00 89.44 630 GLU A O 1
ATOM 5023 N N . VAL A 1 631 ? -1.668 20.435 19.648 1.00 91.00 631 VAL A N 1
ATOM 5024 C CA . VAL A 1 631 ? -1.286 19.010 19.739 1.00 91.00 631 VAL A CA 1
ATOM 5025 C C . VAL A 1 631 ? -0.842 18.449 18.373 1.00 91.00 631 VAL A C 1
ATOM 5027 O O . VAL A 1 631 ? -1.571 18.623 17.395 1.00 91.00 631 VAL A O 1
ATOM 5030 N N . PRO A 1 632 ? 0.310 17.750 18.275 1.00 91.50 632 PRO A N 1
ATOM 5031 C CA . PRO A 1 632 ? 0.723 17.059 17.049 1.00 91.50 632 PRO A CA 1
ATOM 5032 C C . PRO A 1 632 ? -0.190 15.878 16.693 1.00 91.50 632 PRO A C 1
ATOM 5034 O O . PRO A 1 632 ? -1.014 15.436 17.490 1.00 91.50 632 PRO A O 1
ATOM 5037 N N . CYS A 1 633 ? 0.008 15.297 15.511 1.00 92.06 633 CYS A N 1
ATOM 5038 C CA . CYS A 1 633 ? -0.619 14.019 15.187 1.00 92.06 633 CYS A CA 1
ATOM 5039 C C . CYS A 1 633 ? -0.021 12.887 16.042 1.00 92.06 633 CYS A C 1
ATOM 5041 O O . CYS A 1 633 ? 1.151 12.929 16.424 1.00 92.06 633 CYS A O 1
ATOM 5043 N N . PHE A 1 634 ? -0.817 11.860 16.334 1.00 95.38 634 PHE A N 1
ATOM 5044 C CA . PHE A 1 634 ? -0.304 10.614 16.900 1.00 95.38 634 PHE A CA 1
ATOM 5045 C C . PHE A 1 634 ? 0.546 9.860 15.867 1.00 95.38 634 PHE A C 1
ATOM 5047 O O . PHE A 1 634 ? 0.273 9.907 14.667 1.00 95.38 634 PHE A O 1
ATOM 5054 N N . LEU A 1 635 ? 1.559 9.149 16.353 1.00 94.94 635 LEU A N 1
ATOM 5055 C CA . LEU A 1 635 ? 2.455 8.279 15.600 1.00 94.94 635 LEU A CA 1
ATOM 5056 C C . LEU A 1 635 ? 2.110 6.812 15.903 1.00 94.94 635 LEU A C 1
ATOM 5058 O O . LEU A 1 635 ? 2.029 6.419 17.064 1.00 94.94 635 LEU A O 1
ATOM 5062 N N . ALA A 1 636 ? 1.920 6.014 14.853 1.00 96.44 636 ALA A N 1
ATOM 5063 C CA . ALA A 1 636 ? 1.629 4.581 14.909 1.00 96.44 636 ALA A CA 1
ATOM 5064 C C . ALA A 1 636 ? 2.192 3.876 13.656 1.00 96.44 636 ALA A C 1
ATOM 5066 O O . ALA A 1 636 ? 2.918 4.493 12.872 1.00 96.44 636 ALA A O 1
ATOM 5067 N N . GLY A 1 637 ? 1.850 2.600 13.458 1.00 96.12 637 GLY A N 1
ATOM 5068 C CA . GLY A 1 637 ? 2.270 1.809 12.298 1.00 96.12 637 GLY A CA 1
ATOM 5069 C C . GLY A 1 637 ? 1.683 2.264 10.955 1.00 96.12 637 GLY A C 1
ATOM 5070 O O . GLY A 1 637 ? 2.374 2.194 9.940 1.00 96.12 637 GLY A O 1
ATOM 5071 N N . ASP A 1 638 ? 0.456 2.799 10.947 1.00 95.25 638 ASP A N 1
ATOM 5072 C CA . ASP A 1 638 ? -0.159 3.421 9.763 1.00 95.25 638 ASP A CA 1
ATOM 5073 C C . ASP A 1 638 ? -0.287 4.949 9.916 1.00 95.25 638 ASP A C 1
ATOM 5075 O O . ASP A 1 638 ? -0.657 5.472 10.970 1.00 95.25 638 ASP A O 1
ATOM 5079 N N . ALA A 1 639 ? -0.003 5.680 8.832 1.00 90.62 639 ALA A N 1
ATOM 5080 C CA . ALA A 1 639 ? 0.038 7.144 8.808 1.00 90.62 639 ALA A CA 1
ATOM 5081 C C . ALA A 1 639 ? -1.340 7.825 8.963 1.00 90.62 639 ALA A C 1
ATOM 5083 O O . ALA A 1 639 ? -1.408 9.025 9.236 1.00 90.62 639 ALA A O 1
ATOM 5084 N N . ARG A 1 640 ? -2.446 7.086 8.804 1.00 93.81 640 ARG A N 1
ATOM 5085 C CA . ARG A 1 640 ? -3.825 7.586 8.927 1.00 93.81 640 ARG A CA 1
ATOM 5086 C C . ARG A 1 640 ? -4.369 7.486 10.355 1.00 93.81 640 ARG A C 1
ATOM 5088 O O . ARG A 1 640 ? -5.518 7.846 10.566 1.00 93.81 640 ARG A O 1
ATOM 5095 N N . VAL A 1 641 ? -3.576 7.066 11.346 1.00 94.94 641 VAL A N 1
ATOM 5096 C CA . VAL A 1 641 ? -3.994 6.939 12.762 1.00 94.94 641 VAL A CA 1
ATOM 5097 C C . VAL A 1 641 ? -4.741 8.153 13.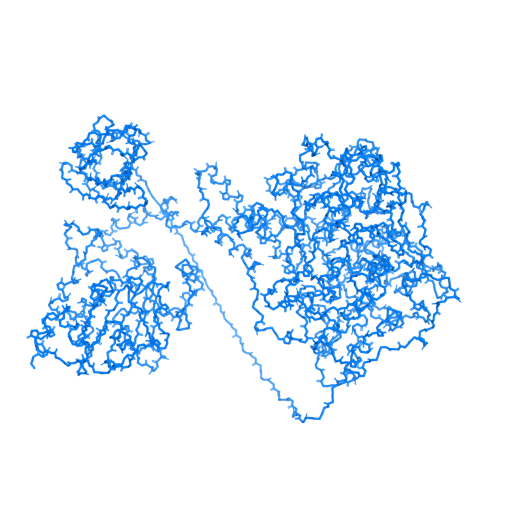326 1.00 94.94 641 VAL A C 1
ATOM 5099 O O . VAL A 1 641 ? -5.681 7.997 14.105 1.00 94.94 641 VAL A O 1
ATOM 5102 N N . SER A 1 642 ? -4.346 9.365 12.926 1.00 93.56 642 SER A N 1
ATOM 5103 C CA . SER A 1 642 ? -4.986 10.617 13.357 1.00 93.56 642 SER A CA 1
ATOM 5104 C C . SER A 1 642 ? -6.129 11.085 12.446 1.00 93.56 642 SER A C 1
ATOM 5106 O O . SER A 1 642 ? -6.612 12.193 12.643 1.00 93.56 642 SER A O 1
ATOM 5108 N N . GLU A 1 643 ? -6.556 10.303 11.446 1.00 92.62 643 GLU A N 1
ATOM 5109 C CA . GLU A 1 643 ? -7.597 10.710 10.491 1.00 92.62 643 GLU A CA 1
ATOM 5110 C C . GLU A 1 643 ? -8.883 11.108 11.207 1.00 92.62 643 GLU A C 1
ATOM 5112 O O . GLU A 1 643 ? -9.349 12.219 10.993 1.00 92.62 643 GLU A O 1
ATOM 5117 N N . ASN A 1 644 ? -9.401 10.268 12.103 1.00 94.25 644 ASN A N 1
ATOM 5118 C CA . ASN A 1 644 ? -10.539 10.589 12.957 1.00 94.25 644 ASN A CA 1
ATOM 5119 C C . ASN A 1 644 ? -10.327 10.041 14.379 1.00 94.25 644 ASN A C 1
ATOM 5121 O O . ASN A 1 644 ? -9.606 9.062 14.586 1.00 94.25 644 ASN A O 1
ATOM 5125 N N . ILE A 1 645 ? -10.970 10.665 15.371 1.00 96.44 645 ILE A N 1
ATOM 5126 C CA . ILE A 1 645 ? -10.733 10.348 16.791 1.00 96.44 645 ILE A CA 1
ATOM 5127 C C . ILE A 1 645 ? -11.123 8.913 17.182 1.00 96.44 645 ILE A C 1
ATOM 5129 O O . ILE A 1 645 ? -10.505 8.355 18.083 1.00 96.44 645 ILE A O 1
ATOM 5133 N N . ALA A 1 646 ? -12.089 8.288 16.498 1.00 97.62 646 ALA A N 1
ATOM 5134 C CA . ALA A 1 646 ? -12.487 6.906 16.769 1.00 97.62 646 ALA A CA 1
ATOM 5135 C C . ALA A 1 646 ? -11.414 5.901 16.326 1.00 97.62 646 ALA A C 1
ATOM 5137 O O . ALA A 1 646 ? -11.074 4.985 17.076 1.00 97.62 646 ALA A O 1
ATOM 5138 N N . LEU A 1 647 ? -10.822 6.117 15.148 1.00 97.94 647 LEU A N 1
ATOM 5139 C CA . LEU A 1 647 ? -9.655 5.370 14.689 1.00 97.94 647 LEU A CA 1
ATOM 5140 C C . LEU A 1 647 ? -8.464 5.570 15.644 1.00 97.94 647 LEU A C 1
ATOM 5142 O O . LEU A 1 647 ? -7.856 4.588 16.072 1.00 97.94 647 LEU A O 1
ATOM 5146 N N . SER A 1 648 ? -8.179 6.809 16.067 1.00 98.06 648 SER A N 1
ATOM 5147 C CA . SER A 1 648 ? -7.119 7.098 17.050 1.00 98.06 648 SER A CA 1
ATOM 5148 C C . SER A 1 648 ? -7.316 6.357 18.381 1.00 98.06 648 SER A C 1
ATOM 5150 O O . SER A 1 648 ? -6.346 5.851 18.955 1.00 98.06 648 SER A O 1
ATOM 5152 N N . SER A 1 649 ? -8.561 6.242 18.857 1.00 98.38 649 SER A N 1
ATOM 5153 C CA . SER A 1 649 ? -8.899 5.442 20.038 1.00 98.38 649 SER A CA 1
ATOM 5154 C C . SER A 1 649 ? -8.616 3.950 19.835 1.00 98.38 649 SER A C 1
ATOM 5156 O O . SER A 1 649 ? -8.058 3.336 20.740 1.00 98.38 649 SER A O 1
ATOM 5158 N N . LEU A 1 650 ? -8.909 3.365 18.664 1.00 98.31 650 LEU A N 1
ATOM 5159 C CA . LEU A 1 650 ? -8.569 1.960 18.390 1.00 98.31 650 LEU A CA 1
ATOM 5160 C C . LEU A 1 650 ? -7.052 1.721 18.321 1.00 98.31 650 LEU A C 1
ATOM 5162 O O . LEU A 1 650 ? -6.567 0.801 18.975 1.00 98.31 650 LEU A O 1
ATOM 5166 N N . HIS A 1 651 ? -6.276 2.566 17.628 1.00 98.75 651 HIS A N 1
ATOM 5167 C CA . HIS A 1 651 ? -4.806 2.446 17.647 1.00 98.75 651 HIS A CA 1
ATOM 5168 C C . HIS A 1 651 ? -4.249 2.532 19.081 1.00 98.75 651 HIS A C 1
ATOM 5170 O O . HIS A 1 651 ? -3.357 1.767 19.447 1.00 98.75 651 HIS A O 1
ATOM 5176 N N . THR A 1 652 ? -4.791 3.427 19.914 1.00 98.75 652 THR A N 1
ATOM 5177 C CA . THR A 1 652 ? -4.344 3.599 21.307 1.00 98.75 652 THR A CA 1
ATOM 5178 C C . THR A 1 652 ? -4.739 2.417 22.200 1.00 98.75 652 THR A C 1
ATOM 5180 O O . THR A 1 652 ? -3.939 1.979 23.023 1.00 98.75 652 THR A O 1
ATOM 5183 N N . LEU A 1 653 ? -5.936 1.850 22.016 1.00 98.75 653 LEU A N 1
ATOM 5184 C CA . LEU A 1 653 ? -6.391 0.645 22.722 1.00 98.75 653 LEU A CA 1
ATOM 5185 C C . LEU A 1 653 ? -5.443 -0.545 22.488 1.00 98.75 653 LEU A C 1
ATOM 5187 O O . LEU A 1 653 ? -5.229 -1.369 23.373 1.00 98.75 653 LEU A O 1
ATOM 5191 N N . LEU A 1 654 ? -4.865 -0.618 21.290 1.00 98.50 654 LEU A N 1
ATOM 5192 C CA . LEU A 1 654 ? -4.089 -1.762 20.816 1.00 98.50 654 LEU A CA 1
ATOM 5193 C C . LEU A 1 654 ? -2.575 -1.582 21.015 1.00 98.50 654 LEU A C 1
ATOM 5195 O O . LEU A 1 654 ? -1.867 -2.572 21.186 1.00 98.50 654 LEU A O 1
ATOM 5199 N N . LEU A 1 655 ? -2.102 -0.337 21.140 1.00 98.81 655 LEU A N 1
ATOM 5200 C CA . LEU A 1 655 ? -0.838 -0.015 21.812 1.00 98.81 655 LEU A CA 1
ATOM 5201 C C . LEU A 1 655 ? -0.833 -0.573 23.248 1.00 98.81 655 LEU A C 1
ATOM 5203 O O . LEU A 1 655 ? 0.087 -1.302 23.624 1.00 98.81 655 LEU A O 1
ATOM 5207 N N . ARG A 1 656 ? -1.887 -0.268 24.025 1.00 98.81 656 ARG A N 1
ATOM 5208 C CA . ARG A 1 656 ? -2.035 -0.730 25.415 1.00 98.81 656 ARG A CA 1
ATOM 5209 C C . ARG A 1 656 ? -2.056 -2.256 25.500 1.00 98.81 656 ARG A C 1
ATOM 5211 O O . ARG A 1 656 ? -1.309 -2.809 26.299 1.00 98.81 656 ARG A O 1
ATOM 5218 N N . GLU A 1 657 ? -2.819 -2.938 24.639 1.00 98.88 657 GLU A N 1
ATOM 5219 C CA . GLU A 1 657 ? -2.887 -4.408 24.659 1.00 98.88 657 GLU A CA 1
ATOM 5220 C C . GLU A 1 657 ? -1.532 -5.061 24.341 1.00 98.88 657 GLU A C 1
ATOM 5222 O O . GLU A 1 657 ? -1.161 -6.023 25.010 1.00 98.88 657 GLU A O 1
ATOM 5227 N N . HIS A 1 658 ? -0.742 -4.519 23.401 1.00 98.88 658 HIS A N 1
ATOM 5228 C CA . HIS A 1 658 ? 0.633 -4.993 23.174 1.00 98.88 658 HIS A CA 1
ATOM 5229 C C . HIS A 1 658 ? 1.498 -4.839 24.432 1.00 98.88 658 HIS A C 1
ATOM 5231 O O . HIS A 1 658 ? 2.148 -5.795 24.853 1.00 98.88 658 HIS A O 1
ATOM 5237 N N . ASN A 1 659 ? 1.477 -3.663 25.064 1.00 98.88 659 ASN A N 1
ATOM 5238 C CA . ASN A 1 659 ? 2.261 -3.399 26.274 1.00 98.88 659 ASN A CA 1
ATOM 5239 C C . ASN A 1 659 ? 1.781 -4.235 27.478 1.00 98.88 659 ASN A C 1
ATOM 5241 O O . ASN A 1 659 ? 2.594 -4.673 28.294 1.00 98.88 659 ASN A O 1
ATOM 5245 N N . ARG A 1 660 ? 0.478 -4.528 27.575 1.00 98.75 660 ARG A N 1
ATOM 5246 C CA . ARG A 1 660 ? -0.102 -5.452 28.562 1.00 98.75 660 ARG A CA 1
ATOM 5247 C C . ARG A 1 660 ? 0.372 -6.888 28.327 1.00 98.75 660 ARG A C 1
ATOM 5249 O O . ARG A 1 660 ? 0.792 -7.547 29.278 1.00 98.75 660 ARG A O 1
ATOM 5256 N N . LEU A 1 661 ? 0.347 -7.356 27.076 1.00 98.81 661 LEU A N 1
ATOM 5257 C CA . LEU A 1 661 ? 0.824 -8.683 26.680 1.00 98.81 661 LEU A CA 1
ATOM 5258 C C . LEU A 1 661 ? 2.321 -8.852 26.945 1.00 98.81 661 LEU A C 1
ATOM 5260 O O . LEU A 1 661 ? 2.705 -9.832 27.576 1.00 98.81 661 LEU A O 1
ATOM 5264 N N . ALA A 1 662 ? 3.157 -7.892 26.541 1.00 98.81 662 ALA A N 1
ATOM 5265 C CA . ALA A 1 662 ? 4.598 -7.926 26.787 1.00 98.81 662 ALA A CA 1
ATOM 5266 C C . ALA A 1 662 ? 4.916 -8.020 28.293 1.00 98.81 662 ALA A C 1
ATOM 5268 O O . ALA A 1 662 ? 5.637 -8.923 28.714 1.00 98.81 662 ALA A O 1
ATOM 5269 N N . ARG A 1 663 ? 4.285 -7.185 29.134 1.00 98.69 663 ARG A N 1
ATOM 5270 C CA . ARG A 1 663 ? 4.448 -7.234 30.603 1.00 98.69 663 ARG A CA 1
ATOM 5271 C C . ARG A 1 663 ? 3.946 -8.538 31.228 1.00 98.69 663 ARG A C 1
ATOM 5273 O O . ARG A 1 663 ? 4.520 -9.001 32.213 1.00 98.69 663 ARG A O 1
ATOM 5280 N N . ALA A 1 664 ? 2.882 -9.135 30.692 1.00 98.50 664 ALA A N 1
ATOM 5281 C CA . ALA A 1 664 ? 2.380 -10.425 31.161 1.00 98.50 664 ALA A CA 1
ATOM 5282 C C . ALA A 1 664 ? 3.314 -11.583 30.762 1.00 98.50 664 ALA A C 1
ATOM 5284 O O . ALA A 1 664 ? 3.601 -12.448 31.587 1.00 98.50 664 ALA A O 1
ATOM 5285 N N . LEU A 1 665 ? 3.843 -11.565 29.535 1.00 98.62 665 LEU A N 1
ATOM 5286 C CA . LEU A 1 665 ? 4.823 -12.538 29.048 1.00 98.62 665 LEU A CA 1
ATOM 5287 C C . LEU A 1 665 ? 6.165 -12.428 29.787 1.00 98.62 665 LEU A C 1
ATOM 5289 O O . LEU A 1 665 ? 6.754 -13.460 30.082 1.00 98.62 665 LEU A O 1
ATOM 5293 N N . ALA A 1 666 ? 6.610 -11.222 30.156 1.00 98.06 666 ALA A N 1
ATOM 5294 C CA . ALA A 1 666 ? 7.829 -11.013 30.947 1.00 98.06 666 ALA A CA 1
ATOM 5295 C C . ALA A 1 666 ? 7.714 -11.616 32.356 1.00 98.06 666 ALA A C 1
ATOM 5297 O O . ALA A 1 666 ? 8.641 -12.252 32.846 1.00 98.06 666 ALA A O 1
ATOM 5298 N N . LYS A 1 667 ? 6.541 -11.482 32.991 1.00 97.50 667 LYS A N 1
ATOM 5299 C CA . LYS A 1 667 ? 6.246 -12.126 34.283 1.00 97.50 667 LYS A CA 1
ATOM 5300 C C . LYS A 1 667 ? 6.144 -13.650 34.180 1.00 97.50 667 LYS A C 1
ATOM 5302 O O . LYS A 1 667 ? 6.467 -14.337 35.142 1.00 97.50 667 LYS A O 1
ATOM 5307 N N . LEU A 1 668 ? 5.677 -14.168 33.042 1.00 97.31 668 LEU A N 1
ATOM 5308 C CA . LEU A 1 668 ? 5.541 -15.606 32.798 1.00 97.31 668 LEU A CA 1
ATOM 5309 C C . LEU A 1 668 ? 6.879 -16.267 32.429 1.00 97.31 668 LEU A C 1
ATOM 5311 O O . LEU A 1 668 ? 7.127 -17.399 32.834 1.00 97.31 668 LEU A O 1
ATOM 5315 N N . ASN A 1 669 ? 7.733 -15.547 31.696 1.00 97.75 669 ASN A N 1
ATOM 5316 C CA . ASN A 1 669 ? 9.035 -15.992 31.206 1.00 97.75 669 ASN A CA 1
ATOM 5317 C C . ASN A 1 669 ? 10.124 -14.940 31.508 1.00 97.75 669 ASN A C 1
ATOM 5319 O O . ASN A 1 669 ? 10.558 -14.236 30.593 1.00 97.75 669 ASN A O 1
ATOM 5323 N N . PRO A 1 670 ? 10.626 -14.841 32.757 1.00 95.81 670 PRO A N 1
ATOM 5324 C CA . PRO A 1 670 ? 11.632 -13.836 33.138 1.00 95.81 670 PRO A CA 1
ATOM 5325 C C . PRO A 1 670 ? 12.986 -13.952 32.414 1.00 95.81 670 PRO A C 1
ATOM 5327 O O . PRO A 1 670 ? 13.848 -13.096 32.578 1.00 95.81 670 PRO A O 1
ATOM 5330 N N . HIS A 1 671 ? 13.184 -15.017 31.632 1.00 95.00 671 HIS A N 1
ATOM 5331 C CA . HIS A 1 671 ? 14.374 -15.284 30.824 1.00 95.00 671 HIS A CA 1
ATOM 5332 C C . HIS A 1 671 ? 14.234 -14.826 29.352 1.00 95.00 671 HIS A C 1
ATOM 5334 O O . HIS A 1 671 ? 15.168 -14.989 28.568 1.00 95.00 671 HIS A O 1
ATOM 5340 N N . TRP A 1 672 ? 13.075 -14.295 28.934 1.00 97.25 672 TRP A N 1
ATOM 5341 C CA . TRP A 1 672 ? 12.887 -13.749 27.584 1.00 97.25 672 TRP A CA 1
ATOM 5342 C C . TRP A 1 672 ? 13.384 -12.303 27.496 1.00 97.25 672 TRP A C 1
ATOM 5344 O O . TRP A 1 672 ? 12.939 -11.446 28.253 1.00 97.25 672 TRP A O 1
ATOM 5354 N N . SER A 1 673 ? 14.229 -12.019 26.503 1.00 97.25 673 SER A N 1
ATOM 5355 C CA . SER A 1 673 ? 14.652 -10.654 26.170 1.00 97.25 673 SER A CA 1
ATOM 5356 C C . SER A 1 673 ? 13.545 -9.827 25.508 1.00 97.25 673 SER A C 1
ATOM 5358 O O . SER A 1 673 ? 12.561 -10.355 24.979 1.00 97.25 673 SER A O 1
ATOM 5360 N N . GLY A 1 674 ? 13.743 -8.516 25.438 1.00 97.81 674 GLY A N 1
ATOM 5361 C CA . GLY A 1 674 ? 12.797 -7.547 24.888 1.00 97.81 674 GLY A CA 1
ATOM 5362 C C . GLY A 1 674 ? 12.479 -7.759 23.412 1.00 97.81 674 GLY A C 1
ATOM 5363 O O . GLY A 1 674 ? 11.342 -7.556 22.990 1.00 97.81 674 GLY A O 1
A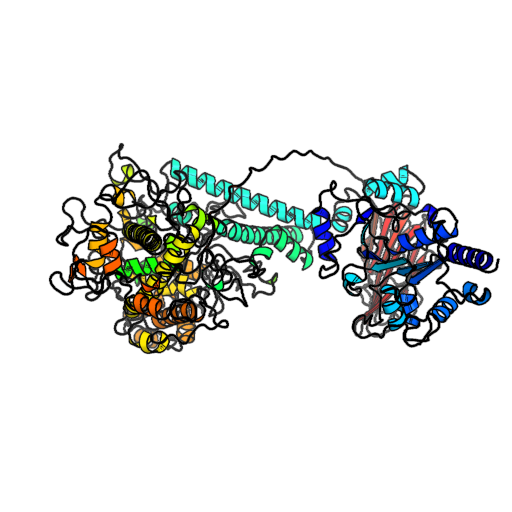TOM 5364 N N . GLU A 1 675 ? 13.430 -8.252 22.612 1.00 97.56 675 GLU A N 1
ATOM 5365 C CA . GLU A 1 675 ? 13.138 -8.696 21.239 1.00 97.56 675 GLU A CA 1
ATOM 5366 C C . GLU A 1 675 ? 12.133 -9.853 21.234 1.00 97.56 675 GLU A C 1
ATOM 5368 O O . GLU A 1 675 ? 11.185 -9.856 20.448 1.00 97.56 675 GLU A O 1
ATOM 5373 N N . ARG A 1 676 ? 12.305 -10.828 22.130 1.00 97.56 676 ARG A N 1
ATOM 5374 C CA . ARG A 1 676 ? 11.426 -11.992 22.219 1.00 97.56 676 ARG A CA 1
ATOM 5375 C C . ARG A 1 676 ? 10.040 -11.612 22.747 1.00 97.56 676 ARG A C 1
ATOM 5377 O O . ARG A 1 676 ? 9.043 -12.043 22.166 1.00 97.56 676 ARG A O 1
ATOM 5384 N N . LEU A 1 677 ? 9.980 -10.778 23.783 1.00 98.75 677 LEU A N 1
ATOM 5385 C CA . LEU A 1 677 ? 8.741 -10.231 24.342 1.00 98.75 677 LEU A CA 1
ATOM 5386 C C . LEU A 1 677 ? 7.957 -9.440 23.287 1.00 98.75 677 LEU A C 1
ATOM 5388 O O . LEU A 1 677 ? 6.774 -9.709 23.075 1.00 98.75 677 LEU A O 1
ATOM 5392 N N . TYR A 1 678 ? 8.636 -8.551 22.553 1.00 98.81 678 TYR A N 1
ATOM 5393 C CA . TYR A 1 678 ? 8.049 -7.793 21.448 1.00 98.81 678 TYR A CA 1
ATOM 5394 C C . TYR A 1 678 ? 7.461 -8.710 20.365 1.00 98.81 678 TYR A C 1
ATOM 5396 O O . TYR A 1 678 ? 6.309 -8.527 19.969 1.00 98.81 678 TYR A O 1
ATOM 5404 N N . GLN A 1 679 ? 8.220 -9.702 19.881 1.00 98.56 679 GLN A N 1
ATOM 5405 C CA . GLN A 1 679 ? 7.765 -10.548 18.771 1.00 98.56 679 GLN A CA 1
ATOM 5406 C C . GLN A 1 679 ? 6.635 -11.509 19.169 1.00 98.56 679 GLN A C 1
ATOM 5408 O O . GLN A 1 679 ? 5.738 -11.730 18.357 1.00 98.56 679 GLN A O 1
ATOM 5413 N N . GLU A 1 680 ? 6.620 -12.054 20.391 1.00 98.56 680 GLU A N 1
ATOM 5414 C CA . GLU A 1 680 ? 5.503 -12.896 20.854 1.00 98.56 680 GLU A CA 1
ATOM 5415 C C . GLU A 1 680 ? 4.240 -12.070 21.141 1.00 98.56 680 GLU A C 1
ATOM 5417 O O . GLU A 1 680 ? 3.161 -12.457 20.693 1.00 98.56 680 GLU A O 1
ATOM 5422 N N . ALA A 1 681 ? 4.348 -10.891 21.767 1.00 98.81 681 ALA A N 1
ATOM 5423 C CA . ALA A 1 681 ? 3.204 -9.987 21.930 1.00 98.81 681 ALA A CA 1
ATOM 5424 C C . ALA A 1 681 ? 2.634 -9.535 20.567 1.00 98.81 681 ALA A C 1
ATOM 5426 O O . ALA A 1 681 ? 1.425 -9.622 20.343 1.00 98.81 681 ALA A O 1
ATOM 5427 N N . ARG A 1 682 ? 3.501 -9.184 19.602 1.00 98.75 682 ARG A N 1
ATOM 5428 C CA . ARG A 1 682 ? 3.124 -8.894 18.204 1.00 98.75 682 ARG A CA 1
ATOM 5429 C C . ARG A 1 682 ? 2.445 -10.077 17.514 1.00 98.75 682 ARG A C 1
ATOM 5431 O O . ARG A 1 682 ? 1.469 -9.894 16.786 1.00 98.75 682 ARG A O 1
ATOM 5438 N N . LYS A 1 683 ? 2.936 -11.296 17.739 1.00 98.69 683 LYS A N 1
ATOM 5439 C CA . LYS A 1 683 ? 2.391 -12.530 17.161 1.00 98.69 683 LYS A CA 1
ATOM 5440 C C . LYS A 1 683 ? 1.016 -12.885 17.736 1.00 98.69 683 LYS A C 1
ATOM 5442 O O . LYS A 1 683 ? 0.125 -13.245 16.966 1.00 98.69 683 LYS A O 1
ATOM 5447 N N . ILE A 1 684 ? 0.821 -12.733 19.048 1.00 98.81 684 ILE A N 1
ATOM 5448 C CA . ILE A 1 684 ? -0.489 -12.867 19.706 1.00 98.81 684 ILE A CA 1
ATOM 5449 C C . ILE A 1 684 ? -1.461 -11.816 19.158 1.00 98.81 684 ILE A C 1
ATOM 5451 O O . ILE A 1 684 ? -2.567 -12.170 18.757 1.00 98.81 684 ILE A O 1
ATOM 5455 N N . MET A 1 685 ? -1.033 -10.555 19.050 1.00 98.56 685 MET A N 1
ATOM 5456 C CA . MET A 1 685 ? -1.853 -9.467 18.508 1.00 98.56 685 MET A CA 1
ATOM 5457 C C . MET A 1 685 ? -2.295 -9.723 17.066 1.00 98.56 685 MET A C 1
ATOM 5459 O O . MET A 1 685 ? -3.483 -9.624 16.774 1.00 98.56 685 MET A O 1
ATOM 5463 N N . GLY A 1 686 ? -1.389 -10.115 16.165 1.00 98.44 686 GLY A N 1
ATOM 5464 C CA . GLY A 1 686 ? -1.772 -10.498 14.800 1.00 98.44 686 GLY A CA 1
ATOM 5465 C C . GLY A 1 686 ? -2.812 -11.628 14.791 1.00 98.44 686 GLY A C 1
ATOM 5466 O O . GLY A 1 686 ? -3.828 -11.543 14.103 1.00 98.44 686 GLY A O 1
ATOM 5467 N N . ALA A 1 687 ? -2.619 -12.653 15.625 1.00 98.56 687 ALA A N 1
ATOM 5468 C CA . ALA A 1 687 ? -3.550 -13.773 15.741 1.00 98.56 687 ALA A CA 1
ATOM 5469 C C . ALA A 1 687 ? -4.923 -13.379 16.328 1.00 98.56 687 ALA A C 1
ATOM 5471 O O . ALA A 1 687 ? -5.943 -13.861 15.831 1.00 98.56 687 ALA A O 1
ATOM 5472 N N . TYR A 1 688 ? -4.990 -12.452 17.295 1.00 98.25 688 TYR A N 1
ATOM 5473 C CA . TYR A 1 688 ? -6.258 -11.868 17.752 1.00 98.25 688 TYR A CA 1
ATOM 5474 C C . TYR A 1 688 ? -7.040 -11.259 16.584 1.00 98.25 688 TYR A C 1
ATOM 5476 O O . TYR A 1 688 ? -8.228 -11.540 16.429 1.00 98.25 688 TYR A O 1
ATOM 5484 N N . PHE A 1 689 ? -6.391 -10.442 15.746 1.00 97.94 689 PHE A N 1
ATOM 5485 C CA . PHE A 1 689 ? -7.066 -9.794 14.620 1.00 97.94 689 PHE A CA 1
ATOM 5486 C C . PHE A 1 689 ? -7.454 -10.783 13.526 1.00 97.94 689 PHE A C 1
ATOM 5488 O O . PHE A 1 689 ? -8.528 -10.632 12.942 1.00 97.94 689 PHE A O 1
ATOM 5495 N N . GLN A 1 690 ? -6.672 -11.841 13.307 1.00 98.44 690 GLN A N 1
ATOM 5496 C CA . GLN A 1 690 ? -7.061 -12.948 12.432 1.00 98.44 690 GLN A CA 1
ATOM 5497 C C . GLN A 1 690 ? -8.330 -13.661 12.936 1.00 98.44 690 GLN A C 1
ATOM 5499 O O . GLN A 1 690 ? -9.263 -13.862 12.153 1.00 98.44 690 GLN A O 1
ATOM 5504 N N . VAL A 1 691 ? -8.422 -13.961 14.240 1.00 98.19 691 VAL A N 1
ATOM 5505 C CA . VAL A 1 691 ? -9.621 -14.548 14.868 1.00 98.19 691 VAL A CA 1
ATOM 5506 C C . VAL A 1 691 ? -10.818 -13.602 14.787 1.00 98.19 691 VAL A C 1
ATOM 5508 O O . VAL A 1 691 ? -11.844 -13.972 14.219 1.00 98.19 691 VAL A O 1
ATOM 5511 N N . ILE A 1 692 ? -10.705 -12.385 15.325 1.00 98.19 692 ILE A N 1
ATOM 5512 C CA . ILE A 1 692 ? -11.817 -11.426 15.441 1.00 98.19 692 ILE A CA 1
ATOM 5513 C C . ILE A 1 692 ? -12.350 -11.053 14.049 1.00 98.19 692 ILE A C 1
ATOM 5515 O O . ILE A 1 692 ? -13.565 -11.029 13.836 1.00 98.19 692 ILE A O 1
ATOM 5519 N N . THR A 1 693 ? -11.465 -10.848 13.066 1.00 97.94 693 THR A N 1
ATOM 5520 C CA . THR A 1 693 ? -11.883 -10.502 11.699 1.00 97.94 693 THR A CA 1
ATOM 5521 C C . THR A 1 693 ? -12.703 -11.625 11.058 1.00 97.94 693 THR A C 1
ATOM 5523 O O . THR A 1 693 ? -13.760 -11.358 10.489 1.00 97.94 693 THR A O 1
ATOM 5526 N N . PHE A 1 694 ? -12.280 -12.889 11.168 1.00 97.38 694 PHE A N 1
ATOM 5527 C CA . PHE A 1 694 ? -12.970 -14.004 10.502 1.00 97.38 694 PHE A CA 1
ATOM 5528 C C . PHE A 1 694 ? -14.180 -14.533 11.281 1.00 97.38 694 PHE A C 1
ATOM 5530 O O . PHE A 1 694 ? -15.205 -14.843 10.669 1.00 97.38 694 PHE A O 1
ATOM 5537 N N . ARG A 1 695 ? -14.077 -14.634 12.611 1.00 95.75 695 ARG A N 1
ATOM 5538 C CA . ARG A 1 695 ? -15.117 -15.189 13.491 1.00 95.75 695 ARG A CA 1
ATOM 5539 C C . ARG A 1 695 ? -16.268 -14.209 13.709 1.00 95.75 695 ARG A C 1
ATOM 5541 O O . ARG A 1 695 ? -17.431 -14.609 13.635 1.00 95.75 695 ARG A O 1
ATOM 5548 N N . ASP A 1 696 ? -15.940 -12.940 13.954 1.00 95.88 696 ASP A N 1
ATOM 5549 C CA . ASP A 1 696 ? -16.898 -11.954 14.457 1.00 95.88 696 ASP A CA 1
ATOM 5550 C C . ASP A 1 696 ? -17.253 -10.904 13.401 1.00 95.88 696 ASP A C 1
ATOM 5552 O O . ASP A 1 696 ? -18.430 -10.629 13.203 1.00 95.88 696 ASP A O 1
ATOM 5556 N N . TYR A 1 697 ? -16.276 -10.347 12.680 1.00 97.56 697 TYR A N 1
ATOM 5557 C CA . TYR A 1 697 ? -16.523 -9.227 11.764 1.00 97.56 697 TYR A CA 1
ATOM 5558 C C . TYR A 1 697 ? -17.076 -9.650 10.388 1.00 97.56 697 TYR A C 1
ATOM 5560 O O . TYR A 1 697 ? -18.179 -9.250 10.009 1.00 97.56 697 TYR A O 1
ATOM 5568 N N . LEU A 1 698 ? -16.355 -10.483 9.622 1.00 97.56 698 LEU A N 1
ATOM 5569 C CA . LEU A 1 698 ? -16.672 -10.750 8.205 1.00 97.56 698 LEU A CA 1
ATOM 5570 C C . LEU A 1 698 ? -18.074 -11.332 7.980 1.00 97.56 698 LEU A C 1
ATOM 5572 O O . LEU A 1 698 ? -18.689 -11.069 6.944 1.00 97.56 698 LEU A O 1
ATOM 5576 N N . ARG A 1 699 ? -18.607 -12.079 8.954 1.00 95.56 699 ARG A N 1
ATOM 5577 C CA . ARG A 1 699 ? -19.978 -12.624 8.936 1.00 95.56 699 ARG A CA 1
ATOM 5578 C C . ARG A 1 699 ? -21.065 -11.557 8.797 1.00 95.56 699 ARG A C 1
ATOM 5580 O O . ARG A 1 699 ? -22.094 -11.848 8.193 1.00 95.56 699 ARG A O 1
ATOM 5587 N N . HIS A 1 700 ? -20.829 -10.352 9.313 1.00 96.12 700 HIS A N 1
ATOM 5588 C CA . HIS A 1 700 ? -21.740 -9.207 9.233 1.00 96.12 700 HIS A CA 1
ATOM 5589 C C . HIS A 1 700 ? -21.588 -8.429 7.918 1.00 96.12 700 HIS A C 1
ATOM 5591 O O . HIS A 1 700 ? -22.487 -7.691 7.524 1.00 96.12 700 HIS A O 1
ATOM 5597 N N . ILE A 1 701 ? -20.472 -8.626 7.205 1.00 97.88 701 ILE A N 1
ATOM 5598 C CA . ILE A 1 701 ? -20.195 -7.979 5.920 1.00 97.88 701 ILE A CA 1
ATOM 5599 C C . ILE A 1 701 ? -20.664 -8.858 4.760 1.00 97.88 701 ILE A C 1
ATOM 5601 O O . ILE A 1 701 ? -21.612 -8.495 4.069 1.00 97.88 701 ILE A O 1
ATOM 5605 N N . VAL A 1 702 ? -20.057 -10.033 4.559 1.00 98.00 702 VAL A N 1
ATOM 5606 C CA . VAL A 1 702 ? -20.356 -10.905 3.401 1.00 98.00 702 VAL A CA 1
ATOM 5607 C C . VAL A 1 702 ? -21.530 -11.867 3.634 1.00 98.00 702 VAL A C 1
ATOM 5609 O O . VAL A 1 702 ? -21.915 -12.597 2.724 1.00 98.00 702 VAL A O 1
ATOM 5612 N N . GLY A 1 703 ? -22.105 -11.870 4.839 1.00 97.00 703 GLY A N 1
ATOM 5613 C CA . GLY A 1 703 ? -23.252 -12.694 5.221 1.00 97.00 703 GLY A CA 1
ATOM 5614 C C . GLY A 1 703 ? -22.911 -14.172 5.500 1.00 97.00 703 GLY A C 1
ATOM 5615 O O . GLY A 1 703 ? -21.978 -14.741 4.917 1.00 97.00 703 GLY A O 1
ATOM 5616 N N . PRO A 1 704 ? -23.685 -14.854 6.368 1.00 96.06 704 PRO A N 1
ATOM 5617 C CA . PRO A 1 704 ? -23.396 -16.219 6.819 1.00 96.06 704 PRO A CA 1
ATOM 5618 C C . PRO A 1 704 ? -23.337 -17.250 5.682 1.00 96.06 704 PRO A C 1
ATOM 5620 O O . PRO A 1 704 ? -22.524 -18.169 5.743 1.00 96.06 704 PRO A O 1
ATOM 5623 N N . LYS A 1 705 ? -24.126 -17.082 4.610 1.00 95.81 705 LYS A N 1
ATOM 5624 C CA . LYS A 1 705 ? -24.123 -17.977 3.436 1.00 95.81 705 LYS A CA 1
ATOM 5625 C C . LYS A 1 705 ? -22.771 -17.995 2.707 1.00 95.81 705 LYS A C 1
ATOM 5627 O O . LYS A 1 705 ? -22.360 -19.040 2.207 1.00 95.81 705 LYS A O 1
ATOM 5632 N N . ILE A 1 706 ? -22.066 -16.862 2.656 1.00 95.50 706 ILE A N 1
ATOM 5633 C CA . ILE A 1 706 ? -20.742 -16.762 2.025 1.00 95.50 706 ILE A CA 1
ATOM 5634 C C . ILE A 1 706 ? -19.642 -17.238 2.978 1.00 95.50 706 ILE A C 1
ATOM 5636 O O . ILE A 1 706 ? -18.723 -17.923 2.527 1.00 95.50 706 ILE A O 1
ATOM 5640 N N . ILE A 1 707 ? -19.770 -16.976 4.287 1.00 97.25 707 ILE A N 1
ATOM 5641 C CA . ILE A 1 707 ? -18.891 -17.584 5.299 1.00 97.25 707 ILE A CA 1
ATOM 5642 C C . ILE A 1 707 ? -18.955 -19.110 5.195 1.00 97.25 707 ILE A C 1
ATOM 5644 O O . ILE A 1 707 ? -17.935 -19.732 4.912 1.00 97.25 707 ILE A O 1
ATOM 5648 N N . ALA A 1 708 ? -20.147 -19.703 5.312 1.00 96.06 708 ALA A N 1
ATOM 5649 C CA . ALA A 1 708 ? -20.357 -21.149 5.242 1.00 96.06 708 ALA A CA 1
ATOM 5650 C C . ALA A 1 708 ? -19.790 -21.784 3.958 1.00 96.06 708 ALA A C 1
ATOM 5652 O O . ALA A 1 708 ? -19.243 -22.882 4.014 1.00 96.06 708 ALA A O 1
ATOM 5653 N N . LYS A 1 709 ? -19.882 -21.079 2.820 1.00 94.12 709 LYS A N 1
ATOM 5654 C CA . LYS A 1 709 ? -19.437 -21.555 1.501 1.00 94.12 709 LYS A CA 1
ATOM 5655 C C . LYS A 1 709 ? -17.932 -21.396 1.229 1.00 94.12 709 LYS A C 1
ATOM 5657 O O . LYS A 1 709 ? -17.419 -22.101 0.362 1.00 94.12 709 LYS A O 1
ATOM 5662 N N . ARG A 1 710 ? -17.233 -20.448 1.871 1.00 94.44 710 ARG A N 1
ATOM 5663 C CA . ARG A 1 710 ? -15.848 -20.077 1.490 1.00 94.44 710 ARG A CA 1
ATOM 5664 C C . ARG A 1 710 ? -14.866 -19.892 2.654 1.00 94.44 710 ARG A C 1
ATOM 5666 O O . ARG A 1 710 ? -13.677 -20.150 2.471 1.00 94.44 710 ARG A O 1
ATOM 5673 N N . LEU A 1 711 ? -15.321 -19.403 3.808 1.00 96.31 711 LEU A N 1
ATOM 5674 C CA . LEU A 1 711 ? -14.447 -18.926 4.895 1.00 96.31 711 LEU A CA 1
ATOM 5675 C C . LEU A 1 711 ? -14.594 -19.705 6.216 1.00 96.31 711 LEU A C 1
ATOM 5677 O O . LEU A 1 711 ? -13.742 -19.566 7.086 1.00 96.31 711 LEU A O 1
ATOM 5681 N N . SER A 1 712 ? -15.619 -20.548 6.342 1.00 91.31 712 SER A N 1
ATOM 5682 C CA . SER A 1 712 ? -15.930 -21.392 7.505 1.00 91.31 712 SER A CA 1
ATOM 5683 C C . SER A 1 712 ? -14.753 -22.256 7.966 1.00 91.31 712 SER A C 1
ATOM 5685 O O . SER A 1 712 ? -14.265 -22.088 9.078 1.00 91.31 712 SER A O 1
ATOM 5687 N N . THR A 1 713 ? -14.268 -23.148 7.104 1.00 92.75 713 THR A N 1
ATOM 5688 C CA . THR A 1 713 ? -13.141 -24.048 7.392 1.00 92.75 713 THR A CA 1
ATOM 5689 C C . THR A 1 713 ? -11.842 -23.478 6.827 1.00 92.75 713 THR A C 1
ATOM 5691 O O . THR A 1 713 ? -11.833 -22.934 5.718 1.00 92.75 713 THR A O 1
ATOM 5694 N N . TYR A 1 714 ? -10.735 -23.598 7.561 1.00 96.19 714 TYR A N 1
ATOM 5695 C CA . TYR A 1 714 ? -9.388 -23.348 7.045 1.00 96.19 714 TYR A CA 1
ATOM 5696 C C . TYR A 1 714 ? -8.808 -24.632 6.425 1.00 96.19 714 TYR A C 1
ATOM 5698 O O . TYR A 1 714 ? -8.727 -25.639 7.123 1.00 96.19 714 TYR A O 1
ATOM 5706 N N . PRO A 1 715 ? -8.404 -24.635 5.140 1.00 95.19 715 PRO A N 1
ATOM 5707 C CA . PRO A 1 715 ? -7.879 -25.832 4.479 1.00 95.19 715 PRO A CA 1
ATOM 5708 C C . PRO A 1 715 ? -6.349 -25.987 4.593 1.00 95.19 715 PRO A C 1
ATOM 5710 O O . PRO A 1 715 ? -5.775 -26.792 3.866 1.00 95.19 715 PRO A O 1
ATOM 5713 N N . GLY A 1 716 ? -5.684 -25.211 5.456 1.00 96.50 716 GLY A N 1
ATOM 5714 C CA . GLY A 1 716 ? -4.221 -25.151 5.542 1.00 96.50 716 GLY A CA 1
ATOM 5715 C C . GLY A 1 716 ? -3.588 -24.049 4.682 1.00 96.50 716 GLY A C 1
ATOM 5716 O O . GLY A 1 716 ? -4.268 -23.346 3.926 1.00 96.50 716 GLY A O 1
ATOM 5717 N N . TYR A 1 717 ? -2.271 -23.892 4.836 1.00 97.69 717 TYR A N 1
ATOM 5718 C CA . TYR A 1 717 ? -1.441 -22.990 4.034 1.00 97.69 717 TYR A CA 1
ATOM 5719 C C . TYR A 1 717 ? -1.118 -23.602 2.663 1.00 97.69 717 TYR A C 1
ATOM 5721 O O . TYR A 1 717 ? -0.819 -24.791 2.559 1.00 97.69 717 TYR A O 1
ATOM 5729 N N . ALA A 1 718 ? -1.130 -22.775 1.617 1.00 96.94 718 ALA A N 1
ATOM 5730 C CA . ALA A 1 718 ? -0.851 -23.173 0.244 1.00 96.94 718 ALA A CA 1
ATOM 5731 C C . ALA A 1 718 ? 0.069 -22.150 -0.450 1.00 96.94 718 ALA A C 1
ATOM 5733 O O . ALA A 1 718 ? -0.363 -21.067 -0.842 1.00 96.94 718 ALA A O 1
ATOM 5734 N N . GLU A 1 719 ? 1.344 -22.506 -0.647 1.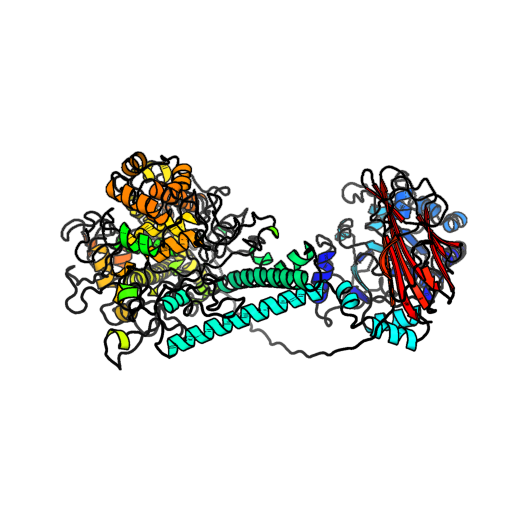00 95.19 719 GLU A N 1
ATOM 5735 C CA . GLU A 1 719 ? 2.376 -21.613 -1.215 1.00 95.19 719 GLU A CA 1
ATOM 5736 C C . GLU A 1 719 ? 2.105 -21.177 -2.674 1.00 95.19 719 GLU A C 1
ATOM 5738 O O . GLU A 1 719 ? 2.690 -20.211 -3.164 1.00 95.19 719 GLU A O 1
ATOM 5743 N N . ASN A 1 720 ? 1.201 -21.857 -3.383 1.00 96.31 720 ASN A N 1
ATOM 5744 C CA . ASN A 1 720 ? 0.771 -21.487 -4.734 1.00 96.31 720 ASN A CA 1
ATOM 5745 C C . ASN A 1 720 ? -0.403 -20.486 -4.771 1.00 96.31 720 ASN A C 1
ATOM 5747 O O . ASN A 1 720 ? -0.794 -20.059 -5.859 1.00 96.31 720 ASN A O 1
ATOM 5751 N N . VAL A 1 721 ? -0.976 -20.109 -3.624 1.00 97.75 721 VAL A N 1
ATOM 5752 C CA . VAL A 1 721 ? -2.001 -19.060 -3.539 1.00 97.75 721 VAL A CA 1
ATOM 5753 C C . VAL A 1 721 ? -1.337 -17.684 -3.565 1.00 97.75 721 VAL A C 1
ATOM 5755 O O . VAL A 1 721 ? -0.306 -17.475 -2.936 1.00 97.75 721 VAL A O 1
ATOM 5758 N N . ASP A 1 722 ? -1.961 -16.734 -4.269 1.00 97.81 722 ASP A N 1
ATOM 5759 C CA . ASP A 1 722 ? -1.584 -15.315 -4.269 1.00 97.81 722 ASP A CA 1
ATOM 5760 C C . ASP A 1 722 ? -2.419 -14.513 -3.240 1.00 97.81 722 ASP A C 1
ATOM 5762 O O . ASP A 1 722 ? -3.539 -14.104 -3.581 1.00 97.81 722 ASP A O 1
ATOM 5766 N N . PRO A 1 723 ? -1.920 -14.299 -1.999 1.00 98.06 723 PRO A N 1
ATOM 5767 C CA . PRO A 1 723 ? -2.504 -13.419 -0.985 1.00 98.06 723 PRO A CA 1
ATOM 5768 C C . PRO A 1 723 ? -2.398 -11.924 -1.303 1.00 98.06 723 PRO A C 1
ATOM 5770 O O . PRO A 1 723 ? -3.019 -11.140 -0.594 1.00 98.06 723 PRO A O 1
ATOM 5773 N N . THR A 1 724 ? -1.657 -11.489 -2.330 1.00 98.25 724 THR A N 1
ATOM 5774 C CA . THR A 1 724 ? -1.497 -10.054 -2.627 1.00 98.25 724 THR A CA 1
ATOM 5775 C C . THR A 1 724 ? -2.859 -9.358 -2.727 1.00 98.25 724 THR A C 1
ATOM 5777 O O . THR A 1 724 ? -3.822 -9.901 -3.285 1.00 98.25 724 THR A O 1
ATOM 5780 N N . ILE A 1 725 ? -2.971 -8.144 -2.180 1.00 98.75 725 ILE A N 1
ATOM 5781 C CA . ILE A 1 725 ? -4.225 -7.389 -2.245 1.00 98.75 725 ILE A CA 1
ATOM 5782 C C . ILE A 1 725 ? -4.538 -7.028 -3.693 1.00 98.75 725 ILE A C 1
ATOM 5784 O O . ILE A 1 725 ? -3.685 -6.543 -4.441 1.00 98.75 725 ILE A O 1
ATOM 5788 N N . SER A 1 726 ? -5.773 -7.294 -4.108 1.00 98.69 726 SER A N 1
ATOM 5789 C CA . SER A 1 726 ? -6.239 -6.985 -5.452 1.00 98.69 726 SER A CA 1
ATOM 5790 C C . SER A 1 726 ? -6.641 -5.524 -5.581 1.00 98.69 726 SER A C 1
ATOM 5792 O O . SER A 1 726 ? -7.230 -4.926 -4.679 1.00 98.69 726 SER A O 1
ATOM 5794 N N . ASN A 1 727 ? -6.360 -4.942 -6.747 1.00 98.50 727 ASN A N 1
ATOM 5795 C CA . ASN A 1 727 ? -6.604 -3.519 -6.975 1.00 98.50 727 ASN A CA 1
ATOM 5796 C C . ASN A 1 727 ? -8.104 -3.169 -6.818 1.00 98.50 727 ASN A C 1
ATOM 5798 O O . ASN A 1 727 ? -8.449 -2.138 -6.247 1.00 98.50 727 ASN A O 1
ATOM 5802 N N . VAL A 1 728 ? -9.005 -4.074 -7.227 1.00 98.75 728 VAL A N 1
ATOM 5803 C CA . VAL A 1 728 ? -10.463 -3.912 -7.068 1.00 98.75 728 VAL A CA 1
ATOM 5804 C C . VAL A 1 728 ? -10.924 -3.950 -5.606 1.00 98.75 728 VAL A C 1
ATOM 5806 O O . VAL A 1 728 ? -11.857 -3.230 -5.254 1.00 98.75 728 VAL A O 1
ATOM 5809 N N . PHE A 1 729 ? -10.263 -4.728 -4.742 1.00 98.81 729 PHE A N 1
ATOM 5810 C CA . PHE A 1 729 ? -10.581 -4.788 -3.315 1.00 98.81 729 PHE A CA 1
ATOM 5811 C C . PHE A 1 729 ? -10.280 -3.445 -2.639 1.00 98.81 729 PHE A C 1
ATOM 5813 O O . PHE A 1 729 ? -11.197 -2.802 -2.130 1.00 98.81 729 PHE A O 1
ATOM 5820 N N . ALA A 1 730 ? -9.030 -2.980 -2.741 1.00 98.12 730 ALA A N 1
ATOM 5821 C CA . ALA A 1 730 ? -8.551 -1.739 -2.122 1.00 98.12 730 ALA A CA 1
ATOM 5822 C C . ALA A 1 730 ? -9.150 -0.456 -2.729 1.00 98.12 730 ALA A C 1
ATOM 5824 O O . ALA A 1 730 ? -9.175 0.603 -2.095 1.00 98.12 730 ALA A O 1
ATOM 5825 N N . THR A 1 731 ? -9.616 -0.514 -3.981 1.00 97.69 731 THR A N 1
ATOM 5826 C CA . THR A 1 731 ? -10.063 0.681 -4.719 1.00 97.69 731 THR A CA 1
ATOM 5827 C C . THR A 1 731 ? -11.580 0.805 -4.824 1.00 97.69 731 THR A C 1
ATOM 5829 O O . THR A 1 731 ? -12.077 1.921 -4.958 1.00 97.69 731 THR A O 1
ATOM 5832 N N . ALA A 1 732 ? -12.325 -0.300 -4.722 1.00 98.44 732 ALA A N 1
ATOM 5833 C CA . ALA A 1 732 ? -13.783 -0.295 -4.821 1.00 98.44 732 ALA A CA 1
ATOM 5834 C C . ALA A 1 732 ? -14.460 -1.161 -3.750 1.00 98.44 732 ALA A C 1
ATOM 5836 O O . ALA A 1 732 ? -15.191 -0.625 -2.921 1.00 98.44 732 ALA A O 1
ATOM 5837 N N . ALA A 1 733 ? -14.226 -2.477 -3.744 1.00 98.50 733 ALA A N 1
ATOM 5838 C CA . ALA A 1 733 ? -15.096 -3.403 -3.018 1.00 98.50 733 ALA A CA 1
ATOM 5839 C C . ALA A 1 733 ? -15.062 -3.217 -1.496 1.00 98.50 733 ALA A C 1
ATOM 5841 O O . ALA A 1 733 ? -16.114 -3.211 -0.863 1.00 98.50 733 ALA A O 1
ATOM 5842 N N . TYR A 1 734 ? -13.883 -3.006 -0.903 1.00 97.94 734 TYR A N 1
ATOM 5843 C CA . TYR A 1 734 ? -13.770 -2.823 0.547 1.00 97.94 734 TYR A CA 1
ATOM 5844 C C . TYR A 1 734 ? -14.151 -1.404 1.014 1.00 97.94 734 TYR A C 1
ATOM 5846 O O . TYR A 1 734 ? -14.413 -1.172 2.191 1.00 97.94 734 TYR A O 1
ATOM 5854 N N . ARG A 1 735 ? -14.323 -0.464 0.073 1.00 97.19 735 ARG A N 1
ATOM 5855 C CA . ARG A 1 735 ? -14.757 0.918 0.339 1.00 97.19 735 ARG A CA 1
ATOM 5856 C C . ARG A 1 735 ? -16.265 1.077 0.546 1.00 97.19 735 ARG A C 1
ATOM 5858 O O . ARG A 1 735 ? -16.726 2.197 0.759 1.00 97.19 735 ARG A O 1
ATOM 5865 N N . PHE A 1 736 ? -17.030 -0.018 0.524 1.00 95.00 736 PHE A N 1
ATOM 5866 C CA . PHE A 1 736 ? -18.451 -0.031 0.903 1.00 95.00 736 PHE A CA 1
ATOM 5867 C C . PHE A 1 736 ? -18.685 0.622 2.281 1.00 95.00 736 PHE A C 1
ATOM 5869 O O . PHE A 1 736 ? -19.692 1.298 2.482 1.00 95.00 736 PHE A O 1
ATOM 5876 N N . ALA A 1 737 ? -17.722 0.477 3.203 1.00 93.25 737 ALA A N 1
ATOM 5877 C CA . ALA A 1 737 ? -17.789 1.010 4.560 1.00 93.25 737 ALA A CA 1
ATOM 5878 C C . ALA A 1 737 ? -17.968 2.539 4.608 1.00 93.25 737 ALA A C 1
ATOM 5880 O O . ALA A 1 737 ? -18.576 3.035 5.551 1.00 93.25 737 ALA A O 1
ATOM 5881 N N . HIS A 1 738 ? -17.550 3.288 3.575 1.00 96.12 738 HIS A N 1
ATOM 5882 C CA . HIS A 1 738 ? -17.798 4.734 3.494 1.00 96.12 738 HIS A CA 1
ATOM 5883 C C . HIS A 1 738 ? -19.294 5.098 3.539 1.00 96.12 738 HIS A C 1
ATOM 5885 O O . HIS A 1 738 ? -19.645 6.181 3.997 1.00 96.12 738 HIS A O 1
ATOM 5891 N N . LEU A 1 739 ? -20.179 4.199 3.094 1.00 95.06 739 LEU A N 1
ATOM 5892 C CA . LEU A 1 739 ? -21.631 4.393 3.124 1.00 95.06 739 LEU A CA 1
ATOM 5893 C C . LEU A 1 739 ? -22.260 3.948 4.463 1.00 95.06 739 LEU A C 1
ATOM 5895 O O . LEU A 1 739 ? -23.452 4.157 4.678 1.00 95.06 739 LEU A O 1
ATOM 5899 N N . ALA A 1 740 ? -21.473 3.367 5.376 1.00 94.50 740 ALA A N 1
ATOM 5900 C CA . ALA A 1 740 ? -21.875 2.982 6.734 1.00 94.50 740 ALA A CA 1
ATOM 5901 C C . ALA A 1 740 ? -21.331 3.935 7.824 1.00 94.50 740 ALA A C 1
ATOM 5903 O O . ALA A 1 740 ? -21.522 3.698 9.022 1.00 94.50 740 ALA A O 1
ATOM 5904 N N . ILE A 1 741 ? -20.654 5.020 7.429 1.00 95.06 741 ILE A N 1
ATOM 5905 C CA . ILE A 1 741 ? -20.150 6.062 8.336 1.00 95.06 741 ILE A CA 1
ATOM 5906 C C . ILE A 1 741 ? -21.294 6.989 8.770 1.00 95.06 741 ILE A C 1
ATOM 5908 O O . ILE A 1 741 ? -22.069 7.481 7.946 1.00 95.06 741 ILE A O 1
ATOM 5912 N N . GLN A 1 742 ? -21.374 7.245 10.077 1.00 95.06 742 GLN A N 1
ATOM 5913 C CA . GLN A 1 742 ? -22.276 8.233 10.671 1.00 95.06 742 GLN A CA 1
ATOM 5914 C C . GLN A 1 742 ? -21.705 9.658 10.519 1.00 95.06 742 GLN A C 1
ATOM 5916 O O . GLN A 1 742 ? -20.490 9.832 10.613 1.00 95.06 742 GLN A O 1
ATOM 5921 N N . PRO A 1 743 ? -22.536 10.709 10.375 1.00 94.69 743 PRO A N 1
ATOM 5922 C CA . PRO A 1 743 ? -22.082 12.106 10.318 1.00 94.69 743 PRO A CA 1
ATOM 5923 C C . PRO A 1 743 ? -21.656 12.662 11.693 1.00 94.69 743 PRO A C 1
ATOM 5925 O O . PRO A 1 743 ? -21.393 13.855 11.831 1.00 94.69 743 PRO A O 1
ATOM 5928 N N . SER A 1 744 ? -21.593 11.813 12.723 1.00 94.38 744 SER A N 1
ATOM 5929 C CA . SER A 1 744 ? -21.116 12.155 14.062 1.00 94.38 744 SER A CA 1
ATOM 5930 C C . SER A 1 744 ? -20.260 11.017 14.625 1.00 94.38 744 SER A C 1
ATOM 5932 O O . SER A 1 744 ? -20.622 9.847 14.498 1.00 94.38 744 SER A O 1
ATOM 5934 N N . ILE A 1 745 ? -19.173 11.352 15.321 1.00 96.44 745 ILE A N 1
ATOM 5935 C CA . ILE A 1 745 ? -18.505 10.437 16.250 1.00 96.44 745 ILE A CA 1
ATOM 5936 C C . ILE A 1 745 ? -19.168 10.596 17.618 1.00 96.44 745 ILE A C 1
ATOM 5938 O O . ILE A 1 745 ? -19.180 11.689 18.194 1.00 96.44 745 ILE A O 1
ATOM 5942 N N . PHE A 1 746 ? -19.747 9.507 18.122 1.00 97.31 746 PHE A N 1
ATOM 5943 C CA . PHE A 1 746 ? -20.490 9.520 19.377 1.00 97.31 746 PHE A CA 1
ATOM 5944 C C . PHE A 1 746 ? -19.565 9.465 20.596 1.00 97.31 746 PHE A C 1
ATOM 5946 O O . PHE A 1 746 ? -18.535 8.788 20.562 1.00 97.31 746 PHE A O 1
ATOM 5953 N N . ARG A 1 747 ? -19.953 10.138 21.685 1.00 97.81 747 ARG A N 1
ATOM 5954 C CA . ARG A 1 747 ? -19.245 10.112 22.973 1.00 97.81 747 ARG A CA 1
ATOM 5955 C C . ARG A 1 747 ? -20.224 9.949 24.124 1.00 97.81 747 ARG A C 1
ATOM 5957 O O . ARG A 1 747 ? -21.130 10.767 24.279 1.00 97.81 747 ARG A O 1
ATOM 5964 N N . LEU A 1 748 ? -20.037 8.898 24.923 1.00 97.12 748 LEU A N 1
ATOM 5965 C CA . LEU A 1 748 ? -20.981 8.522 25.976 1.00 97.12 748 LEU A CA 1
ATOM 5966 C C . LEU A 1 748 ? -20.363 8.510 27.382 1.00 97.12 748 LEU A C 1
ATOM 5968 O O . LEU A 1 748 ? -19.198 8.160 27.570 1.00 97.12 748 LEU A O 1
ATOM 5972 N N . ASP A 1 749 ? -21.163 8.871 28.380 1.00 95.75 749 ASP A N 1
ATOM 5973 C CA . ASP A 1 749 ? -20.799 8.780 29.795 1.00 95.75 749 ASP A CA 1
ATOM 5974 C C . ASP A 1 749 ? -20.778 7.322 30.303 1.00 95.75 749 ASP A C 1
ATOM 5976 O O . ASP A 1 749 ? -21.071 6.375 29.567 1.00 95.75 749 ASP A O 1
ATOM 5980 N N . GLU A 1 750 ? -20.473 7.137 31.591 1.00 94.31 750 GLU A N 1
ATOM 5981 C CA . GLU A 1 750 ? -20.560 5.844 32.297 1.00 94.31 750 GLU A CA 1
ATOM 5982 C C . GLU A 1 750 ? -21.938 5.163 32.171 1.00 94.31 750 GLU A C 1
ATOM 5984 O O . GLU A 1 750 ? -22.063 3.949 32.336 1.00 94.31 750 GLU A O 1
ATOM 5989 N N . ASN A 1 751 ? -22.988 5.929 31.860 1.00 93.12 751 ASN A N 1
ATOM 5990 C CA . ASN A 1 751 ? -24.353 5.440 31.729 1.00 93.12 751 ASN A CA 1
ATOM 5991 C C . ASN A 1 751 ? -24.755 5.074 30.291 1.00 93.12 751 ASN A C 1
ATOM 5993 O O . ASN A 1 751 ? -25.904 4.672 30.079 1.00 93.12 751 ASN A O 1
ATOM 5997 N N . PHE A 1 752 ? -23.838 5.192 29.323 1.00 94.12 752 PHE A N 1
ATOM 5998 C CA . PHE A 1 752 ? -24.102 5.102 27.881 1.00 94.12 752 PHE A CA 1
ATOM 5999 C C . PHE A 1 752 ? -25.105 6.159 27.358 1.00 94.12 752 PHE A C 1
ATOM 6001 O O . PHE A 1 752 ? -25.737 5.971 26.316 1.00 94.12 752 PHE A O 1
ATOM 6008 N N . LYS A 1 753 ? -25.232 7.297 28.049 1.00 94.88 753 LYS A N 1
ATOM 6009 C CA . LYS A 1 753 ? -25.935 8.504 27.579 1.00 94.88 753 LYS A CA 1
ATOM 6010 C C . LYS A 1 753 ? -24.934 9.462 26.933 1.00 94.88 753 LYS A C 1
ATOM 6012 O O . LYS A 1 753 ? -23.734 9.324 27.141 1.00 94.88 753 LYS A O 1
ATOM 6017 N N . GLU A 1 754 ? -25.397 10.434 26.145 1.00 96.12 754 GLU A N 1
ATOM 6018 C CA . GLU A 1 754 ? -24.499 11.448 25.571 1.00 96.12 754 GLU A CA 1
ATOM 6019 C C . GLU A 1 754 ? -23.722 12.184 26.675 1.00 96.12 754 GLU A C 1
ATOM 6021 O O . GLU A 1 754 ? -24.297 12.638 27.666 1.00 96.12 754 GLU A O 1
ATOM 6026 N N . HIS A 1 755 ? -22.398 12.261 26.522 1.00 96.00 755 HIS A N 1
ATOM 6027 C CA . HIS A 1 755 ? -21.510 12.719 27.583 1.00 96.00 755 HIS A CA 1
ATOM 6028 C C . HIS A 1 755 ? -21.677 14.225 27.836 1.00 96.00 755 HIS A C 1
ATOM 6030 O O . HIS A 1 755 ? -21.160 15.044 27.081 1.00 96.00 755 HIS A O 1
ATOM 6036 N N . SER A 1 756 ? -22.315 14.598 28.950 1.00 92.94 756 SER A N 1
ATOM 6037 C CA . SER A 1 756 ? -22.729 15.976 29.292 1.00 92.94 756 SER A CA 1
ATOM 6038 C C . SER A 1 756 ? -21.692 17.078 29.017 1.00 92.94 756 SER A C 1
ATOM 6040 O O . SER A 1 756 ? -22.025 18.111 28.445 1.00 92.94 756 SER A O 1
ATOM 6042 N N . ARG A 1 757 ? -20.423 16.862 29.391 1.00 93.12 757 ARG A N 1
ATOM 6043 C CA . ARG A 1 757 ? -19.315 17.816 29.160 1.00 93.12 757 ARG A CA 1
ATOM 6044 C C . ARG A 1 757 ? -18.686 17.742 27.758 1.00 93.12 757 ARG A C 1
ATOM 6046 O O . ARG A 1 757 ? -18.039 18.692 27.329 1.00 93.12 757 ARG A O 1
ATOM 6053 N N . PHE A 1 758 ? -18.823 16.613 27.068 1.00 92.00 758 PHE A N 1
ATOM 6054 C CA . PHE A 1 758 ? -18.056 16.236 25.876 1.00 92.00 758 PHE A CA 1
ATOM 6055 C C . PHE A 1 758 ? -18.971 15.528 24.864 1.00 92.00 758 PHE A C 1
ATOM 6057 O O . PHE A 1 758 ? -18.732 14.381 24.492 1.00 92.00 758 PHE A O 1
ATOM 6064 N N . GLY A 1 759 ? -20.037 16.211 24.436 1.00 94.12 759 GLY A N 1
ATOM 6065 C CA . GLY A 1 759 ? -21.064 15.654 23.547 1.00 94.12 759 GLY A CA 1
ATOM 6066 C C . GLY A 1 759 ? -20.554 15.192 22.175 1.00 94.12 759 GLY A C 1
ATOM 6067 O O . GLY A 1 759 ? -19.362 15.274 21.847 1.00 94.12 759 GLY A O 1
ATOM 6068 N N . ASN A 1 760 ? -21.477 14.688 21.365 1.00 95.56 760 ASN A N 1
ATOM 6069 C CA . ASN A 1 760 ? -21.225 14.071 20.067 1.00 95.56 760 ASN A CA 1
ATOM 6070 C C . ASN A 1 760 ? -20.584 15.063 19.074 1.00 95.56 760 ASN A C 1
ATOM 6072 O O . ASN A 1 760 ? -21.044 16.193 18.911 1.00 95.56 760 ASN A O 1
ATOM 6076 N N . VAL A 1 761 ? -19.525 14.641 18.375 1.00 94.62 761 VAL A N 1
ATOM 6077 C CA . VAL A 1 761 ? -18.744 15.513 17.473 1.00 94.62 761 VAL A CA 1
ATOM 6078 C C . VAL A 1 761 ? -19.170 15.281 16.027 1.00 94.62 761 VAL A C 1
ATOM 6080 O O . VAL A 1 761 ? -19.113 14.145 15.562 1.00 94.62 761 VAL A O 1
ATOM 6083 N N . LYS A 1 762 ? -19.547 16.331 15.282 1.00 93.81 762 LYS A N 1
ATOM 6084 C CA . LYS A 1 762 ? -19.831 16.216 13.837 1.00 93.81 762 LYS A CA 1
ATOM 6085 C C . LYS A 1 762 ? -18.574 15.798 13.079 1.00 93.81 762 LYS A C 1
ATOM 6087 O O . LYS A 1 762 ? -17.504 16.359 13.326 1.00 93.81 762 LYS A O 1
ATOM 6092 N N . LEU A 1 763 ? -18.698 14.834 12.169 1.00 92.75 763 LEU A N 1
ATOM 6093 C CA . LEU A 1 763 ? -17.569 14.134 11.553 1.00 92.75 763 LEU A CA 1
ATOM 6094 C C . LEU A 1 763 ? -16.580 15.094 10.871 1.00 92.75 763 LEU A C 1
ATOM 6096 O O . LEU A 1 763 ? -15.379 14.983 11.115 1.00 92.75 763 LEU A O 1
ATOM 6100 N N . HIS A 1 764 ? -17.066 16.096 10.129 1.00 88.88 764 HIS A N 1
ATOM 6101 C CA . HIS A 1 764 ? -16.211 17.120 9.507 1.00 88.88 764 HIS A CA 1
ATOM 6102 C C . HIS A 1 764 ? -15.310 17.881 10.509 1.00 88.88 764 HIS A C 1
ATOM 6104 O O . HIS A 1 764 ? -14.208 18.292 10.153 1.00 88.88 764 HIS A O 1
ATOM 6110 N N . THR A 1 765 ? -15.710 17.973 11.786 1.00 89.25 765 THR A N 1
ATOM 6111 C CA . THR A 1 765 ? -14.953 18.602 12.897 1.00 89.25 765 THR A CA 1
ATOM 6112 C C . THR A 1 765 ? -14.248 17.611 13.841 1.00 89.25 765 THR A C 1
ATOM 6114 O O . THR A 1 765 ? -13.705 18.014 14.880 1.00 89.25 765 THR A O 1
ATOM 6117 N N . ALA A 1 766 ? -14.272 16.318 13.500 1.00 91.69 766 ALA A N 1
ATOM 6118 C CA . ALA A 1 766 ? -13.557 15.236 14.183 1.00 91.69 766 ALA A CA 1
ATOM 6119 C C . ALA A 1 766 ? -12.312 14.759 13.408 1.00 91.69 766 ALA A C 1
ATOM 6121 O O . ALA A 1 766 ? -11.544 13.943 13.928 1.00 91.69 766 ALA A O 1
ATOM 6122 N N . PHE A 1 767 ? -12.112 15.239 12.173 1.00 91.38 767 PHE A N 1
ATOM 6123 C CA . PHE A 1 767 ? -10.950 14.883 11.365 1.00 91.38 767 PHE A CA 1
ATOM 6124 C C . PHE A 1 767 ? -9.673 15.575 11.870 1.00 91.38 767 PHE A C 1
ATOM 6126 O O . PHE A 1 767 ? -9.669 16.786 12.079 1.00 91.38 767 PHE A O 1
ATOM 6133 N N . TYR A 1 768 ? -8.576 14.832 12.041 1.00 91.12 768 TYR A N 1
ATOM 6134 C CA . TYR A 1 768 ? -7.277 15.355 12.501 1.00 91.12 768 TYR A CA 1
ATOM 6135 C C . TYR A 1 768 ? -7.319 16.147 13.819 1.00 91.12 768 TYR A C 1
ATOM 6137 O O . TYR A 1 768 ? -6.497 17.036 14.031 1.00 91.12 768 TYR A O 1
ATOM 6145 N N . THR A 1 769 ? -8.230 15.810 14.743 1.00 93.50 769 THR A N 1
ATOM 6146 C CA . THR A 1 769 ? -8.345 16.456 16.067 1.00 93.50 769 THR A CA 1
ATOM 6147 C C . THR A 1 769 ? -7.890 15.551 17.235 1.00 93.50 769 THR A C 1
ATOM 6149 O O . THR A 1 769 ? -8.695 15.269 18.131 1.00 93.50 769 THR A O 1
ATOM 6152 N N . PRO A 1 770 ? -6.624 15.076 17.296 1.00 94.25 770 PRO A N 1
ATOM 6153 C CA . PRO A 1 770 ? -6.151 14.190 18.373 1.00 94.25 770 PRO A CA 1
ATOM 6154 C C . PRO A 1 770 ? -6.203 14.865 19.752 1.00 94.25 770 PRO A C 1
ATOM 6156 O O . PRO A 1 770 ? -6.366 14.197 20.771 1.00 94.25 770 PRO A O 1
ATOM 6159 N N . TRP A 1 771 ? -6.171 16.201 19.789 1.00 94.69 771 TRP A N 1
ATOM 6160 C CA . TRP A 1 771 ? -6.374 17.003 20.994 1.00 94.69 771 TRP A CA 1
ATOM 6161 C C . TRP A 1 771 ? -7.700 16.719 21.717 1.00 94.69 771 TRP A C 1
ATOM 6163 O O . TRP A 1 771 ? -7.771 16.929 22.927 1.00 94.69 771 TRP A O 1
ATOM 6173 N N . ARG A 1 772 ? -8.733 16.205 21.030 1.00 95.88 772 ARG A N 1
ATOM 6174 C CA . ARG A 1 772 ? -9.983 15.774 21.680 1.00 95.88 772 ARG A CA 1
ATOM 6175 C C . ARG A 1 772 ? -9.783 14.539 22.554 1.00 95.88 772 ARG A C 1
ATOM 6177 O O . ARG A 1 772 ? -10.333 14.485 23.643 1.00 95.88 772 ARG A O 1
ATOM 6184 N N . VAL A 1 773 ? -8.950 13.586 22.131 1.00 96.94 773 VAL A N 1
ATOM 6185 C CA . VAL A 1 773 ? -8.618 12.407 22.953 1.00 96.94 773 VAL A CA 1
ATOM 6186 C C . VAL A 1 773 ? -7.885 12.840 24.229 1.00 96.94 773 VAL A C 1
ATOM 6188 O O . VAL A 1 773 ? -8.137 12.302 25.299 1.00 96.94 773 VAL A O 1
ATOM 6191 N N . ILE A 1 774 ? -7.029 13.863 24.137 1.00 96.25 774 ILE A N 1
ATOM 6192 C CA . ILE A 1 774 ? -6.216 14.349 25.265 1.00 96.25 774 ILE A CA 1
ATOM 6193 C C . ILE A 1 774 ? -7.006 15.246 26.232 1.00 96.25 774 ILE A C 1
ATOM 6195 O O . ILE A 1 774 ? -6.801 15.171 27.440 1.00 96.25 774 ILE A O 1
ATOM 6199 N N . PHE A 1 775 ? -7.887 16.116 25.725 1.00 95.44 775 PHE A N 1
ATOM 6200 C CA . PHE A 1 775 ? -8.537 17.160 26.533 1.00 95.44 775 PHE A CA 1
ATOM 6201 C C . PHE A 1 775 ? -10.064 17.029 26.663 1.00 95.44 775 PHE A C 1
ATOM 6203 O O . PHE A 1 775 ? -10.660 17.771 27.442 1.00 95.44 775 PHE A O 1
ATOM 6210 N N . GLU A 1 776 ? -10.704 16.117 25.926 1.00 95.12 776 GLU A N 1
ATOM 6211 C CA . GLU A 1 776 ? -12.163 15.924 25.906 1.00 95.12 776 GLU A CA 1
ATOM 6212 C C . GLU A 1 776 ? -12.580 14.483 26.270 1.00 95.12 776 GLU A C 1
ATOM 6214 O O . GLU A 1 776 ? -13.487 13.912 25.659 1.00 95.12 776 GLU A O 1
ATOM 6219 N N . GLY A 1 777 ? -11.927 13.908 27.289 1.00 92.56 777 GLY A N 1
ATOM 6220 C CA . GLY A 1 777 ? -12.428 12.732 28.014 1.00 92.56 777 GLY A CA 1
ATOM 6221 C C . GLY A 1 777 ? -11.726 11.392 27.773 1.00 92.56 777 GLY A C 1
ATOM 6222 O O . GLY A 1 777 ? -12.238 10.386 28.253 1.00 92.56 777 GLY A O 1
ATOM 6223 N N . GLY A 1 778 ? -10.585 11.345 27.078 1.00 96.06 778 GLY A N 1
ATOM 6224 C CA . GLY A 1 778 ? -9.821 10.101 26.920 1.00 96.06 778 GLY A CA 1
ATOM 6225 C C . GLY A 1 778 ? -10.380 9.150 25.860 1.00 96.06 778 GLY A C 1
ATOM 6226 O O . GLY A 1 778 ? -11.077 9.562 24.927 1.00 96.06 778 GLY A O 1
ATOM 6227 N N . LEU A 1 779 ? -10.061 7.857 25.984 1.00 97.19 779 LEU A N 1
ATOM 6228 C CA . LEU A 1 779 ? -10.615 6.813 25.109 1.00 97.19 779 LEU A CA 1
ATOM 6229 C C . LEU A 1 779 ? -12.062 6.457 25.456 1.00 97.19 779 LEU A C 1
ATOM 6231 O O . LEU A 1 779 ? -12.875 6.241 24.555 1.00 97.19 779 LEU A O 1
ATOM 6235 N N . ASP A 1 780 ? -12.371 6.355 26.746 1.00 97.81 780 ASP A N 1
ATOM 6236 C CA . ASP A 1 780 ? -13.549 5.632 27.226 1.00 97.81 780 ASP A CA 1
ATOM 6237 C C . ASP A 1 780 ? -14.881 6.155 26.653 1.00 97.81 780 ASP A C 1
ATOM 6239 O O . ASP A 1 780 ? -15.661 5.330 26.166 1.00 97.81 780 ASP A O 1
ATOM 6243 N N . PRO A 1 781 ? -15.154 7.477 26.573 1.00 98.19 781 PRO A N 1
ATOM 6244 C CA . PRO A 1 781 ? -16.402 7.968 25.995 1.00 98.19 781 PRO A CA 1
ATOM 6245 C C . PRO A 1 781 ? -16.558 7.624 24.514 1.00 98.19 781 PRO A C 1
ATOM 6247 O O . PRO A 1 781 ? -17.671 7.346 24.061 1.00 98.19 781 PRO A O 1
ATOM 6250 N N . ILE A 1 782 ? -15.451 7.616 23.765 1.00 98.38 782 ILE A N 1
ATOM 6251 C CA . ILE A 1 782 ? -15.424 7.285 22.337 1.00 98.38 782 ILE A CA 1
ATOM 6252 C C . ILE A 1 782 ? -15.651 5.779 22.159 1.00 98.38 782 ILE A C 1
ATOM 6254 O O . ILE A 1 782 ? -16.496 5.382 21.361 1.00 98.38 782 ILE A O 1
ATOM 6258 N N . ILE A 1 783 ? -14.974 4.930 22.941 1.00 98.38 783 ILE A N 1
ATOM 6259 C CA . ILE A 1 783 ? -15.153 3.470 22.878 1.00 98.38 783 ILE A CA 1
ATOM 6260 C C . ILE A 1 783 ? -16.579 3.065 23.294 1.00 98.38 783 ILE A C 1
ATOM 6262 O O . ILE A 1 783 ? -17.199 2.263 22.589 1.00 98.38 783 ILE A O 1
ATOM 6266 N N . ARG A 1 784 ? -17.159 3.672 24.345 1.00 97.81 784 ARG A N 1
ATOM 6267 C CA . ARG A 1 784 ? -18.590 3.502 24.674 1.00 97.81 784 ARG A CA 1
ATOM 6268 C C . ARG A 1 784 ? -19.487 3.934 23.514 1.00 97.81 784 ARG A C 1
ATOM 6270 O O . ARG A 1 784 ? -20.435 3.223 23.194 1.00 97.81 784 ARG A O 1
ATOM 6277 N N . GLY A 1 785 ? -19.171 5.047 22.850 1.00 97.38 785 GLY A N 1
ATOM 6278 C CA . GLY A 1 785 ? -19.865 5.505 21.643 1.00 97.38 785 GLY A CA 1
ATOM 6279 C C . GLY A 1 785 ? -19.807 4.508 20.480 1.00 97.38 785 GLY A C 1
ATOM 6280 O O . GLY A 1 785 ? -20.813 4.314 19.800 1.00 97.38 785 GLY A O 1
ATOM 6281 N N . LEU A 1 786 ? -18.675 3.828 20.277 1.00 98.00 786 LEU A N 1
ATOM 6282 C CA . LEU A 1 786 ? -18.525 2.822 19.221 1.00 98.00 786 LEU A CA 1
ATOM 6283 C C . LEU A 1 786 ? -19.339 1.550 19.481 1.00 98.00 786 LEU A C 1
ATOM 6285 O O . LEU A 1 786 ? -19.937 1.032 18.540 1.00 98.00 786 LEU A O 1
ATOM 6289 N N . VAL A 1 787 ? -19.385 1.055 20.723 1.00 97.12 787 VAL A N 1
ATOM 6290 C CA . VAL A 1 787 ? -20.111 -0.190 21.060 1.00 97.12 787 VAL A CA 1
ATOM 6291 C C . VAL A 1 787 ? -21.573 0.034 21.464 1.00 97.12 787 VAL A C 1
ATOM 6293 O O . VAL A 1 787 ? -22.372 -0.891 21.381 1.00 97.12 787 VAL A O 1
ATOM 6296 N N . GLY A 1 788 ? -21.936 1.244 21.899 1.00 95.56 788 GLY A N 1
ATOM 6297 C CA . GLY A 1 788 ? -23.269 1.583 22.410 1.00 95.56 788 GLY A CA 1
ATOM 6298 C C . GLY A 1 788 ? -24.195 2.306 21.429 1.00 95.56 788 GLY A C 1
ATOM 6299 O O . GLY A 1 788 ? -25.388 2.413 21.703 1.00 95.56 788 GLY A O 1
ATOM 6300 N N . GLN A 1 789 ? -23.688 2.798 20.293 1.00 95.88 789 GLN A N 1
ATOM 6301 C CA . GLN A 1 789 ? -24.504 3.421 19.241 1.00 95.88 789 GLN A CA 1
ATOM 6302 C C . GLN A 1 789 ? -24.525 2.591 17.959 1.00 95.88 789 GLN A C 1
ATOM 6304 O O . GLN A 1 789 ? -23.645 1.766 17.711 1.00 95.88 789 GLN A O 1
ATOM 6309 N N . LYS A 1 790 ? -25.550 2.816 17.135 1.00 95.81 790 LYS A N 1
ATOM 6310 C CA . LYS A 1 790 ? -25.788 2.108 15.868 1.00 95.81 790 LYS A CA 1
ATOM 6311 C C . LYS A 1 790 ? -24.872 2.616 14.751 1.00 95.81 790 LYS A C 1
ATOM 6313 O O . LYS A 1 790 ? -24.576 3.812 14.679 1.00 95.81 790 LYS A O 1
ATOM 6318 N N . ALA A 1 791 ? -24.477 1.733 13.835 1.00 96.00 791 ALA A N 1
ATOM 6319 C CA . ALA A 1 791 ? -23.891 2.143 12.556 1.00 96.00 791 ALA A CA 1
ATOM 6320 C C . ALA A 1 791 ? -24.921 2.894 11.689 1.00 96.00 791 ALA A C 1
ATOM 6322 O O . ALA A 1 791 ? -26.128 2.801 11.929 1.00 96.00 791 ALA A O 1
ATOM 6323 N N . LYS A 1 792 ? -24.467 3.604 10.647 1.00 96.38 792 LYS A N 1
ATOM 6324 C CA . LYS A 1 792 ? -25.371 4.039 9.573 1.00 96.38 792 LYS A CA 1
ATOM 6325 C C . LYS A 1 792 ? -25.700 2.818 8.711 1.00 96.38 792 LYS A C 1
ATOM 6327 O O . LYS A 1 792 ? -24.793 2.102 8.286 1.00 96.38 792 LYS A O 1
ATOM 6332 N N . LEU A 1 793 ? -26.973 2.611 8.390 1.00 96.12 793 LEU A N 1
ATOM 6333 C CA . LEU A 1 793 ? -27.373 1.645 7.373 1.00 96.12 793 LEU A CA 1
ATOM 6334 C C . LEU A 1 793 ? -27.150 2.261 5.979 1.00 96.12 793 LEU A C 1
ATOM 6336 O O . LEU A 1 793 ? -27.571 3.388 5.707 1.00 96.12 793 LEU A O 1
ATOM 6340 N N . ASN A 1 794 ? -26.482 1.545 5.076 1.00 94.25 794 ASN A N 1
ATOM 6341 C CA . ASN A 1 794 ? -26.518 1.897 3.655 1.00 94.25 794 ASN A CA 1
ATOM 6342 C C . ASN A 1 794 ? -27.821 1.368 3.038 1.00 94.25 794 ASN A C 1
ATOM 6344 O O . ASN A 1 794 ? -28.173 0.209 3.250 1.00 94.25 794 ASN A O 1
ATOM 6348 N N . THR A 1 795 ? -28.519 2.207 2.278 1.00 93.75 795 THR A N 1
ATOM 6349 C CA . THR A 1 795 ? -29.667 1.814 1.446 1.00 93.75 795 THR A CA 1
ATOM 6350 C C . THR A 1 795 ? -29.549 2.513 0.095 1.00 93.75 795 THR A C 1
ATOM 6352 O O . THR A 1 795 ? -28.752 3.441 -0.044 1.00 93.75 795 THR A O 1
ATOM 6355 N N . GLN A 1 796 ? -30.316 2.074 -0.900 1.00 96.25 796 GLN A N 1
ATOM 6356 C CA . GLN A 1 796 ? -30.224 2.596 -2.267 1.00 96.25 796 GLN A CA 1
ATOM 6357 C C . GLN A 1 796 ? -30.520 4.097 -2.366 1.00 96.25 796 GLN A C 1
ATOM 6359 O O . GLN A 1 796 ? -29.862 4.786 -3.136 1.00 96.25 796 GLN A O 1
ATOM 6364 N N . ASP A 1 797 ? -31.426 4.600 -1.532 1.00 92.38 797 ASP A N 1
ATOM 6365 C CA . ASP A 1 797 ? -31.833 6.011 -1.508 1.00 92.38 797 ASP A CA 1
ATOM 6366 C C . ASP A 1 797 ? -31.055 6.818 -0.445 1.00 92.38 797 ASP A C 1
ATOM 6368 O O . ASP A 1 797 ? -31.057 8.047 -0.447 1.00 92.38 797 ASP A O 1
ATOM 6372 N N . HIS A 1 798 ? -30.340 6.126 0.455 1.00 94.69 798 HIS A N 1
ATOM 6373 C CA . HIS A 1 798 ? -29.578 6.716 1.560 1.00 94.69 798 HIS A CA 1
ATOM 6374 C C . HIS A 1 798 ? -28.122 6.233 1.540 1.00 94.69 798 HIS A C 1
ATOM 6376 O O . HIS A 1 798 ? -27.658 5.553 2.465 1.00 94.69 798 HIS A O 1
ATOM 6382 N N . MET A 1 799 ? -27.403 6.558 0.465 1.00 95.50 799 MET A N 1
ATOM 6383 C CA . MET A 1 799 ? -26.022 6.138 0.229 1.00 95.50 799 MET A CA 1
ATOM 6384 C C . MET A 1 799 ? -24.980 6.887 1.086 1.00 95.50 799 MET A C 1
ATOM 6386 O O . MET A 1 799 ? -24.541 6.350 2.108 1.00 95.50 799 MET A O 1
ATOM 6390 N N . MET A 1 800 ? -24.545 8.096 0.700 1.00 96.38 800 MET A N 1
ATOM 6391 C CA . MET A 1 800 ? -23.452 8.828 1.360 1.00 96.38 800 MET A CA 1
ATOM 6392 C C . MET A 1 800 ? -23.909 10.175 1.938 1.00 96.38 800 MET A C 1
ATOM 6394 O O . MET A 1 800 ? -24.436 11.041 1.242 1.00 96.38 800 MET A O 1
ATOM 6398 N N . ASN A 1 801 ? -23.648 10.349 3.236 1.00 95.00 801 ASN A N 1
ATOM 6399 C CA . ASN A 1 801 ? -24.006 11.541 4.003 1.00 95.00 801 ASN A CA 1
ATOM 6400 C C . ASN A 1 801 ? -23.240 12.804 3.542 1.00 95.00 801 ASN A C 1
ATOM 6402 O O . ASN A 1 801 ? -22.182 12.727 2.905 1.00 95.00 801 ASN A O 1
ATOM 6406 N N . ASN A 1 802 ? -23.746 13.983 3.911 1.00 92.75 802 ASN A N 1
ATOM 6407 C CA . ASN A 1 802 ? -23.163 15.260 3.497 1.00 92.75 802 ASN A CA 1
ATOM 6408 C C . ASN A 1 802 ? -21.827 15.579 4.189 1.00 92.75 802 ASN A C 1
ATOM 6410 O O . ASN A 1 802 ? -21.012 16.285 3.594 1.00 92.75 802 ASN A O 1
ATOM 6414 N N . ASP A 1 803 ? -21.550 15.026 5.376 1.00 92.19 803 ASP A N 1
ATOM 6415 C CA . ASP A 1 803 ? -20.240 15.150 6.038 1.00 92.19 803 ASP A CA 1
ATOM 6416 C C . ASP A 1 803 ? -19.093 14.559 5.191 1.00 92.19 803 ASP A C 1
ATOM 6418 O O . ASP A 1 803 ? -17.966 15.049 5.238 1.00 92.19 803 ASP A O 1
ATOM 6422 N N . LEU A 1 804 ? -19.387 13.545 4.367 1.00 93.62 804 LEU A N 1
ATOM 6423 C CA . LEU A 1 804 ? -18.432 12.907 3.454 1.00 93.62 804 LEU A CA 1
ATOM 6424 C C . LEU A 1 804 ? -18.560 13.366 1.996 1.00 93.62 804 LEU A C 1
ATOM 6426 O O . LEU A 1 804 ? -17.548 13.461 1.298 1.00 93.62 804 LEU A O 1
ATOM 6430 N N . ARG A 1 805 ? -19.780 13.634 1.515 1.00 93.88 805 ARG A N 1
ATOM 6431 C CA . ARG A 1 805 ? -20.029 14.018 0.114 1.00 93.88 805 ARG A CA 1
ATOM 6432 C C . ARG A 1 805 ? -19.817 15.509 -0.151 1.00 93.88 805 ARG A C 1
ATOM 6434 O O . ARG A 1 805 ? -19.367 15.872 -1.234 1.00 93.88 805 ARG A O 1
ATOM 6441 N N . ASP A 1 806 ? -20.139 16.373 0.811 1.00 89.44 806 ASP A N 1
ATOM 6442 C CA . ASP A 1 806 ? -20.049 17.828 0.640 1.00 89.44 806 ASP A CA 1
ATOM 6443 C C . ASP A 1 806 ? -19.101 18.535 1.616 1.00 89.44 806 ASP A C 1
ATOM 6445 O O . ASP A 1 806 ? -18.696 19.649 1.290 1.00 89.44 806 ASP A O 1
ATOM 6449 N N . ARG A 1 807 ? -18.708 17.909 2.737 1.00 89.38 807 ARG A N 1
ATOM 6450 C CA . ARG A 1 807 ? -17.905 18.528 3.815 1.00 89.38 807 ARG A CA 1
ATOM 6451 C C . ARG A 1 807 ? -16.618 17.767 4.186 1.00 89.38 807 ARG A C 1
ATOM 6453 O O . ARG A 1 807 ? -16.075 17.959 5.276 1.00 89.38 807 ARG A O 1
ATOM 6460 N N . LEU A 1 808 ? -16.090 16.908 3.305 1.00 89.12 808 LEU A N 1
ATOM 6461 C CA . LEU A 1 808 ? -14.875 16.143 3.617 1.00 89.12 808 LEU A CA 1
ATOM 6462 C C . LEU A 1 808 ? -13.680 17.090 3.842 1.00 89.12 808 LEU A C 1
ATOM 6464 O O . LEU A 1 808 ? -13.238 17.777 2.915 1.00 89.12 808 LEU A O 1
ATOM 6468 N N . PHE A 1 809 ? -13.169 17.090 5.077 1.00 82.38 809 PHE A N 1
ATOM 6469 C CA . PHE A 1 809 ? -12.163 18.024 5.603 1.00 82.38 809 PHE A CA 1
ATOM 6470 C C . PHE A 1 809 ? -12.571 19.514 5.491 1.00 82.38 809 PHE A C 1
ATOM 6472 O O . PHE A 1 809 ? -11.740 20.365 5.175 1.00 82.38 809 PHE A O 1
ATOM 6479 N N . GLU A 1 810 ? -13.846 19.839 5.740 1.00 75.69 810 GLU A N 1
ATOM 6480 C CA . GLU A 1 810 ? -14.372 21.215 5.801 1.00 75.69 810 GLU A CA 1
ATOM 6481 C C . GLU A 1 810 ? -13.744 22.022 6.956 1.00 75.69 810 GLU A C 1
ATOM 6483 O O . GLU A 1 810 ? -14.243 22.065 8.078 1.00 75.69 810 GLU A O 1
ATOM 6488 N N . PHE A 1 811 ? -12.621 22.676 6.654 1.00 64.06 811 PHE A N 1
ATOM 6489 C CA . PHE A 1 811 ? -11.948 23.653 7.522 1.00 64.06 811 PHE A CA 1
ATOM 6490 C C . PHE A 1 811 ? -11.798 25.042 6.871 1.00 64.06 811 PHE A C 1
ATOM 6492 O O . PHE A 1 811 ? -11.245 25.952 7.485 1.00 64.06 811 PHE A O 1
ATOM 6499 N N . VAL A 1 812 ? -12.236 25.158 5.615 1.00 58.31 812 VAL A N 1
ATOM 6500 C CA . VAL A 1 812 ? -12.286 26.339 4.736 1.00 58.31 812 VAL A CA 1
ATOM 6501 C C . VAL A 1 812 ? -13.415 26.106 3.718 1.00 58.31 812 VAL A C 1
ATOM 6503 O O . VAL A 1 812 ? -13.842 24.962 3.545 1.00 58.31 812 VAL A O 1
ATOM 6506 N N . ASP A 1 813 ? -13.848 27.148 3.009 1.00 54.88 813 ASP A N 1
ATOM 6507 C CA . ASP A 1 813 ? -15.099 27.181 2.222 1.00 54.88 813 ASP A CA 1
ATOM 6508 C C . ASP A 1 813 ? -15.269 26.085 1.143 1.00 54.88 813 ASP A C 1
ATOM 6510 O O . ASP A 1 813 ? -16.394 25.763 0.759 1.00 54.88 813 ASP A O 1
ATOM 6514 N N . LEU A 1 814 ? -14.175 25.483 0.653 1.00 69.69 814 LEU A N 1
ATOM 6515 C CA . LEU A 1 814 ? -14.198 24.458 -0.399 1.00 69.69 814 LEU A CA 1
ATOM 6516 C C . LEU A 1 814 ? -13.686 23.088 0.085 1.00 69.69 814 LEU A C 1
ATOM 6518 O O . LEU A 1 814 ? -12.527 22.723 -0.125 1.00 69.69 814 LEU A O 1
ATOM 6522 N N . ALA A 1 815 ? -14.582 22.303 0.682 1.00 84.31 815 ALA A N 1
ATOM 6523 C CA . ALA A 1 815 ? -14.347 20.914 1.085 1.00 84.31 815 ALA A CA 1
ATOM 6524 C C . ALA A 1 815 ? -14.252 19.920 -0.099 1.00 84.31 815 ALA A C 1
ATOM 6526 O O . ALA A 1 815 ? -14.571 20.241 -1.247 1.00 84.31 815 ALA A O 1
ATOM 6527 N N . LEU A 1 816 ? -13.836 18.675 0.162 1.00 91.12 816 LEU A N 1
ATOM 6528 C CA . LEU A 1 816 ? -13.782 17.596 -0.841 1.00 91.12 816 LEU A CA 1
ATOM 6529 C C . LEU A 1 816 ? -15.117 16.817 -0.936 1.00 91.12 816 LEU A C 1
ATOM 6531 O O . LEU A 1 816 ? -16.111 17.202 -0.323 1.00 91.12 816 LEU A O 1
ATOM 6535 N N . ASP A 1 817 ? -15.144 15.745 -1.735 1.00 95.56 817 ASP A N 1
ATOM 6536 C CA . ASP A 1 817 ? -16.276 14.820 -1.927 1.00 95.56 817 ASP A CA 1
ATOM 6537 C C . ASP A 1 817 ? -15.739 13.380 -1.990 1.00 95.56 817 ASP A C 1
ATOM 6539 O O . ASP A 1 817 ? -15.067 13.004 -2.955 1.00 95.56 817 ASP A O 1
ATOM 6543 N N . LEU A 1 818 ? -16.012 12.562 -0.970 1.00 96.56 818 LEU A N 1
ATOM 6544 C CA . LEU A 1 818 ? -15.490 11.195 -0.891 1.00 96.56 818 LEU A CA 1
ATOM 6545 C C . LEU A 1 818 ? -16.075 10.261 -1.966 1.00 96.56 818 LEU A C 1
ATOM 6547 O O . LEU A 1 818 ? -15.370 9.381 -2.464 1.00 96.56 818 LEU A O 1
ATOM 6551 N N . ALA A 1 819 ? -17.334 10.448 -2.362 1.00 97.56 819 ALA A N 1
ATOM 6552 C CA . ALA A 1 819 ? -17.979 9.661 -3.410 1.00 97.56 819 ALA A CA 1
ATOM 6553 C C . ALA A 1 819 ? -17.321 9.930 -4.772 1.00 97.56 819 ALA A C 1
ATOM 6555 O O . ALA A 1 819 ? -16.883 8.993 -5.449 1.00 97.56 819 ALA A O 1
ATOM 6556 N N . ALA A 1 820 ? -17.154 11.204 -5.133 1.00 97.81 820 ALA A N 1
ATOM 6557 C CA . ALA A 1 820 ? -16.465 11.602 -6.357 1.00 97.81 820 ALA A CA 1
ATOM 6558 C C . ALA A 1 820 ? -14.984 11.169 -6.357 1.00 97.81 820 ALA A C 1
ATOM 6560 O O . ALA A 1 820 ? -14.491 10.668 -7.371 1.00 97.81 820 ALA A O 1
ATOM 6561 N N . LEU A 1 821 ? -14.285 11.284 -5.217 1.00 97.56 821 LEU A N 1
ATOM 6562 C CA . LEU A 1 821 ? -12.906 10.806 -5.052 1.00 97.56 821 LEU A CA 1
ATOM 6563 C C . LEU A 1 821 ? -12.774 9.290 -5.267 1.00 97.56 821 LEU A C 1
ATOM 6565 O O . LEU A 1 821 ? -11.795 8.855 -5.877 1.00 97.56 821 LEU A O 1
ATOM 6569 N N . ASN A 1 822 ? -13.729 8.481 -4.794 1.00 98.31 822 ASN A N 1
ATOM 6570 C CA . ASN A 1 822 ? -13.714 7.025 -4.984 1.00 98.31 822 ASN A CA 1
ATOM 6571 C C . ASN A 1 822 ? -13.917 6.635 -6.452 1.00 98.31 822 ASN A C 1
ATOM 6573 O O . ASN A 1 822 ? -13.140 5.843 -6.986 1.00 98.31 822 ASN A O 1
ATOM 6577 N N . LEU A 1 823 ? -14.898 7.244 -7.123 1.00 98.56 823 LEU A N 1
ATOM 6578 C CA . LEU A 1 823 ? -15.151 7.036 -8.551 1.00 98.56 823 LEU A CA 1
ATOM 6579 C C . LEU A 1 823 ? -13.930 7.431 -9.402 1.00 98.56 823 LEU A C 1
ATOM 6581 O O . LEU A 1 823 ? -13.429 6.620 -10.180 1.00 98.56 823 LEU A O 1
ATOM 6585 N N . GLN A 1 824 ? -13.372 8.629 -9.187 1.00 98.06 824 GLN A N 1
ATOM 6586 C CA . GLN A 1 824 ? -12.179 9.093 -9.908 1.00 98.06 824 GLN A CA 1
ATOM 6587 C C . GLN A 1 824 ? -10.961 8.188 -9.651 1.00 98.06 824 GLN A C 1
ATOM 6589 O O . GLN A 1 824 ? -10.172 7.937 -10.562 1.00 98.06 824 GLN A O 1
ATOM 6594 N N . ARG A 1 825 ? -10.820 7.637 -8.433 1.00 98.00 825 ARG A N 1
ATOM 6595 C CA . ARG A 1 825 ? -9.751 6.680 -8.096 1.00 98.00 825 ARG A CA 1
ATOM 6596 C C . ARG A 1 825 ? -9.922 5.335 -8.803 1.00 98.00 825 ARG A C 1
ATOM 6598 O O . ARG A 1 825 ? -8.924 4.776 -9.245 1.00 98.00 825 ARG A O 1
ATOM 6605 N N . GLY A 1 826 ? -11.153 4.850 -8.976 1.00 98.31 826 GLY A N 1
ATOM 6606 C CA . GLY A 1 826 ? -11.438 3.662 -9.789 1.00 98.31 826 GLY A CA 1
ATOM 6607 C C . GLY A 1 826 ? -10.984 3.825 -11.244 1.00 98.31 826 GLY A C 1
ATOM 6608 O O . GLY A 1 826 ? -10.340 2.931 -11.797 1.00 98.31 826 GLY A O 1
ATOM 6609 N N . ARG A 1 827 ? -11.227 5.006 -11.828 1.00 98.00 827 ARG A N 1
ATOM 6610 C CA . ARG A 1 827 ? -10.788 5.362 -13.189 1.00 98.00 827 ARG A CA 1
ATOM 6611 C C . ARG A 1 827 ? -9.267 5.545 -13.290 1.00 98.00 827 ARG A C 1
ATOM 6613 O O . ARG A 1 827 ? -8.656 5.033 -14.224 1.00 98.00 827 ARG A O 1
ATOM 6620 N N . ASP A 1 828 ? -8.637 6.195 -12.307 1.00 97.75 828 ASP A N 1
ATOM 6621 C CA . ASP A 1 828 ? -7.171 6.342 -12.192 1.00 97.75 828 ASP A CA 1
ATOM 6622 C C . ASP A 1 828 ? -6.438 4.990 -12.091 1.00 97.75 828 ASP A C 1
ATOM 6624 O O . ASP A 1 828 ? -5.387 4.765 -12.702 1.00 97.75 828 ASP A O 1
ATOM 6628 N N . HIS A 1 829 ? -7.033 4.045 -11.366 1.00 97.81 829 HIS A N 1
ATOM 6629 C CA . HIS A 1 829 ? -6.527 2.684 -11.225 1.00 97.81 829 HIS A CA 1
ATOM 6630 C C . HIS A 1 829 ? -6.858 1.776 -12.422 1.00 97.81 829 HIS A C 1
ATOM 6632 O O . HIS A 1 829 ? -6.442 0.614 -12.434 1.00 97.81 829 HIS A O 1
ATOM 6638 N N . GLY A 1 830 ? -7.589 2.272 -13.427 1.00 97.31 830 GLY A N 1
ATOM 6639 C CA . GLY A 1 830 ? -7.989 1.500 -14.602 1.00 97.31 830 GLY A CA 1
ATOM 6640 C C . GLY A 1 830 ? -8.812 0.263 -14.243 1.00 97.31 830 GLY A C 1
ATOM 6641 O O . GLY A 1 830 ? -8.536 -0.831 -14.740 1.00 97.31 830 GLY A O 1
ATOM 6642 N N . LEU A 1 831 ? -9.762 0.386 -13.308 1.00 98.25 831 LEU A N 1
ATOM 6643 C CA . LEU A 1 831 ? -10.661 -0.718 -12.972 1.00 98.25 831 LEU A CA 1
ATOM 6644 C C . LEU A 1 831 ? -11.619 -1.015 -14.146 1.00 98.25 831 LEU A C 1
ATOM 6646 O O . LEU A 1 831 ? -12.189 -0.083 -14.712 1.00 98.25 831 LEU A O 1
ATOM 6650 N N . PRO A 1 832 ? -11.855 -2.296 -14.485 1.00 98.19 832 PRO A N 1
ATOM 6651 C CA . PRO A 1 832 ? -12.972 -2.697 -15.336 1.00 98.19 832 PRO A CA 1
ATOM 6652 C C . PRO A 1 832 ? -14.337 -2.279 -14.772 1.00 98.19 832 PRO A C 1
ATOM 6654 O O . PRO A 1 832 ? -14.487 -2.113 -13.557 1.00 98.19 832 PRO A O 1
ATOM 6657 N N . GLY A 1 833 ? -15.321 -2.142 -15.662 1.00 97.75 833 GLY A N 1
ATOM 6658 C CA . GLY A 1 833 ? -16.693 -1.760 -15.324 1.00 97.75 833 GLY A CA 1
ATOM 6659 C C . GLY A 1 833 ? -17.475 -2.852 -14.589 1.00 97.75 833 GLY A C 1
ATOM 6660 O O . GLY A 1 833 ? -17.035 -3.995 -14.454 1.00 97.75 833 GLY A O 1
ATOM 6661 N N . TYR A 1 834 ? -18.662 -2.488 -14.111 1.00 98.81 834 TYR A N 1
ATOM 6662 C CA . TYR A 1 834 ? -19.542 -3.328 -13.295 1.00 98.81 834 TYR A CA 1
ATOM 6663 C C . TYR A 1 834 ? -19.788 -4.740 -13.868 1.00 98.81 834 TYR A C 1
ATOM 6665 O O . TYR A 1 834 ? -19.575 -5.736 -13.168 1.00 98.81 834 TYR A O 1
ATOM 6673 N N . ASN A 1 835 ? -20.147 -4.848 -15.153 1.00 98.81 835 ASN A N 1
ATOM 6674 C CA . ASN A 1 835 ? -20.427 -6.134 -15.806 1.00 98.81 835 ASN A CA 1
ATOM 6675 C C . ASN A 1 835 ? -19.200 -7.052 -15.939 1.00 98.81 835 ASN A C 1
ATOM 6677 O O . ASN A 1 835 ? -19.341 -8.264 -15.767 1.00 98.81 835 ASN A O 1
ATOM 6681 N N . ASP A 1 836 ? -17.999 -6.507 -16.177 1.00 98.75 836 ASP A N 1
ATOM 6682 C CA . ASP A 1 836 ? -16.749 -7.289 -16.195 1.00 98.75 836 ASP A CA 1
ATOM 6683 C C . ASP A 1 836 ? -16.540 -7.994 -14.835 1.00 98.75 836 ASP A C 1
ATOM 6685 O O . ASP A 1 836 ? -16.159 -9.168 -14.775 1.00 98.75 836 ASP A O 1
ATOM 6689 N N . TRP A 1 837 ? -16.871 -7.317 -13.728 1.00 98.81 837 TRP A N 1
ATOM 6690 C CA . TRP A 1 837 ? -16.757 -7.878 -12.380 1.00 98.81 837 TRP A CA 1
ATOM 6691 C C . TRP A 1 837 ? -17.917 -8.810 -11.989 1.00 98.81 837 TRP A C 1
ATOM 6693 O O . TRP A 1 837 ? -17.656 -9.848 -11.373 1.00 98.81 837 TRP A O 1
ATOM 6703 N N . ARG A 1 838 ? -19.172 -8.544 -12.394 1.00 98.81 838 ARG A N 1
ATOM 6704 C CA . ARG A 1 838 ? -20.261 -9.536 -12.232 1.00 98.81 838 ARG A CA 1
ATOM 6705 C C . ARG A 1 838 ? -19.964 -10.817 -13.011 1.00 98.81 838 ARG A C 1
ATOM 6707 O O . ARG A 1 838 ? -20.112 -11.904 -12.450 1.00 98.81 838 ARG A O 1
ATOM 6714 N N . LYS A 1 839 ? -19.415 -10.714 -14.226 1.00 98.75 839 LYS A N 1
ATOM 6715 C CA . LYS A 1 839 ? -18.929 -11.858 -15.015 1.00 98.75 839 LYS A CA 1
ATOM 6716 C C . LYS A 1 839 ? -17.833 -12.647 -14.292 1.00 98.75 839 LYS A C 1
ATOM 6718 O O . LYS A 1 839 ? -17.942 -13.869 -14.194 1.00 98.75 839 LYS A O 1
ATOM 6723 N N . PHE A 1 840 ? -16.825 -11.974 -13.726 1.00 98.75 840 PHE A N 1
ATOM 6724 C CA . PHE A 1 840 ? -15.791 -12.609 -12.890 1.00 98.75 840 PHE A CA 1
ATOM 6725 C C . PHE A 1 840 ? -16.394 -13.390 -11.707 1.00 98.75 840 PHE A C 1
ATOM 6727 O O . PHE A 1 840 ? -15.998 -14.525 -11.438 1.00 98.75 840 PHE A O 1
ATOM 6734 N N . CYS A 1 841 ? -17.408 -12.827 -11.049 1.00 98.56 841 CYS A N 1
ATOM 6735 C CA . CYS A 1 841 ? -18.124 -13.465 -9.943 1.00 98.56 841 CYS A CA 1
ATOM 6736 C C . CYS A 1 841 ? -19.166 -14.523 -10.360 1.00 98.56 841 CYS A C 1
ATOM 6738 O O . CYS A 1 841 ? -19.822 -15.093 -9.487 1.00 98.56 841 CYS A O 1
ATOM 6740 N N . LYS A 1 842 ? -19.298 -14.832 -11.662 1.00 98.38 842 LYS A N 1
ATOM 6741 C CA . LYS A 1 842 ? -20.322 -15.728 -12.242 1.00 98.38 842 LYS A CA 1
ATOM 6742 C C . LYS A 1 842 ? -21.768 -15.282 -11.964 1.00 98.38 842 LYS A C 1
ATOM 6744 O O . LYS A 1 842 ? -22.671 -16.108 -11.866 1.00 98.38 842 LYS A O 1
ATOM 6749 N N . LEU A 1 843 ? -21.971 -13.974 -11.845 1.00 98.56 843 LEU A N 1
ATOM 6750 C CA . LEU A 1 843 ? -23.263 -13.319 -11.659 1.00 98.56 843 LEU A CA 1
ATOM 6751 C C . LEU A 1 843 ? -23.806 -12.811 -13.006 1.00 98.56 843 LEU A C 1
ATOM 6753 O O . LEU A 1 843 ? -23.055 -12.652 -13.970 1.00 98.56 843 LEU A O 1
ATOM 6757 N N . SER A 1 844 ? -25.108 -12.532 -13.082 1.00 98.44 844 SER A N 1
ATOM 6758 C CA . SER A 1 844 ? -25.757 -11.952 -14.271 1.00 98.44 844 SER A CA 1
ATOM 6759 C C . SER A 1 844 ? -25.079 -10.654 -14.736 1.00 98.44 844 SER A C 1
ATOM 6761 O O . SER A 1 844 ? -24.753 -9.805 -13.909 1.00 98.44 844 SER A O 1
ATOM 6763 N N . GLN A 1 845 ? -24.895 -10.491 -16.049 1.00 98.69 845 GLN A N 1
ATOM 6764 C CA . GLN A 1 845 ? -24.417 -9.249 -16.670 1.00 98.69 845 GLN A CA 1
ATOM 6765 C C . GLN A 1 845 ? -25.606 -8.541 -17.348 1.00 98.69 845 GLN A C 1
ATOM 6767 O O . GLN A 1 845 ? -25.936 -8.916 -18.475 1.00 98.69 845 GLN A O 1
ATOM 6772 N N . PRO A 1 846 ? -26.306 -7.610 -16.671 1.00 98.62 846 PRO A N 1
ATOM 6773 C CA . PRO A 1 846 ? -27.441 -6.903 -17.260 1.00 98.62 846 PRO A CA 1
ATOM 6774 C C . PRO A 1 846 ? -27.026 -6.042 -18.458 1.00 98.62 846 PRO A C 1
ATOM 6776 O O . PRO A 1 846 ? -25.989 -5.382 -18.420 1.00 98.62 846 PRO A O 1
ATOM 6779 N N . LYS A 1 847 ? -27.854 -6.024 -19.504 1.00 97.56 847 LYS A N 1
ATOM 6780 C CA . LYS A 1 847 ? -27.629 -5.266 -20.748 1.00 97.56 847 LYS A CA 1
ATOM 6781 C C . LYS A 1 847 ? -28.501 -4.019 -20.870 1.00 97.56 847 LYS A C 1
ATOM 6783 O O . LYS A 1 847 ? -28.098 -3.055 -21.512 1.00 97.56 847 LYS A O 1
ATOM 6788 N N . ASP A 1 848 ? -29.691 -4.049 -20.276 1.00 97.56 848 ASP A N 1
ATOM 6789 C CA . ASP A 1 848 ? -30.722 -3.017 -20.410 1.00 97.56 848 ASP A CA 1
ATOM 6790 C C . ASP A 1 848 ? -31.350 -2.635 -19.056 1.00 97.56 848 ASP A C 1
ATOM 6792 O O . ASP A 1 848 ? -30.983 -3.164 -18.002 1.00 97.56 848 ASP A O 1
ATOM 6796 N N . LEU A 1 849 ? -32.311 -1.703 -19.086 1.00 98.50 849 LEU A N 1
ATOM 6797 C CA . LEU A 1 849 ? -33.035 -1.227 -17.904 1.00 98.50 849 LEU A CA 1
ATOM 6798 C C . LEU A 1 849 ? -33.789 -2.341 -17.167 1.00 98.50 849 LEU A C 1
ATOM 6800 O O . LEU A 1 849 ? -33.789 -2.356 -15.941 1.00 98.50 849 LEU A O 1
ATOM 6804 N N . ARG A 1 850 ? -34.417 -3.282 -17.879 1.00 98.50 850 ARG A N 1
ATOM 6805 C CA . ARG A 1 850 ? -35.201 -4.369 -17.276 1.00 98.50 850 ARG A CA 1
ATOM 6806 C C . ARG A 1 850 ? -34.287 -5.375 -16.583 1.00 98.50 850 ARG A C 1
ATOM 6808 O O . ARG A 1 850 ? -34.597 -5.831 -15.482 1.00 98.50 850 ARG A O 1
ATOM 6815 N N . GLU A 1 851 ? -33.162 -5.717 -17.204 1.00 98.69 851 GLU A N 1
ATOM 6816 C CA . GLU A 1 851 ? -32.165 -6.597 -16.596 1.00 98.69 851 GLU A CA 1
ATOM 6817 C C . GLU A 1 851 ? -31.453 -5.921 -15.414 1.00 98.69 851 GLU A C 1
ATOM 6819 O O . GLU A 1 851 ? -31.276 -6.562 -14.375 1.00 98.69 851 GLU A O 1
ATOM 6824 N N . LEU A 1 852 ? -31.090 -4.635 -15.520 1.00 98.81 852 LEU A N 1
ATOM 6825 C CA . LEU A 1 852 ? -30.440 -3.903 -14.427 1.00 98.81 852 LEU A CA 1
ATOM 6826 C C . LEU A 1 852 ? -31.397 -3.684 -13.247 1.00 98.81 852 LEU A C 1
ATOM 6828 O O . LEU A 1 852 ? -31.021 -3.969 -12.113 1.00 98.81 852 LEU A O 1
ATOM 6832 N N . ALA A 1 853 ? -32.648 -3.284 -13.501 1.00 98.69 853 ALA A N 1
ATOM 6833 C CA . ALA A 1 853 ? -33.682 -3.154 -12.471 1.00 98.69 853 ALA A CA 1
ATOM 6834 C C . ALA A 1 853 ? -33.907 -4.472 -11.717 1.00 98.69 853 ALA A C 1
ATOM 6836 O O . ALA A 1 853 ? -34.050 -4.466 -10.496 1.00 98.69 853 ALA A O 1
ATOM 6837 N N . LYS A 1 854 ? -33.858 -5.617 -12.416 1.00 98.56 854 LYS A N 1
ATOM 6838 C CA . LYS A 1 854 ? -33.937 -6.948 -11.797 1.00 98.56 854 LYS A CA 1
ATOM 6839 C C . LYS A 1 854 ? -32.715 -7.287 -10.932 1.00 98.56 854 LYS A C 1
ATOM 6841 O O . LYS A 1 854 ? -32.869 -7.990 -9.939 1.00 98.56 854 LYS A O 1
ATOM 6846 N N . VAL A 1 855 ? -31.515 -6.824 -11.291 1.00 98.56 855 VAL A N 1
ATOM 6847 C CA . VAL A 1 855 ? -30.289 -7.047 -10.496 1.00 98.56 855 VAL A CA 1
ATOM 6848 C C . VAL A 1 855 ? -30.233 -6.142 -9.265 1.00 98.56 855 VAL A C 1
ATOM 6850 O O . VAL A 1 855 ? -29.832 -6.598 -8.197 1.00 98.56 855 VAL A O 1
ATOM 6853 N N . LEU A 1 856 ? -30.661 -4.886 -9.393 1.00 98.56 856 LEU A N 1
ATOM 6854 C CA . LEU A 1 856 ? -30.708 -3.937 -8.279 1.00 98.56 856 LEU A CA 1
ATOM 6855 C C . LEU A 1 856 ? -31.970 -4.097 -7.411 1.00 98.56 856 LEU A C 1
ATOM 6857 O O . LEU A 1 856 ? -32.012 -3.566 -6.309 1.00 98.56 856 LEU A O 1
ATOM 6861 N N . ASN A 1 857 ? -32.997 -4.810 -7.886 1.00 98.31 857 ASN A N 1
ATOM 6862 C CA . ASN A 1 857 ? -34.347 -4.818 -7.306 1.00 98.31 857 ASN A CA 1
ATOM 6863 C C . ASN A 1 857 ? -34.942 -3.397 -7.152 1.00 98.31 857 ASN A C 1
ATOM 6865 O O . ASN A 1 857 ? -35.693 -3.120 -6.221 1.00 98.31 857 ASN A O 1
ATOM 6869 N N . ASN A 1 858 ? -34.566 -2.484 -8.053 1.00 98.50 858 ASN A N 1
ATOM 6870 C CA . ASN A 1 858 ? -34.930 -1.069 -8.019 1.00 98.50 858 ASN A CA 1
ATOM 6871 C C . ASN A 1 858 ? -34.883 -0.499 -9.446 1.00 98.50 858 ASN A C 1
ATOM 6873 O O . ASN A 1 858 ? -33.823 -0.466 -10.078 1.00 98.50 858 ASN A O 1
ATOM 6877 N N . THR A 1 859 ? -36.044 -0.102 -9.972 1.00 98.50 859 THR A N 1
ATOM 6878 C CA . THR A 1 859 ? -36.194 0.364 -11.360 1.00 98.50 859 THR A CA 1
ATOM 6879 C C . THR A 1 859 ? -35.696 1.791 -11.546 1.00 98.50 859 THR A C 1
ATOM 6881 O O . THR A 1 859 ? -35.049 2.081 -12.552 1.00 98.50 859 THR A O 1
ATOM 6884 N N . ASP A 1 860 ? -35.953 2.670 -10.580 1.00 98.38 860 ASP A N 1
ATOM 6885 C CA . ASP A 1 860 ? -35.618 4.088 -10.690 1.00 98.38 860 ASP A CA 1
ATOM 6886 C C . ASP A 1 860 ? -34.113 4.314 -10.525 1.00 98.38 860 ASP A C 1
ATOM 6888 O O . ASP A 1 860 ? -33.512 5.002 -11.346 1.00 98.38 860 ASP A O 1
ATOM 6892 N N . LEU A 1 861 ? -33.453 3.615 -9.594 1.00 98.50 861 LEU A N 1
ATOM 6893 C CA . LEU A 1 861 ? -31.988 3.612 -9.500 1.00 98.50 861 LEU A CA 1
ATOM 6894 C C . LEU A 1 861 ? -31.328 3.020 -10.760 1.00 98.50 861 LEU A C 1
ATOM 6896 O O . LEU A 1 861 ? -30.307 3.529 -11.224 1.00 98.50 861 LEU A O 1
ATOM 6900 N N . ALA A 1 862 ? -31.907 1.966 -11.349 1.00 98.75 862 ALA A N 1
ATOM 6901 C CA . ALA A 1 862 ? -31.411 1.403 -12.606 1.00 98.75 862 ALA A CA 1
ATOM 6902 C C . ALA A 1 862 ? -31.546 2.394 -13.778 1.00 98.75 862 ALA A C 1
ATOM 6904 O O . ALA A 1 862 ? -30.633 2.506 -14.598 1.00 98.75 862 ALA A O 1
ATOM 6905 N N . LYS A 1 863 ? -32.650 3.146 -13.834 1.00 98.62 863 LYS A N 1
ATOM 6906 C CA . LYS A 1 863 ? -32.878 4.218 -14.810 1.00 98.62 863 LYS A CA 1
ATOM 6907 C C . LYS A 1 863 ? -31.898 5.373 -14.609 1.00 98.62 863 LYS A C 1
ATOM 6909 O O . LYS A 1 863 ? -31.225 5.759 -15.557 1.00 98.62 863 LYS A O 1
ATOM 6914 N N . ASP A 1 864 ? -31.746 5.861 -13.383 1.00 98.44 864 ASP A N 1
ATOM 6915 C CA . ASP A 1 864 ? -30.842 6.960 -13.038 1.00 98.44 864 ASP A CA 1
ATOM 6916 C C . ASP A 1 864 ? -29.367 6.633 -13.329 1.00 98.44 864 ASP A C 1
ATOM 6918 O O . ASP A 1 864 ? -28.611 7.501 -13.774 1.00 98.44 864 ASP A O 1
ATOM 6922 N N . LEU A 1 865 ? -28.957 5.372 -13.152 1.00 98.62 865 LEU A N 1
ATOM 6923 C CA . LEU A 1 865 ? -27.641 4.887 -13.572 1.00 98.62 865 LEU A CA 1
ATOM 6924 C C . LEU A 1 865 ? -27.500 4.836 -15.103 1.00 98.62 865 LEU A C 1
ATOM 6926 O O . LEU A 1 865 ? -26.462 5.245 -15.626 1.00 98.62 865 LEU A O 1
ATOM 6930 N N . LEU A 1 866 ? -28.517 4.385 -15.842 1.00 98.56 866 LEU A N 1
ATOM 6931 C CA . LEU A 1 866 ? -28.470 4.336 -17.310 1.00 98.56 866 LEU A CA 1
ATOM 6932 C C . LEU A 1 866 ? -28.522 5.726 -17.959 1.00 98.56 866 LEU A C 1
ATOM 6934 O O . LEU A 1 866 ? -27.765 5.970 -18.896 1.00 98.56 866 LEU A O 1
ATOM 6938 N N . ASP A 1 867 ? -29.292 6.665 -17.411 1.00 98.25 867 ASP A N 1
ATOM 6939 C CA . ASP A 1 867 ? -29.281 8.080 -17.809 1.00 98.25 867 ASP A CA 1
ATOM 6940 C C . ASP A 1 867 ? -27.881 8.721 -17.689 1.00 98.25 867 ASP A C 1
ATOM 6942 O O . ASP A 1 867 ? -27.568 9.687 -18.389 1.00 98.25 867 ASP A O 1
ATOM 6946 N N . LEU A 1 868 ? -27.044 8.225 -16.768 1.00 98.06 868 LEU A N 1
ATOM 6947 C CA . LEU A 1 868 ? -25.688 8.728 -16.529 1.00 98.06 868 LEU A CA 1
ATOM 6948 C C . LEU A 1 868 ? -24.610 7.981 -17.328 1.00 98.06 868 LEU A C 1
ATOM 6950 O O . LEU A 1 868 ? -23.671 8.619 -17.798 1.00 98.06 868 LEU A O 1
ATOM 6954 N N . TYR A 1 869 ? -24.708 6.655 -17.459 1.00 98.38 869 TYR A N 1
ATOM 6955 C CA . TYR A 1 869 ? -23.650 5.796 -18.019 1.00 98.38 869 TYR A CA 1
ATOM 6956 C C . TYR A 1 869 ? -23.956 5.219 -19.415 1.00 98.38 869 TYR A C 1
ATOM 6958 O O . TYR A 1 869 ? -23.043 4.741 -20.098 1.00 98.38 869 TYR A O 1
ATOM 6966 N N . GLY A 1 870 ? -25.219 5.245 -19.849 1.00 98.12 870 GLY A N 1
ATOM 6967 C CA . GLY A 1 870 ? -25.717 4.718 -21.126 1.00 98.12 870 GLY A CA 1
ATOM 6968 C C . GLY A 1 870 ? -25.850 3.192 -21.203 1.00 98.12 870 GLY A C 1
ATOM 6969 O O . GLY A 1 870 ? -26.838 2.690 -21.727 1.00 98.12 870 GLY A O 1
ATOM 6970 N N . THR A 1 871 ? -24.890 2.451 -20.641 1.00 98.31 871 THR A N 1
ATOM 6971 C CA . THR A 1 871 ? -24.882 0.978 -20.549 1.00 98.31 871 THR A CA 1
ATOM 6972 C C . THR A 1 871 ? -24.402 0.527 -19.161 1.00 98.31 871 THR A C 1
ATOM 6974 O O . THR A 1 871 ? -23.529 1.195 -18.589 1.00 98.31 871 THR A O 1
ATOM 6977 N N . PRO A 1 872 ? -24.878 -0.616 -18.618 1.00 98.56 872 PRO A N 1
ATOM 6978 C CA . PRO A 1 872 ? -24.340 -1.186 -17.383 1.00 98.56 872 PRO A CA 1
ATOM 6979 C C . PRO A 1 872 ? -22.842 -1.536 -17.467 1.00 98.56 872 PRO A C 1
ATOM 6981 O O . PRO A 1 872 ? -22.159 -1.549 -16.444 1.00 98.56 872 PRO A O 1
ATOM 6984 N N . ASP A 1 873 ? -22.295 -1.742 -18.673 1.00 98.25 873 ASP A N 1
ATOM 6985 C CA . ASP A 1 873 ? -20.859 -1.984 -18.895 1.00 98.25 873 ASP A CA 1
ATOM 6986 C C . ASP A 1 873 ? -19.976 -0.781 -18.520 1.00 98.25 873 ASP A C 1
ATOM 6988 O O . ASP A 1 873 ? -18.801 -0.951 -18.188 1.00 98.25 873 ASP A O 1
ATOM 6992 N N . ASN A 1 874 ? -20.533 0.435 -18.562 1.00 98.00 874 ASN A N 1
ATOM 6993 C CA . ASN A 1 874 ? -19.831 1.680 -18.245 1.00 98.00 874 ASN A CA 1
ATOM 6994 C C . ASN A 1 874 ? -19.884 2.056 -16.756 1.00 98.00 874 ASN A C 1
ATOM 6996 O O . ASN A 1 874 ? -19.148 2.955 -16.348 1.00 98.00 874 ASN A O 1
ATOM 7000 N N . ILE A 1 875 ? -20.741 1.415 -15.952 1.00 98.81 875 ILE A N 1
ATOM 7001 C CA . ILE A 1 875 ? -20.919 1.762 -14.537 1.00 98.81 875 ILE A CA 1
ATOM 7002 C C . ILE A 1 875 ? -19.607 1.502 -13.782 1.00 98.81 875 ILE A C 1
ATOM 7004 O O . ILE A 1 875 ? -19.080 0.385 -13.788 1.00 98.81 875 ILE A O 1
ATOM 7008 N N . ASP A 1 876 ? -19.081 2.533 -13.109 1.00 98.75 876 ASP A N 1
ATOM 7009 C CA . ASP A 1 876 ? -17.888 2.406 -12.267 1.00 98.75 876 ASP A CA 1
ATOM 7010 C C . ASP A 1 876 ? -18.158 1.371 -11.158 1.00 98.75 876 ASP A C 1
ATOM 7012 O O . ASP A 1 876 ? -19.112 1.502 -10.387 1.00 98.75 876 ASP A O 1
ATOM 7016 N N . VAL A 1 877 ? -17.299 0.351 -11.038 1.00 98.69 877 VAL A N 1
ATOM 7017 C CA . VAL A 1 877 ? -17.526 -0.808 -10.147 1.00 98.69 877 VAL A CA 1
ATOM 7018 C C . VAL A 1 877 ? -17.776 -0.437 -8.674 1.00 98.69 877 VAL A C 1
ATOM 7020 O O . VAL A 1 877 ? -18.456 -1.183 -7.974 1.00 98.69 877 VAL A O 1
ATOM 7023 N N . PHE A 1 878 ? -17.299 0.726 -8.209 1.00 98.69 878 PHE A N 1
ATOM 7024 C CA . PHE A 1 878 ? -17.638 1.249 -6.881 1.00 98.69 878 PHE A CA 1
ATOM 7025 C C . PHE A 1 878 ? -19.144 1.506 -6.719 1.00 98.69 878 PHE A C 1
ATOM 7027 O O . PHE A 1 878 ? -19.752 0.904 -5.839 1.00 98.69 878 PHE A O 1
ATOM 7034 N N . VAL A 1 879 ? -19.756 2.347 -7.567 1.00 98.56 879 VAL A N 1
ATOM 7035 C CA . VAL A 1 879 ? -21.189 2.671 -7.434 1.00 98.56 879 VAL A CA 1
ATOM 7036 C C . VAL A 1 879 ? -22.067 1.470 -7.788 1.00 98.56 879 VAL A C 1
ATOM 7038 O O . VAL A 1 879 ? -23.019 1.191 -7.068 1.00 98.56 879 VAL A O 1
ATOM 7041 N N . GLY A 1 880 ? -21.697 0.686 -8.807 1.00 98.50 880 GLY A N 1
ATOM 7042 C CA . GLY A 1 880 ? -22.440 -0.527 -9.168 1.00 98.50 880 GLY A CA 1
ATOM 7043 C C . GLY A 1 880 ? -22.497 -1.564 -8.038 1.00 98.50 880 GLY A C 1
ATOM 7044 O O . GLY A 1 880 ? -23.547 -2.146 -7.792 1.00 98.50 880 GLY A O 1
ATOM 7045 N N . GLY A 1 881 ? -21.398 -1.769 -7.303 1.00 98.31 881 GLY A N 1
ATOM 7046 C CA . GLY A 1 881 ? -21.350 -2.750 -6.212 1.00 98.31 881 GLY A CA 1
ATOM 7047 C C . GLY A 1 881 ? -21.987 -2.307 -4.888 1.00 98.31 881 GLY A C 1
ATOM 7048 O O . GLY A 1 881 ? -22.373 -3.172 -4.103 1.00 98.31 881 GLY A O 1
ATOM 7049 N N . VAL A 1 882 ? -22.130 -0.996 -4.635 1.00 98.25 882 VAL A N 1
ATOM 7050 C CA . VAL A 1 882 ? -22.878 -0.474 -3.465 1.00 98.25 882 VAL A CA 1
ATOM 7051 C C . VAL A 1 882 ? -24.357 -0.200 -3.756 1.00 98.25 882 VAL A C 1
ATOM 7053 O O . VAL A 1 882 ? -25.140 -0.091 -2.815 1.00 98.25 882 VAL A O 1
ATOM 7056 N N . ALA A 1 883 ? -24.737 -0.121 -5.036 1.00 98.38 883 ALA A N 1
ATOM 7057 C CA . ALA A 1 883 ? -26.125 -0.064 -5.491 1.00 98.38 883 ALA A CA 1
ATOM 7058 C C . ALA A 1 883 ? -26.845 -1.423 -5.396 1.00 98.38 883 ALA A C 1
ATOM 7060 O O . ALA A 1 883 ? -28.074 -1.460 -5.385 1.00 98.38 883 ALA A O 1
ATOM 7061 N N . GLU A 1 884 ? -26.115 -2.541 -5.335 1.00 98.62 884 GLU A N 1
ATOM 7062 C CA . GLU A 1 884 ? -26.713 -3.870 -5.172 1.00 98.62 884 GLU A CA 1
ATOM 7063 C C . GLU A 1 884 ? -27.365 -4.051 -3.786 1.00 98.62 884 GLU A C 1
ATOM 7065 O O . GLU A 1 884 ? -26.754 -3.701 -2.770 1.00 98.62 884 GLU A O 1
ATOM 7070 N N . PRO A 1 885 ? -28.564 -4.662 -3.710 1.00 97.94 885 PRO A N 1
ATOM 7071 C CA . PRO A 1 885 ? -29.213 -4.966 -2.439 1.00 97.94 885 PRO A CA 1
ATOM 7072 C C . PRO A 1 885 ? -28.385 -5.979 -1.636 1.00 97.94 885 PRO A C 1
ATOM 7074 O O . PRO A 1 885 ? -27.761 -6.883 -2.197 1.00 97.94 885 PRO A O 1
ATOM 7077 N N . PHE A 1 886 ? -28.375 -5.839 -0.308 1.00 97.88 886 PHE A N 1
ATOM 7078 C CA . PHE A 1 886 ? -27.534 -6.666 0.557 1.00 97.88 886 PHE A CA 1
ATOM 7079 C C . PHE A 1 886 ? -27.851 -8.161 0.466 1.00 97.88 886 PHE A C 1
ATOM 7081 O O . PHE A 1 886 ? -29.009 -8.581 0.502 1.00 97.88 886 PHE A O 1
ATOM 7088 N N . VAL A 1 887 ? -26.800 -8.984 0.501 1.00 97.50 887 VAL A N 1
ATOM 7089 C CA . VAL A 1 887 ? -26.951 -10.415 0.791 1.00 97.50 887 VAL A CA 1
ATOM 7090 C C . VAL A 1 887 ? -27.521 -10.613 2.201 1.00 97.50 887 VAL A C 1
ATOM 7092 O O . VAL A 1 887 ? -27.202 -9.864 3.125 1.00 97.50 887 VAL A O 1
ATOM 7095 N N . GLN A 1 888 ? -28.350 -11.643 2.390 1.00 95.00 888 GLN A N 1
ATOM 7096 C CA . GLN A 1 888 ? -29.027 -11.919 3.662 1.00 95.00 888 GLN A CA 1
ATOM 7097 C C . GLN A 1 888 ? -28.038 -11.961 4.845 1.00 95.00 888 GLN A C 1
ATOM 7099 O O . GLN A 1 888 ? -27.122 -12.784 4.874 1.00 95.00 888 GLN A O 1
ATOM 7104 N N . GLY A 1 889 ? -28.238 -11.073 5.825 1.00 92.50 889 GLY A N 1
ATOM 7105 C CA . GLY A 1 889 ? -27.386 -10.936 7.015 1.00 92.50 889 GLY A CA 1
ATOM 7106 C C . GLY A 1 889 ? -26.039 -10.230 6.796 1.00 92.50 889 GLY A C 1
ATOM 7107 O O . GLY A 1 889 ? -25.284 -10.104 7.752 1.00 92.50 889 GLY A O 1
ATOM 7108 N N . GLY A 1 890 ? -25.730 -9.792 5.573 1.00 96.19 890 GLY A N 1
ATOM 7109 C CA . GLY A 1 890 ? -24.541 -9.008 5.236 1.00 96.19 890 GLY A CA 1
ATOM 7110 C C . GLY A 1 890 ? -24.798 -7.496 5.162 1.00 96.19 890 GLY A C 1
ATOM 7111 O O . GLY A 1 890 ? -25.889 -7.012 5.477 1.00 96.19 890 GLY A O 1
ATOM 7112 N N . ARG A 1 891 ? -23.782 -6.754 4.707 1.00 97.19 891 ARG A N 1
ATOM 7113 C CA . ARG A 1 891 ? -23.792 -5.297 4.450 1.00 97.19 891 ARG A CA 1
ATOM 7114 C C . ARG A 1 891 ? -23.146 -4.907 3.115 1.00 97.19 891 ARG A C 1
ATOM 7116 O O . ARG A 1 891 ? -22.726 -3.770 2.923 1.00 97.19 891 ARG A O 1
ATOM 7123 N N . VAL A 1 892 ? -23.099 -5.853 2.180 1.00 98.25 892 VAL A N 1
ATOM 7124 C CA . VAL A 1 892 ? -22.739 -5.641 0.771 1.00 98.25 892 VAL A CA 1
ATOM 7125 C C . VAL A 1 892 ? -23.623 -6.493 -0.146 1.00 98.25 892 VAL A C 1
ATOM 7127 O O . VAL A 1 892 ? -24.179 -7.502 0.296 1.00 98.25 892 VAL A O 1
ATOM 7130 N N . GLY A 1 893 ? -23.747 -6.098 -1.415 1.00 98.19 893 GLY A N 1
ATOM 7131 C CA . GLY A 1 893 ? -24.395 -6.905 -2.453 1.00 98.19 893 GLY A CA 1
ATOM 7132 C C . GLY A 1 893 ? -23.585 -8.135 -2.876 1.00 98.19 893 GLY A C 1
ATOM 7133 O O . GLY A 1 893 ? -22.458 -8.347 -2.415 1.00 98.19 893 GLY A O 1
ATOM 7134 N N . GLU A 1 894 ? -24.150 -8.959 -3.762 1.00 98.25 894 GLU A N 1
ATOM 7135 C CA . GLU A 1 894 ? -23.542 -10.219 -4.218 1.00 98.25 894 GLU A CA 1
ATOM 7136 C C . GLU A 1 894 ? -22.135 -10.028 -4.800 1.00 98.25 894 GLU A C 1
ATOM 7138 O O . GLU A 1 894 ? -21.230 -10.820 -4.517 1.00 98.25 894 GLU A O 1
ATOM 7143 N N . LEU A 1 895 ? -21.937 -8.970 -5.591 1.00 98.75 895 LEU A N 1
ATOM 7144 C CA . LEU A 1 895 ? -20.672 -8.679 -6.256 1.00 98.75 895 LEU A CA 1
ATOM 7145 C C . LEU A 1 895 ? -19.548 -8.405 -5.253 1.00 98.75 895 LEU A C 1
ATOM 7147 O O . LEU A 1 895 ? -18.456 -8.971 -5.346 1.00 98.75 895 LEU A O 1
ATOM 7151 N N . PHE A 1 896 ? -19.813 -7.558 -4.263 1.00 98.75 896 PHE A N 1
ATOM 7152 C CA . PHE A 1 896 ? -18.830 -7.224 -3.238 1.00 98.75 896 PHE A CA 1
ATOM 7153 C C . PHE A 1 896 ? -18.680 -8.354 -2.215 1.00 98.75 896 PHE A C 1
ATOM 7155 O O . PHE A 1 896 ? -17.553 -8.647 -1.826 1.00 98.75 896 PHE A O 1
ATOM 7162 N N . ALA A 1 897 ? -19.744 -9.091 -1.876 1.00 98.69 897 ALA A N 1
ATOM 7163 C CA . ALA A 1 897 ? -19.634 -10.311 -1.073 1.00 98.69 897 ALA A CA 1
ATOM 7164 C C . ALA A 1 897 ? -18.722 -11.357 -1.747 1.00 98.69 897 ALA A C 1
ATOM 7166 O O . ALA A 1 897 ? -17.894 -11.996 -1.089 1.00 98.69 897 ALA A O 1
ATOM 7167 N N . CYS A 1 898 ? -18.808 -11.492 -3.074 1.00 98.75 898 CYS A N 1
ATOM 7168 C CA . CYS A 1 898 ? -17.893 -12.298 -3.875 1.00 98.75 898 CYS A CA 1
ATOM 7169 C C . CYS A 1 898 ? -16.443 -11.779 -3.805 1.00 98.75 898 CYS A C 1
ATOM 7171 O O . CYS A 1 898 ? -15.562 -12.527 -3.382 1.00 98.75 898 CYS A O 1
ATOM 7173 N N . ILE A 1 899 ? -16.186 -10.517 -4.175 1.00 98.88 899 ILE A N 1
ATOM 7174 C CA . ILE A 1 899 ? -14.822 -9.956 -4.247 1.00 98.88 899 ILE A CA 1
ATOM 7175 C C . ILE A 1 899 ? -14.135 -9.967 -2.872 1.00 98.88 899 ILE A C 1
ATOM 7177 O O . ILE A 1 899 ? -13.009 -10.453 -2.751 1.00 98.88 899 ILE A O 1
ATOM 7181 N N . ILE A 1 900 ? -14.825 -9.495 -1.829 1.00 98.81 900 ILE A N 1
ATOM 7182 C CA . ILE A 1 900 ? -14.315 -9.450 -0.453 1.00 98.81 900 ILE A CA 1
ATOM 7183 C C . ILE A 1 900 ? -14.000 -10.868 0.031 1.00 98.81 900 ILE A C 1
ATOM 7185 O O . ILE A 1 900 ? -12.885 -11.128 0.482 1.00 98.81 900 ILE A O 1
ATOM 7189 N N . SER A 1 901 ? -14.927 -11.822 -0.120 1.00 98.50 901 SER A N 1
ATOM 7190 C CA . SER A 1 901 ? -14.688 -13.190 0.359 1.00 98.50 901 SER A CA 1
ATOM 7191 C C . SER A 1 901 ? -13.564 -13.912 -0.395 1.00 98.50 901 SER A C 1
ATOM 7193 O O . SER A 1 901 ? -12.863 -14.716 0.216 1.00 98.50 901 SER A O 1
ATOM 7195 N N . ILE A 1 902 ? -13.329 -13.616 -1.680 1.00 98.69 902 ILE A N 1
ATOM 7196 C CA . ILE A 1 902 ? -12.169 -14.143 -2.422 1.00 98.69 902 ILE A CA 1
ATOM 7197 C C . ILE A 1 902 ? -10.859 -13.540 -1.895 1.00 98.69 902 ILE A C 1
ATOM 7199 O O . ILE A 1 902 ? -9.886 -14.280 -1.749 1.00 98.69 902 ILE A O 1
ATOM 7203 N N . GLN A 1 903 ? -10.816 -12.242 -1.568 1.00 98.81 903 GLN A N 1
ATOM 7204 C CA . GLN A 1 903 ? -9.606 -11.631 -1.007 1.00 98.81 903 GLN A CA 1
ATOM 7205 C C . GLN A 1 903 ? -9.289 -12.232 0.365 1.00 98.81 903 GLN A C 1
ATOM 7207 O O . GLN A 1 903 ? -8.190 -12.745 0.558 1.00 98.81 903 GLN A O 1
ATOM 7212 N N . PHE A 1 904 ? -10.260 -12.264 1.284 1.00 98.75 904 PHE A N 1
ATOM 7213 C CA . PHE A 1 904 ? -10.052 -12.844 2.614 1.00 98.75 904 PHE A CA 1
ATOM 7214 C C . PHE A 1 904 ? -9.732 -14.351 2.559 1.00 98.75 904 PHE A C 1
ATOM 7216 O O . PHE A 1 904 ? -8.913 -14.833 3.337 1.00 98.75 904 PHE A O 1
ATOM 7223 N N . GLN A 1 905 ? -10.274 -15.101 1.590 1.00 98.56 905 GLN A N 1
ATOM 7224 C CA . GLN A 1 905 ? -9.857 -16.490 1.362 1.00 98.56 905 GLN A CA 1
ATOM 7225 C C . GLN A 1 905 ? -8.365 -16.585 1.002 1.00 98.56 905 GLN A C 1
ATOM 7227 O O . GLN A 1 905 ? -7.656 -17.410 1.579 1.00 98.56 905 GLN A O 1
ATOM 7232 N N . ARG A 1 906 ? -7.889 -15.733 0.085 1.00 98.62 906 ARG A N 1
ATOM 7233 C CA . ARG A 1 906 ? -6.494 -15.722 -0.381 1.00 98.62 906 ARG A CA 1
ATOM 7234 C C . ARG A 1 906 ? -5.510 -15.294 0.703 1.00 98.62 906 ARG A C 1
ATOM 7236 O O . ARG A 1 906 ? -4.525 -16.000 0.892 1.00 98.62 906 ARG A O 1
ATOM 7243 N N . ILE A 1 907 ? -5.778 -14.204 1.433 1.00 98.31 907 ILE A N 1
ATOM 7244 C CA . ILE A 1 907 ? -4.860 -13.734 2.491 1.00 98.31 907 ILE A CA 1
ATOM 7245 C C . ILE A 1 907 ? -4.724 -14.757 3.620 1.00 98.31 907 ILE A C 1
ATOM 7247 O O . ILE A 1 907 ? -3.656 -14.861 4.199 1.00 98.31 907 ILE A O 1
ATOM 7251 N N . ARG A 1 908 ? -5.765 -15.555 3.898 1.00 98.31 908 ARG A N 1
ATOM 7252 C CA . ARG A 1 908 ? -5.697 -16.650 4.877 1.00 98.31 908 ARG A CA 1
ATOM 7253 C C . ARG A 1 908 ? -4.944 -17.876 4.347 1.00 98.31 908 ARG A C 1
ATOM 7255 O O . ARG A 1 908 ? -4.129 -18.450 5.058 1.00 98.31 908 ARG A O 1
ATOM 7262 N N . GLN A 1 909 ? -5.235 -18.318 3.123 1.00 98.31 909 GLN A N 1
ATOM 7263 C CA . GLN A 1 909 ? -4.628 -19.532 2.551 1.00 98.31 909 GLN A CA 1
ATOM 7264 C C . GLN A 1 909 ? -3.156 -19.340 2.163 1.00 98.31 909 GLN A C 1
ATOM 7266 O O . GLN A 1 909 ? -2.370 -20.274 2.271 1.00 98.31 909 GLN A O 1
ATOM 7271 N N . GLY A 1 910 ? -2.779 -18.141 1.721 1.00 98.12 910 GLY A N 1
ATOM 7272 C CA . GLY A 1 910 ? -1.411 -17.808 1.326 1.00 98.12 910 GLY A CA 1
ATOM 7273 C C . GLY A 1 910 ? -0.527 -17.253 2.444 1.00 98.12 910 GLY A C 1
ATOM 7274 O O . GLY A 1 910 ? 0.581 -16.813 2.157 1.00 98.12 910 GLY A O 1
ATOM 7275 N N . ASP A 1 911 ? -1.000 -17.237 3.692 1.00 98.31 911 ASP A N 1
ATOM 7276 C CA . ASP A 1 911 ? -0.233 -16.781 4.852 1.00 98.31 911 ASP A CA 1
ATOM 7277 C C . ASP A 1 911 ? 0.381 -17.968 5.598 1.00 98.31 911 ASP A C 1
ATOM 7279 O O . ASP A 1 911 ? -0.305 -18.701 6.313 1.00 98.31 911 ASP A O 1
ATOM 7283 N N . ARG A 1 912 ? 1.700 -18.145 5.463 1.00 97.44 912 ARG A N 1
ATOM 7284 C CA . ARG A 1 912 ? 2.456 -19.206 6.146 1.00 97.44 912 ARG A CA 1
ATOM 7285 C C . ARG A 1 912 ? 2.342 -19.109 7.668 1.00 97.44 912 ARG A C 1
ATOM 7287 O O . ARG A 1 912 ? 2.431 -20.127 8.352 1.00 97.44 912 ARG A O 1
ATOM 7294 N N . LEU A 1 913 ? 2.147 -17.899 8.191 1.00 97.12 913 LEU A N 1
ATOM 7295 C CA . LEU A 1 913 ? 2.103 -17.597 9.622 1.00 97.12 913 LEU A CA 1
ATOM 7296 C C . LEU A 1 913 ? 0.671 -17.322 10.123 1.00 97.12 913 LEU A C 1
ATOM 7298 O O . LEU A 1 913 ? 0.491 -16.664 11.151 1.00 97.12 913 LEU A O 1
ATOM 7302 N N . TRP A 1 914 ? -0.341 -17.829 9.408 1.00 98.31 914 TRP A N 1
ATOM 7303 C CA . TRP A 1 914 ? -1.738 -17.816 9.844 1.00 98.31 914 TRP A CA 1
ATOM 7304 C C . TRP A 1 914 ? -1.924 -18.616 11.144 1.00 98.31 914 TRP A C 1
ATOM 7306 O O . TRP A 1 914 ? -1.366 -19.704 11.291 1.00 98.31 914 TRP A O 1
ATOM 7316 N N . TRP A 1 915 ? -2.728 -18.116 12.086 1.00 97.94 915 TRP A N 1
ATOM 7317 C CA . TRP A 1 915 ? -2.802 -18.665 13.451 1.00 97.94 915 TRP A CA 1
ATOM 7318 C C . TRP A 1 915 ? -3.298 -20.123 13.550 1.00 97.94 915 TRP A C 1
ATOM 7320 O O . TRP A 1 915 ? -2.922 -20.838 14.481 1.00 97.94 915 TRP A O 1
ATOM 7330 N N . GLU A 1 916 ? -4.116 -20.588 12.599 1.00 97.38 916 GLU A N 1
ATOM 7331 C CA . GLU A 1 916 ? -4.579 -21.987 12.541 1.00 97.38 916 GLU A CA 1
ATOM 7332 C C . GLU A 1 916 ? -3.518 -22.942 11.961 1.00 97.38 916 GLU A C 1
ATOM 7334 O O . GLU A 1 916 ? -3.654 -24.157 12.102 1.00 97.38 916 GLU A O 1
ATOM 7339 N N . ASN A 1 917 ? -2.472 -22.426 11.304 1.00 96.94 917 ASN A N 1
ATOM 7340 C CA . ASN A 1 917 ? -1.512 -23.246 10.570 1.00 96.94 917 ASN A CA 1
ATOM 7341 C C . ASN A 1 917 ? -0.597 -24.072 11.499 1.00 96.94 917 ASN A C 1
ATOM 7343 O O . ASN A 1 917 ? -0.301 -23.700 12.643 1.00 96.94 917 ASN A O 1
ATOM 7347 N N . GLY A 1 918 ? -0.137 -25.217 10.990 1.00 92.81 918 GLY A N 1
ATOM 7348 C CA . GLY A 1 918 ? 0.779 -26.110 11.697 1.00 92.81 918 GLY A CA 1
ATOM 7349 C C . GLY A 1 918 ? 2.098 -25.411 12.038 1.00 92.81 918 GLY A C 1
ATOM 7350 O O . GLY A 1 918 ? 2.633 -24.653 11.235 1.00 92.81 918 GLY A O 1
ATOM 7351 N N . GLY A 1 919 ? 2.612 -25.636 13.249 1.00 89.44 919 GLY A N 1
ATOM 7352 C CA . GLY A 1 919 ? 3.873 -25.050 13.727 1.00 89.44 919 GLY A CA 1
ATOM 7353 C C . GLY A 1 919 ? 3.824 -23.567 14.127 1.00 89.44 919 GLY A C 1
ATOM 7354 O O . GLY A 1 919 ? 4.700 -23.128 14.866 1.00 89.44 919 GLY A O 1
ATOM 7355 N N . VAL A 1 920 ? 2.805 -22.794 13.725 1.00 95.88 920 VAL A N 1
ATOM 7356 C CA . VAL A 1 920 ? 2.719 -21.358 14.070 1.00 95.88 920 VAL A CA 1
ATOM 7357 C C . VAL A 1 920 ? 2.453 -21.153 15.564 1.00 95.88 920 VAL A C 1
ATOM 7359 O O . VAL A 1 920 ? 3.100 -20.319 16.195 1.00 95.88 920 VAL A O 1
ATOM 7362 N N . PHE A 1 921 ? 1.548 -21.949 16.133 1.00 97.25 921 PHE A N 1
ATOM 7363 C CA . PHE A 1 921 ? 1.233 -22.010 17.564 1.00 97.25 921 PHE A CA 1
ATOM 7364 C C . PHE A 1 921 ? 1.111 -23.474 18.019 1.00 97.25 921 PHE A C 1
ATOM 7366 O O . PHE A 1 921 ? 0.816 -24.366 17.211 1.00 97.25 921 PHE A O 1
ATOM 7373 N N . THR A 1 922 ? 1.287 -23.739 19.315 1.00 97.12 922 THR A N 1
ATOM 7374 C CA . THR A 1 922 ? 1.009 -25.064 19.902 1.00 97.12 922 THR A CA 1
ATOM 7375 C C . THR A 1 922 ? -0.499 -25.361 19.936 1.00 97.12 922 THR A C 1
ATOM 7377 O O . THR A 1 922 ? -1.337 -24.476 19.745 1.00 97.12 922 THR A O 1
ATOM 7380 N N . GLY A 1 923 ? -0.880 -26.618 20.194 1.00 97.06 923 GLY A N 1
ATOM 7381 C CA . GLY A 1 923 ? -2.293 -26.993 20.346 1.00 97.06 923 GLY A CA 1
ATOM 7382 C C . GLY A 1 923 ? -2.989 -26.253 21.498 1.00 97.06 923 GLY A C 1
ATOM 7383 O O . GLY A 1 923 ? -4.118 -25.790 21.338 1.00 97.06 923 GLY A O 1
ATOM 7384 N N . ALA A 1 924 ? -2.291 -26.071 22.622 1.00 97.56 924 ALA A N 1
ATOM 7385 C CA . ALA A 1 924 ? -2.785 -25.312 23.769 1.00 97.56 924 ALA A CA 1
ATOM 7386 C C . ALA A 1 924 ? -2.889 -23.806 23.459 1.00 97.56 924 ALA A C 1
ATOM 7388 O O . ALA A 1 924 ? -3.934 -23.207 23.701 1.00 97.56 924 ALA A O 1
ATOM 7389 N N . GLN A 1 925 ? -1.877 -23.217 22.813 1.00 98.19 925 GLN A N 1
ATOM 7390 C CA . GLN A 1 925 ? -1.914 -21.816 22.370 1.00 98.19 925 GLN A CA 1
ATOM 7391 C C . GLN A 1 925 ? -3.075 -21.548 21.401 1.00 98.19 925 GLN A C 1
ATOM 7393 O O . GLN A 1 925 ? -3.799 -20.568 21.573 1.00 98.19 925 GLN A O 1
ATOM 7398 N N . ARG A 1 926 ? -3.329 -22.440 20.425 1.00 97.62 926 ARG A N 1
ATOM 7399 C CA . ARG A 1 926 ? -4.515 -22.338 19.552 1.00 97.62 926 ARG A CA 1
ATOM 7400 C C . ARG A 1 926 ? -5.823 -22.434 20.340 1.00 97.62 926 ARG A C 1
ATOM 7402 O O . ARG A 1 926 ? -6.750 -21.690 20.029 1.00 97.62 926 ARG A O 1
ATOM 7409 N N . LYS A 1 927 ? -5.907 -23.292 21.367 1.00 97.56 927 LYS A N 1
ATOM 7410 C CA . LYS A 1 927 ? -7.092 -23.408 22.239 1.00 97.56 927 LYS A CA 1
ATOM 7411 C C . LYS A 1 927 ? -7.398 -22.076 22.935 1.00 97.56 927 LYS A C 1
ATOM 7413 O O . LYS A 1 927 ? -8.539 -21.621 22.829 1.00 97.56 927 LYS A O 1
ATOM 7418 N N . SER A 1 928 ? -6.403 -21.414 23.534 1.00 98.00 928 SER A N 1
ATOM 7419 C CA . SER A 1 928 ? -6.553 -20.049 24.071 1.00 98.00 928 SER A CA 1
ATOM 7420 C C . SER A 1 928 ? -6.927 -19.049 22.978 1.00 98.00 928 SER A C 1
ATOM 7422 O O . SER A 1 928 ? -7.873 -18.284 23.145 1.00 98.00 928 SER A O 1
ATOM 7424 N N . MET A 1 929 ? -6.268 -19.106 21.814 1.00 97.44 929 MET A N 1
ATOM 7425 C CA . MET A 1 929 ? -6.515 -18.196 20.688 1.00 97.44 929 MET A CA 1
ATOM 7426 C C . MET A 1 929 ? -7.980 -18.214 20.211 1.00 97.44 929 MET A C 1
ATOM 7428 O O . MET A 1 929 ? -8.537 -17.157 19.917 1.00 97.44 929 MET A O 1
ATOM 7432 N N . THR A 1 930 ? -8.672 -19.364 20.261 1.00 96.12 930 THR A N 1
ATOM 7433 C CA . THR A 1 930 ? -10.124 -19.434 19.964 1.00 96.12 930 THR A CA 1
ATOM 7434 C C . THR A 1 930 ? -10.997 -18.543 20.862 1.00 96.12 930 THR A C 1
ATOM 7436 O O . THR A 1 930 ? -12.126 -18.217 20.484 1.00 96.12 930 THR A O 1
ATOM 7439 N N . LYS A 1 931 ? -10.491 -18.148 22.040 1.00 96.31 931 LYS A N 1
ATOM 7440 C CA . LYS A 1 931 ? -11.161 -17.321 23.055 1.00 96.31 931 LYS A CA 1
ATOM 7441 C C . LYS A 1 931 ? -10.779 -15.839 23.002 1.00 96.31 931 LYS A C 1
ATOM 7443 O O . LYS A 1 931 ? -11.341 -15.066 23.772 1.00 96.31 931 LYS A O 1
ATOM 7448 N N . ALA A 1 932 ? -9.895 -15.421 22.086 1.00 96.62 932 ALA A N 1
ATOM 7449 C CA . ALA A 1 932 ? -9.589 -14.006 21.860 1.00 96.62 932 ALA A CA 1
ATOM 7450 C C . ALA A 1 932 ? -10.886 -13.194 21.679 1.00 96.62 932 ALA A C 1
ATOM 7452 O O . ALA A 1 932 ? -11.789 -13.623 20.953 1.00 96.62 932 ALA A O 1
ATOM 7453 N N . SER A 1 933 ? -11.014 -12.056 22.364 1.00 97.00 933 SER A N 1
ATOM 7454 C CA . SER A 1 933 ? -12.277 -11.317 22.487 1.00 97.00 933 SER A CA 1
ATOM 7455 C C . SER A 1 933 ? -12.039 -9.812 22.506 1.00 97.00 933 SER A C 1
ATOM 7457 O O . SER A 1 933 ? -11.344 -9.300 23.382 1.00 97.00 933 SER A O 1
ATOM 7459 N N . LEU A 1 934 ? -12.670 -9.087 21.578 1.00 97.81 934 LEU A N 1
ATOM 7460 C CA . LEU A 1 934 ? -12.578 -7.627 21.529 1.00 97.81 934 LEU A CA 1
ATOM 7461 C C . LEU A 1 934 ? -13.226 -6.963 22.757 1.00 97.81 934 LEU A C 1
ATOM 7463 O O . LEU A 1 934 ? -12.755 -5.923 23.201 1.00 97.81 934 LEU A O 1
ATOM 7467 N N . ALA A 1 935 ? -14.247 -7.589 23.355 1.00 97.94 935 ALA A N 1
ATOM 7468 C CA . ALA A 1 935 ? -14.839 -7.120 24.609 1.00 97.94 935 ALA A CA 1
ATOM 7469 C C . ALA A 1 935 ? -13.830 -7.199 25.769 1.00 97.94 935 ALA A C 1
ATOM 7471 O O . ALA A 1 935 ? -13.697 -6.248 26.534 1.00 97.94 935 ALA A O 1
ATOM 7472 N N . ARG A 1 936 ? -13.055 -8.293 25.846 1.00 98.00 936 ARG A N 1
ATOM 7473 C CA . ARG A 1 936 ? -11.989 -8.469 26.844 1.00 98.00 936 ARG A CA 1
ATOM 7474 C C . ARG A 1 936 ? -10.857 -7.457 26.646 1.00 98.00 936 ARG A C 1
ATOM 7476 O O . ARG A 1 936 ? -10.469 -6.804 27.605 1.00 98.00 936 ARG A O 1
ATOM 7483 N N . ILE A 1 937 ? -10.420 -7.241 25.401 1.00 98.44 937 ILE A N 1
ATOM 7484 C CA . ILE A 1 937 ? -9.407 -6.225 25.055 1.00 98.44 937 ILE A CA 1
ATOM 7485 C C . ILE A 1 937 ? -9.872 -4.810 25.444 1.00 98.44 937 ILE A C 1
ATOM 7487 O O . ILE A 1 937 ? -9.063 -4.026 25.933 1.00 98.44 937 ILE A O 1
ATOM 7491 N N . ILE A 1 938 ? -11.161 -4.475 25.287 1.00 98.62 938 ILE A N 1
ATOM 7492 C CA . ILE A 1 938 ? -11.711 -3.203 25.788 1.00 98.62 938 ILE A CA 1
ATOM 7493 C C . ILE A 1 938 ? -11.604 -3.141 27.319 1.00 98.62 938 ILE A C 1
ATOM 7495 O O . ILE A 1 938 ? -11.015 -2.195 27.841 1.00 98.62 938 ILE A O 1
ATOM 7499 N N . CYS A 1 939 ? -12.102 -4.156 28.030 1.00 98.44 939 CYS A N 1
ATOM 7500 C CA . CYS A 1 939 ? -12.046 -4.233 29.494 1.00 98.44 939 CYS A CA 1
ATOM 7501 C C . CYS A 1 939 ? -10.621 -4.132 30.068 1.00 98.44 939 CYS A C 1
ATOM 7503 O O . CYS A 1 939 ? -10.413 -3.483 31.088 1.00 98.44 939 CYS A O 1
ATOM 7505 N N . ASP A 1 940 ? -9.634 -4.758 29.423 1.00 98.25 940 ASP A N 1
ATOM 7506 C CA . ASP A 1 940 ? -8.241 -4.785 29.889 1.00 98.25 940 ASP A CA 1
ATOM 7507 C C . ASP A 1 940 ? -7.484 -3.460 29.690 1.00 98.25 940 ASP A C 1
ATOM 7509 O O . ASP A 1 940 ? -6.460 -3.238 30.335 1.00 98.25 940 ASP A O 1
ATOM 7513 N N . ASN A 1 941 ? -7.962 -2.580 28.801 1.00 98.50 941 ASN A N 1
ATOM 7514 C CA . ASN A 1 941 ? -7.195 -1.424 28.315 1.00 98.50 941 ASN A CA 1
ATOM 7515 C C . ASN A 1 941 ? -7.947 -0.074 28.408 1.00 98.50 941 ASN A C 1
ATOM 7517 O O . ASN A 1 941 ? -7.440 0.955 27.948 1.00 98.50 941 ASN A O 1
ATOM 7521 N N . THR A 1 942 ? -9.130 -0.048 29.028 1.00 98.44 942 THR A N 1
ATOM 7522 C CA . THR A 1 942 ? -9.959 1.153 29.279 1.00 98.44 942 THR A CA 1
ATOM 7523 C C . THR A 1 942 ? -10.323 1.267 30.766 1.00 98.44 942 THR A C 1
ATOM 7525 O O . THR A 1 942 ? -9.837 0.487 31.590 1.00 98.44 942 THR A O 1
ATOM 7528 N N . GLY A 1 943 ? -11.109 2.270 31.155 1.00 97.00 943 GLY A N 1
ATOM 7529 C CA . GLY A 1 943 ? -11.834 2.320 32.432 1.00 97.00 943 GLY A CA 1
ATOM 7530 C C . GLY A 1 943 ? -13.282 1.828 32.343 1.00 97.00 943 GLY A C 1
ATOM 7531 O O . GLY A 1 943 ? -14.013 1.914 33.326 1.00 97.00 943 GLY A O 1
ATOM 7532 N N . ILE A 1 944 ? -13.713 1.299 31.192 1.00 97.50 944 ILE A N 1
ATOM 7533 C CA . ILE A 1 944 ? -15.084 0.825 30.987 1.00 97.50 944 ILE A CA 1
ATOM 7534 C C . ILE A 1 944 ? -15.294 -0.481 31.762 1.00 97.50 944 ILE A C 1
ATOM 7536 O O . ILE A 1 944 ? -14.616 -1.471 31.507 1.00 97.50 944 ILE A O 1
ATOM 7540 N N . VAL A 1 945 ? -16.267 -0.492 32.678 1.00 96.38 945 VAL A N 1
ATOM 7541 C CA . VAL A 1 945 ? -16.588 -1.650 33.540 1.00 96.38 945 VAL A CA 1
ATOM 7542 C C . VAL A 1 945 ? -17.699 -2.561 32.998 1.00 96.38 945 VAL A C 1
ATOM 7544 O O . VAL A 1 945 ? -17.904 -3.652 33.525 1.00 96.38 945 VAL A O 1
ATOM 7547 N N . GLU A 1 946 ? -18.418 -2.142 31.954 1.00 95.44 946 GLU A N 1
ATOM 7548 C CA . GLU A 1 946 ? -19.542 -2.868 31.345 1.00 95.44 946 GLU A CA 1
ATOM 7549 C C . GLU A 1 946 ? -19.508 -2.707 29.816 1.00 95.44 946 GLU A C 1
ATOM 7551 O O . GLU A 1 946 ? -19.462 -1.585 29.310 1.00 95.44 946 GLU A O 1
ATOM 7556 N N . VAL A 1 947 ? -19.547 -3.812 29.064 1.00 95.75 947 VAL A N 1
ATOM 7557 C CA . VAL A 1 947 ? -19.473 -3.811 27.589 1.00 95.75 947 VAL A CA 1
ATOM 7558 C C . VAL A 1 947 ? -20.458 -4.809 26.965 1.00 95.75 947 VAL A C 1
ATOM 7560 O O . VAL A 1 947 ? -20.803 -5.804 27.604 1.00 95.75 947 VAL A O 1
ATOM 7563 N N . PRO A 1 948 ? -20.899 -4.619 25.705 1.00 94.31 948 PRO A N 1
ATOM 7564 C CA . PRO A 1 948 ? -21.620 -5.656 24.970 1.00 94.31 948 PRO A CA 1
ATOM 7565 C C . PRO A 1 948 ? -20.760 -6.914 24.807 1.00 94.31 948 PRO A C 1
ATOM 7567 O O . PRO A 1 948 ? -19.617 -6.832 24.354 1.00 94.31 948 PRO A O 1
ATOM 7570 N N . GLN A 1 949 ? -21.323 -8.094 25.094 1.00 89.75 949 GLN A N 1
ATOM 7571 C CA . GLN A 1 949 ? -20.603 -9.374 24.980 1.00 89.75 949 GLN A CA 1
ATOM 7572 C C . GLN A 1 949 ? -20.093 -9.637 23.547 1.00 89.75 949 GLN A C 1
ATOM 7574 O O . GLN A 1 949 ? -19.096 -10.330 23.340 1.00 89.75 949 GLN A O 1
ATOM 7579 N N . ARG A 1 950 ? -20.770 -9.062 22.545 1.00 94.44 950 ARG A N 1
ATOM 7580 C CA . ARG A 1 950 ? -20.368 -9.045 21.133 1.00 94.44 950 ARG A CA 1
ATOM 7581 C C . ARG A 1 950 ? -20.314 -7.591 20.648 1.00 94.44 950 ARG A C 1
ATOM 7583 O O . ARG A 1 950 ? -21.336 -7.097 20.183 1.00 94.44 950 ARG A O 1
ATOM 7590 N N . PRO A 1 951 ? -19.158 -6.903 20.711 1.00 96.25 951 PRO A N 1
ATOM 7591 C CA . PRO A 1 951 ? -19.056 -5.462 20.439 1.00 96.25 951 PRO A CA 1
ATOM 7592 C C . PRO A 1 951 ? -19.535 -4.979 19.059 1.00 96.25 951 PRO A C 1
ATOM 7594 O O . PRO A 1 951 ? -19.708 -3.777 18.877 1.00 96.25 951 PRO A O 1
ATOM 7597 N N . PHE A 1 952 ? -19.743 -5.884 18.096 1.00 97.19 952 PHE A N 1
ATOM 7598 C CA . PHE A 1 952 ? -20.289 -5.601 16.762 1.00 97.19 952 PHE A CA 1
ATOM 7599 C C . PHE A 1 952 ? -21.823 -5.704 16.665 1.00 97.19 952 PHE A C 1
ATOM 7601 O O . PHE A 1 952 ? -22.416 -5.099 15.774 1.00 97.19 952 PHE A O 1
ATOM 7608 N N . GLU A 1 953 ? -22.481 -6.463 17.550 1.00 95.88 953 GLU A N 1
ATOM 7609 C CA . GLU A 1 953 ? -23.942 -6.612 17.560 1.00 95.88 953 GLU A CA 1
ATOM 7610 C C . GLU A 1 953 ? -24.574 -5.528 18.438 1.00 95.88 953 GLU A C 1
ATOM 7612 O O . GLU A 1 953 ? -24.296 -5.448 19.633 1.00 95.88 953 GLU A O 1
ATOM 7617 N N . TYR A 1 954 ? -25.457 -4.709 17.866 1.00 95.12 954 TYR A N 1
ATOM 7618 C CA . TYR A 1 954 ? -26.187 -3.704 18.629 1.00 95.12 954 TYR A CA 1
ATOM 7619 C C . TYR A 1 954 ? -27.237 -4.365 19.527 1.00 95.12 954 TYR A C 1
ATOM 7621 O O . TYR A 1 954 ? -28.065 -5.161 19.073 1.00 95.12 954 TYR A O 1
ATOM 7629 N N . ARG A 1 955 ? -27.233 -3.987 20.808 1.00 92.50 955 ARG A N 1
ATOM 7630 C CA . ARG A 1 955 ? -28.243 -4.351 21.806 1.00 92.50 955 ARG A CA 1
ATOM 7631 C C . ARG A 1 955 ? -28.578 -3.112 22.643 1.00 92.50 955 ARG A C 1
ATOM 7633 O O . ARG A 1 955 ? -27.667 -2.341 22.942 1.00 92.50 955 ARG A O 1
ATOM 7640 N N . PRO A 1 956 ? -29.845 -2.888 23.036 1.00 87.81 956 PRO A N 1
ATOM 7641 C CA . PRO A 1 956 ? -30.163 -1.850 24.009 1.00 87.81 956 PRO A CA 1
ATOM 7642 C C . PRO A 1 956 ? -29.567 -2.217 25.378 1.00 87.81 956 PRO A C 1
ATOM 7644 O O . PRO A 1 956 ? -29.587 -3.389 25.772 1.00 87.81 956 PRO A O 1
ATOM 7647 N N . ARG A 1 957 ? -29.045 -1.218 26.107 1.00 83.25 957 ARG A N 1
ATOM 7648 C CA . ARG A 1 957 ? -28.451 -1.414 27.441 1.00 83.25 957 ARG A CA 1
ATOM 7649 C C . ARG A 1 957 ? -29.452 -2.080 28.391 1.00 83.25 957 ARG A C 1
ATOM 7651 O O . ARG A 1 957 ? -30.650 -1.821 28.316 1.00 83.25 957 ARG A O 1
ATOM 7658 N N . GLY A 1 958 ? -28.953 -2.970 29.248 1.00 80.50 958 GLY A N 1
ATOM 7659 C CA . GLY A 1 958 ? -29.774 -3.906 30.025 1.00 80.50 958 GLY A CA 1
ATOM 7660 C C . GLY A 1 958 ? -30.047 -5.237 29.308 1.00 80.50 958 GLY A C 1
ATOM 7661 O O . GLY A 1 958 ? -30.539 -6.168 29.934 1.00 80.50 958 GLY A O 1
ATOM 7662 N N . SER A 1 959 ? -29.675 -5.378 28.028 1.00 82.69 959 SER A N 1
ATOM 7663 C CA . SER A 1 959 ? -29.686 -6.660 27.308 1.00 82.69 959 SER A CA 1
ATOM 7664 C C . SER A 1 959 ? -28.363 -6.893 26.572 1.00 82.69 959 SER A C 1
ATOM 7666 O O . SER A 1 959 ? -27.866 -6.007 25.884 1.00 82.69 959 SER A O 1
ATOM 7668 N N . GLY A 1 960 ? -27.755 -8.075 26.713 1.00 83.31 960 GLY A N 1
ATOM 7669 C CA . GLY A 1 960 ? -26.516 -8.441 26.000 1.00 83.31 960 GLY A CA 1
ATOM 7670 C C . GLY A 1 960 ? -25.239 -7.683 26.406 1.00 83.31 960 GLY A C 1
ATOM 7671 O O . GLY A 1 960 ? -24.190 -7.900 25.797 1.00 83.31 960 GLY A O 1
ATOM 7672 N N . TYR A 1 961 ? -25.315 -6.826 27.426 1.00 93.81 961 TYR A N 1
ATOM 7673 C CA . TYR A 1 961 ? -24.159 -6.267 28.126 1.00 93.81 961 TYR A CA 1
ATOM 7674 C C . TYR A 1 961 ? -23.657 -7.252 29.191 1.00 93.81 961 TYR A C 1
ATOM 7676 O O . TYR A 1 961 ? -24.382 -8.143 29.637 1.00 93.81 961 TYR A O 1
ATOM 7684 N N . THR A 1 962 ? -22.388 -7.137 29.563 1.00 94.69 962 THR A N 1
ATOM 7685 C CA . THR A 1 962 ? -21.719 -7.990 30.549 1.00 94.69 962 THR A CA 1
ATOM 7686 C C . THR A 1 962 ? -20.659 -7.155 31.262 1.00 94.69 962 THR A C 1
ATOM 7688 O O . THR A 1 962 ? -19.999 -6.324 30.627 1.00 94.69 962 THR A O 1
ATOM 7691 N N . LYS A 1 963 ? -20.494 -7.337 32.577 1.00 96.31 963 LYS A N 1
ATOM 7692 C CA . LYS A 1 963 ? -19.446 -6.629 33.314 1.00 96.31 963 LYS A CA 1
ATOM 7693 C C . LYS A 1 963 ? -18.069 -7.157 32.929 1.00 96.31 963 LYS A C 1
ATOM 7695 O O . LYS A 1 963 ? -17.897 -8.336 32.637 1.00 96.31 963 LYS A O 1
ATOM 7700 N N . CYS A 1 964 ? -17.060 -6.308 33.032 1.00 97.25 964 CYS A N 1
ATOM 7701 C CA . CYS A 1 964 ? -15.674 -6.675 32.768 1.00 97.25 964 CYS A CA 1
ATOM 7702 C C . CYS A 1 964 ? -15.060 -7.645 33.794 1.00 97.25 964 CYS A C 1
ATOM 7704 O O . CYS A 1 964 ? -13.999 -8.199 33.518 1.00 97.25 964 CYS A O 1
ATOM 7706 N N . GLU A 1 965 ? -15.704 -7.891 34.938 1.00 96.75 965 GLU A N 1
ATOM 7707 C CA . GLU A 1 965 ? -15.332 -8.974 35.864 1.00 96.75 965 GLU A CA 1
ATOM 7708 C C . GLU A 1 965 ? -15.822 -10.356 35.385 1.00 96.75 965 GLU A C 1
ATOM 7710 O O . GLU A 1 965 ? -15.105 -11.343 35.532 1.00 96.75 965 GLU A O 1
ATOM 7715 N N . ASP A 1 966 ? -16.970 -10.417 34.700 1.00 96.50 966 ASP A N 1
ATOM 7716 C CA . ASP A 1 966 ? -17.590 -11.662 34.219 1.00 96.50 966 ASP A CA 1
ATOM 7717 C C . ASP A 1 966 ? -17.047 -12.141 32.851 1.00 96.50 966 ASP A C 1
ATOM 7719 O O . ASP A 1 966 ? -17.385 -13.232 32.387 1.00 96.50 966 ASP A O 1
ATOM 7723 N N . ILE A 1 967 ? -16.227 -11.333 32.161 1.00 96.06 967 ILE A N 1
ATOM 7724 C CA . ILE A 1 967 ? -15.656 -11.667 30.841 1.00 96.06 967 ILE A CA 1
ATOM 7725 C C . ILE A 1 967 ? -14.274 -12.319 31.027 1.00 96.06 967 ILE A C 1
ATOM 7727 O O . ILE A 1 967 ? -13.332 -11.608 31.395 1.00 96.06 967 ILE A O 1
ATOM 7731 N N . PRO A 1 968 ? -14.093 -13.621 30.714 1.00 95.00 968 PRO A N 1
ATOM 7732 C CA . PRO A 1 968 ? -12.845 -14.336 30.984 1.00 95.00 968 PRO A CA 1
ATOM 7733 C C . PRO A 1 968 ? -11.610 -13.697 30.342 1.00 95.00 968 PRO A C 1
ATOM 7735 O O . PRO A 1 968 ? -11.632 -13.321 29.167 1.00 95.00 968 PRO A O 1
ATOM 7738 N N . GLY A 1 969 ? -10.523 -13.614 31.116 1.00 94.69 969 GLY A N 1
ATOM 7739 C CA . GLY A 1 969 ? -9.204 -13.182 30.649 1.00 94.69 969 GLY A CA 1
ATOM 7740 C C . GLY A 1 969 ? -8.632 -14.087 29.554 1.00 94.69 969 GLY A C 1
ATOM 7741 O O . GLY A 1 969 ? -8.987 -15.262 29.447 1.00 94.69 969 GLY A O 1
ATOM 7742 N N . PHE A 1 970 ? -7.721 -13.546 28.741 1.00 97.25 970 PHE A N 1
ATOM 7743 C CA . PHE A 1 970 ? -6.982 -14.359 27.776 1.00 97.25 970 PHE A CA 1
ATOM 7744 C C . PHE A 1 970 ? -5.934 -15.224 28.491 1.00 97.25 970 PHE A C 1
ATOM 7746 O O . PHE A 1 970 ? -5.022 -14.698 29.131 1.00 97.25 970 PHE A O 1
ATOM 7753 N N . ASP A 1 971 ? -6.062 -16.546 28.374 1.00 97.75 971 ASP A N 1
ATOM 7754 C CA . ASP A 1 971 ? -5.156 -17.508 29.002 1.00 97.75 971 ASP A CA 1
ATOM 7755 C C . ASP A 1 971 ? -3.800 -17.568 28.281 1.00 97.75 971 ASP A C 1
ATOM 7757 O O . ASP A 1 971 ? -3.653 -18.201 27.228 1.00 97.75 971 ASP A O 1
ATOM 7761 N N . LEU A 1 972 ? -2.811 -16.910 28.890 1.00 98.19 972 LEU A N 1
ATOM 7762 C CA . LEU A 1 972 ? -1.410 -16.900 28.472 1.00 98.19 972 LEU A CA 1
ATOM 7763 C C . LEU A 1 972 ? -0.593 -18.084 29.007 1.00 98.19 972 LEU A C 1
ATOM 7765 O O . LEU A 1 972 ? 0.556 -18.221 28.597 1.00 98.19 972 LEU A O 1
ATOM 7769 N N . SER A 1 973 ? -1.129 -18.953 29.874 1.00 97.50 973 SER A N 1
ATOM 7770 C CA . SER A 1 973 ? -0.347 -20.069 30.432 1.00 97.50 973 SER A CA 1
ATOM 7771 C C . SER A 1 973 ? 0.299 -20.986 29.369 1.00 97.50 973 SER A C 1
ATOM 7773 O O . SER A 1 973 ? 1.439 -21.399 29.591 1.00 97.50 973 SER A O 1
ATOM 7775 N N . PRO A 1 974 ? -0.277 -21.199 28.159 1.00 97.62 974 PRO A N 1
ATOM 7776 C CA . PRO A 1 974 ? 0.388 -21.933 27.076 1.00 97.62 974 PRO A CA 1
ATOM 7777 C C . PRO A 1 974 ? 1.599 -21.237 26.424 1.00 97.62 974 PRO A C 1
ATOM 7779 O O . PRO A 1 974 ? 2.142 -21.769 25.453 1.00 97.62 974 PRO A O 1
ATOM 7782 N N . TRP A 1 975 ? 2.000 -20.049 26.886 1.00 97.31 975 TRP A N 1
ATOM 7783 C CA . TRP A 1 975 ? 3.232 -19.359 26.476 1.00 97.31 975 TRP A CA 1
ATOM 7784 C C . TRP A 1 975 ? 4.367 -19.480 27.500 1.00 97.31 975 TRP A C 1
ATOM 7786 O O . TRP A 1 975 ? 5.438 -18.932 27.247 1.00 97.31 975 TRP A O 1
ATOM 7796 N N . LYS A 1 976 ? 4.171 -20.185 28.623 1.00 97.12 976 LYS A N 1
ATOM 7797 C CA . LYS A 1 976 ? 5.258 -20.491 29.559 1.00 97.12 976 LYS A CA 1
ATOM 7798 C C . LYS A 1 976 ? 6.256 -21.454 28.906 1.00 97.12 976 LYS A C 1
ATOM 7800 O O . LYS A 1 976 ? 5.849 -22.460 28.330 1.00 97.12 976 LYS A O 1
ATOM 7805 N N . GLU A 1 977 ? 7.542 -21.146 29.004 1.00 93.56 977 GLU A N 1
ATOM 7806 C CA . GLU A 1 977 ? 8.651 -22.036 28.654 1.00 93.56 977 GLU A CA 1
ATOM 7807 C C . GLU A 1 977 ? 9.400 -22.379 29.962 1.00 93.56 977 GLU A C 1
ATOM 7809 O O . GLU A 1 977 ? 9.827 -21.485 30.694 1.00 93.56 977 GLU A O 1
ATOM 7814 N N . ASP A 1 978 ? 9.481 -23.669 30.306 1.00 80.06 978 ASP A N 1
ATOM 7815 C CA . ASP A 1 978 ? 10.104 -24.152 31.548 1.00 80.06 978 ASP A CA 1
ATOM 7816 C C . ASP A 1 978 ? 11.637 -24.208 31.430 1.00 80.06 978 ASP A C 1
ATOM 7818 O O . ASP A 1 978 ? 12.179 -24.595 30.395 1.00 80.06 978 ASP A O 1
ATOM 7822 N N . VAL A 1 979 ? 12.344 -23.802 32.491 1.00 62.94 979 VAL A N 1
ATOM 7823 C CA . VAL A 1 979 ? 13.798 -23.531 32.469 1.00 62.94 979 VAL A CA 1
ATOM 7824 C C . VAL A 1 979 ? 14.611 -24.706 33.036 1.00 62.94 979 VAL A C 1
ATOM 7826 O O . VAL A 1 979 ? 15.526 -24.526 33.837 1.00 62.94 979 VAL A O 1
ATOM 7829 N N . ASP A 1 980 ? 14.292 -25.927 32.605 1.00 47.53 980 ASP A N 1
ATOM 7830 C CA . ASP A 1 980 ? 15.059 -27.136 32.944 1.00 47.53 980 ASP A CA 1
ATOM 7831 C C . ASP A 1 980 ? 16.299 -27.269 32.039 1.00 47.53 980 ASP A C 1
ATOM 7833 O O . ASP A 1 980 ? 16.406 -28.142 31.177 1.00 47.53 980 ASP A O 1
ATOM 7837 N N . GLY A 1 981 ? 17.248 -26.348 32.221 1.00 40.94 981 GLY A N 1
ATOM 7838 C CA . GLY A 1 981 ? 18.515 -26.312 31.490 1.00 40.94 981 GLY A CA 1
ATOM 7839 C C . GLY A 1 981 ? 19.417 -25.175 31.966 1.00 40.94 981 GLY A C 1
ATOM 7840 O O . GLY A 1 981 ? 19.142 -24.006 31.708 1.00 40.94 981 GLY A O 1
ATOM 7841 N N . VAL A 1 982 ? 20.504 -25.513 32.664 1.00 46.28 982 VAL A N 1
ATOM 7842 C CA . VAL A 1 982 ? 21.437 -24.531 33.240 1.00 46.28 982 VAL A CA 1
ATOM 7843 C C . VAL A 1 982 ? 22.164 -23.747 32.142 1.00 46.28 982 VAL A C 1
ATOM 7845 O O . VAL A 1 982 ? 22.825 -24.336 31.289 1.00 46.28 982 VAL A O 1
ATOM 7848 N N . MET A 1 983 ? 22.132 -22.414 32.231 1.00 36.66 983 MET A N 1
ATOM 7849 C CA . MET A 1 983 ? 23.099 -21.530 31.573 1.00 36.66 983 MET A CA 1
ATOM 7850 C C . MET A 1 983 ? 23.844 -20.679 32.617 1.00 36.66 983 MET A C 1
ATOM 7852 O O . MET A 1 983 ? 23.215 -20.207 33.566 1.00 36.66 983 MET A O 1
ATOM 7856 N N . PRO A 1 984 ? 25.167 -20.473 32.464 1.00 44.25 984 PRO A N 1
ATOM 7857 C CA . PRO A 1 984 ? 25.940 -19.564 33.308 1.00 44.25 984 PRO A CA 1
ATOM 7858 C C . PRO A 1 984 ? 25.632 -18.086 32.983 1.00 44.25 984 PRO A C 1
ATOM 7860 O O . PRO A 1 984 ? 25.102 -17.792 31.907 1.00 44.25 984 PRO A O 1
ATOM 7863 N N . PRO A 1 985 ? 25.962 -17.140 33.884 1.00 43.47 985 PRO A N 1
ATOM 7864 C CA . PRO A 1 985 ? 25.718 -15.715 33.661 1.00 43.47 985 PRO A CA 1
ATOM 7865 C C . PRO A 1 985 ? 26.559 -15.138 32.500 1.00 43.47 985 PRO A C 1
ATOM 7867 O O . PRO A 1 985 ? 27.627 -15.674 32.190 1.00 43.47 985 PRO A O 1
ATOM 7870 N N . PRO A 1 986 ? 26.122 -14.031 31.864 1.00 44.88 986 PRO A N 1
ATOM 7871 C CA . PRO A 1 986 ? 26.869 -13.395 30.780 1.00 44.88 986 PRO A CA 1
ATOM 7872 C C . PRO A 1 986 ? 28.187 -12.776 31.262 1.00 44.88 986 PRO A C 1
ATOM 7874 O O . PRO A 1 986 ? 28.214 -12.091 32.282 1.00 44.88 986 PRO A O 1
ATOM 7877 N N . GLY A 1 987 ? 29.257 -12.953 30.483 1.00 42.41 987 GLY A N 1
ATOM 7878 C CA . GLY A 1 987 ? 30.482 -12.162 30.624 1.00 42.41 987 GLY A CA 1
ATOM 7879 C C . GLY A 1 987 ? 30.324 -10.748 30.051 1.00 42.41 987 GLY A C 1
ATOM 7880 O O . GLY A 1 987 ? 29.518 -10.519 29.143 1.00 42.41 987 GLY A O 1
ATOM 7881 N N . GLU A 1 988 ? 31.104 -9.805 30.580 1.00 40.50 988 GLU A N 1
ATOM 7882 C CA . GLU A 1 988 ? 31.149 -8.413 30.116 1.00 40.50 988 GLU A CA 1
ATOM 7883 C C . GLU A 1 988 ? 31.775 -8.281 28.708 1.00 40.50 988 GLU A C 1
ATOM 7885 O O . GLU A 1 988 ? 32.282 -9.249 28.137 1.00 40.50 988 GLU A O 1
ATOM 7890 N N . ARG A 1 989 ? 31.698 -7.084 28.106 1.00 44.41 989 ARG A N 1
ATOM 7891 C CA . ARG A 1 989 ? 32.209 -6.799 26.752 1.00 44.41 989 ARG A CA 1
ATOM 7892 C C . ARG A 1 989 ? 33.080 -5.548 26.712 1.00 44.41 989 ARG A C 1
ATOM 7894 O O . ARG A 1 989 ? 32.658 -4.494 27.181 1.00 44.41 989 ARG A O 1
ATOM 7901 N N . ASP A 1 990 ? 34.210 -5.653 26.021 1.00 37.91 990 ASP A N 1
ATOM 7902 C CA . ASP A 1 990 ? 35.122 -4.542 25.736 1.00 37.91 990 ASP A CA 1
ATOM 7903 C C . ASP A 1 990 ? 34.591 -3.553 24.666 1.00 37.91 990 ASP A C 1
ATOM 7905 O O . ASP A 1 990 ? 33.766 -3.926 23.819 1.00 37.91 990 ASP A O 1
ATOM 7909 N N . PRO A 1 991 ? 35.056 -2.283 24.668 1.00 42.84 991 PRO A N 1
ATOM 7910 C CA . PRO A 1 991 ? 34.595 -1.235 23.750 1.00 42.84 991 PRO A CA 1
ATOM 7911 C C . PRO A 1 991 ? 35.375 -1.149 22.406 1.00 42.84 991 PRO A C 1
ATOM 7913 O O . PRO A 1 991 ? 36.526 -1.577 22.335 1.00 42.84 991 PRO A O 1
ATOM 7916 N N . PRO A 1 992 ? 34.807 -0.543 21.333 1.00 49.72 992 PRO A N 1
ATOM 7917 C CA . PRO A 1 992 ? 35.433 -0.456 20.000 1.00 49.72 992 PRO A CA 1
ATOM 7918 C C . PRO A 1 992 ? 36.188 0.868 19.718 1.00 49.72 992 PRO A C 1
ATOM 7920 O O . PRO A 1 992 ? 35.895 1.901 20.318 1.00 49.72 992 PRO A O 1
ATOM 7923 N N . GLY A 1 993 ? 37.110 0.856 18.739 1.00 45.91 993 GLY A N 1
ATOM 7924 C CA . GLY A 1 993 ? 37.936 2.013 18.319 1.00 45.91 993 GLY A CA 1
ATOM 7925 C C . GLY A 1 993 ? 37.457 2.818 17.076 1.00 45.91 993 GLY A C 1
ATOM 7926 O O . GLY A 1 993 ? 36.464 2.440 16.451 1.00 45.91 993 GLY A O 1
ATOM 7927 N N . PRO A 1 994 ? 38.139 3.935 16.706 1.00 44.94 994 PRO A N 1
ATOM 7928 C CA . PRO A 1 994 ? 37.637 4.956 15.754 1.00 44.94 994 PRO A CA 1
ATOM 7929 C C . PRO A 1 994 ? 38.251 4.971 14.309 1.00 44.94 994 PRO A C 1
ATOM 7931 O O . PRO A 1 994 ? 39.284 4.341 14.091 1.00 44.94 994 PRO A O 1
ATOM 7934 N N . PRO A 1 995 ? 37.671 5.715 13.319 1.00 52.09 995 PRO A N 1
ATOM 7935 C CA . PRO A 1 995 ? 38.058 5.711 11.879 1.00 52.09 995 PRO A CA 1
ATOM 7936 C C . PRO A 1 995 ? 38.581 7.063 11.271 1.00 52.09 995 PRO A C 1
ATOM 7938 O O . PRO A 1 995 ? 38.618 8.075 11.967 1.00 52.09 995 PRO A O 1
ATOM 7941 N N . GLY A 1 996 ? 38.960 7.110 9.963 1.00 47.50 996 GLY A N 1
ATOM 7942 C CA . GLY A 1 996 ? 39.663 8.251 9.281 1.00 47.50 996 GLY A CA 1
ATOM 7943 C C . GLY A 1 996 ? 39.204 8.730 7.848 1.00 47.50 996 GLY A C 1
ATOM 7944 O O . GLY A 1 996 ? 38.163 8.276 7.377 1.00 47.50 996 GLY A O 1
ATOM 7945 N N . PRO A 1 997 ? 39.930 9.673 7.156 1.00 47.66 997 PRO A N 1
ATOM 7946 C CA . PRO A 1 997 ? 39.400 10.596 6.086 1.00 47.66 997 PRO A CA 1
ATOM 7947 C C . PRO A 1 997 ? 39.852 10.440 4.570 1.00 47.66 997 PRO A C 1
ATOM 7949 O O . PRO A 1 997 ? 40.499 9.457 4.214 1.00 47.66 997 PRO A O 1
ATOM 7952 N N . ARG A 1 998 ? 39.481 11.385 3.641 1.00 48.38 998 ARG A N 1
ATOM 7953 C CA . ARG A 1 998 ? 39.524 11.321 2.116 1.00 48.38 998 ARG A CA 1
ATOM 7954 C C . ARG A 1 998 ? 39.836 12.655 1.314 1.00 48.38 998 ARG A C 1
ATOM 7956 O O . ARG A 1 998 ? 39.936 13.695 1.953 1.00 48.38 998 ARG A O 1
ATOM 7963 N N . GLY A 1 999 ? 39.941 12.648 -0.057 1.00 46.94 999 GLY A N 1
ATOM 7964 C CA . GLY A 1 999 ? 40.290 13.797 -0.994 1.00 46.94 999 GLY A CA 1
ATOM 7965 C C . GLY A 1 999 ? 39.774 13.797 -2.509 1.00 46.94 999 GLY A C 1
ATOM 7966 O O . GLY A 1 999 ? 38.933 12.945 -2.795 1.00 46.94 999 GLY A O 1
ATOM 7967 N N . PRO A 1 1000 ? 40.200 14.720 -3.460 1.00 48.25 1000 PRO A N 1
ATOM 7968 C CA . PRO A 1 1000 ? 39.449 15.188 -4.709 1.00 48.25 1000 PRO A CA 1
ATOM 7969 C C . PRO A 1 1000 ? 40.125 15.283 -6.181 1.00 48.25 1000 PRO A C 1
ATOM 7971 O O . PRO A 1 1000 ? 41.311 14.979 -6.271 1.00 48.25 1000 PRO A O 1
ATOM 7974 N N . PRO A 1 1001 ? 39.431 15.698 -7.328 1.00 52.53 1001 PRO A N 1
ATOM 7975 C CA . PRO A 1 1001 ? 39.810 15.549 -8.816 1.00 52.53 1001 PRO A CA 1
ATOM 7976 C C . PRO A 1 1001 ? 39.602 16.734 -9.915 1.00 52.53 1001 PRO A C 1
ATOM 7978 O O . PRO A 1 1001 ? 39.254 17.835 -9.501 1.00 52.53 1001 PRO A O 1
ATOM 7981 N N . GLY A 1 1002 ? 39.770 16.563 -11.296 1.00 41.34 1002 GLY A N 1
ATOM 7982 C CA . GLY A 1 1002 ? 39.699 17.618 -12.439 1.00 41.34 1002 GLY A CA 1
ATOM 7983 C C . GLY A 1 1002 ? 39.533 17.267 -14.028 1.00 41.34 1002 GLY A C 1
ATOM 7984 O O . GLY A 1 1002 ? 39.317 16.089 -14.299 1.00 41.34 1002 GLY A O 1
ATOM 7985 N N . PRO A 1 1003 ? 39.590 18.209 -15.078 1.00 48.09 1003 PRO A N 1
ATOM 7986 C CA . PRO A 1 1003 ? 38.939 18.178 -16.497 1.00 48.09 1003 PRO A CA 1
ATOM 7987 C C . PRO A 1 1003 ? 39.686 18.534 -17.929 1.00 48.09 1003 PRO A C 1
ATOM 7989 O O . PRO A 1 1003 ? 40.895 18.749 -17.877 1.00 48.09 1003 PRO A O 1
ATOM 7992 N N . PRO A 1 1004 ? 39.054 18.578 -19.201 1.00 54.09 1004 PRO A N 1
ATOM 7993 C CA . PRO A 1 1004 ? 39.645 18.491 -20.650 1.00 54.09 1004 PRO A CA 1
ATOM 7994 C C . PRO A 1 1004 ? 39.156 19.367 -21.960 1.00 54.09 1004 PRO A C 1
ATOM 7996 O O . PRO A 1 1004 ? 38.373 20.288 -21.758 1.00 54.09 1004 PRO A O 1
ATOM 7999 N N . GLY A 1 1005 ? 39.551 19.112 -23.291 1.00 43.19 1005 GLY A N 1
ATOM 8000 C CA . GLY A 1 1005 ? 39.211 19.861 -24.631 1.00 43.19 1005 GLY A CA 1
ATOM 8001 C C . GLY A 1 1005 ? 39.487 19.257 -26.130 1.00 43.19 1005 GLY A C 1
ATOM 8002 O O . GLY A 1 1005 ? 39.908 18.101 -26.157 1.00 43.19 1005 GLY A O 1
ATOM 8003 N N . TYR A 1 1006 ? 39.254 19.942 -27.345 1.00 42.06 1006 TYR A N 1
ATOM 8004 C CA . TYR A 1 1006 ? 38.978 19.353 -28.778 1.00 42.06 1006 TYR A CA 1
ATOM 8005 C C . TYR A 1 1006 ? 39.350 19.955 -30.257 1.00 42.06 1006 TYR A C 1
ATOM 8007 O O . TYR A 1 1006 ? 39.970 21.011 -30.307 1.00 42.06 1006 TYR A O 1
ATOM 8015 N N . THR A 1 1007 ? 38.971 19.334 -31.467 1.00 30.67 1007 THR A N 1
ATOM 8016 C CA . THR A 1 1007 ? 38.973 19.799 -32.975 1.00 30.67 1007 THR A CA 1
ATOM 8017 C C . THR A 1 1007 ? 38.247 18.919 -34.152 1.00 30.67 1007 THR A C 1
ATOM 8019 O O . THR A 1 1007 ? 37.840 17.819 -33.830 1.00 30.67 1007 THR A O 1
ATOM 8022 N N . PRO A 1 1008 ? 38.051 19.287 -35.495 1.00 51.06 1008 PRO A N 1
ATOM 8023 C CA . PRO A 1 1008 ? 37.120 18.646 -36.567 1.00 51.06 1008 PRO A CA 1
ATOM 8024 C C . PRO A 1 1008 ? 37.623 18.040 -37.993 1.00 51.06 1008 PRO A C 1
ATOM 8026 O O . PRO A 1 1008 ? 38.834 17.955 -38.164 1.00 51.06 1008 PRO A O 1
ATOM 8029 N N . SER A 1 1009 ? 36.753 17.631 -39.011 1.00 53.28 1009 SER A N 1
ATOM 8030 C CA . SER A 1 1009 ? 37.017 16.741 -40.258 1.00 53.28 1009 SER A CA 1
ATOM 8031 C C . SER A 1 1009 ? 36.195 16.865 -41.652 1.00 53.28 1009 SER A C 1
ATOM 8033 O O . SER A 1 1009 ? 35.542 17.883 -41.873 1.00 53.28 1009 SER A O 1
ATOM 8035 N N . VAL A 1 1010 ? 36.229 15.871 -42.622 1.00 77.19 1010 VAL A N 1
ATOM 8036 C CA . VAL A 1 1010 ? 35.592 15.788 -44.025 1.00 77.19 1010 VAL A CA 1
ATOM 8037 C C . VAL A 1 1010 ? 34.996 14.380 -44.415 1.00 77.19 1010 VAL A C 1
ATOM 8039 O O . VAL A 1 1010 ? 35.595 13.389 -44.017 1.00 77.19 1010 VAL A O 1
ATOM 8042 N N . ALA A 1 1011 ? 33.907 14.219 -45.229 1.00 81.69 1011 ALA A N 1
ATOM 8043 C CA . ALA A 1 1011 ? 33.262 12.888 -45.527 1.00 81.69 1011 ALA A CA 1
ATOM 8044 C C . ALA A 1 1011 ? 32.359 12.699 -46.805 1.00 81.69 1011 ALA A C 1
ATOM 8046 O O . ALA A 1 1011 ? 31.818 13.668 -47.331 1.00 81.69 1011 ALA A O 1
ATOM 8047 N N . PHE A 1 1012 ? 32.071 11.442 -47.226 1.00 88.25 1012 PHE A N 1
ATOM 8048 C CA . PHE A 1 1012 ? 30.964 11.012 -48.133 1.00 88.25 1012 PHE A CA 1
ATOM 8049 C C . PHE A 1 1012 ? 30.272 9.683 -47.706 1.00 88.25 1012 PHE A C 1
ATOM 8051 O O . PHE A 1 1012 ? 30.838 8.878 -46.968 1.00 88.25 1012 PHE A O 1
ATOM 8058 N N . SER A 1 1013 ? 29.043 9.440 -48.189 1.00 87.06 1013 SER A N 1
ATOM 8059 C CA . SER A 1 1013 ? 28.218 8.237 -47.966 1.00 87.06 1013 SER A CA 1
ATOM 8060 C C . SER A 1 1013 ? 27.139 8.063 -49.057 1.00 87.06 1013 SER A C 1
ATOM 8062 O O . SER A 1 1013 ? 26.358 8.982 -49.324 1.00 87.06 1013 SER A O 1
ATOM 8064 N N . VAL A 1 1014 ? 27.084 6.892 -49.705 1.00 87.06 1014 VAL A N 1
ATOM 8065 C CA . VAL A 1 1014 ? 26.243 6.609 -50.889 1.00 87.06 1014 VAL A CA 1
ATOM 8066 C C . VAL A 1 1014 ? 25.614 5.205 -50.862 1.00 87.06 1014 VAL A C 1
ATOM 8068 O O . VAL A 1 1014 ? 26.148 4.277 -50.255 1.00 87.06 1014 VAL A O 1
ATOM 8071 N N . ARG A 1 1015 ? 24.478 5.038 -51.550 1.00 88.06 1015 ARG A N 1
ATOM 8072 C CA . ARG A 1 1015 ? 23.697 3.796 -51.708 1.00 88.06 1015 ARG A CA 1
ATOM 8073 C C . ARG A 1 1015 ? 23.559 3.374 -53.167 1.00 88.06 1015 ARG A C 1
ATOM 8075 O O . ARG A 1 1015 ? 23.662 4.190 -54.083 1.00 88.06 1015 ARG A O 1
ATOM 8082 N N . LEU A 1 1016 ? 23.343 2.076 -53.379 1.00 80.19 1016 LEU A N 1
ATOM 8083 C CA . LEU A 1 1016 ? 23.424 1.463 -54.703 1.00 80.19 1016 LEU A CA 1
ATOM 8084 C C . LEU A 1 1016 ? 22.346 1.984 -55.669 1.00 80.19 1016 LEU A C 1
ATOM 8086 O O . LEU A 1 1016 ? 22.662 2.345 -56.801 1.00 80.19 1016 LEU A O 1
ATOM 8090 N N . GLY A 1 1017 ? 21.090 2.059 -55.221 1.00 63.28 1017 GLY A N 1
ATOM 8091 C CA . GLY A 1 1017 ? 19.960 2.622 -55.976 1.00 63.28 1017 GLY A CA 1
ATOM 8092 C C . GLY A 1 1017 ? 19.406 1.751 -57.120 1.00 63.28 1017 GLY A C 1
ATOM 8093 O O . GLY A 1 1017 ? 18.192 1.699 -57.301 1.00 63.28 1017 GLY A O 1
ATOM 8094 N N . GLU A 1 1018 ? 20.244 1.016 -57.860 1.00 59.41 1018 GLU A N 1
ATOM 8095 C CA . GLU A 1 1018 ? 19.820 0.105 -58.944 1.00 59.41 1018 GLU A CA 1
ATOM 8096 C C . GLU A 1 1018 ? 19.887 -1.384 -58.548 1.00 59.41 1018 GLU A C 1
ATOM 8098 O O . GLU A 1 1018 ? 20.712 -1.790 -57.732 1.00 59.41 1018 GLU A O 1
ATOM 8103 N N . LYS A 1 1019 ? 19.015 -2.219 -59.139 1.00 55.81 1019 LYS A N 1
ATOM 8104 C CA . LYS A 1 1019 ? 18.842 -3.643 -58.764 1.00 55.81 1019 LYS A CA 1
ATOM 8105 C C . LYS A 1 1019 ? 19.813 -4.642 -59.417 1.00 55.81 1019 LYS A C 1
ATOM 8107 O O . LYS A 1 1019 ? 19.906 -5.767 -58.933 1.00 55.81 1019 LYS A O 1
ATOM 8112 N N . TYR A 1 1020 ? 20.478 -4.283 -60.520 1.00 63.25 1020 TYR A N 1
ATOM 8113 C CA . TYR A 1 1020 ? 21.221 -5.240 -61.363 1.00 63.25 1020 TYR A CA 1
ATOM 8114 C C . TYR A 1 1020 ? 22.547 -4.663 -61.907 1.00 63.25 1020 TYR A C 1
ATOM 8116 O O . TYR A 1 1020 ? 22.656 -4.373 -63.101 1.00 63.25 1020 TYR A O 1
ATOM 8124 N N . PRO A 1 1021 ? 23.573 -4.463 -61.058 1.00 64.62 1021 PRO A N 1
ATOM 8125 C CA . PRO A 1 1021 ? 24.886 -4.020 -61.516 1.00 64.62 1021 PRO A CA 1
ATOM 8126 C C . PRO A 1 1021 ? 25.613 -5.109 -62.324 1.00 64.62 1021 PRO A C 1
ATOM 8128 O O . PRO A 1 1021 ? 25.586 -6.297 -61.987 1.00 64.62 1021 PRO A O 1
ATOM 8131 N N . LYS A 1 1022 ? 26.325 -4.693 -63.379 1.00 59.91 1022 LYS A N 1
ATOM 8132 C CA . LYS A 1 1022 ? 27.227 -5.573 -64.140 1.00 59.91 1022 LYS A CA 1
ATOM 8133 C C . LYS A 1 1022 ? 28.392 -6.036 -63.252 1.00 59.91 1022 LYS A C 1
ATOM 8135 O O . LYS A 1 1022 ? 28.797 -5.344 -62.324 1.00 59.91 1022 LYS A O 1
ATOM 8140 N N . SER A 1 1023 ? 28.906 -7.233 -63.520 1.00 61.84 1023 SER A N 1
ATOM 8141 C CA . SER A 1 1023 ? 29.900 -7.916 -62.668 1.00 61.84 1023 SER A CA 1
ATOM 8142 C C . SER A 1 1023 ? 31.328 -7.692 -63.169 1.00 61.84 1023 SER A C 1
ATOM 8144 O O . SER A 1 1023 ? 31.517 -7.437 -64.356 1.00 61.84 1023 SER A O 1
ATOM 8146 N N . ASN A 1 1024 ? 32.321 -7.774 -62.275 1.00 66.25 1024 ASN A N 1
ATOM 8147 C CA . ASN A 1 1024 ? 33.729 -7.439 -62.554 1.00 66.25 1024 ASN A CA 1
ATOM 8148 C C . ASN A 1 1024 ? 33.964 -6.017 -63.115 1.00 66.25 1024 ASN A C 1
ATOM 8150 O O . ASN A 1 1024 ? 35.005 -5.735 -63.704 1.00 66.25 1024 ASN A O 1
ATOM 8154 N N . VAL A 1 1025 ? 33.022 -5.100 -62.879 1.00 76.62 1025 VAL A N 1
ATOM 8155 C CA . VAL A 1 1025 ? 33.158 -3.655 -63.118 1.00 76.62 1025 VAL A CA 1
ATOM 8156 C C . VAL A 1 1025 ? 32.826 -2.882 -61.832 1.00 76.62 1025 VAL A C 1
ATOM 8158 O O . VAL A 1 1025 ? 32.199 -3.456 -60.935 1.00 76.62 1025 VAL A O 1
ATOM 8161 N N . PRO A 1 1026 ? 33.241 -1.606 -61.703 1.00 81.75 1026 PRO A N 1
ATOM 8162 C CA . PRO A 1 1026 ? 32.945 -0.796 -60.525 1.00 81.75 1026 PRO A CA 1
ATOM 8163 C C . PRO A 1 1026 ? 31.443 -0.716 -60.229 1.00 81.75 1026 PRO A C 1
ATOM 8165 O O . PRO A 1 1026 ? 30.638 -0.399 -61.107 1.00 81.75 1026 PRO A O 1
ATOM 8168 N N . LEU A 1 1027 ? 31.070 -0.987 -58.980 1.00 85.25 1027 LEU A N 1
ATOM 8169 C CA . LEU A 1 1027 ? 29.707 -0.826 -58.485 1.00 85.25 1027 LEU A CA 1
ATOM 8170 C C . LEU A 1 1027 ? 29.390 0.671 -58.378 1.00 85.25 1027 LEU A C 1
ATOM 8172 O O . LEU A 1 1027 ? 30.043 1.402 -57.632 1.00 85.25 1027 LEU A O 1
ATOM 8176 N N . VAL A 1 1028 ? 28.393 1.135 -59.132 1.00 85.81 1028 VAL A N 1
ATOM 8177 C CA . VAL A 1 1028 ? 28.029 2.557 -59.198 1.00 85.81 1028 VAL A CA 1
ATOM 8178 C C . VAL A 1 1028 ? 26.908 2.858 -58.209 1.00 85.81 1028 VAL A C 1
ATOM 8180 O O . VAL A 1 1028 ? 25.741 2.598 -58.489 1.00 85.81 1028 VAL A O 1
ATOM 8183 N N . PHE A 1 1029 ? 27.263 3.418 -57.052 1.00 84.81 1029 PHE A N 1
ATOM 8184 C CA . PHE A 1 1029 ? 26.306 3.826 -56.025 1.00 84.81 1029 PHE A CA 1
ATOM 8185 C C . PHE A 1 1029 ? 25.714 5.191 -56.399 1.00 84.81 1029 PHE A C 1
ATOM 8187 O O . PHE A 1 1029 ? 26.406 6.209 -56.347 1.00 84.81 1029 PHE A O 1
ATOM 8194 N N . ARG A 1 1030 ? 24.454 5.210 -56.855 1.00 80.50 1030 ARG A N 1
ATOM 8195 C CA . ARG A 1 1030 ? 23.824 6.415 -57.430 1.00 80.50 1030 ARG A CA 1
ATOM 8196 C C . ARG A 1 1030 ? 23.087 7.298 -56.426 1.00 80.50 1030 ARG A C 1
ATOM 8198 O O . ARG A 1 1030 ? 22.905 8.483 -56.688 1.00 80.50 1030 ARG A O 1
ATOM 8205 N N . GLU A 1 1031 ? 22.630 6.733 -55.314 1.00 82.81 1031 GLU A N 1
ATOM 8206 C CA . GLU A 1 1031 ? 21.820 7.432 -54.313 1.00 82.81 1031 GLU A CA 1
ATOM 8207 C C . GLU A 1 1031 ? 22.746 8.093 -53.281 1.00 82.81 1031 GLU A C 1
ATOM 8209 O O . GLU A 1 1031 ? 23.385 7.414 -52.478 1.00 82.81 1031 GLU A O 1
ATOM 8214 N N . VAL A 1 1032 ? 22.857 9.423 -53.301 1.00 81.06 1032 VAL A N 1
ATOM 8215 C CA . VAL A 1 1032 ? 23.697 10.156 -52.340 1.00 81.06 1032 VAL A CA 1
ATOM 8216 C C . VAL A 1 1032 ? 22.965 10.329 -51.016 1.00 81.06 1032 VAL A C 1
ATOM 8218 O O . VAL A 1 1032 ? 21.928 10.983 -50.974 1.00 81.06 1032 VAL A O 1
ATOM 8221 N N . ILE A 1 1033 ? 23.549 9.820 -49.927 1.00 74.00 1033 ILE A N 1
ATOM 8222 C CA . ILE A 1 1033 ? 23.147 10.198 -48.564 1.00 74.00 1033 ILE A CA 1
ATOM 8223 C C . ILE A 1 1033 ? 23.890 11.478 -48.159 1.00 74.00 1033 ILE A C 1
ATOM 8225 O O . ILE A 1 1033 ? 23.295 12.423 -47.650 1.00 74.00 1033 ILE A O 1
ATOM 8229 N N . TYR A 1 1034 ? 25.202 11.516 -48.408 1.00 67.62 1034 TYR A N 1
ATOM 8230 C CA . TYR A 1 1034 ? 26.073 12.656 -48.142 1.00 67.62 1034 TYR A CA 1
ATOM 8231 C C . TYR A 1 1034 ? 27.274 12.637 -49.098 1.00 67.62 1034 TYR A C 1
ATOM 8233 O O . TYR A 1 1034 ? 27.803 11.575 -49.407 1.00 67.62 1034 TYR A O 1
ATOM 8241 N N . ASN A 1 1035 ? 27.741 13.790 -49.576 1.00 83.12 1035 ASN A N 1
ATOM 8242 C CA . ASN A 1 1035 ? 28.927 13.863 -50.441 1.00 83.12 1035 ASN A CA 1
ATOM 8243 C C . ASN A 1 1035 ? 29.647 15.199 -50.231 1.00 83.12 1035 ASN A C 1
ATOM 8245 O O . ASN A 1 1035 ? 29.576 16.103 -51.066 1.00 83.12 1035 ASN A O 1
ATOM 8249 N N . GLY A 1 1036 ? 30.280 15.343 -49.064 1.00 63.91 1036 GLY A N 1
ATOM 8250 C CA . GLY A 1 1036 ? 31.064 16.520 -48.702 1.00 63.91 1036 GLY A CA 1
ATOM 8251 C C . GLY A 1 1036 ? 32.118 16.820 -49.766 1.00 63.91 1036 GLY A C 1
ATOM 8252 O O . GLY A 1 1036 ? 32.788 15.920 -50.275 1.00 63.91 1036 GLY A O 1
ATOM 8253 N N . GLN A 1 1037 ? 32.197 18.094 -50.164 1.00 70.06 1037 GLN A N 1
ATOM 8254 C CA . GLN A 1 1037 ? 33.075 18.581 -51.234 1.00 70.06 1037 GLN A CA 1
ATOM 8255 C C . GLN A 1 1037 ? 32.914 17.856 -52.598 1.00 70.06 1037 GLN A C 1
ATOM 8257 O O . GLN A 1 1037 ? 33.739 18.050 -53.487 1.00 70.06 1037 GLN A O 1
ATOM 8262 N N . GLY A 1 1038 ? 31.854 17.058 -52.800 1.00 74.81 1038 GLY A N 1
ATOM 8263 C CA . GLY A 1 1038 ? 31.584 16.342 -54.055 1.00 74.81 1038 GLY A CA 1
ATOM 8264 C C . GLY A 1 1038 ? 32.572 15.215 -54.385 1.00 74.81 1038 GLY A C 1
ATOM 8265 O O . GLY A 1 1038 ? 32.709 14.856 -55.553 1.00 74.81 1038 GLY A O 1
ATOM 8266 N N . ALA A 1 1039 ? 33.281 14.673 -53.391 1.00 77.94 1039 ALA A N 1
ATOM 8267 C CA . ALA A 1 1039 ? 34.429 13.788 -53.597 1.00 77.94 1039 ALA A CA 1
ATOM 8268 C C . ALA A 1 1039 ? 34.106 12.380 -54.161 1.00 77.94 1039 ALA A C 1
ATOM 8270 O O . ALA A 1 1039 ? 35.021 11.669 -54.577 1.00 77.94 1039 ALA A O 1
ATOM 8271 N N . TYR A 1 1040 ? 32.835 11.965 -54.215 1.00 87.31 1040 TYR A N 1
ATOM 8272 C CA . TYR A 1 1040 ? 32.397 10.720 -54.867 1.00 87.31 1040 TYR A CA 1
ATOM 8273 C C . TYR A 1 1040 ? 31.642 10.962 -56.190 1.00 87.31 1040 TYR A C 1
ATOM 8275 O O . TYR A 1 1040 ? 30.625 11.659 -56.226 1.00 87.31 1040 TYR A O 1
ATOM 8283 N N . ASP A 1 1041 ? 32.106 10.337 -57.276 1.00 87.62 1041 ASP A N 1
ATOM 8284 C CA . ASP A 1 1041 ? 31.509 10.376 -58.615 1.00 87.62 1041 ASP A CA 1
ATOM 8285 C C . ASP A 1 1041 ? 30.428 9.290 -58.777 1.00 87.62 1041 ASP A C 1
ATOM 8287 O O . ASP A 1 1041 ? 30.709 8.135 -59.110 1.00 87.62 1041 ASP A O 1
ATOM 8291 N N . VAL A 1 1042 ? 29.166 9.693 -58.611 1.00 81.81 1042 VAL A N 1
ATOM 8292 C CA . VAL A 1 1042 ? 27.964 8.843 -58.757 1.00 81.81 1042 VAL A CA 1
ATOM 8293 C C . VAL A 1 1042 ? 27.652 8.383 -60.188 1.00 81.81 1042 VAL A C 1
ATOM 8295 O O . VAL A 1 1042 ? 26.735 7.585 -60.394 1.00 81.81 1042 VAL A O 1
ATOM 8298 N N . LYS A 1 1043 ? 28.379 8.871 -61.203 1.00 80.94 1043 LYS A N 1
ATOM 8299 C CA . LYS A 1 1043 ? 28.262 8.379 -62.586 1.00 80.94 1043 LYS A CA 1
ATOM 8300 C C . LYS A 1 1043 ? 29.256 7.250 -62.861 1.00 80.94 1043 LYS A C 1
ATOM 8302 O O . LYS A 1 1043 ? 28.921 6.348 -63.625 1.00 80.94 1043 LYS A O 1
ATOM 8307 N N . LYS A 1 1044 ? 30.442 7.283 -62.236 1.00 81.38 1044 LYS A N 1
ATOM 8308 C CA . LYS A 1 1044 ? 31.520 6.283 -62.410 1.00 81.38 1044 LYS A CA 1
ATOM 8309 C C . LYS A 1 1044 ? 31.636 5.260 -61.274 1.00 81.38 1044 LYS A C 1
ATOM 8311 O O . LYS A 1 1044 ? 32.234 4.209 -61.476 1.00 81.38 1044 LYS A O 1
ATOM 8316 N N . GLY A 1 1045 ? 31.066 5.547 -60.104 1.00 83.69 1045 GLY A N 1
ATOM 8317 C CA . GLY A 1 1045 ? 31.112 4.683 -58.922 1.00 83.69 1045 GLY A CA 1
ATOM 8318 C C . GLY A 1 1045 ? 32.376 4.837 -58.068 1.00 83.69 1045 GLY A C 1
ATOM 8319 O O . GLY A 1 1045 ? 32.726 3.918 -57.327 1.00 83.69 1045 GLY A O 1
ATOM 8320 N N . TRP A 1 1046 ? 33.096 5.956 -58.196 1.00 88.44 1046 TRP A N 1
ATOM 8321 C CA . TRP A 1 1046 ? 34.442 6.135 -57.638 1.00 88.44 1046 TRP A CA 1
ATOM 8322 C C . TRP A 1 1046 ? 34.511 7.305 -56.659 1.00 88.44 1046 TRP A C 1
ATOM 8324 O O . TRP A 1 1046 ? 34.137 8.422 -57.010 1.00 88.44 1046 TRP A O 1
ATOM 8334 N N . PHE A 1 1047 ? 35.106 7.088 -55.488 1.00 90.31 1047 PHE A N 1
ATOM 8335 C CA . PHE A 1 1047 ? 35.699 8.184 -54.727 1.00 90.31 1047 PHE A CA 1
ATOM 8336 C C . PHE A 1 1047 ? 36.944 8.692 -55.459 1.00 90.31 1047 PHE A C 1
ATOM 8338 O O . PHE A 1 1047 ? 37.713 7.879 -55.976 1.00 90.31 1047 PHE A O 1
ATOM 8345 N N . ILE A 1 1048 ? 37.158 10.009 -55.483 1.00 89.25 1048 ILE A N 1
ATOM 8346 C CA . ILE A 1 1048 ? 38.372 10.646 -55.998 1.00 89.25 1048 ILE A CA 1
ATOM 8347 C C . ILE A 1 1048 ? 38.912 11.599 -54.927 1.00 89.25 1048 ILE A C 1
ATOM 8349 O O . ILE A 1 1048 ? 38.272 12.585 -54.567 1.00 89.25 1048 ILE A O 1
ATOM 8353 N N . CYS A 1 1049 ? 40.113 11.319 -54.426 1.00 85.38 1049 CYS A N 1
ATOM 8354 C CA . CYS A 1 1049 ? 40.720 12.072 -53.334 1.00 85.38 1049 CYS A CA 1
ATOM 8355 C C . CYS A 1 1049 ? 41.020 13.527 -53.735 1.00 85.38 1049 CYS A C 1
ATOM 8357 O O . CYS A 1 1049 ? 41.942 13.790 -54.510 1.00 85.38 1049 CYS A O 1
ATOM 8359 N N . ALA A 1 1050 ? 40.281 14.489 -53.175 1.00 79.19 1050 ALA A N 1
ATOM 8360 C CA . ALA A 1 1050 ? 40.495 15.920 -53.415 1.00 79.19 1050 ALA A CA 1
ATOM 8361 C C . ALA A 1 1050 ? 41.537 16.552 -52.467 1.00 79.19 1050 ALA A C 1
ATOM 8363 O O . ALA A 1 1050 ? 42.282 17.448 -52.877 1.00 79.19 1050 ALA A O 1
ATOM 8364 N N . ILE A 1 1051 ? 41.603 16.067 -51.221 1.00 77.62 1051 ILE A N 1
ATOM 8365 C CA . ILE A 1 1051 ? 42.480 16.548 -50.142 1.00 77.62 1051 ILE A CA 1
ATOM 8366 C C . ILE A 1 1051 ? 43.318 15.355 -49.650 1.00 77.62 1051 ILE A C 1
ATOM 8368 O O . ILE A 1 1051 ? 42.714 14.389 -49.189 1.00 77.62 1051 ILE A O 1
ATOM 8372 N N . PRO A 1 1052 ? 44.662 15.371 -49.752 1.00 79.62 1052 PRO A N 1
ATOM 8373 C CA . PRO A 1 1052 ? 45.508 14.283 -49.255 1.00 79.62 1052 PRO A CA 1
ATOM 8374 C C . PRO A 1 1052 ? 45.287 13.979 -47.769 1.00 79.62 1052 PRO A C 1
ATOM 8376 O O . PRO A 1 1052 ? 45.088 14.894 -46.969 1.00 79.62 1052 PRO A O 1
ATOM 8379 N N . GLY A 1 1053 ? 45.353 12.702 -47.391 1.00 76.31 1053 GLY A N 1
ATOM 8380 C CA . GLY A 1 1053 ? 45.153 12.291 -46.002 1.00 76.31 1053 GLY A CA 1
ATOM 8381 C C . GLY A 1 1053 ? 44.815 10.820 -45.816 1.00 76.31 1053 GLY A C 1
ATOM 8382 O O . GLY A 1 1053 ? 44.790 10.048 -46.773 1.00 76.31 1053 GLY A O 1
ATOM 8383 N N . VAL A 1 1054 ? 44.558 10.431 -44.569 1.00 79.50 1054 VAL A N 1
ATOM 8384 C CA . VAL A 1 1054 ? 44.059 9.096 -44.218 1.00 79.50 1054 VAL A CA 1
ATOM 8385 C C . VAL A 1 1054 ? 42.538 9.121 -44.235 1.00 79.50 1054 VAL A C 1
ATOM 8387 O O . VAL A 1 1054 ? 41.915 9.865 -43.474 1.00 79.50 1054 VAL A O 1
ATOM 8390 N N . TYR A 1 1055 ? 41.954 8.293 -45.096 1.00 84.19 1055 TYR A N 1
ATOM 8391 C CA . TYR A 1 1055 ? 40.516 8.108 -45.222 1.00 84.19 1055 TYR A CA 1
ATOM 8392 C C . TYR A 1 1055 ? 40.120 6.725 -44.706 1.00 84.19 1055 TYR A C 1
ATOM 8394 O O . TYR A 1 1055 ? 40.697 5.726 -45.132 1.00 84.19 1055 TYR A O 1
ATOM 8402 N N . GLU A 1 1056 ? 39.117 6.648 -43.836 1.00 83.12 1056 GLU A N 1
ATOM 8403 C CA . GLU A 1 1056 ? 38.402 5.391 -43.605 1.00 83.12 1056 GLU A CA 1
ATOM 8404 C C . GLU A 1 1056 ? 37.411 5.150 -44.746 1.00 83.12 1056 GLU A C 1
ATOM 8406 O O . GLU A 1 1056 ? 36.775 6.098 -45.203 1.00 83.12 1056 GLU A O 1
ATOM 8411 N N . PHE A 1 1057 ? 37.255 3.897 -45.175 1.00 86.31 1057 PHE A N 1
ATOM 8412 C CA . PHE A 1 1057 ? 36.249 3.450 -46.137 1.00 86.31 1057 PHE A CA 1
ATOM 8413 C C . PHE A 1 1057 ? 35.494 2.239 -45.595 1.00 86.31 1057 PHE A C 1
ATOM 8415 O O . PHE A 1 1057 ? 36.082 1.163 -45.481 1.00 86.31 1057 PHE A O 1
ATOM 8422 N N . GLU A 1 1058 ? 34.192 2.388 -45.342 1.00 88.38 1058 GLU A N 1
ATOM 8423 C CA . GLU A 1 1058 ? 33.304 1.299 -44.922 1.00 88.38 1058 GLU A CA 1
ATOM 8424 C C . GLU A 1 1058 ? 32.332 0.940 -46.053 1.00 88.38 1058 GLU A C 1
ATOM 8426 O O . GLU A 1 1058 ? 31.790 1.809 -46.740 1.00 88.38 1058 GLU A O 1
ATOM 8431 N N . PHE A 1 1059 ? 32.051 -0.347 -46.238 1.00 87.94 1059 PHE A N 1
ATOM 8432 C CA . PHE A 1 1059 ? 30.979 -0.796 -47.116 1.00 87.94 1059 PHE A CA 1
ATOM 8433 C C . PHE A 1 1059 ? 30.201 -1.973 -46.542 1.00 87.94 1059 PHE A C 1
ATOM 8435 O O . PHE A 1 1059 ? 30.747 -2.850 -45.866 1.00 87.94 1059 PHE A O 1
ATOM 8442 N N . ARG A 1 1060 ? 28.917 -2.033 -46.905 1.00 87.44 1060 ARG A N 1
ATOM 8443 C CA . ARG A 1 1060 ? 28.041 -3.171 -46.626 1.00 87.44 1060 ARG A CA 1
ATOM 8444 C C . ARG A 1 1060 ? 27.159 -3.467 -47.832 1.00 87.44 1060 ARG A C 1
ATOM 8446 O O . ARG A 1 1060 ? 26.300 -2.677 -48.215 1.00 87.44 1060 ARG A O 1
ATOM 8453 N N . CYS A 1 1061 ? 27.370 -4.641 -48.410 1.00 82.44 1061 CYS A N 1
ATOM 8454 C CA . CYS A 1 1061 ? 26.714 -5.150 -49.605 1.00 82.44 1061 CYS A CA 1
ATOM 8455 C C . CYS A 1 1061 ? 25.953 -6.434 -49.263 1.00 82.44 1061 CYS A C 1
ATOM 8457 O O . CYS A 1 1061 ? 26.543 -7.387 -48.765 1.00 82.44 1061 CYS A O 1
ATOM 8459 N N . THR A 1 1062 ? 24.638 -6.467 -49.491 1.00 82.44 1062 THR A N 1
ATOM 8460 C CA . THR A 1 1062 ? 23.794 -7.608 -49.075 1.00 82.44 1062 THR A CA 1
ATOM 8461 C C . THR A 1 1062 ? 23.211 -8.323 -50.286 1.00 82.44 1062 THR A C 1
ATOM 8463 O O . THR A 1 1062 ? 22.498 -7.706 -51.073 1.00 82.44 1062 THR A O 1
ATOM 8466 N N . PHE A 1 1063 ? 23.489 -9.618 -50.415 1.00 77.31 1063 PHE A N 1
ATOM 8467 C CA . PHE A 1 1063 ? 23.070 -10.472 -51.524 1.00 77.31 1063 PHE A CA 1
ATOM 8468 C C . PHE A 1 1063 ? 21.930 -11.410 -51.116 1.00 77.31 1063 PHE A C 1
ATOM 8470 O O . PHE A 1 1063 ? 21.946 -11.990 -50.028 1.00 77.31 1063 PHE A O 1
ATOM 8477 N N . HIS A 1 1064 ? 20.963 -11.595 -52.013 1.00 67.69 1064 HIS A N 1
ATOM 8478 C CA . HIS A 1 1064 ? 19.840 -12.517 -51.852 1.00 67.69 1064 HIS A CA 1
ATOM 8479 C C . HIS A 1 1064 ? 20.106 -13.851 -52.580 1.00 67.69 1064 HIS A C 1
ATOM 8481 O O . HIS A 1 1064 ? 20.174 -13.886 -53.807 1.00 67.69 1064 HIS A O 1
ATOM 8487 N N . ARG A 1 1065 ? 20.193 -14.958 -51.829 1.00 61.72 1065 ARG A N 1
ATOM 8488 C CA . ARG A 1 1065 ? 20.295 -16.367 -52.283 1.00 61.72 1065 ARG A CA 1
ATOM 8489 C C . ARG A 1 1065 ? 21.513 -16.798 -53.123 1.00 61.72 1065 ARG A C 1
ATOM 8491 O O . ARG A 1 1065 ? 21.564 -17.959 -53.516 1.00 61.72 1065 ARG A O 1
ATOM 8498 N N . ILE A 1 1066 ? 22.525 -15.954 -53.337 1.00 60.00 1066 ILE A N 1
ATOM 8499 C CA . ILE A 1 1066 ? 23.801 -16.350 -53.974 1.00 60.00 1066 ILE A CA 1
ATOM 8500 C C . ILE A 1 1066 ? 24.985 -15.874 -53.116 1.00 60.00 1066 ILE A C 1
ATOM 8502 O O . ILE A 1 1066 ? 24.912 -14.837 -52.456 1.00 60.00 1066 ILE A O 1
ATOM 8506 N N . SER A 1 1067 ? 26.085 -16.633 -53.112 1.00 61.41 1067 SER A N 1
ATOM 8507 C CA . SER A 1 1067 ? 27.353 -16.248 -52.483 1.00 61.41 1067 SER A CA 1
ATOM 8508 C C . SER A 1 1067 ? 27.982 -15.040 -53.188 1.00 61.41 1067 SER A C 1
ATOM 8510 O O . SER A 1 1067 ? 28.597 -15.182 -54.246 1.00 61.41 1067 SER A O 1
ATOM 8512 N N . GLY A 1 1068 ? 27.842 -13.855 -52.595 1.00 62.75 1068 GLY A N 1
ATOM 8513 C CA . GLY A 1 1068 ? 28.450 -12.623 -53.092 1.00 62.75 1068 GLY A CA 1
ATOM 8514 C C . GLY A 1 1068 ? 29.623 -12.162 -52.229 1.00 62.75 1068 GLY A C 1
ATOM 8515 O O . GLY A 1 1068 ? 29.472 -11.970 -51.025 1.00 62.75 1068 GLY A O 1
ATOM 8516 N N . ASN A 1 1069 ? 30.773 -11.947 -52.869 1.00 71.25 1069 ASN A N 1
ATOM 8517 C CA . ASN A 1 1069 ? 31.944 -11.282 -52.296 1.00 71.25 1069 ASN A CA 1
ATOM 8518 C C . ASN A 1 1069 ? 32.118 -9.919 -52.978 1.00 71.25 1069 ASN A C 1
ATOM 8520 O O . ASN A 1 1069 ? 31.928 -9.815 -54.196 1.00 71.25 1069 ASN A O 1
ATOM 8524 N N . VAL A 1 1070 ? 32.513 -8.904 -52.208 1.00 81.88 1070 VAL A N 1
ATOM 8525 C CA . VAL A 1 1070 ? 32.819 -7.564 -52.723 1.00 81.88 1070 VAL A CA 1
ATOM 8526 C C . VAL A 1 1070 ? 34.235 -7.170 -52.321 1.00 81.88 1070 VAL A C 1
ATOM 8528 O O . VAL A 1 1070 ? 34.648 -7.313 -51.170 1.00 81.88 1070 VAL A O 1
ATOM 8531 N N . ASP A 1 1071 ? 34.968 -6.670 -53.303 1.00 88.69 1071 ASP A N 1
ATOM 8532 C CA . ASP A 1 1071 ? 36.345 -6.221 -53.187 1.00 88.69 1071 ASP A CA 1
ATOM 8533 C C . ASP A 1 1071 ? 36.379 -4.685 -53.159 1.00 88.69 1071 ASP A C 1
ATOM 8535 O O . ASP A 1 1071 ? 35.745 -4.044 -53.999 1.00 88.69 1071 ASP A O 1
ATOM 8539 N N . LEU A 1 1072 ? 37.156 -4.096 -52.246 1.00 89.06 1072 LEU A N 1
ATOM 8540 C CA . LEU A 1 1072 ? 37.508 -2.672 -52.249 1.00 89.06 1072 LEU A CA 1
ATOM 8541 C C . LEU A 1 1072 ? 38.863 -2.480 -52.936 1.00 89.06 1072 LEU A C 1
ATOM 8543 O O . LEU A 1 1072 ? 39.858 -3.082 -52.524 1.00 89.06 1072 LEU A O 1
ATOM 8547 N N . LEU A 1 1073 ? 38.901 -1.640 -53.971 1.00 90.50 1073 LEU A N 1
ATOM 8548 C CA . LEU A 1 1073 ? 40.087 -1.377 -54.781 1.00 90.50 1073 LEU A CA 1
ATOM 8549 C C . LEU A 1 1073 ? 40.542 0.082 -54.644 1.00 90.50 1073 LEU A C 1
ATOM 8551 O O . LEU A 1 1073 ? 39.734 1.001 -54.765 1.00 90.50 1073 LEU A O 1
ATOM 8555 N N . HIS A 1 1074 ? 41.852 0.289 -54.493 1.00 91.12 1074 HIS A N 1
ATOM 8556 C CA . HIS A 1 1074 ? 42.538 1.587 -54.571 1.00 91.12 1074 HIS A CA 1
ATOM 8557 C C . HIS A 1 1074 ? 43.400 1.602 -55.832 1.00 91.12 1074 HIS A C 1
ATOM 8559 O O . HIS A 1 1074 ? 44.245 0.729 -56.025 1.00 91.12 1074 HIS A O 1
ATOM 8565 N N . ASN A 1 1075 ? 43.138 2.545 -56.740 1.00 89.38 1075 ASN A N 1
ATOM 8566 C CA . ASN A 1 1075 ? 43.807 2.659 -58.044 1.00 89.38 1075 ASN A CA 1
ATOM 8567 C C . ASN A 1 1075 ? 43.878 1.332 -58.846 1.00 89.38 1075 ASN A C 1
ATOM 8569 O O . ASN A 1 1075 ? 44.804 1.114 -59.622 1.00 89.38 1075 ASN A O 1
ATOM 8573 N N . GLY A 1 1076 ? 42.894 0.438 -58.667 1.00 79.44 1076 GLY A N 1
ATOM 8574 C CA . GLY A 1 1076 ? 42.834 -0.876 -59.325 1.00 79.44 1076 GLY A CA 1
ATOM 8575 C C . GLY A 1 1076 ? 43.549 -2.026 -58.599 1.00 79.44 1076 GLY A C 1
ATOM 8576 O O . GLY A 1 1076 ? 43.473 -3.159 -59.065 1.00 79.44 1076 GLY A O 1
ATOM 8577 N N . LYS A 1 1077 ? 44.198 -1.785 -57.453 1.00 83.31 1077 LYS A N 1
ATOM 8578 C CA . LYS A 1 1077 ? 44.743 -2.839 -56.579 1.00 83.31 1077 LYS A CA 1
ATOM 8579 C C . LYS A 1 1077 ? 43.752 -3.183 -55.469 1.00 83.31 1077 LYS A C 1
ATOM 8581 O O . LYS A 1 1077 ? 43.145 -2.285 -54.893 1.00 83.31 1077 LYS A O 1
ATOM 8586 N N . LEU A 1 1078 ? 43.609 -4.471 -55.154 1.00 82.25 1078 LEU A N 1
ATOM 8587 C CA . LEU A 1 1078 ? 42.782 -4.954 -54.045 1.00 82.25 1078 LEU A CA 1
ATOM 8588 C C . LEU A 1 1078 ? 43.359 -4.498 -52.697 1.00 82.25 1078 LEU A C 1
ATOM 8590 O O . LEU A 1 1078 ? 44.509 -4.805 -52.394 1.00 82.25 1078 LEU A O 1
ATOM 8594 N N . VAL A 1 1079 ? 42.539 -3.822 -51.890 1.00 80.75 1079 VAL A N 1
ATOM 8595 C CA . VAL A 1 1079 ? 42.868 -3.395 -50.519 1.00 80.75 1079 VAL A CA 1
ATOM 8596 C C . VAL A 1 1079 ? 42.184 -4.299 -49.501 1.00 80.75 1079 VAL A C 1
ATOM 8598 O O . VAL A 1 1079 ? 42.844 -4.878 -48.644 1.00 80.75 1079 VAL A O 1
ATOM 8601 N N . LEU A 1 1080 ? 40.863 -4.471 -49.621 1.00 79.81 1080 LEU A N 1
ATOM 8602 C CA . LEU A 1 1080 ? 40.070 -5.269 -48.689 1.00 79.81 1080 LEU A CA 1
ATOM 8603 C C . LEU A 1 1080 ? 39.158 -6.240 -49.439 1.00 79.81 1080 LEU A C 1
ATOM 8605 O O . LEU A 1 1080 ? 38.425 -5.857 -50.347 1.00 79.81 1080 LEU A O 1
ATOM 8609 N N . HIS A 1 1081 ? 39.186 -7.503 -49.017 1.00 80.00 1081 HIS A N 1
ATOM 8610 C CA . HIS A 1 1081 ? 38.215 -8.520 -49.421 1.00 80.00 1081 HIS A CA 1
ATOM 8611 C C . HIS A 1 1081 ? 37.134 -8.585 -48.342 1.00 80.00 1081 HIS A C 1
ATOM 8613 O O . HIS A 1 1081 ? 37.480 -8.733 -47.171 1.00 80.00 1081 HIS A O 1
ATOM 8619 N N . SER A 1 1082 ? 35.856 -8.470 -48.706 1.00 75.69 1082 SER A N 1
ATOM 8620 C CA . SER A 1 1082 ? 34.751 -8.453 -47.739 1.00 75.69 1082 SER A CA 1
ATOM 8621 C C . SER A 1 1082 ? 34.759 -9.654 -46.792 1.00 75.69 1082 SER A C 1
ATOM 8623 O O . SER A 1 1082 ? 34.795 -10.797 -47.256 1.00 75.69 1082 SER A O 1
ATOM 8625 N N . TYR A 1 1083 ? 34.598 -9.407 -45.492 1.00 70.19 1083 TYR A N 1
ATOM 8626 C CA . TYR A 1 1083 ? 34.148 -10.445 -44.570 1.00 70.19 1083 TYR A CA 1
ATOM 8627 C C . TYR A 1 1083 ? 32.680 -10.761 -44.878 1.00 70.19 1083 TYR A C 1
ATOM 8629 O O . TYR A 1 1083 ? 31.867 -9.844 -45.027 1.00 70.19 1083 TYR A O 1
ATOM 8637 N N . THR A 1 1084 ? 32.347 -12.045 -45.014 1.00 69.69 1084 THR A N 1
ATOM 8638 C CA . THR A 1 1084 ? 31.002 -12.497 -45.379 1.00 69.69 1084 THR A CA 1
ATOM 8639 C C . THR A 1 1084 ? 30.340 -13.274 -44.253 1.00 69.69 1084 THR A C 1
ATOM 8641 O O . THR A 1 1084 ? 30.840 -14.301 -43.799 1.00 69.69 1084 THR A O 1
ATOM 8644 N N . THR A 1 1085 ? 29.166 -12.809 -43.829 1.00 65.94 1085 THR A N 1
ATOM 8645 C CA . THR A 1 1085 ? 28.284 -13.540 -42.913 1.00 65.94 1085 THR A CA 1
ATOM 8646 C C . THR A 1 1085 ? 27.060 -14.048 -43.664 1.00 65.94 1085 THR A C 1
ATOM 8648 O O . THR A 1 1085 ? 26.470 -13.338 -44.482 1.00 65.94 1085 THR A O 1
ATOM 8651 N N . LYS A 1 1086 ? 26.671 -15.297 -43.393 1.00 64.50 1086 LYS A N 1
ATOM 8652 C CA . LYS A 1 1086 ? 25.447 -15.902 -43.925 1.00 64.50 1086 LYS A CA 1
ATOM 8653 C C . LYS A 1 1086 ? 24.445 -16.089 -42.792 1.00 64.50 1086 LYS A C 1
ATOM 8655 O O . LYS A 1 1086 ? 24.736 -16.784 -41.823 1.00 64.50 1086 LYS A O 1
ATOM 8660 N N . GLN A 1 1087 ? 23.263 -15.500 -42.941 1.00 61.88 1087 GLN A N 1
ATOM 8661 C CA . GLN A 1 1087 ? 22.101 -15.779 -42.101 1.00 61.88 1087 GLN A CA 1
ATOM 8662 C C . GLN A 1 1087 ? 20.923 -16.094 -43.019 1.00 61.88 1087 GLN A C 1
ATOM 8664 O O . GLN A 1 1087 ? 20.524 -15.274 -43.847 1.00 61.88 1087 GLN A O 1
ATOM 8669 N N . ASN A 1 1088 ? 20.379 -17.302 -42.870 1.00 70.44 1088 ASN A N 1
ATOM 8670 C CA . ASN A 1 1088 ? 19.316 -17.840 -43.716 1.00 70.44 1088 ASN A CA 1
ATOM 8671 C C . ASN A 1 1088 ? 19.687 -17.721 -45.215 1.00 70.44 1088 ASN A C 1
ATOM 8673 O O . ASN A 1 1088 ? 20.773 -18.138 -45.630 1.00 70.44 1088 ASN A O 1
ATOM 8677 N N . ASP A 1 1089 ? 18.798 -17.133 -46.014 1.00 68.50 1089 ASP A N 1
ATOM 8678 C CA . ASP A 1 1089 ? 18.941 -16.937 -47.461 1.00 68.50 1089 ASP A CA 1
ATOM 8679 C C . ASP A 1 1089 ? 19.830 -15.748 -47.873 1.00 68.50 1089 ASP A C 1
ATOM 8681 O O . ASP A 1 1089 ? 20.054 -15.540 -49.068 1.00 68.50 1089 ASP A O 1
ATOM 8685 N N . TYR A 1 1090 ? 20.337 -14.957 -46.923 1.00 67.94 1090 TYR A N 1
ATOM 8686 C CA . TYR A 1 1090 ? 21.082 -13.730 -47.209 1.00 67.94 1090 TYR A CA 1
ATOM 8687 C C . TYR A 1 1090 ? 22.570 -13.865 -46.878 1.00 67.94 1090 TYR A C 1
ATOM 8689 O O . TYR A 1 1090 ? 22.956 -14.420 -45.845 1.00 67.94 1090 TYR A O 1
ATOM 8697 N N . VAL A 1 1091 ? 23.408 -13.291 -47.743 1.00 74.88 1091 VAL A N 1
ATOM 8698 C CA . VAL A 1 1091 ? 24.852 -13.135 -47.522 1.00 74.88 1091 VAL A CA 1
ATOM 8699 C C . VAL A 1 1091 ? 25.161 -11.646 -47.407 1.00 74.88 1091 VAL A C 1
ATOM 8701 O O . VAL A 1 1091 ? 24.936 -10.888 -48.349 1.00 74.88 1091 VAL A O 1
ATOM 8704 N N . THR A 1 1092 ? 25.671 -11.213 -46.255 1.00 78.56 1092 THR A N 1
ATOM 8705 C CA . THR A 1 1092 ? 26.171 -9.846 -46.061 1.00 78.56 1092 THR A CA 1
ATOM 8706 C C . THR A 1 1092 ? 27.680 -9.844 -46.257 1.00 78.56 1092 THR A C 1
ATOM 8708 O O . THR A 1 1092 ? 28.398 -10.463 -45.480 1.00 78.56 1092 THR A O 1
ATOM 8711 N N . ALA A 1 1093 ? 28.151 -9.134 -47.277 1.00 79.56 1093 ALA A N 1
ATOM 8712 C CA . ALA A 1 1093 ? 29.551 -8.813 -47.515 1.00 79.56 1093 ALA A CA 1
ATOM 8713 C C . ALA A 1 1093 ? 29.848 -7.419 -46.949 1.00 79.56 1093 ALA A C 1
ATOM 8715 O O . ALA A 1 1093 ? 29.252 -6.434 -47.387 1.00 79.56 1093 ALA A O 1
ATOM 8716 N N . SER A 1 1094 ? 30.759 -7.313 -45.987 1.00 81.75 1094 SER A N 1
ATOM 8717 C CA . SER A 1 1094 ? 31.101 -6.035 -45.350 1.00 81.75 1094 SER A CA 1
ATOM 8718 C C . SER A 1 1094 ? 32.589 -5.894 -45.059 1.00 81.75 1094 SER A C 1
ATOM 8720 O O . SER A 1 1094 ? 33.298 -6.890 -44.901 1.00 81.75 1094 SER A O 1
ATOM 8722 N N . GLY A 1 1095 ? 33.050 -4.655 -44.935 1.00 78.19 1095 GLY A N 1
ATOM 8723 C CA . GLY A 1 1095 ? 34.397 -4.347 -44.474 1.00 78.19 1095 GLY A CA 1
ATOM 8724 C C . GLY A 1 1095 ? 34.602 -2.854 -44.236 1.00 78.19 1095 GLY A C 1
ATOM 8725 O O . GLY A 1 1095 ? 33.990 -2.039 -44.922 1.00 78.19 1095 GLY A O 1
ATOM 8726 N N . SER A 1 1096 ? 35.482 -2.520 -43.289 1.00 81.81 1096 SER A N 1
ATOM 8727 C CA . SER A 1 1096 ? 36.095 -1.192 -43.178 1.00 81.81 1096 SER A CA 1
ATOM 8728 C C . SER A 1 1096 ? 37.614 -1.310 -43.284 1.00 81.81 1096 SER A C 1
ATOM 8730 O O . SER A 1 1096 ? 38.188 -2.333 -42.899 1.00 81.81 1096 SER A O 1
ATOM 8732 N N . THR A 1 1097 ? 38.272 -0.283 -43.815 1.00 79.19 1097 THR A N 1
ATOM 8733 C CA . THR A 1 1097 ? 39.733 -0.146 -43.796 1.00 79.19 1097 THR A CA 1
ATOM 8734 C C . THR A 1 1097 ? 40.153 1.318 -43.899 1.00 79.19 1097 THR A C 1
ATOM 8736 O O . THR A 1 1097 ? 39.424 2.149 -44.441 1.00 79.19 1097 THR A O 1
ATOM 8739 N N . LEU A 1 1098 ? 41.348 1.629 -43.394 1.00 80.31 1098 LEU A N 1
ATOM 8740 C CA . LEU A 1 1098 ? 41.981 2.934 -43.554 1.00 80.31 1098 LEU A CA 1
ATOM 8741 C C . LEU A 1 1098 ? 42.897 2.908 -44.779 1.00 80.31 1098 LEU A C 1
ATOM 8743 O O . LEU A 1 1098 ? 43.704 1.994 -44.935 1.00 80.31 1098 LEU A O 1
ATOM 8747 N N . ILE A 1 1099 ? 42.810 3.931 -45.627 1.00 83.19 1099 ILE A N 1
ATOM 8748 C CA . ILE A 1 1099 ? 43.672 4.100 -46.799 1.00 83.19 1099 ILE A CA 1
ATOM 8749 C C . ILE A 1 1099 ? 44.258 5.512 -46.775 1.00 83.19 1099 ILE A C 1
ATOM 8751 O O . ILE A 1 1099 ? 43.526 6.502 -46.745 1.00 83.19 1099 ILE A O 1
ATOM 8755 N N . GLN A 1 1100 ? 45.586 5.618 -46.809 1.00 84.00 1100 GLN A N 1
ATOM 8756 C CA . GLN A 1 1100 ? 46.256 6.898 -47.025 1.00 84.00 1100 GLN A CA 1
ATOM 8757 C C . GLN A 1 1100 ? 46.228 7.229 -48.521 1.00 84.00 1100 GLN A C 1
ATOM 8759 O O . GLN A 1 1100 ? 46.795 6.501 -49.335 1.00 84.00 1100 GLN A O 1
ATOM 8764 N N . LEU A 1 1101 ? 45.554 8.321 -48.879 1.00 83.25 1101 LEU A N 1
ATOM 8765 C CA . LEU A 1 1101 ? 45.307 8.725 -50.259 1.00 83.25 1101 LEU A CA 1
ATOM 8766 C C . LEU A 1 1101 ? 46.043 10.013 -50.619 1.00 83.25 1101 LEU A C 1
ATOM 8768 O O . LEU A 1 1101 ? 46.071 10.985 -49.857 1.00 83.25 1101 LEU A O 1
ATOM 8772 N N . LYS A 1 1102 ? 46.596 10.032 -51.831 1.00 89.56 1102 LYS A N 1
ATOM 8773 C CA . LYS A 1 1102 ? 47.147 11.227 -52.478 1.00 89.56 1102 LYS A CA 1
ATOM 8774 C C . LYS A 1 1102 ? 46.084 11.874 -53.366 1.00 89.56 1102 LYS A C 1
ATOM 8776 O O . LYS A 1 1102 ? 45.144 11.225 -53.821 1.00 89.56 1102 LYS A O 1
ATOM 8781 N N . LYS A 1 1103 ? 46.224 13.175 -53.633 1.00 85.88 1103 LYS A N 1
ATOM 8782 C CA . LYS A 1 1103 ? 45.271 13.916 -54.473 1.00 85.88 1103 LYS A CA 1
ATOM 8783 C C . LYS A 1 1103 ? 45.181 13.288 -55.872 1.00 85.88 1103 LYS A C 1
ATOM 8785 O O . LYS A 1 1103 ? 46.193 13.165 -56.552 1.00 85.88 1103 LYS A O 1
ATOM 8790 N N . GLY A 1 1104 ? 43.970 12.920 -56.288 1.00 83.12 1104 GLY A N 1
ATOM 8791 C CA . GLY A 1 1104 ? 43.684 12.213 -57.541 1.00 83.12 1104 GLY A CA 1
ATOM 8792 C C . GLY A 1 1104 ? 43.519 10.691 -57.418 1.00 83.12 1104 GLY A C 1
ATOM 8793 O O . GLY A 1 1104 ? 43.031 10.078 -58.370 1.00 83.12 1104 GLY A O 1
ATOM 8794 N N . ASP A 1 1105 ? 43.859 10.085 -56.273 1.00 91.31 1105 ASP A N 1
ATOM 8795 C CA . ASP A 1 1105 ? 43.661 8.649 -56.039 1.00 91.31 1105 ASP A CA 1
ATOM 8796 C C . ASP A 1 1105 ? 42.183 8.252 -56.076 1.00 91.31 1105 ASP A C 1
ATOM 8798 O O . ASP A 1 1105 ? 41.311 8.991 -55.610 1.00 91.31 1105 ASP A O 1
ATOM 8802 N N . LYS A 1 1106 ? 41.914 7.050 -56.593 1.00 93.00 1106 LYS A N 1
ATOM 8803 C CA . LYS A 1 1106 ? 40.569 6.502 -56.792 1.00 93.00 1106 LYS A CA 1
ATOM 8804 C C . LYS A 1 1106 ? 40.317 5.310 -55.883 1.00 93.00 1106 LYS A C 1
ATOM 8806 O O . LYS A 1 1106 ? 41.133 4.388 -55.860 1.00 93.00 1106 LYS A O 1
ATOM 8811 N N . VAL A 1 1107 ? 39.163 5.283 -55.216 1.00 91.19 1107 VAL A N 1
ATOM 8812 C CA . VAL A 1 1107 ? 38.717 4.136 -54.404 1.00 91.19 1107 VAL A CA 1
ATOM 8813 C C . VAL A 1 1107 ? 37.292 3.735 -54.786 1.00 91.19 1107 VAL A C 1
ATOM 8815 O O . VAL A 1 1107 ? 36.417 4.592 -54.921 1.00 91.19 1107 VAL A O 1
ATOM 8818 N N . TYR A 1 1108 ? 37.058 2.440 -55.010 1.00 92.81 1108 TYR A N 1
ATOM 8819 C CA . TYR A 1 1108 ? 35.765 1.906 -55.453 1.00 92.81 1108 TYR A CA 1
ATOM 8820 C C . TYR A 1 1108 ? 35.590 0.416 -55.133 1.00 92.81 1108 TYR A C 1
ATOM 8822 O O . TYR A 1 1108 ? 36.547 -0.278 -54.798 1.00 92.81 1108 TYR A O 1
ATOM 8830 N N . LEU A 1 1109 ? 34.355 -0.075 -55.260 1.00 90.62 1109 LEU A N 1
ATOM 8831 C CA . LEU A 1 1109 ? 33.977 -1.465 -54.991 1.00 90.62 1109 LEU A CA 1
ATOM 8832 C C . LEU A 1 1109 ? 33.732 -2.250 -56.285 1.00 90.62 1109 LEU A C 1
ATOM 8834 O O . LEU A 1 1109 ? 33.227 -1.689 -57.257 1.00 90.62 1109 LEU A O 1
ATOM 8838 N N . VAL A 1 1110 ? 34.017 -3.555 -56.286 1.00 86.75 1110 VAL A N 1
ATOM 8839 C CA . VAL A 1 1110 ? 33.711 -4.485 -57.392 1.00 86.75 1110 VAL A CA 1
ATOM 8840 C C . VAL A 1 1110 ? 33.107 -5.782 -56.841 1.00 86.75 1110 VAL A C 1
ATOM 8842 O O . VAL A 1 1110 ? 33.625 -6.355 -55.885 1.00 86.75 1110 VAL A O 1
ATOM 8845 N N . ALA A 1 1111 ? 32.033 -6.279 -57.464 1.00 81.25 1111 ALA A N 1
ATOM 8846 C CA . ALA A 1 1111 ? 31.486 -7.613 -57.194 1.00 81.25 1111 ALA A CA 1
ATOM 8847 C C . ALA A 1 1111 ? 32.078 -8.653 -58.165 1.00 81.25 1111 ALA A C 1
ATOM 8849 O O . ALA A 1 1111 ? 31.994 -8.481 -59.386 1.00 81.25 1111 ALA A O 1
ATOM 8850 N N . LYS A 1 1112 ? 32.660 -9.732 -57.619 1.00 65.94 1112 LYS A N 1
ATOM 8851 C CA . LYS A 1 1112 ? 33.410 -10.755 -58.385 1.00 65.94 1112 LYS A CA 1
ATOM 8852 C C . LYS A 1 1112 ? 32.562 -11.797 -59.118 1.00 65.94 1112 LYS A C 1
ATOM 8854 O O . LYS A 1 1112 ? 33.011 -12.381 -60.101 1.00 65.94 1112 LYS A O 1
ATOM 8859 N N . PHE A 1 1113 ? 31.351 -12.039 -58.631 1.00 61.94 1113 PHE A N 1
ATOM 8860 C CA . PHE A 1 1113 ? 30.385 -12.975 -59.208 1.00 61.94 1113 PHE A CA 1
ATOM 8861 C C . PHE A 1 1113 ? 29.061 -12.248 -59.461 1.00 61.94 1113 PHE A C 1
ATOM 8863 O O . PHE A 1 1113 ? 28.890 -11.118 -59.001 1.00 61.94 1113 PHE A O 1
ATOM 8870 N N . SER A 1 1114 ? 28.162 -12.866 -60.235 1.00 55.34 1114 SER A N 1
ATOM 8871 C CA . SER A 1 1114 ? 26.985 -12.219 -60.835 1.00 55.34 1114 SER A CA 1
ATOM 8872 C C . SER A 1 1114 ? 26.239 -11.285 -59.870 1.00 55.34 1114 SER A C 1
ATOM 8874 O O . SER A 1 1114 ? 25.606 -11.754 -58.929 1.00 55.34 1114 SER A O 1
ATOM 8876 N N . GLY A 1 1115 ? 26.258 -9.977 -60.147 1.00 56.72 1115 GLY A N 1
ATOM 8877 C CA . GLY A 1 1115 ? 25.655 -8.921 -59.315 1.00 56.72 1115 GLY A CA 1
ATOM 8878 C C . GLY A 1 1115 ? 24.127 -8.987 -59.161 1.00 56.72 1115 GLY A C 1
ATOM 8879 O O . GLY A 1 1115 ? 23.544 -8.188 -58.427 1.00 56.72 1115 GLY A O 1
ATOM 8880 N N . ASN A 1 1116 ? 23.475 -9.947 -59.822 1.00 56.34 1116 ASN A N 1
ATOM 8881 C CA . ASN A 1 1116 ? 22.066 -10.270 -59.637 1.00 56.34 1116 ASN A CA 1
ATOM 8882 C C . ASN A 1 1116 ? 21.789 -10.652 -58.176 1.00 56.34 1116 ASN A C 1
ATOM 8884 O O . ASN A 1 1116 ? 22.348 -11.614 -57.656 1.00 56.34 1116 ASN A O 1
ATOM 8888 N N . GLY A 1 1117 ? 20.884 -9.912 -57.533 1.00 63.97 1117 GLY A N 1
ATOM 8889 C CA . GLY A 1 1117 ? 20.499 -10.136 -56.138 1.00 63.97 1117 GLY A CA 1
ATOM 8890 C C . GLY A 1 1117 ? 21.219 -9.247 -55.122 1.00 63.97 1117 GLY A C 1
ATOM 8891 O O . GLY A 1 1117 ? 20.941 -9.386 -53.931 1.00 63.97 1117 GLY A O 1
ATOM 8892 N N . LEU A 1 1118 ? 22.093 -8.325 -55.549 1.00 74.44 1118 LEU A N 1
ATOM 8893 C CA . LEU A 1 1118 ? 22.631 -7.286 -54.668 1.00 74.44 1118 LEU A CA 1
ATOM 8894 C C . LEU A 1 1118 ? 21.534 -6.261 -54.314 1.00 74.44 1118 LEU A C 1
ATOM 8896 O O . LEU A 1 1118 ? 20.881 -5.691 -55.184 1.00 74.44 1118 LEU A O 1
ATOM 8900 N N . SER A 1 1119 ? 21.321 -6.036 -53.018 1.00 77.88 1119 SER A N 1
ATOM 8901 C CA . SER A 1 1119 ? 20.278 -5.153 -52.489 1.00 77.88 1119 SER A CA 1
ATOM 8902 C C . SER A 1 1119 ? 20.549 -3.680 -52.806 1.00 77.88 1119 SER A C 1
ATOM 8904 O O . SER A 1 1119 ? 21.663 -3.197 -52.594 1.00 77.88 1119 SER A O 1
ATOM 8906 N N . THR A 1 1120 ? 19.514 -2.935 -53.204 1.00 74.38 1120 THR A N 1
ATOM 8907 C CA . THR A 1 1120 ? 19.570 -1.478 -53.448 1.00 74.38 1120 THR A CA 1
ATOM 8908 C C . THR A 1 1120 ? 19.971 -0.673 -52.210 1.00 74.38 1120 THR A C 1
ATOM 8910 O O . THR A 1 1120 ? 20.542 0.405 -52.346 1.00 74.38 1120 THR A O 1
ATOM 8913 N N . TYR A 1 1121 ? 19.724 -1.215 -51.011 1.00 73.31 1121 TYR A N 1
ATOM 8914 C CA . TYR A 1 1121 ? 20.110 -0.625 -49.723 1.00 73.31 1121 TYR A CA 1
ATOM 8915 C C . TYR A 1 1121 ? 21.590 -0.832 -49.358 1.00 73.31 1121 TYR A C 1
ATOM 8917 O O . TYR A 1 1121 ? 22.029 -0.358 -48.310 1.00 73.31 1121 TYR A O 1
ATOM 8925 N N . SER A 1 1122 ? 22.356 -1.543 -50.193 1.00 86.00 1122 SER A N 1
ATOM 8926 C CA . SER A 1 1122 ? 23.807 -1.669 -50.034 1.00 86.00 1122 SER A CA 1
ATOM 8927 C C . SER A 1 1122 ? 24.464 -0.290 -50.097 1.00 86.00 1122 SER A C 1
ATOM 8929 O O . SER A 1 1122 ? 24.100 0.523 -50.952 1.00 86.00 1122 SER A O 1
ATOM 8931 N N . TYR A 1 1123 ? 25.430 -0.030 -49.216 1.00 86.31 1123 TYR A N 1
ATOM 8932 C CA . TYR A 1 1123 ? 26.066 1.279 -49.077 1.00 86.31 1123 TYR A CA 1
ATOM 8933 C C . TYR A 1 1123 ? 27.595 1.214 -49.107 1.00 86.31 1123 TYR A C 1
ATOM 8935 O O . TYR A 1 1123 ? 28.206 0.185 -48.803 1.00 86.31 1123 TYR A O 1
ATOM 8943 N N . PHE A 1 1124 ? 28.187 2.353 -49.456 1.00 92.62 1124 PHE A N 1
ATOM 8944 C CA . PHE A 1 1124 ? 29.618 2.627 -49.443 1.00 92.62 1124 PHE A CA 1
ATOM 8945 C C . PHE A 1 1124 ? 29.841 4.026 -48.863 1.00 92.62 1124 PHE A C 1
ATOM 8947 O O . PHE A 1 1124 ? 29.171 4.981 -49.259 1.00 92.62 1124 PHE A O 1
ATOM 8954 N N . THR A 1 1125 ? 30.757 4.157 -47.912 1.00 86.69 1125 THR A N 1
ATOM 8955 C CA . THR A 1 1125 ? 31.124 5.426 -47.281 1.00 86.69 1125 THR A CA 1
ATOM 8956 C C . THR A 1 1125 ? 32.630 5.625 -47.357 1.00 86.69 1125 THR A C 1
ATOM 8958 O O . THR A 1 1125 ? 33.397 4.676 -47.543 1.00 86.69 1125 THR A O 1
ATOM 8961 N N . GLY A 1 1126 ? 33.066 6.867 -47.188 1.00 87.75 1126 GLY A N 1
ATOM 8962 C CA . GLY A 1 1126 ? 34.460 7.129 -46.882 1.00 87.75 1126 GLY A CA 1
ATOM 8963 C C . GLY A 1 1126 ? 34.676 8.533 -46.349 1.00 87.75 1126 GLY A C 1
ATOM 8964 O O . GLY A 1 1126 ? 34.016 9.481 -46.774 1.00 87.75 1126 GLY A O 1
ATOM 8965 N N . HIS A 1 1127 ? 35.570 8.684 -45.378 1.00 80.25 1127 HIS A N 1
ATOM 8966 C CA . HIS A 1 1127 ? 35.760 9.961 -44.703 1.00 80.25 1127 HIS A CA 1
ATOM 8967 C C . HIS A 1 1127 ? 37.192 10.192 -44.235 1.00 80.25 1127 HIS A C 1
ATOM 8969 O O . HIS A 1 1127 ? 37.890 9.269 -43.828 1.00 80.25 1127 HIS A O 1
ATOM 8975 N N . LEU A 1 1128 ? 37.621 11.448 -44.336 1.00 82.12 1128 LEU A N 1
ATOM 8976 C CA . LEU A 1 1128 ? 38.946 11.918 -43.967 1.00 82.12 1128 LEU A CA 1
ATOM 8977 C C . LEU A 1 1128 ? 39.042 11.968 -42.443 1.00 82.12 1128 LEU A C 1
ATOM 8979 O O . LEU A 1 1128 ? 38.419 12.824 -41.811 1.00 82.12 1128 LEU A O 1
ATOM 8983 N N . LEU A 1 1129 ? 39.857 11.087 -41.872 1.00 58.66 1129 LEU A N 1
ATOM 8984 C CA . LEU A 1 1129 ? 40.206 11.133 -40.455 1.00 58.66 1129 LEU A CA 1
ATOM 8985 C C . LEU A 1 1129 ? 41.237 12.237 -40.202 1.00 58.66 1129 LEU A C 1
ATOM 8987 O O . LEU A 1 1129 ? 41.071 13.056 -39.302 1.00 58.66 1129 LEU A O 1
ATOM 8991 N N . PHE A 1 1130 ? 42.282 12.290 -41.036 1.00 63.41 1130 PHE A N 1
ATOM 8992 C CA . PHE A 1 1130 ? 43.405 13.214 -40.877 1.00 63.41 1130 PHE A CA 1
ATOM 8993 C C . PHE A 1 1130 ? 43.895 13.704 -42.243 1.00 63.41 1130 PHE A C 1
ATOM 8995 O O . PHE A 1 1130 ? 44.233 12.885 -43.099 1.00 63.41 1130 PHE A O 1
ATOM 9002 N N . THR A 1 1131 ? 43.978 15.024 -42.442 1.00 62.81 1131 THR A N 1
ATOM 9003 C CA . THR A 1 1131 ? 44.755 15.622 -43.545 1.00 62.81 1131 THR A CA 1
ATOM 9004 C C . THR A 1 1131 ? 46.220 15.200 -43.437 1.00 62.81 1131 THR A C 1
ATOM 9006 O O . THR A 1 1131 ? 46.754 15.198 -42.325 1.00 62.81 1131 THR A O 1
ATOM 9009 N N . ALA A 1 1132 ? 46.852 14.880 -44.568 1.00 54.88 1132 ALA A N 1
ATOM 9010 C CA . ALA A 1 1132 ? 48.303 14.674 -44.643 1.00 54.88 1132 ALA A CA 1
ATOM 9011 C C . ALA A 1 1132 ? 49.073 16.001 -44.535 1.00 54.88 1132 ALA A C 1
ATOM 9013 O O . ALA A 1 1132 ? 48.500 17.038 -44.944 1.00 54.88 1132 ALA A O 1
#